Protein AF-0000000079803890 (afdb_homodimer)

Organism: Elysia chlorotica (NCBI:txid188477)

Structure (mmCIF, N/CA/C/O backbone):
data_AF-0000000079803890-model_v1
#
loop_
_entity.id
_entity.type
_entity.pdbx_description
1 polymer 'Dipeptidyl peptidase 1'
#
loop_
_atom_site.group_PDB
_atom_site.id
_atom_site.type_symbol
_atom_site.label_atom_id
_atom_site.label_alt_id
_atom_site.label_comp_id
_atom_site.label_asym_id
_atom_site.label_entity_id
_atom_site.label_seq_id
_atom_site.pdbx_PDB_ins_code
_atom_site.Cartn_x
_atom_site.Cartn_y
_atom_site.Cartn_z
_atom_site.occupancy
_atom_site.B_iso_or_equiv
_atom_site.auth_seq_id
_atom_site.auth_comp_id
_atom_site.auth_asym_id
_atom_site.auth_atom_id
_atom_site.pdbx_PDB_model_num
ATOM 1 N N . MET A 1 1 ? 39.75 40.219 62.094 1 31.59 1 MET A N 1
ATOM 2 C CA . MET A 1 1 ? 38.875 40.75 61.062 1 31.59 1 MET A CA 1
ATOM 3 C C . MET A 1 1 ? 38.906 39.844 59.812 1 31.59 1 MET A C 1
ATOM 5 O O . MET A 1 1 ? 39.812 39.906 59 1 31.59 1 MET A O 1
ATOM 9 N N . PHE A 1 2 ? 38.5 38.531 59.969 1 40.12 2 PHE A N 1
ATOM 10 C CA . PHE A 1 2 ? 38.406 37.438 59 1 40.12 2 PHE A CA 1
ATOM 11 C C . PHE A 1 2 ? 37.438 37.75 57.906 1 40.12 2 PHE A C 1
ATOM 13 O O . PHE A 1 2 ? 36.25 37.969 58.156 1 40.12 2 PHE A O 1
ATOM 20 N N . TRP A 1 3 ? 37.906 38.375 56.812 1 36.28 3 TRP A N 1
ATOM 21 C CA . TRP A 1 3 ? 37.219 38.719 55.562 1 36.28 3 TRP A CA 1
ATOM 22 C C . TRP A 1 3 ? 36.656 37.438 54.906 1 36.28 3 TRP A C 1
ATOM 24 O O . TRP A 1 3 ? 37.406 36.531 54.562 1 36.28 3 TRP A O 1
ATOM 34 N N . ALA A 1 4 ? 35.438 37 55.281 1 36.12 4 ALA A N 1
ATOM 35 C CA . ALA A 1 4 ? 34.656 36 54.625 1 36.12 4 ALA A CA 1
ATOM 36 C C . ALA A 1 4 ? 34.406 36.344 53.156 1 36.12 4 ALA A C 1
ATOM 38 O O . ALA A 1 4 ? 33.75 37.344 52.844 1 36.12 4 ALA A O 1
ATOM 39 N N . ALA A 1 5 ? 35.375 36.031 52.219 1 35.28 5 ALA A N 1
ATOM 40 C CA . ALA A 1 5 ? 35.219 36.156 50.781 1 35.28 5 ALA A CA 1
ATOM 41 C C . ALA A 1 5 ? 34 35.344 50.312 1 35.28 5 ALA A C 1
ATOM 43 O O . ALA A 1 5 ? 33.938 34.125 50.531 1 35.28 5 ALA A O 1
ATOM 44 N N . VAL A 1 6 ? 32.844 35.969 50.25 1 35.22 6 VAL A N 1
ATOM 45 C CA . VAL A 1 6 ? 31.641 35.406 49.625 1 35.22 6 VAL A CA 1
ATOM 46 C C . VAL A 1 6 ? 31.922 35.062 48.156 1 35.22 6 VAL A C 1
ATOM 48 O O . VAL A 1 6 ? 32.281 35.906 47.344 1 35.22 6 VAL A O 1
ATOM 51 N N . VAL A 1 7 ? 32.344 33.844 47.844 1 35.16 7 VAL A N 1
ATOM 52 C CA . VAL A 1 7 ? 32.438 33.312 46.5 1 35.16 7 VAL A CA 1
ATOM 53 C C . VAL A 1 7 ? 31.078 33.344 45.812 1 35.16 7 VAL A C 1
ATOM 55 O O . VAL A 1 7 ? 30.125 32.688 46.25 1 35.16 7 VAL A O 1
ATOM 58 N N . THR A 1 8 ? 30.766 34.531 45.344 1 30.31 8 THR A N 1
ATOM 59 C CA . THR A 1 8 ? 29.594 34.594 44.469 1 30.31 8 THR A CA 1
ATOM 60 C C . THR A 1 8 ? 29.734 33.594 43.312 1 30.31 8 THR A C 1
ATOM 62 O O . THR A 1 8 ? 30.656 33.719 42.5 1 30.31 8 THR A O 1
ATOM 65 N N . LEU A 1 9 ? 29.375 32.406 43.469 1 31.05 9 LEU A N 1
ATOM 66 C CA . LEU A 1 9 ? 29.234 31.469 42.375 1 31.05 9 LEU A CA 1
ATOM 67 C C . LEU A 1 9 ? 28.328 32.062 41.281 1 31.05 9 LEU A C 1
ATOM 69 O O . LEU A 1 9 ? 27.141 32.281 41.531 1 31.05 9 LEU A O 1
ATOM 73 N N . ALA A 1 10 ? 28.875 32.844 40.375 1 32.31 10 ALA A N 1
ATOM 74 C CA . ALA A 1 10 ? 28.172 33.188 39.156 1 32.31 10 ALA A CA 1
ATOM 75 C C . ALA A 1 10 ? 27.609 31.953 38.438 1 32.31 10 ALA A C 1
ATOM 77 O O . ALA A 1 10 ? 28.375 31.094 38 1 32.31 10 ALA A O 1
ATOM 78 N N . ILE A 1 11 ? 26.5 31.5 38.844 1 30.55 11 ILE A N 1
ATOM 79 C CA . ILE A 1 11 ? 25.781 30.531 38.031 1 30.55 11 ILE A CA 1
ATOM 80 C C . ILE A 1 11 ? 25.688 31.031 36.594 1 30.55 11 ILE A C 1
ATOM 82 O O . ILE A 1 11 ? 25.047 32.062 36.344 1 30.55 11 ILE A O 1
ATOM 86 N N . THR A 1 12 ? 26.75 30.938 35.875 1 30.36 12 THR A N 1
ATOM 87 C CA . THR A 1 12 ? 26.609 31.125 34.438 1 30.36 12 THR A CA 1
ATOM 88 C C . THR A 1 12 ? 25.359 30.438 33.906 1 30.36 12 THR A C 1
ATOM 90 O O . THR A 1 12 ? 25.219 29.219 34.062 1 30.36 12 THR A O 1
ATOM 93 N N . VAL A 1 13 ? 24.266 31.109 34.031 1 29.97 13 VAL A N 1
ATOM 94 C CA . VAL A 1 13 ? 23.125 30.656 33.219 1 29.97 13 VAL A CA 1
ATOM 95 C C . VAL A 1 13 ? 23.594 30.344 31.797 1 29.97 13 VAL A C 1
ATOM 97 O O . VAL A 1 13 ? 24.031 31.25 31.078 1 29.97 13 VAL A O 1
ATOM 100 N N . CYS A 1 14 ? 24.312 29.281 31.594 1 30.91 14 CYS A N 1
ATOM 101 C CA . CYS A 1 14 ? 24.438 28.797 30.219 1 30.91 14 CYS A CA 1
ATOM 102 C C . CYS A 1 14 ? 23.156 29 29.438 1 30.91 14 CYS A C 1
ATOM 104 O O . CYS A 1 14 ? 22.125 28.406 29.75 1 30.91 14 CYS A O 1
ATOM 106 N N . SER A 1 15 ? 22.938 30.172 28.953 1 32.41 15 SER A N 1
ATOM 107 C CA . SER A 1 15 ? 21.938 30.328 27.906 1 32.41 15 SER A CA 1
ATOM 108 C C . SER A 1 15 ? 21.969 29.156 26.938 1 32.41 15 SER A C 1
ATOM 110 O O . SER A 1 15 ? 22.953 28.938 26.234 1 32.41 15 SER A O 1
ATOM 112 N N . VAL A 1 16 ? 21.562 28.062 27.297 1 36.19 16 VAL A N 1
ATOM 113 C CA . VAL A 1 16 ? 21.312 27 26.312 1 36.19 16 VAL A CA 1
ATOM 114 C C . VAL A 1 16 ? 20.719 27.625 25.047 1 36.19 16 VAL A C 1
ATOM 116 O O . VAL A 1 16 ? 19.578 28.094 25.062 1 36.19 16 VAL A O 1
ATOM 119 N N . SER A 1 17 ? 21.359 28.391 24.25 1 41.41 17 SER A N 1
ATOM 120 C CA . SER A 1 17 ? 20.922 28.734 22.891 1 41.41 17 SER A CA 1
ATOM 121 C C . SER A 1 17 ? 20.188 27.578 22.234 1 41.41 17 SER A C 1
ATOM 123 O O . SER A 1 17 ? 20.734 26.469 22.125 1 41.41 17 SER A O 1
ATOM 125 N N . ALA A 1 18 ? 18.969 27.484 22.359 1 52.03 18 ALA A N 1
ATOM 126 C CA . ALA A 1 18 ? 18.062 26.469 21.828 1 52.03 18 ALA A CA 1
ATOM 127 C C . ALA A 1 18 ? 18.406 26.156 20.359 1 52.03 18 ALA A C 1
ATOM 129 O O . ALA A 1 18 ? 18.531 27.062 19.547 1 52.03 18 ALA A O 1
ATOM 130 N N . ASP A 1 19 ? 18.922 25.047 19.953 1 63.97 19 ASP A N 1
ATOM 131 C CA . ASP A 1 19 ? 19.219 24.531 18.625 1 63.97 19 ASP A CA 1
ATOM 132 C C . ASP A 1 19 ? 18.047 24.766 17.672 1 63.97 19 ASP A C 1
ATOM 134 O O . ASP A 1 19 ? 16.891 24.641 18.062 1 63.97 19 ASP A O 1
ATOM 138 N N . THR A 1 20 ? 18.391 25.562 16.562 1 66.69 20 THR A N 1
ATOM 139 C CA . THR A 1 20 ? 17.438 25.75 15.477 1 66.69 20 THR A CA 1
ATOM 140 C C . THR A 1 20 ? 17.406 24.531 14.57 1 66.69 20 THR A C 1
ATOM 142 O O . THR A 1 20 ? 18.438 24.078 14.086 1 66.69 20 THR A O 1
ATOM 145 N N . PRO A 1 21 ? 16.219 24.047 14.305 1 81.88 21 PRO A N 1
ATOM 146 C CA . PRO A 1 21 ? 16.141 22.891 13.414 1 81.88 21 PRO A CA 1
ATOM 147 C C . PRO A 1 21 ? 16.75 23.156 12.039 1 81.88 21 PRO A C 1
ATOM 149 O O . PRO A 1 21 ? 16.875 24.328 11.641 1 81.88 21 PRO A O 1
ATOM 152 N N . ALA A 1 22 ? 17.188 22.156 11.359 1 88.31 22 ALA A N 1
ATOM 153 C CA . ALA A 1 22 ? 17.844 22.234 10.062 1 88.31 22 ALA A CA 1
ATOM 154 C C . ALA A 1 22 ? 16.984 22.938 9.039 1 88.31 22 ALA A C 1
ATOM 156 O O . ALA A 1 22 ? 15.75 22.938 9.148 1 88.31 22 ALA A O 1
ATOM 157 N N . ASN A 1 23 ? 17.609 23.609 8.141 1 90.12 23 ASN A N 1
ATOM 158 C CA . ASN A 1 23 ? 16.969 24.219 6.977 1 90.12 23 ASN A CA 1
ATOM 159 C C . ASN A 1 23 ? 17.672 23.797 5.68 1 90.12 23 ASN A C 1
ATOM 161 O O . ASN A 1 23 ? 18.594 24.469 5.223 1 90.12 23 ASN A O 1
ATOM 165 N N . CYS A 1 24 ? 17.188 22.766 5.102 1 93.81 24 CYS A N 1
ATOM 166 C CA . CYS A 1 24 ? 17.797 22.188 3.904 1 93.81 24 CYS A CA 1
ATOM 167 C C . CYS A 1 24 ? 16.797 22.188 2.746 1 93.81 24 CYS A C 1
ATOM 169 O O . CYS A 1 24 ? 15.734 21.578 2.838 1 93.81 24 CYS A O 1
ATOM 171 N N . THR A 1 25 ? 17.141 22.859 1.651 1 92.25 25 THR A N 1
ATOM 172 C CA . THR A 1 25 ? 16.281 22.953 0.476 1 92.25 25 THR A CA 1
ATOM 173 C C . THR A 1 25 ? 16.484 21.75 -0.44 1 92.25 25 THR A C 1
ATOM 175 O O . THR A 1 25 ? 17.312 20.875 -0.158 1 92.25 25 THR A O 1
ATOM 178 N N . TYR A 1 26 ? 15.719 21.75 -1.523 1 93.31 26 TYR A N 1
ATOM 179 C CA . TYR A 1 26 ? 15.828 20.672 -2.512 1 93.31 26 TYR A CA 1
ATOM 180 C C . TYR A 1 26 ? 17.25 20.578 -3.055 1 93.31 26 TYR A C 1
ATOM 182 O O . TYR A 1 26 ? 17.797 19.469 -3.168 1 93.31 26 TYR A O 1
ATOM 190 N N . GLU A 1 27 ? 17.797 21.688 -3.365 1 93.69 27 GLU A N 1
ATOM 191 C CA . GLU A 1 27 ? 19.125 21.719 -3.961 1 93.69 27 GLU A CA 1
ATOM 192 C C . GLU A 1 27 ? 20.172 21.188 -2.982 1 93.69 27 GLU A C 1
ATOM 194 O O . GLU A 1 27 ? 21.172 20.609 -3.395 1 93.69 27 GLU A O 1
ATOM 199 N N . ASP A 1 28 ? 19.875 21.328 -1.724 1 95.69 28 ASP A N 1
ATOM 200 C CA . ASP A 1 28 ? 20.812 20.875 -0.704 1 95.69 28 ASP A CA 1
ATOM 201 C C . ASP A 1 28 ? 20.781 19.359 -0.548 1 95.69 28 ASP A C 1
ATOM 203 O O . ASP A 1 28 ? 21.812 18.75 -0.247 1 95.69 28 ASP A O 1
ATOM 207 N N . ILE A 1 29 ? 19.609 18.797 -0.778 1 97.19 29 ILE A N 1
ATOM 208 C CA . ILE A 1 29 ? 19.406 17.406 -0.424 1 97.19 29 ILE A CA 1
ATOM 209 C C . ILE A 1 29 ? 19.578 16.531 -1.666 1 97.19 29 ILE A C 1
ATOM 211 O O . ILE A 1 29 ? 20.062 15.398 -1.579 1 97.19 29 ILE A O 1
ATOM 215 N N . ARG A 1 30 ? 19.094 17.016 -2.861 1 97.44 30 ARG A N 1
ATOM 216 C CA . ARG A 1 30 ? 19.203 16.188 -4.062 1 97.44 30 ARG A CA 1
ATOM 217 C C . ARG A 1 30 ? 20.656 15.797 -4.32 1 97.44 30 ARG A C 1
ATOM 219 O O . ARG A 1 30 ? 21.578 16.547 -4.004 1 97.44 30 ARG A O 1
ATOM 226 N N . GLY A 1 31 ? 20.859 14.586 -4.863 1 98.31 31 GLY A N 1
ATOM 227 C CA . GLY A 1 31 ? 22.203 14.078 -5.117 1 98.31 31 GLY A CA 1
ATOM 228 C C . GLY A 1 31 ? 22.375 12.625 -4.719 1 98.31 31 GLY A C 1
ATOM 229 O O . GLY A 1 31 ? 21.391 11.898 -4.559 1 98.31 31 GLY A O 1
ATOM 230 N N . THR A 1 32 ? 23.625 12.234 -4.629 1 98.69 32 THR A N 1
ATOM 231 C CA . THR A 1 32 ? 23.953 10.852 -4.297 1 98.69 32 THR A CA 1
ATOM 232 C C . THR A 1 32 ? 24.125 10.688 -2.791 1 98.69 32 THR A C 1
ATOM 234 O O . THR A 1 32 ? 24.875 11.43 -2.16 1 98.69 32 THR A O 1
ATOM 237 N N . TRP A 1 33 ? 23.469 9.789 -2.262 1 98.75 33 TRP A N 1
ATOM 238 C CA . TRP A 1 33 ? 23.5 9.508 -0.831 1 98.75 33 TRP A CA 1
ATOM 239 C C . TRP A 1 33 ? 23.984 8.086 -0.565 1 98.75 33 TRP A C 1
ATOM 241 O O . TRP A 1 33 ? 23.734 7.18 -1.359 1 98.75 33 TRP A O 1
ATOM 251 N N . VAL A 1 34 ? 24.672 7.922 0.523 1 98.75 34 VAL A N 1
ATOM 252 C CA . VAL A 1 34 ? 25 6.617 1.085 1 98.75 34 VAL A CA 1
ATOM 253 C C . VAL A 1 34 ? 24.25 6.418 2.4 1 98.75 34 VAL A C 1
ATOM 255 O O . VAL A 1 34 ? 24.375 7.227 3.322 1 98.75 34 VAL A O 1
ATOM 258 N N . PHE A 1 35 ? 23.438 5.391 2.486 1 98.38 35 PHE A N 1
ATOM 259 C CA . PHE A 1 35 ? 22.734 5.016 3.707 1 98.38 35 PHE A CA 1
ATOM 260 C C . PHE A 1 35 ? 23.422 3.84 4.391 1 98.38 35 PHE A C 1
ATOM 262 O O . PHE A 1 35 ? 23.609 2.783 3.783 1 98.38 35 PHE A O 1
ATOM 269 N N . GLU A 1 36 ? 23.844 4.086 5.637 1 98.25 36 GLU A N 1
ATOM 270 C CA . GLU A 1 36 ? 24.375 3.027 6.496 1 98.25 36 GLU A CA 1
ATOM 271 C C . GLU A 1 36 ? 23.281 2.471 7.41 1 98.25 36 GLU A C 1
ATOM 273 O O . GLU A 1 36 ? 22.844 3.145 8.344 1 98.25 36 GLU A O 1
ATOM 278 N N . LEU A 1 37 ? 22.922 1.234 7.23 1 97.56 37 LEU A N 1
ATOM 279 C CA . LEU A 1 37 ? 21.781 0.642 7.922 1 97.56 37 LEU A CA 1
ATOM 280 C C . LEU A 1 37 ? 22.25 -0.229 9.086 1 97.56 37 LEU A C 1
ATOM 282 O O . LEU A 1 37 ? 23.234 -0.96 8.969 1 97.56 37 LEU A O 1
ATOM 286 N N . GLY A 1 38 ? 21.484 -0.12 10.148 1 96.94 38 GLY A N 1
ATOM 287 C CA . GLY A 1 38 ? 21.719 -1.002 11.281 1 96.94 38 GLY A CA 1
ATOM 288 C C . GLY A 1 38 ? 21.062 -2.359 11.125 1 96.94 38 GLY A C 1
ATOM 289 O O . GLY A 1 38 ? 20.609 -2.717 10.031 1 96.94 38 GLY A O 1
ATOM 290 N N . THR A 1 39 ? 21.031 -3.08 12.25 1 94 39 THR A N 1
ATOM 291 C CA . THR A 1 39 ? 20.438 -4.414 12.266 1 94 39 THR A CA 1
ATOM 292 C C . THR A 1 39 ? 18.922 -4.328 12.148 1 94 39 THR A C 1
ATOM 294 O O . THR A 1 39 ? 18.297 -3.463 12.758 1 94 39 THR A O 1
ATOM 297 N N . GLY A 1 40 ? 18.422 -5.305 11.422 1 92.75 40 GLY A N 1
ATOM 298 C CA . GLY A 1 40 ? 16.984 -5.328 11.172 1 92.75 40 GLY A CA 1
ATOM 299 C C . GLY A 1 40 ? 16.234 -6.215 12.148 1 92.75 40 GLY A C 1
ATOM 300 O O . GLY A 1 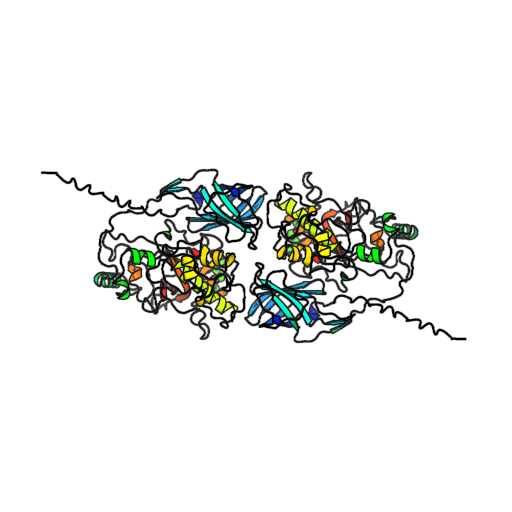40 ? 16.688 -6.445 13.273 1 92.75 40 GLY A O 1
ATOM 301 N N . ASN A 1 41 ? 14.953 -6.527 11.742 1 90.5 41 ASN A N 1
ATOM 302 C CA . ASN A 1 41 ? 14.031 -7.391 12.477 1 90.5 41 ASN A CA 1
ATOM 303 C C . ASN A 1 41 ? 13.625 -6.773 13.812 1 90.5 41 ASN A C 1
ATOM 305 O O . ASN A 1 41 ? 13.258 -7.488 14.742 1 90.5 41 ASN A O 1
ATOM 309 N N . ASN A 1 42 ? 13.781 -5.461 13.922 1 94.44 42 ASN A N 1
ATOM 310 C CA . ASN A 1 42 ? 13.234 -4.742 15.062 1 94.44 42 ASN A CA 1
ATOM 311 C C . ASN A 1 42 ? 11.773 -4.359 14.836 1 94.44 42 ASN A C 1
ATOM 313 O O . ASN A 1 42 ? 11.219 -4.617 13.766 1 94.44 42 ASN A O 1
ATOM 317 N N . ASN A 1 43 ? 11.195 -3.861 15.891 1 94.25 43 ASN A N 1
ATOM 318 C CA . ASN A 1 43 ? 9.852 -3.301 15.773 1 94.25 43 ASN A CA 1
ATOM 319 C C . ASN A 1 43 ? 9.867 -1.778 15.859 1 94.25 43 ASN A C 1
ATOM 321 O O . ASN A 1 43 ? 10.938 -1.167 15.898 1 94.25 43 ASN A O 1
ATOM 325 N N . ARG A 1 44 ? 8.766 -1.184 15.844 1 94.69 44 ARG A N 1
ATOM 326 C CA . ARG A 1 44 ? 8.617 0.262 15.703 1 94.69 44 ARG A CA 1
ATOM 327 C C . ARG A 1 44 ? 9.156 0.988 16.938 1 94.69 44 ARG A C 1
ATOM 329 O O . ARG A 1 44 ? 9.305 2.211 16.922 1 94.69 44 ARG A O 1
ATOM 336 N N . THR A 1 45 ? 9.516 0.304 17.984 1 92.88 45 THR A N 1
ATOM 337 C CA . THR A 1 45 ? 9.984 0.949 19.203 1 92.88 45 THR A CA 1
ATOM 338 C C . THR A 1 45 ? 11.508 1.077 19.203 1 92.88 45 THR A C 1
ATOM 340 O O . THR A 1 45 ? 12.102 1.492 20.203 1 92.88 45 THR A O 1
ATOM 343 N N . VAL A 1 46 ? 12.156 0.695 18.125 1 95.44 46 VAL A N 1
ATOM 344 C CA . VAL A 1 46 ? 13.609 0.785 18.016 1 95.44 46 VAL A CA 1
ATOM 345 C C . VAL A 1 46 ? 14.062 2.217 18.297 1 95.44 46 VAL A C 1
ATOM 347 O O . VAL A 1 46 ? 13.43 3.174 17.844 1 95.44 46 VAL A O 1
ATOM 350 N N . ASP A 1 47 ? 15.133 2.352 19.094 1 94.5 47 ASP A N 1
ATOM 351 C CA . ASP A 1 47 ? 15.656 3.664 19.453 1 94.5 47 ASP A CA 1
ATOM 352 C C . ASP A 1 47 ? 16.828 4.047 18.562 1 94.5 47 ASP A C 1
ATOM 354 O O . ASP A 1 47 ? 17.953 3.566 18.75 1 94.5 47 ASP A O 1
ATOM 358 N N . CYS A 1 48 ? 16.609 4.934 17.688 1 96.31 48 CYS A N 1
ATOM 359 C CA . CYS A 1 48 ? 17.625 5.285 16.703 1 96.31 48 CYS A CA 1
ATOM 360 C C . CYS A 1 48 ? 18.406 6.527 17.141 1 96.31 48 CYS A C 1
ATOM 362 O O . CYS A 1 48 ? 19.188 7.074 16.375 1 96.31 48 CYS A O 1
ATOM 364 N N . SER A 1 49 ? 18.156 6.977 18.344 1 91.94 49 SER A N 1
ATOM 365 C CA . SER A 1 49 ? 18.922 8.102 18.875 1 91.94 49 SER A CA 1
ATOM 366 C C . SER A 1 49 ? 20.297 7.656 19.344 1 91.94 49 SER A C 1
ATOM 368 O O . SER A 1 49 ? 21.172 8.484 19.578 1 91.94 49 SER A O 1
ATOM 370 N N . LYS A 1 50 ? 20.5 6.391 19.453 1 94.06 50 LYS A N 1
ATOM 371 C CA . LYS A 1 50 ? 21.75 5.82 19.922 1 94.06 50 LYS A CA 1
ATOM 372 C C . LYS A 1 50 ? 22.578 5.301 18.75 1 94.06 50 LYS A C 1
ATOM 374 O O . LYS A 1 50 ? 22.047 4.934 17.703 1 94.06 50 LYS A O 1
ATOM 379 N N . PRO A 1 51 ? 23.906 5.332 19.016 1 94.62 51 PRO A N 1
ATOM 380 C CA . PRO A 1 51 ? 24.734 4.734 17.969 1 94.62 51 PRO A CA 1
ATOM 381 C C . PRO A 1 51 ? 24.438 3.25 17.766 1 94.62 51 PRO A C 1
ATOM 383 O O . PRO A 1 51 ? 24.031 2.561 18.688 1 94.62 51 PRO A O 1
ATOM 386 N N . PHE A 1 52 ? 24.609 2.824 16.578 1 96.75 52 PHE A N 1
ATOM 387 C CA . PHE A 1 52 ? 24.375 1.424 16.25 1 96.75 52 PHE A CA 1
ATOM 388 C C . PHE A 1 52 ? 25.453 0.909 15.297 1 96.75 52 PHE A C 1
ATOM 390 O O . PHE A 1 52 ? 26.172 1.697 14.68 1 96.75 52 PHE A O 1
ATOM 397 N N . ASN A 1 53 ? 25.562 -0.394 15.219 1 95.75 53 ASN A N 1
ATOM 398 C CA . ASN A 1 53 ? 26.484 -1.023 14.281 1 95.75 53 ASN A CA 1
ATOM 399 C C . ASN A 1 53 ? 25.875 -1.12 12.883 1 95.75 53 ASN A C 1
ATOM 401 O O . ASN A 1 53 ? 24.703 -1.466 12.734 1 95.75 53 ASN A O 1
ATOM 405 N N . VAL A 1 54 ? 26.734 -0.821 11.93 1 96.12 54 VAL A N 1
ATOM 406 C CA . VAL A 1 54 ? 26.281 -0.849 10.539 1 96.12 54 VAL A CA 1
ATOM 407 C C . VAL A 1 54 ? 26.297 -2.285 10.023 1 96.12 54 VAL A C 1
ATOM 409 O O . VAL A 1 54 ? 27.312 -2.982 10.141 1 96.12 54 VAL A O 1
ATOM 412 N N . SER A 1 55 ? 25.25 -2.646 9.438 1 94.38 55 SER A N 1
ATOM 413 C CA . SER A 1 55 ? 25.125 -3.996 8.898 1 94.38 55 SER A CA 1
ATOM 414 C C . SER A 1 55 ? 25.125 -3.98 7.371 1 94.38 55 SER A C 1
ATOM 416 O O . SER A 1 55 ? 25.516 -4.957 6.734 1 94.38 55 SER A O 1
ATOM 418 N N . LYS A 1 56 ? 24.672 -2.9 6.789 1 93.94 56 LYS A N 1
ATOM 419 C CA . LYS A 1 56 ? 24.547 -2.791 5.34 1 93.94 56 LYS A CA 1
ATOM 420 C C . LYS A 1 56 ? 24.688 -1.341 4.887 1 93.94 56 LYS A C 1
ATOM 422 O O . LYS A 1 56 ? 24.328 -0.418 5.625 1 93.94 56 LYS A O 1
ATOM 427 N N . VAL A 1 57 ? 25.172 -1.22 3.678 1 96.25 57 VAL A N 1
ATOM 428 C CA . VAL A 1 57 ? 25.312 0.103 3.078 1 96.25 57 VAL A CA 1
ATOM 429 C C . VAL A 1 57 ? 24.562 0.149 1.748 1 96.25 57 VAL A C 1
ATOM 431 O O . VAL A 1 57 ? 24.656 -0.781 0.943 1 96.25 57 VAL A O 1
ATOM 434 N N . LEU A 1 58 ? 23.797 1.171 1.511 1 96.12 58 LEU A N 1
ATOM 435 C CA . LEU A 1 58 ? 23.031 1.368 0.29 1 96.12 58 LEU A CA 1
ATOM 436 C C . LEU A 1 58 ? 23.312 2.738 -0.316 1 96.12 58 LEU A C 1
ATOM 438 O O . LEU A 1 58 ? 23.391 3.736 0.404 1 96.12 58 LEU A O 1
ATOM 442 N N . THR A 1 59 ? 23.453 2.764 -1.592 1 97.75 59 THR A N 1
ATOM 443 C CA . THR A 1 59 ? 23.625 4.031 -2.295 1 97.75 59 THR A CA 1
ATOM 444 C C . THR A 1 59 ? 22.359 4.406 -3.045 1 97.75 59 THR A C 1
ATOM 446 O O . THR A 1 59 ? 21.734 3.559 -3.682 1 97.75 59 THR A O 1
ATOM 449 N N . LEU A 1 60 ? 22.031 5.684 -3.029 1 97.75 60 LEU A N 1
ATOM 450 C CA . LEU A 1 60 ? 20.812 6.207 -3.66 1 97.75 60 LEU A CA 1
ATOM 451 C C . LEU A 1 60 ? 21.109 7.504 -4.406 1 97.75 60 LEU A C 1
ATOM 453 O O . LEU A 1 60 ? 21.984 8.273 -4 1 97.75 60 LEU A O 1
ATOM 457 N N . GLN A 1 61 ? 20.359 7.688 -5.426 1 98.69 61 GLN A N 1
ATOM 458 C CA . GLN A 1 61 ? 20.344 8.961 -6.141 1 98.69 61 GLN A CA 1
ATOM 459 C C . GLN A 1 61 ? 18.984 9.633 -6.02 1 98.69 61 GLN A C 1
ATOM 461 O O . GLN A 1 61 ? 17.953 9.039 -6.355 1 98.69 61 GLN A O 1
ATOM 466 N N . LEU A 1 62 ? 18.969 10.852 -5.535 1 98.62 62 LEU A N 1
ATOM 467 C CA . LEU A 1 62 ? 17.75 11.641 -5.418 1 98.62 62 LEU A CA 1
ATOM 468 C C . LEU A 1 62 ? 17.703 12.742 -6.477 1 98.62 62 LEU A C 1
ATOM 470 O O . LEU A 1 62 ? 18.609 13.578 -6.543 1 98.62 62 LEU A O 1
ATOM 474 N N . LYS A 1 63 ? 16.672 12.68 -7.242 1 97.75 63 LYS A N 1
ATOM 475 C CA . LYS A 1 63 ? 16.531 13.656 -8.32 1 97.75 63 LYS A CA 1
ATOM 476 C C . LYS A 1 63 ? 15.242 14.461 -8.164 1 97.75 63 LYS A C 1
ATOM 478 O O . LYS A 1 63 ? 14.227 13.938 -7.699 1 97.75 63 LYS A O 1
ATOM 483 N N . TYR A 1 64 ? 15.32 15.664 -8.539 1 92.81 64 TYR A N 1
ATOM 484 C CA . TYR A 1 64 ? 14.148 16.531 -8.523 1 92.81 64 TYR A CA 1
ATOM 485 C C . TYR A 1 64 ? 13.094 16.047 -9.516 1 92.81 64 TYR A C 1
ATOM 487 O O . TYR A 1 64 ? 13.43 15.586 -10.609 1 92.81 64 TYR A O 1
ATOM 495 N N . PRO A 1 65 ? 11.898 16.141 -9.227 1 93.25 65 PRO A N 1
ATOM 496 C CA . PRO A 1 65 ? 11.328 16.688 -7.992 1 93.25 65 PRO A CA 1
ATOM 497 C C . PRO A 1 65 ? 11.094 15.617 -6.93 1 93.25 65 PRO A C 1
ATOM 499 O O . PRO A 1 65 ? 10.992 15.93 -5.738 1 93.25 65 PRO A O 1
ATOM 502 N N . ASP A 1 66 ? 11.07 14.281 -7.383 1 97.56 66 ASP A N 1
ATOM 503 C CA . ASP A 1 66 ? 10.625 13.312 -6.387 1 97.56 66 ASP A CA 1
ATOM 504 C C . ASP A 1 66 ? 11.047 11.898 -6.773 1 97.56 66 ASP A C 1
ATOM 506 O O . ASP A 1 66 ? 10.359 10.93 -6.453 1 97.56 66 ASP A O 1
ATOM 510 N N . ILE A 1 67 ? 12.18 11.719 -7.523 1 98.44 67 ILE A N 1
ATOM 511 C CA . ILE A 1 67 ? 12.602 10.414 -8.008 1 98.44 67 ILE A CA 1
ATOM 512 C C . ILE A 1 67 ? 13.812 9.93 -7.207 1 98.44 67 ILE A C 1
ATOM 514 O O . ILE A 1 67 ? 14.812 10.648 -7.09 1 98.44 67 ILE A O 1
ATOM 518 N N . ALA A 1 68 ? 13.734 8.82 -6.672 1 98.69 68 ALA A N 1
ATOM 519 C CA . ALA A 1 68 ? 14.836 8.133 -6.008 1 98.69 68 ALA A CA 1
ATOM 520 C C . ALA A 1 68 ? 15.234 6.871 -6.77 1 98.69 68 ALA A C 1
ATOM 522 O O . ALA A 1 68 ? 14.367 6.117 -7.227 1 98.69 68 ALA A O 1
ATOM 523 N N . THR A 1 69 ? 16.484 6.641 -6.988 1 98.5 69 THR A N 1
ATOM 524 C CA . THR A 1 69 ? 16.984 5.43 -7.617 1 98.5 69 THR A CA 1
ATOM 525 C C . THR A 1 69 ? 18.062 4.781 -6.754 1 98.5 69 THR A C 1
ATOM 527 O O . THR A 1 69 ? 19 5.457 -6.297 1 98.5 69 THR A O 1
ATOM 530 N N . ASP A 1 70 ? 17.938 3.555 -6.504 1 97.62 70 ASP A N 1
ATOM 531 C CA . ASP A 1 70 ? 18.969 2.896 -5.703 1 97.62 70 ASP A CA 1
ATOM 532 C C . ASP A 1 70 ? 20.047 2.287 -6.59 1 97.62 70 ASP A C 1
ATOM 534 O O . ASP A 1 70 ? 20 2.406 -7.816 1 97.62 70 ASP A O 1
ATOM 538 N N . SER A 1 71 ? 21.078 1.705 -5.969 1 95.38 71 SER A N 1
ATOM 539 C CA . SER A 1 71 ? 22.25 1.212 -6.684 1 95.38 71 SER A CA 1
ATOM 540 C C . SER A 1 71 ? 21.906 0.007 -7.555 1 95.38 71 SER A C 1
ATOM 542 O O . SER A 1 71 ? 22.703 -0.399 -8.406 1 95.38 71 SER A O 1
ATOM 544 N N . PHE A 1 72 ? 20.703 -0.565 -7.352 1 96 72 PHE A N 1
ATOM 545 C CA . PHE A 1 72 ? 20.266 -1.693 -8.156 1 96 72 PHE A CA 1
ATOM 546 C C . PHE A 1 72 ? 19.359 -1.224 -9.289 1 96 72 PHE A C 1
ATOM 548 O O . PHE A 1 72 ? 18.781 -2.041 -10.008 1 96 72 PHE A O 1
ATOM 555 N N . ASN A 1 73 ? 19.109 0.085 -9.383 1 95.38 73 ASN A N 1
ATOM 556 C CA . ASN A 1 73 ? 18.328 0.749 -10.422 1 95.38 73 ASN A CA 1
ATOM 557 C C . ASN A 1 73 ? 16.828 0.621 -10.164 1 95.38 73 ASN A C 1
ATOM 559 O O . ASN A 1 73 ? 16.031 0.696 -11.094 1 95.38 73 ASN A O 1
ATOM 563 N N . ASN A 1 74 ? 16.516 0.297 -8.969 1 97.88 74 ASN A N 1
ATOM 564 C CA . ASN A 1 74 ? 15.117 0.44 -8.609 1 97.88 74 ASN A CA 1
ATOM 565 C C . ASN A 1 74 ? 14.703 1.907 -8.531 1 97.88 74 ASN A C 1
ATOM 567 O O . ASN A 1 74 ? 15.43 2.732 -7.98 1 97.88 74 ASN A O 1
ATOM 571 N N . ILE A 1 75 ? 13.594 2.205 -9.078 1 98.06 75 ILE A N 1
ATOM 572 C CA . ILE A 1 75 ? 13.086 3.572 -9.078 1 98.06 75 ILE A CA 1
ATOM 573 C C . ILE A 1 75 ? 12 3.717 -8.008 1 98.06 75 ILE A C 1
ATOM 575 O O . ILE A 1 75 ? 11.133 2.854 -7.879 1 98.06 75 ILE A O 1
ATOM 579 N N . GLY A 1 76 ? 12.117 4.758 -7.223 1 98.31 76 GLY A N 1
ATOM 580 C CA . GLY A 1 76 ? 11.141 5.059 -6.188 1 98.31 76 GLY A CA 1
ATOM 581 C C . GLY A 1 76 ? 10.867 6.543 -6.035 1 98.31 76 GLY A C 1
ATOM 582 O O . GLY A 1 76 ? 10.922 7.293 -7.012 1 98.31 76 GLY A O 1
ATOM 583 N N . TYR A 1 77 ? 10.508 6.844 -4.801 1 98.38 77 TYR A N 1
ATOM 584 C CA . TYR A 1 77 ? 10 8.172 -4.469 1 98.38 77 TYR A CA 1
ATOM 585 C C . TYR A 1 77 ? 10.828 8.805 -3.355 1 98.38 77 TYR A C 1
ATOM 587 O O . TYR A 1 77 ? 11.344 8.102 -2.482 1 98.38 77 TYR A O 1
ATOM 595 N N . TRP A 1 78 ? 10.977 10.133 -3.445 1 98.44 78 TRP A N 1
ATOM 596 C CA . TRP A 1 78 ? 11.453 10.844 -2.266 1 98.44 78 TRP A CA 1
ATOM 597 C C . TRP A 1 78 ? 10.836 12.242 -2.191 1 98.44 78 TRP A C 1
ATOM 599 O O . TRP A 1 78 ? 10.328 12.758 -3.188 1 98.44 78 TRP A O 1
ATOM 609 N N . SER A 1 79 ? 10.828 12.852 -1.03 1 97.88 79 SER A N 1
ATOM 610 C CA . SER A 1 79 ? 10.375 14.227 -0.847 1 97.88 79 SER A CA 1
ATOM 611 C C . SER A 1 79 ? 11 14.852 0.392 1 97.88 79 SER A C 1
ATOM 613 O O . SER A 1 79 ? 11.281 14.164 1.37 1 97.88 79 SER A O 1
ATOM 615 N N . LEU A 1 80 ? 11.148 16.156 0.295 1 96.38 80 LEU A N 1
ATOM 616 C CA . LEU A 1 80 ? 11.516 16.922 1.48 1 96.38 80 LEU A CA 1
ATOM 617 C C . LEU A 1 80 ? 10.391 16.906 2.51 1 96.38 80 LEU A C 1
ATOM 619 O O . LEU A 1 80 ? 9.219 16.766 2.15 1 96.38 80 LEU A O 1
ATOM 623 N N . ILE A 1 81 ? 10.828 16.984 3.703 1 94.44 81 ILE A N 1
ATOM 624 C CA . ILE A 1 81 ? 9.883 17.219 4.789 1 94.44 81 ILE A CA 1
ATOM 625 C C . ILE A 1 81 ? 10.148 18.562 5.441 1 94.44 81 ILE A C 1
ATOM 627 O O . ILE A 1 81 ? 10.953 18.656 6.379 1 94.44 81 ILE A O 1
ATOM 631 N N . TYR A 1 82 ? 9.555 19.625 4.973 1 88.94 82 TYR A N 1
ATOM 632 C CA . TYR A 1 82 ? 9.578 21 5.445 1 88.94 82 TYR A CA 1
ATOM 633 C C . TYR A 1 82 ? 11.008 21.516 5.582 1 88.94 82 TYR A C 1
ATOM 635 O O . TYR A 1 82 ? 11.344 22.172 6.562 1 88.94 82 TYR A O 1
ATOM 643 N N . ASN A 1 83 ? 11.961 21.125 4.98 1 90.06 83 ASN A N 1
ATOM 644 C CA . ASN A 1 83 ? 13.367 21.484 4.949 1 90.06 83 ASN A CA 1
ATOM 645 C C . ASN A 1 83 ? 14.125 20.906 6.145 1 90.06 83 ASN A C 1
ATOM 647 O O . ASN A 1 83 ? 15.258 21.312 6.418 1 90.06 83 ASN A O 1
ATOM 651 N N . GLN A 1 84 ? 13.453 20.125 6.895 1 92.44 84 GLN A N 1
ATOM 652 C CA . GLN A 1 84 ? 14.062 19.641 8.133 1 92.44 84 GLN A CA 1
ATOM 653 C C . GLN A 1 84 ? 14.469 18.172 8 1 92.44 84 GLN A C 1
ATOM 655 O O . GLN A 1 84 ? 15.195 17.656 8.844 1 92.44 84 GLN A O 1
ATOM 660 N N . GLY A 1 85 ? 14.016 17.578 6.984 1 95.75 85 GLY A N 1
ATOM 661 C CA . GLY A 1 85 ? 14.336 16.188 6.691 1 95.75 85 GLY A CA 1
ATOM 662 C C . GLY A 1 85 ? 13.781 15.719 5.359 1 95.75 85 GLY A C 1
ATOM 663 O O . GLY A 1 85 ? 13.328 16.531 4.547 1 95.75 85 GLY A O 1
ATOM 664 N N . PHE A 1 86 ? 13.883 14.438 5.145 1 97.75 86 PHE A N 1
ATOM 665 C CA . PHE A 1 86 ? 13.336 13.891 3.908 1 97.75 86 PHE A CA 1
ATOM 666 C C . PHE A 1 86 ? 13.016 12.414 4.066 1 97.75 86 PHE A C 1
ATOM 668 O O . PHE A 1 86 ? 13.477 11.766 5.012 1 9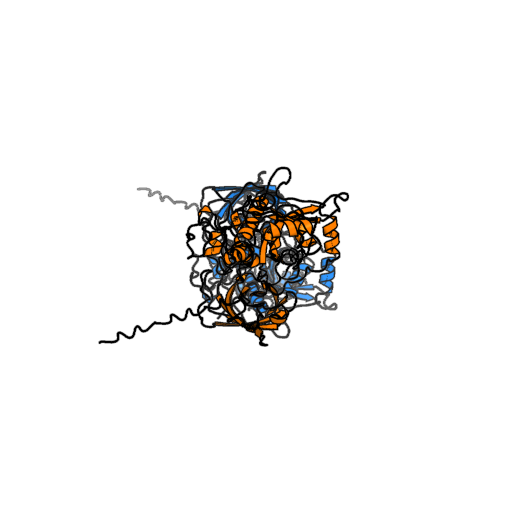7.75 86 PHE A O 1
ATOM 675 N N . GLU A 1 87 ? 12.172 11.984 3.229 1 98.56 87 GLU A N 1
ATOM 676 C CA . GLU A 1 87 ? 11.758 10.586 3.17 1 98.56 87 GLU A CA 1
ATOM 677 C C . GLU A 1 87 ? 12.031 9.984 1.792 1 98.56 87 GLU A C 1
ATOM 679 O O . GLU A 1 87 ? 11.836 10.648 0.771 1 98.56 87 GLU A O 1
ATOM 684 N N . VAL A 1 88 ? 12.523 8.766 1.805 1 98.75 88 VAL A N 1
ATOM 685 C CA . VAL A 1 88 ? 12.766 7.996 0.587 1 98.75 88 VAL A CA 1
ATOM 686 C C . VAL A 1 88 ? 12 6.676 0.65 1 98.75 88 VAL A C 1
ATOM 688 O O . VAL A 1 88 ? 12.008 6 1.68 1 98.75 88 VAL A O 1
ATOM 691 N N . ILE A 1 89 ? 11.336 6.359 -0.4 1 98.69 89 ILE A N 1
ATOM 692 C CA . ILE A 1 89 ? 10.688 5.059 -0.559 1 98.69 89 ILE A CA 1
ATOM 693 C C . ILE A 1 89 ? 11.18 4.395 -1.843 1 98.69 89 ILE A C 1
ATOM 695 O O . ILE A 1 89 ? 10.914 4.891 -2.943 1 98.69 89 ILE A O 1
ATOM 699 N N . VAL A 1 90 ? 11.844 3.33 -1.677 1 98.38 90 VAL A N 1
ATOM 700 C CA . VAL A 1 90 ? 12.367 2.623 -2.842 1 98.38 90 VAL A CA 1
ATOM 701 C C . VAL A 1 90 ? 12.398 1.122 -2.564 1 98.38 90 VAL A C 1
ATOM 703 O O . VAL A 1 90 ? 12.734 0.698 -1.456 1 98.38 90 VAL A O 1
ATOM 706 N N . ALA A 1 91 ? 11.945 0.353 -3.51 1 97.88 91 ALA A N 1
ATOM 707 C CA . ALA A 1 91 ? 11.953 -1.106 -3.455 1 97.88 91 ALA A CA 1
ATOM 708 C C . ALA A 1 91 ? 11.203 -1.612 -2.227 1 97.88 91 ALA A C 1
ATOM 710 O O . ALA A 1 91 ? 11.656 -2.537 -1.55 1 97.88 91 ALA A O 1
ATOM 711 N N . GLY A 1 92 ? 10.148 -0.904 -1.894 1 97.62 92 GLY A N 1
ATOM 712 C CA . GLY A 1 92 ? 9.25 -1.35 -0.842 1 97.62 92 GLY A CA 1
ATOM 713 C C . GLY A 1 92 ? 9.742 -1.006 0.551 1 97.62 92 GLY A C 1
ATOM 714 O O . GLY A 1 92 ? 9.234 -1.539 1.542 1 97.62 92 GLY A O 1
ATOM 715 N N . ARG A 1 93 ? 10.719 -0.187 0.63 1 97.56 93 ARG A N 1
ATOM 716 C CA . ARG A 1 93 ? 11.25 0.22 1.927 1 97.56 93 ARG A CA 1
ATOM 717 C C . ARG A 1 93 ? 11.211 1.737 2.08 1 97.56 93 ARG A C 1
ATOM 719 O O . ARG A 1 93 ? 11.469 2.469 1.121 1 97.56 93 ARG A O 1
ATOM 726 N N . LYS A 1 94 ? 10.945 2.174 3.287 1 98.31 94 LYS A N 1
ATOM 727 C CA . LYS A 1 94 ? 10.898 3.594 3.623 1 98.31 94 LYS A CA 1
ATOM 728 C C . LYS A 1 94 ? 12.109 3.998 4.461 1 98.31 94 LYS A C 1
ATOM 730 O O . LYS A 1 94 ? 12.539 3.25 5.344 1 98.31 94 LYS A O 1
ATOM 735 N N . TYR A 1 95 ? 12.664 5.102 4.113 1 98.62 95 TYR A N 1
ATOM 736 C CA . TYR A 1 95 ? 13.719 5.754 4.887 1 98.62 95 TYR A CA 1
ATOM 737 C C . TYR A 1 95 ? 13.328 7.18 5.25 1 98.62 95 TYR A C 1
ATOM 739 O O . TYR A 1 95 ? 13.008 7.984 4.375 1 98.62 95 TYR A O 1
ATOM 747 N N . PHE A 1 96 ? 13.32 7.402 6.539 1 98.69 96 PHE A N 1
ATOM 748 C CA . PHE A 1 96 ? 13.062 8.773 6.969 1 98.69 96 PHE A CA 1
ATOM 749 C C . PHE A 1 96 ? 14.102 9.227 7.984 1 98.69 96 PHE A C 1
ATOM 751 O O . PHE A 1 96 ? 14.461 8.469 8.891 1 98.69 96 PHE A O 1
ATOM 758 N N . GLY A 1 97 ? 14.5 10.477 7.805 1 97.81 97 GLY A N 1
ATOM 759 C CA . GLY A 1 97 ? 15.383 11.086 8.789 1 97.81 97 GLY A CA 1
ATOM 760 C C . GLY A 1 97 ? 15.391 12.602 8.734 1 97.81 97 GLY A C 1
ATOM 761 O O . GLY A 1 97 ? 15.148 13.188 7.672 1 97.81 97 GLY A O 1
ATOM 762 N N . PHE A 1 98 ? 15.68 13.156 9.867 1 96.44 98 PHE A N 1
ATOM 763 C CA . PHE A 1 98 ? 15.891 14.602 9.945 1 96.44 98 PHE A CA 1
ATOM 764 C C . PHE A 1 98 ? 17.312 14.961 9.523 1 96.44 98 PHE A C 1
ATOM 766 O O . PHE A 1 98 ? 18.25 14.227 9.82 1 96.44 98 PHE A O 1
ATOM 773 N N . SER A 1 99 ? 17.438 16.094 8.852 1 96.62 99 SER A N 1
ATOM 774 C CA . SER A 1 99 ? 18.766 16.609 8.562 1 96.62 99 SER A CA 1
ATOM 775 C C . SER A 1 99 ? 19.5 17.031 9.844 1 96.62 99 SER A C 1
ATOM 777 O O . SER A 1 99 ? 18.891 17.609 10.742 1 96.62 99 SER A O 1
ATOM 779 N N . TYR A 1 100 ? 20.75 16.688 9.852 1 96.44 100 TYR A N 1
ATOM 780 C CA . TYR A 1 100 ? 21.547 16.984 11.039 1 96.44 100 TYR A CA 1
ATOM 781 C C . TYR A 1 100 ? 21.781 18.484 11.188 1 96.44 100 TYR A C 1
ATOM 783 O O . TYR A 1 100 ? 21.969 19.188 10.203 1 96.44 100 TYR A O 1
ATOM 791 N N . TYR A 1 101 ? 21.766 18.953 12.438 1 92.94 101 TYR A N 1
ATOM 792 C CA . TYR A 1 101 ? 22.078 20.344 12.711 1 92.94 101 TYR A CA 1
ATOM 793 C C . TYR A 1 101 ? 22.734 20.5 14.078 1 92.94 101 TYR A C 1
ATOM 795 O O . TYR A 1 101 ? 22.609 19.625 14.938 1 92.94 101 TYR A O 1
ATOM 803 N N . GLU A 1 102 ? 23.531 21.484 14.234 1 91.19 102 GLU A N 1
ATOM 804 C CA . GLU A 1 102 ? 24.188 21.875 15.477 1 91.19 102 GLU A CA 1
ATOM 805 C C . GLU A 1 102 ? 24.172 23.406 15.641 1 91.19 102 GLU A C 1
ATOM 807 O O . GLU A 1 102 ? 24.75 24.125 14.82 1 91.19 102 GLU A O 1
ATOM 812 N N . GLY A 1 103 ? 23.5 23.781 16.688 1 86.94 103 GLY A N 1
ATOM 813 C CA . GLY A 1 103 ? 23.344 25.219 16.812 1 86.94 103 GLY A CA 1
ATOM 814 C C . GLY A 1 103 ? 22.547 25.828 15.672 1 86.94 103 GLY A C 1
ATOM 815 O O . GLY A 1 103 ? 21.406 25.406 15.414 1 86.94 103 GLY A O 1
ATOM 816 N N . LYS A 1 104 ? 23.203 26.734 14.984 1 85.25 104 LYS A N 1
ATOM 817 C CA . LYS A 1 104 ? 22.562 27.391 13.859 1 85.25 104 LYS A CA 1
ATOM 818 C C . LYS A 1 104 ? 23.047 26.844 12.531 1 85.25 104 LYS A C 1
ATOM 820 O O . LYS A 1 104 ? 22.766 27.406 11.469 1 85.25 104 LYS A O 1
ATOM 825 N N . THR A 1 105 ? 23.75 25.75 12.672 1 92.19 105 THR A N 1
ATOM 826 C CA . THR A 1 105 ? 24.344 25.188 11.469 1 92.19 105 THR A CA 1
ATOM 827 C C . THR A 1 105 ? 23.562 23.953 11.016 1 92.19 105 THR A C 1
ATOM 829 O O . THR A 1 105 ? 23.312 23.047 11.812 1 92.19 105 THR A O 1
ATOM 832 N N . SER A 1 106 ? 23.188 24 9.727 1 93.94 106 SER A N 1
ATOM 833 C CA . SER A 1 106 ? 22.562 22.844 9.109 1 93.94 106 SER A CA 1
ATOM 834 C C . SER A 1 106 ? 23.562 22.016 8.305 1 93.94 106 SER A C 1
ATOM 836 O O . SER A 1 106 ? 24.234 22.547 7.426 1 93.94 106 SER A O 1
ATOM 838 N N . PHE A 1 107 ? 23.703 20.797 8.703 1 97.12 107 PHE A N 1
ATOM 839 C CA . PHE A 1 107 ? 24.5 19.859 7.922 1 97.12 107 PHE A CA 1
ATOM 840 C C . PHE A 1 107 ? 23.609 19.031 6.992 1 97.12 107 PHE A C 1
ATOM 842 O O . PHE A 1 107 ? 23.312 17.875 7.277 1 97.12 107 PHE A O 1
ATOM 849 N N . CYS A 1 108 ? 23.297 19.609 5.832 1 97.38 108 CYS A N 1
ATOM 850 C CA . CYS A 1 108 ? 22.266 19.094 4.934 1 97.38 108 CYS A CA 1
ATOM 851 C C . CYS A 1 108 ? 22.75 17.844 4.219 1 97.38 108 CYS A C 1
ATOM 853 O O . CYS A 1 108 ? 21.969 17.172 3.557 1 97.38 108 CYS A O 1
ATOM 855 N N . HIS A 1 109 ? 24.031 17.484 4.395 1 98.38 109 HIS A N 1
ATOM 856 C CA . HIS A 1 109 ? 24.578 16.297 3.77 1 98.38 109 HIS A CA 1
ATOM 857 C C . HIS A 1 109 ? 24.594 15.117 4.746 1 98.38 109 HIS A C 1
ATOM 859 O O . HIS A 1 109 ? 25.188 14.07 4.461 1 98.38 109 HIS A O 1
ATOM 865 N N . GLN A 1 110 ? 23.875 15.289 5.898 1 98.12 110 GLN A N 1
ATOM 866 C CA . GLN A 1 110 ? 23.984 14.25 6.918 1 98.12 110 GLN A CA 1
ATOM 867 C C . GLN A 1 110 ? 22.641 13.969 7.574 1 98.12 110 GLN A C 1
ATOM 869 O O . GLN A 1 110 ? 21.875 14.898 7.859 1 98.12 110 GLN A O 1
ATOM 874 N N . VAL A 1 111 ? 22.328 12.742 7.723 1 97.94 111 VAL A N 1
ATOM 875 C CA . VAL A 1 111 ? 21.266 12.227 8.578 1 97.94 111 VAL A CA 1
ATOM 876 C C . VAL A 1 111 ? 21.859 11.32 9.656 1 97.94 111 VAL A C 1
ATOM 878 O O . VAL A 1 111 ? 22.609 10.398 9.352 1 97.94 111 VAL A O 1
ATOM 881 N N . LEU A 1 112 ? 21.578 11.578 10.914 1 95.69 112 LEU A N 1
ATOM 882 C CA . LEU A 1 112 ? 22 10.734 12.023 1 95.69 112 LEU A CA 1
ATOM 883 C C . LEU A 1 112 ? 20.797 10.156 12.758 1 95.69 112 LEU A C 1
ATOM 885 O O . LEU A 1 112 ? 19.969 10.898 13.289 1 95.69 112 LEU A O 1
ATOM 889 N N . GLY A 1 113 ? 20.703 8.875 12.75 1 96.38 113 GLY A N 1
ATOM 890 C CA . GLY A 1 113 ? 19.672 8.18 13.492 1 96.38 113 GLY A CA 1
ATOM 891 C C . GLY A 1 113 ? 18.312 8.266 12.82 1 96.38 113 GLY A C 1
ATOM 892 O O . GLY A 1 113 ? 17.312 8.648 13.453 1 96.38 113 GLY A O 1
ATOM 893 N N . GLY A 1 114 ? 18.188 8 11.57 1 97.94 114 GLY A N 1
ATOM 894 C CA . GLY A 1 114 ? 16.906 7.887 10.883 1 97.94 114 GLY A CA 1
ATOM 895 C C . GLY A 1 114 ? 16.25 6.527 11.047 1 97.94 114 GLY A C 1
ATOM 896 O O . GLY A 1 114 ? 16.844 5.617 11.633 1 97.94 114 GLY A O 1
ATOM 897 N N . TRP A 1 115 ? 15.039 6.414 10.586 1 98.38 115 TRP A N 1
ATOM 898 C CA . TRP A 1 115 ? 14.273 5.18 10.68 1 98.38 115 TRP A CA 1
ATOM 899 C C . TRP A 1 115 ? 14.039 4.57 9.297 1 98.38 115 TRP A C 1
ATOM 901 O O . TRP A 1 115 ? 13.781 5.289 8.336 1 98.38 115 TRP A O 1
ATOM 911 N N . SER A 1 116 ? 14.141 3.281 9.242 1 98.25 116 SER A N 1
ATOM 912 C CA . SER A 1 116 ? 13.773 2.541 8.039 1 98.25 116 SER A CA 1
ATOM 913 C C . SER A 1 116 ? 12.891 1.34 8.383 1 98.25 116 SER A C 1
ATOM 915 O O . SER A 1 116 ? 13.125 0.656 9.375 1 98.25 116 SER A O 1
ATOM 917 N N . HIS A 1 117 ? 11.914 1.111 7.637 1 98 117 HIS A N 1
ATOM 918 C CA . HIS A 1 117 ? 11.07 -0.074 7.695 1 98 117 HIS A CA 1
ATOM 919 C C . HIS A 1 117 ? 10.398 -0.342 6.352 1 98 117 HIS A C 1
ATOM 921 O O . HIS A 1 117 ? 10.398 0.523 5.473 1 98 117 HIS A O 1
ATOM 927 N N . ASP A 1 118 ? 9.891 -1.551 6.176 1 97.56 118 ASP A N 1
ATOM 928 C CA . ASP A 1 118 ? 9.227 -1.818 4.906 1 97.56 118 ASP A CA 1
ATOM 929 C C . ASP A 1 118 ? 7.844 -1.173 4.863 1 97.56 118 ASP A C 1
ATOM 931 O O . ASP A 1 118 ? 7.383 -0.614 5.863 1 97.56 118 ASP A O 1
ATOM 935 N N . VAL A 1 119 ? 7.191 -1.142 3.773 1 97.62 119 VAL A N 1
ATOM 936 C CA . VAL A 1 119 ? 5.957 -0.396 3.547 1 97.62 119 VAL A CA 1
ATOM 937 C C . VAL A 1 119 ? 4.812 -1.04 4.328 1 97.62 119 VAL A C 1
ATOM 939 O O . VAL A 1 119 ? 3.748 -0.441 4.484 1 97.62 119 VAL A O 1
ATOM 942 N N . LEU A 1 120 ? 5.051 -2.26 4.863 1 96.81 120 LEU A N 1
ATOM 943 C CA . LEU A 1 120 ? 4.027 -2.943 5.648 1 96.81 120 LEU A CA 1
ATOM 944 C C . LEU A 1 120 ? 4.281 -2.768 7.145 1 96.81 120 LEU A C 1
ATOM 946 O O . LEU A 1 120 ? 3.488 -3.225 7.969 1 96.81 120 LEU A O 1
ATOM 950 N N . GLY A 1 121 ? 5.363 -2.184 7.477 1 96.38 121 GLY A N 1
ATOM 951 C CA . GLY A 1 121 ? 5.664 -1.893 8.867 1 96.38 121 GLY A CA 1
ATOM 952 C C . GLY A 1 121 ? 6.492 -2.973 9.539 1 96.38 121 GLY A C 1
ATOM 953 O O . GLY A 1 121 ? 6.414 -3.156 10.758 1 96.38 121 GLY A O 1
ATOM 954 N N . HIS A 1 122 ? 7.262 -3.742 8.695 1 96.12 122 HIS A N 1
ATOM 955 C CA . HIS A 1 122 ? 8.156 -4.762 9.227 1 96.12 122 HIS A CA 1
ATOM 956 C C . HIS A 1 122 ? 9.609 -4.316 9.148 1 96.12 122 HIS A C 1
ATOM 958 O O . HIS A 1 122 ? 9.93 -3.344 8.461 1 96.12 122 HIS A O 1
ATOM 964 N N . ASP A 1 123 ? 10.484 -5.016 9.867 1 96.44 123 ASP A N 1
ATOM 965 C CA . ASP A 1 123 ? 11.938 -4.938 9.711 1 96.44 123 ASP A CA 1
ATOM 966 C C . ASP A 1 123 ? 12.438 -3.514 9.945 1 96.44 123 ASP A C 1
ATOM 968 O O . ASP A 1 123 ? 13.102 -2.938 9.078 1 96.44 123 ASP A O 1
ATOM 972 N N . TRP A 1 124 ? 12.125 -2.957 11.086 1 97.19 124 TRP A N 1
ATOM 973 C CA . TRP A 1 124 ? 12.594 -1.626 11.469 1 97.19 124 TRP A CA 1
ATOM 974 C C . TRP A 1 124 ? 14.102 -1.625 11.695 1 97.19 124 TRP A C 1
ATOM 976 O O . TRP A 1 124 ? 14.648 -2.559 12.289 1 97.19 124 TRP A O 1
ATOM 986 N N . LYS A 1 125 ? 14.688 -0.577 11.164 1 97.44 125 LYS A N 1
ATOM 987 C CA . LYS A 1 125 ? 16.125 -0.351 11.297 1 97.44 125 LYS A CA 1
ATOM 988 C C . LYS A 1 125 ? 16.438 1.133 11.477 1 97.44 125 LYS A C 1
ATOM 990 O O . LYS A 1 125 ? 15.688 1.99 11 1 97.44 125 LYS A O 1
ATOM 995 N N . CYS A 1 126 ? 17.531 1.33 12.219 1 98.25 126 CYS A N 1
ATOM 996 C CA . CYS A 1 126 ? 18.109 2.674 12.211 1 98.25 126 CYS A CA 1
ATOM 997 C C . CYS A 1 126 ? 19.047 2.861 11.031 1 98.25 126 CYS A C 1
ATOM 999 O O . CYS A 1 126 ? 19.609 1.893 10.516 1 98.25 126 CYS A O 1
ATOM 1001 N N . PHE A 1 127 ? 19.203 4.133 10.586 1 98.38 127 PHE A N 1
ATOM 1002 C CA . PHE A 1 127 ? 20.203 4.348 9.531 1 98.38 127 PHE A CA 1
ATOM 1003 C C . PHE A 1 127 ? 20.828 5.723 9.664 1 98.38 127 PHE A C 1
ATOM 1005 O O . PHE A 1 127 ? 20.25 6.633 10.258 1 98.38 127 PHE A O 1
ATOM 1012 N N . ASN A 1 128 ? 22.047 5.848 9.188 1 98.56 128 ASN A N 1
ATOM 1013 C CA . ASN A 1 128 ? 22.719 7.117 8.938 1 98.56 128 ASN A CA 1
ATOM 1014 C C . ASN A 1 128 ? 22.859 7.402 7.449 1 98.56 128 ASN A C 1
ATOM 1016 O O . ASN A 1 128 ? 23.094 6.488 6.656 1 98.56 128 ASN A O 1
ATOM 1020 N N . GLY A 1 129 ? 22.609 8.617 7.09 1 98.62 129 GLY A N 1
ATOM 1021 C CA . GLY A 1 129 ? 22.781 9.023 5.703 1 98.62 129 GLY A CA 1
ATOM 1022 C C . GLY A 1 129 ? 23.891 10.047 5.516 1 98.62 129 GLY A C 1
ATOM 1023 O O . GLY A 1 129 ? 24.062 10.945 6.344 1 98.62 129 GLY A O 1
ATOM 1024 N N . LYS A 1 130 ? 24.625 9.891 4.418 1 98.5 130 LYS A N 1
ATOM 1025 C CA . LYS A 1 130 ? 25.672 10.836 4.051 1 98.5 130 LYS A CA 1
ATOM 1026 C C . LYS A 1 130 ? 25.641 11.133 2.553 1 98.5 130 LYS A C 1
ATOM 1028 O O . LYS A 1 130 ? 25.734 10.219 1.732 1 98.5 130 LYS A O 1
ATOM 1033 N N . LYS A 1 131 ? 25.531 12.336 2.266 1 98.44 131 LYS A N 1
ATOM 1034 C CA . LYS A 1 131 ? 25.594 12.773 0.875 1 98.44 131 LYS A CA 1
ATOM 1035 C C . LYS A 1 131 ? 27.047 12.859 0.397 1 98.44 131 LYS A C 1
ATOM 1037 O O . LYS A 1 131 ? 27.938 13.219 1.167 1 98.44 131 LYS A O 1
ATOM 1042 N N . SER A 1 132 ? 27.234 12.594 -0.888 1 97.19 132 SER A N 1
ATOM 1043 C CA . SER A 1 132 ? 28.578 12.602 -1.447 1 97.19 132 SER A CA 1
ATOM 1044 C C . SER A 1 132 ? 29.188 14 -1.382 1 97.19 132 SER A C 1
ATOM 1046 O O . SER A 1 132 ? 30.375 14.148 -1.085 1 97.19 132 SER A O 1
ATOM 1048 N N . GLU A 1 133 ? 28.406 15 -1.655 1 96.25 133 GLU A N 1
ATOM 1049 C CA . GLU A 1 133 ? 28.859 16.391 -1.592 1 96.25 133 GLU A CA 1
ATOM 1050 C C . GLU A 1 133 ? 28.406 17.062 -0.298 1 96.25 133 GLU A C 1
ATOM 1052 O O . GLU A 1 133 ? 27.203 17.203 -0.052 1 96.25 133 GLU A O 1
ATOM 1057 N N . PRO A 1 134 ? 29.328 17.5 0.446 1 96.19 134 PRO A N 1
ATOM 1058 C CA . PRO A 1 134 ? 28.953 18.156 1.688 1 96.19 134 PRO A CA 1
ATOM 1059 C C . PRO A 1 134 ? 28.203 19.469 1.443 1 96.19 134 PRO A C 1
ATOM 1061 O O . PRO A 1 134 ? 28.531 20.219 0.511 1 96.19 134 PRO A O 1
ATOM 1064 N N . VAL A 1 135 ? 27.203 19.672 2.191 1 96.19 135 VAL A N 1
ATOM 1065 C CA . VAL A 1 135 ? 26.438 20.906 2.146 1 96.19 135 VAL A CA 1
ATOM 1066 C C . VAL A 1 135 ? 26.203 21.422 3.564 1 96.19 135 VAL A C 1
ATOM 1068 O O . VAL A 1 135 ? 25.453 20.812 4.336 1 96.19 135 VAL A O 1
ATOM 1071 N N . ILE A 1 136 ? 26.844 22.531 3.893 1 94.62 136 ILE A N 1
ATOM 1072 C CA . ILE A 1 136 ? 26.703 23.156 5.203 1 94.62 136 ILE A CA 1
ATOM 1073 C C . ILE A 1 136 ? 26.094 24.547 5.043 1 94.62 136 ILE A C 1
ATOM 1075 O O . ILE A 1 136 ? 26.562 25.344 4.23 1 94.62 136 ILE A O 1
ATOM 1079 N N . LYS A 1 137 ? 25.031 24.734 5.777 1 91 137 LYS A N 1
ATOM 1080 C CA . LYS A 1 137 ? 24.328 26.016 5.707 1 91 137 LYS A CA 1
ATOM 1081 C C . LYS A 1 137 ? 24.203 26.656 7.09 1 91 137 LYS A C 1
ATOM 1083 O O . LYS A 1 137 ? 23.984 25.953 8.086 1 91 137 LYS A O 1
ATOM 1088 N N . GLN A 1 138 ? 24.438 27.922 7.082 1 85.06 138 GLN A N 1
ATOM 1089 C CA . GLN A 1 138 ? 24.172 28.688 8.297 1 85.06 138 GLN A CA 1
ATOM 1090 C C . GLN A 1 138 ? 22.781 29.312 8.273 1 85.06 138 GLN A C 1
ATOM 1092 O O . GLN A 1 138 ? 22.406 29.969 7.301 1 85.06 138 GLN A O 1
ATOM 1097 N N . ASN A 1 139 ? 22.062 28.797 9.219 1 74.38 139 ASN A N 1
ATOM 1098 C CA . ASN A 1 139 ? 20.734 29.375 9.312 1 74.38 139 ASN A CA 1
ATOM 1099 C C . ASN A 1 139 ? 20.766 30.781 9.883 1 74.38 139 ASN A C 1
ATOM 1101 O O . ASN A 1 139 ? 21.406 31.016 10.906 1 74.38 139 ASN A O 1
ATOM 1105 N N . THR A 1 140 ? 20.828 31.734 9.094 1 59.81 140 THR A N 1
ATOM 1106 C CA . THR A 1 140 ? 20.781 33.094 9.609 1 59.81 140 THR A CA 1
ATOM 1107 C C . THR A 1 140 ? 19.438 33.375 10.281 1 59.81 140 THR A C 1
ATOM 1109 O O . THR A 1 140 ? 18.391 33.281 9.648 1 59.81 140 THR A O 1
ATOM 1112 N N . LEU A 1 141 ? 19.484 32.875 11.484 1 52.78 141 LEU A N 1
ATOM 1113 C CA . LEU A 1 141 ? 18.281 33.219 12.211 1 52.78 141 LEU A CA 1
ATOM 1114 C C . LEU A 1 141 ? 17.906 34.688 11.969 1 52.78 141 LEU A C 1
ATOM 1116 O O . LEU A 1 141 ? 18.797 35.531 11.805 1 52.78 141 LEU A O 1
ATOM 1120 N N . LEU A 1 142 ? 16.969 34.969 11.352 1 46.19 142 LEU A N 1
ATOM 1121 C CA . LEU A 1 142 ? 16.641 36.375 11.547 1 46.19 142 LEU A CA 1
ATOM 1122 C C . LEU A 1 142 ? 17.172 36.875 12.891 1 46.19 142 LEU A C 1
ATOM 1124 O O . LEU A 1 142 ? 17.344 36.062 13.82 1 46.19 142 LEU A O 1
ATOM 1128 N N . SER A 1 143 ? 17.562 38.094 13.164 1 38.44 143 SER A N 1
ATOM 1129 C CA . SER A 1 143 ? 18.156 38.812 14.297 1 38.44 143 SER A CA 1
ATOM 1130 C C . SER A 1 143 ? 17.703 38.219 15.617 1 38.44 143 SER A C 1
ATOM 1132 O O . SER A 1 143 ? 16.5 38 15.844 1 38.44 143 SER A O 1
ATOM 1134 N N . ASP A 1 144 ? 18.406 37.219 16.188 1 40.91 144 ASP A N 1
ATOM 1135 C CA . ASP A 1 144 ? 18.312 36.969 17.625 1 40.91 144 ASP A CA 1
ATOM 1136 C C . ASP A 1 144 ? 17.859 38.188 18.391 1 40.91 144 ASP A C 1
ATOM 1138 O O . ASP A 1 144 ? 18.062 38.281 19.609 1 40.91 144 ASP A O 1
ATOM 1142 N N . LYS A 1 145 ? 17.922 39.375 17.719 1 41.62 145 LYS A N 1
ATOM 1143 C CA . LYS A 1 145 ? 17.859 40.594 18.516 1 41.62 145 LYS A CA 1
ATOM 1144 C C . LYS A 1 145 ? 16.828 40.469 19.625 1 41.62 145 LYS A C 1
ATOM 1146 O O . LYS A 1 145 ? 16.016 39.562 19.625 1 41.62 145 LYS A O 1
ATOM 1151 N N . THR A 1 146 ? 16.391 41.562 20.062 1 34.47 146 THR A N 1
ATOM 1152 C CA . THR A 1 146 ? 15.883 42.344 21.203 1 34.47 146 THR A CA 1
ATOM 1153 C C . THR A 1 146 ? 14.469 41.906 21.562 1 34.47 146 THR A C 1
ATOM 1155 O O . THR A 1 146 ? 13.539 42.062 20.766 1 34.47 146 THR A O 1
ATOM 1158 N N . TYR A 1 147 ? 14.43 40.688 22.219 1 37.44 147 TYR A N 1
ATOM 1159 C CA . TYR A 1 147 ? 13.227 40.594 23.031 1 37.44 147 TYR A CA 1
ATOM 1160 C C . TYR A 1 147 ? 12.742 41.969 23.469 1 37.44 147 TYR A C 1
ATOM 1162 O O . TYR A 1 147 ? 13.266 42.531 24.422 1 37.44 147 TYR A O 1
ATOM 1170 N N . VAL A 1 148 ? 12.75 42.938 22.594 1 35.59 148 VAL A N 1
ATOM 1171 C CA . VAL A 1 148 ? 12.203 44.188 23.109 1 35.59 148 VAL A CA 1
ATOM 1172 C C . VAL A 1 148 ? 10.766 43.969 23.578 1 35.59 148 VAL A C 1
ATOM 1174 O O . VAL A 1 148 ? 9.992 43.281 22.922 1 35.59 148 VAL A O 1
ATOM 1177 N N . THR A 1 149 ? 10.523 44.094 24.859 1 40.5 149 THR A N 1
ATOM 1178 C CA . THR A 1 149 ? 9.281 44.25 25.594 1 40.5 149 THR A CA 1
ATOM 1179 C C . THR A 1 149 ? 8.297 45.125 24.828 1 40.5 149 THR A C 1
ATOM 1181 O O . THR A 1 149 ? 8.297 46.344 24.969 1 40.5 149 THR A O 1
ATOM 1184 N N . GLY A 1 150 ? 8.242 44.969 23.438 1 45.59 150 GLY A N 1
ATOM 1185 C CA . GLY A 1 150 ? 7.297 45.875 22.797 1 45.59 150 GLY A CA 1
ATOM 1186 C C . GLY A 1 150 ? 5.871 45.688 23.266 1 45.59 150 GLY A C 1
ATOM 1187 O O . GLY A 1 150 ? 5.594 44.781 24.078 1 45.59 150 GLY A O 1
ATOM 1188 N N . PRO A 1 151 ? 5.012 46.656 22.734 1 49.97 151 PRO A N 1
ATOM 1189 C CA . PRO A 1 151 ? 3.619 46.656 23.203 1 49.97 151 PRO A CA 1
ATOM 1190 C C . PRO A 1 151 ? 2.934 45.312 23.016 1 49.97 151 PRO A C 1
ATOM 1192 O O . PRO A 1 151 ? 3.291 44.531 22.125 1 49.97 151 PRO A O 1
ATOM 1195 N N . LYS A 1 152 ? 2.205 44.875 24.016 1 60.44 152 LYS A N 1
ATOM 1196 C CA . LYS A 1 152 ? 1.377 43.688 24.188 1 60.44 152 LYS A CA 1
ATOM 1197 C C . LYS A 1 152 ? 0.574 43.375 22.938 1 60.44 152 LYS A C 1
ATOM 1199 O O . LYS A 1 152 ? -0.064 44.25 22.359 1 60.44 152 LYS A O 1
ATOM 1204 N N . VAL A 1 153 ? 0.845 42.344 22.031 1 62.66 153 VAL A N 1
ATOM 1205 C CA . VAL A 1 153 ? 0.129 41.844 20.875 1 62.66 153 VAL A CA 1
ATOM 1206 C C . VAL A 1 153 ? -1.364 42.094 21.016 1 62.66 153 VAL A C 1
ATOM 1208 O O . VAL A 1 153 ? -2.055 42.375 20.031 1 62.66 153 VAL A O 1
ATOM 1211 N N . ASN A 1 154 ? -1.781 42.375 22.188 1 75.69 154 ASN A N 1
ATOM 1212 C CA . ASN A 1 154 ? -3.213 42.5 22.438 1 75.69 154 ASN A CA 1
ATOM 1213 C C . ASN A 1 154 ? -3.568 43.906 22.938 1 75.69 154 ASN A C 1
ATOM 1215 O O . ASN A 1 154 ? -4.043 44.062 24.062 1 75.69 154 ASN A O 1
ATOM 1219 N N . SER A 1 155 ? -3.195 44.938 21.969 1 80.44 155 SER A N 1
ATOM 1220 C CA . SER A 1 155 ? -3.486 46.312 22.375 1 80.44 155 SER A CA 1
ATOM 1221 C C . SER A 1 155 ? -4.586 46.938 21.516 1 80.44 155 SER A C 1
ATOM 1223 O O . SER A 1 155 ? -4.719 46.594 20.328 1 80.44 155 SER A O 1
ATOM 1225 N N . GLU A 1 156 ? -5.34 47.812 22.078 1 86.12 156 GLU A N 1
ATOM 1226 C CA . GLU A 1 156 ? -6.418 48.5 21.391 1 86.12 156 GLU A CA 1
ATOM 1227 C C . GLU A 1 156 ? -5.883 49.344 20.234 1 86.12 156 GLU A C 1
ATOM 1229 O O . GLU A 1 156 ? -6.527 49.469 19.188 1 86.12 156 GLU A O 1
ATOM 1234 N N . ASP A 1 157 ? -4.762 49.875 20.406 1 84.88 157 ASP A N 1
ATOM 1235 C CA . ASP A 1 157 ? -4.16 50.688 19.375 1 84.88 157 ASP A CA 1
ATOM 1236 C C . ASP A 1 157 ? -3.863 49.875 18.109 1 84.88 157 ASP A C 1
ATOM 1238 O O . ASP A 1 157 ? -4.082 50.375 17 1 84.88 157 ASP A O 1
ATOM 1242 N N . ILE A 1 158 ? -3.436 48.781 18.312 1 84.44 158 ILE A N 1
ATOM 1243 C CA . ILE A 1 158 ? -3.111 47.906 17.188 1 84.44 158 ILE A CA 1
ATOM 1244 C C . ILE A 1 158 ? -4.391 47.5 16.453 1 84.44 158 ILE A C 1
ATOM 1246 O O . ILE A 1 158 ? -4.438 47.5 15.227 1 84.44 158 ILE A O 1
ATOM 1250 N N . VAL A 1 159 ? -5.375 47.219 17.172 1 91.62 159 VAL A N 1
ATOM 1251 C CA . VAL A 1 159 ? -6.664 46.844 16.609 1 91.62 159 VAL A CA 1
ATOM 1252 C C . VAL A 1 159 ? -7.215 47.969 15.734 1 91.62 159 VAL A C 1
ATOM 1254 O O . VAL A 1 159 ? -7.637 47.719 14.602 1 91.62 159 VAL A O 1
ATOM 1257 N N . VAL A 1 160 ? -7.148 49.125 16.266 1 91.88 160 VAL A N 1
ATOM 1258 C CA . VAL A 1 160 ? -7.656 50.281 15.539 1 91.88 160 VAL A CA 1
ATOM 1259 C C . VAL A 1 160 ? -6.836 50.5 14.273 1 91.88 160 VAL A C 1
ATOM 1261 O O . VAL A 1 160 ? -7.395 50.781 13.203 1 91.88 160 VAL A O 1
ATOM 1264 N N . SER A 1 161 ? -5.566 50.406 14.406 1 89.94 161 SER A N 1
ATOM 1265 C CA . SER A 1 161 ? -4.676 50.594 13.266 1 89.94 161 SER A CA 1
ATOM 1266 C C . SER A 1 161 ? -4.953 49.562 12.172 1 89.94 161 SER A C 1
ATOM 1268 O O . SER A 1 161 ? -4.992 49.906 10.984 1 89.94 161 SER A O 1
ATOM 1270 N N . ILE A 1 162 ? -5.121 48.344 12.555 1 91.75 162 ILE A N 1
ATOM 1271 C CA . ILE A 1 162 ? -5.387 47.281 11.609 1 91.75 162 ILE A CA 1
ATOM 1272 C C . ILE A 1 162 ? -6.711 47.531 10.898 1 91.75 162 ILE A C 1
ATOM 1274 O O . ILE A 1 162 ? -6.793 47.406 9.672 1 91.75 162 ILE A O 1
ATOM 1278 N N . ASN A 1 163 ? -7.75 47.875 11.625 1 94.62 163 ASN A N 1
ATOM 1279 C CA . ASN A 1 163 ? -9.086 48.062 11.078 1 94.62 163 ASN A CA 1
ATOM 1280 C C . ASN A 1 163 ? -9.141 49.281 10.148 1 94.62 163 ASN A C 1
ATOM 1282 O O . ASN A 1 163 ? -9.953 49.312 9.219 1 94.62 163 ASN A O 1
ATOM 1286 N N . LYS A 1 164 ? -8.266 50.188 10.383 1 93.44 164 LYS A N 1
ATOM 1287 C CA . LYS A 1 164 ? -8.203 51.375 9.523 1 93.44 164 LYS A CA 1
ATOM 1288 C C . LYS A 1 164 ? -7.434 51.062 8.242 1 93.44 164 LYS A C 1
ATOM 1290 O O . LYS A 1 164 ? -7.723 51.656 7.188 1 93.44 164 LYS A O 1
ATOM 1295 N N . ALA A 1 165 ? -6.551 50.219 8.328 1 92.44 165 ALA A N 1
ATOM 1296 C CA . ALA A 1 165 ? -5.582 50 7.262 1 92.44 165 ALA A CA 1
ATOM 1297 C C . ALA A 1 165 ? -6.195 49.188 6.117 1 92.44 165 ALA A C 1
ATOM 1299 O O . ALA A 1 165 ? -5.707 49.219 4.988 1 92.44 165 ALA A O 1
ATOM 1300 N N . GLN A 1 166 ? -7.281 48.469 6.344 1 92.56 166 GLN A N 1
ATOM 1301 C CA . GLN A 1 166 ? -7.855 47.594 5.312 1 92.56 166 GLN A CA 1
ATOM 1302 C C . GLN A 1 166 ? -9.328 47.312 5.59 1 92.56 166 GLN A C 1
ATOM 1304 O O . GLN A 1 166 ? -9.82 47.594 6.688 1 92.56 166 GLN A O 1
ATOM 1309 N N . LYS A 1 167 ? -10.07 46.719 4.59 1 92.44 167 LYS A N 1
ATOM 1310 C CA . LYS A 1 167 ? -11.508 46.5 4.734 1 92.44 167 LYS A CA 1
ATOM 1311 C C . LYS A 1 167 ? -11.875 45.031 4.504 1 92.44 167 LYS A C 1
ATOM 1313 O O . LYS A 1 167 ? -13.055 44.688 4.41 1 92.44 167 LYS A O 1
ATOM 1318 N N . PHE A 1 168 ? -10.953 44.094 4.371 1 95.19 168 PHE A N 1
ATOM 1319 C CA . PHE A 1 168 ? -11.203 42.688 4.07 1 95.19 168 PHE A CA 1
ATOM 1320 C C . PHE A 1 168 ? -11.656 41.969 5.32 1 95.19 168 PHE A C 1
ATOM 1322 O O . PHE A 1 168 ? -12.398 40.969 5.234 1 95.19 168 PHE A O 1
ATOM 1329 N N . TRP A 1 169 ? -11.094 42.438 6.453 1 97.12 169 TRP A N 1
ATOM 1330 C CA . TRP A 1 169 ? -11.391 41.75 7.707 1 97.12 169 TRP A CA 1
ATOM 1331 C C . TRP A 1 169 ? -11.312 42.688 8.891 1 97.12 169 TRP A C 1
ATOM 1333 O O . TRP A 1 169 ? -10.922 43.875 8.727 1 97.12 169 TRP A O 1
ATOM 1343 N N . THR A 1 170 ? -11.812 42.25 10.055 1 97.31 170 THR A N 1
ATOM 1344 C CA . THR A 1 170 ? -11.812 43.094 11.258 1 97.31 170 THR A CA 1
ATOM 1345 C C . THR A 1 170 ? -11.016 42.406 12.375 1 97.31 170 THR A C 1
ATOM 1347 O O . THR A 1 170 ? -11.008 41.188 12.492 1 97.31 170 THR A O 1
ATOM 1350 N N . ALA A 1 171 ? -10.328 43.281 13.125 1 96.12 171 ALA A N 1
ATOM 1351 C CA . ALA A 1 171 ? -9.547 42.844 14.273 1 96.12 171 ALA A CA 1
ATOM 1352 C C . ALA A 1 171 ? -10.25 43.188 15.586 1 96.12 171 ALA A C 1
ATOM 1354 O O . ALA A 1 171 ? -11.086 44.094 15.633 1 96.12 171 ALA A O 1
ATOM 1355 N N . LYS A 1 172 ? -9.953 42.438 16.578 1 95.81 172 LYS A N 1
ATOM 1356 C CA . LYS A 1 172 ? -10.398 42.75 17.938 1 95.81 172 LYS A CA 1
ATOM 1357 C C . LYS A 1 172 ? -9.367 42.281 18.969 1 95.81 172 LYS A C 1
ATOM 1359 O O . LYS A 1 172 ? -8.406 41.594 18.625 1 95.81 172 LYS A O 1
ATOM 1364 N N . ARG A 1 173 ? -9.57 42.75 20.172 1 93 173 ARG A N 1
ATOM 1365 C CA . ARG A 1 173 ? -8.773 42.281 21.297 1 93 173 ARG A CA 1
ATOM 1366 C C . ARG A 1 173 ? -9.344 40.969 21.844 1 93 173 ARG A C 1
ATOM 1368 O O . ARG A 1 173 ? -10.562 40.781 21.875 1 93 173 ARG A O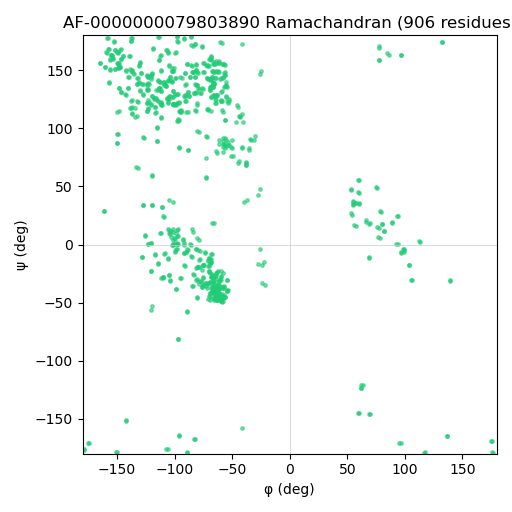 1
ATOM 1375 N N . TYR A 1 174 ? -8.43 40.156 22.344 1 93.75 174 TYR A N 1
ATOM 1376 C CA . TYR A 1 174 ? -8.852 38.906 22.969 1 93.75 174 TYR A CA 1
ATOM 1377 C C . TYR A 1 174 ? -8.344 38.844 24.406 1 93.75 174 TYR A C 1
ATOM 1379 O O . TYR A 1 174 ? -7.137 38.844 24.641 1 93.75 174 TYR A O 1
ATOM 1387 N N . SER A 1 175 ? -9.227 38.656 25.359 1 90.88 175 SER A N 1
ATOM 1388 C CA . SER A 1 175 ? -8.875 38.594 26.781 1 90.88 175 SER A CA 1
ATOM 1389 C C . SER A 1 175 ? -8.039 37.344 27.062 1 90.88 175 SER A C 1
ATOM 1391 O O . SER A 1 175 ? -7.172 37.344 27.953 1 90.88 175 SER A O 1
ATOM 1393 N N . GLN A 1 176 ? -8.227 36.312 26.312 1 89.69 176 GLN A N 1
ATOM 1394 C CA . GLN A 1 176 ? -7.539 35.062 26.547 1 89.69 176 GLN A CA 1
ATOM 1395 C C . GLN A 1 176 ? -6.043 35.188 26.266 1 89.69 176 GLN A C 1
ATOM 1397 O O . GLN A 1 176 ? -5.254 34.344 26.672 1 89.69 176 GLN A O 1
ATOM 1402 N N . PHE A 1 177 ? -5.672 36.25 25.578 1 89 177 PHE A N 1
ATOM 1403 C CA . PHE A 1 177 ? -4.262 36.406 25.234 1 89 177 PHE A CA 1
ATOM 1404 C C . PHE A 1 177 ? -3.57 37.344 26.203 1 89 177 PHE A C 1
ATOM 1406 O O . PHE A 1 177 ? -2.35 37.5 26.156 1 89 177 PHE A O 1
ATOM 1413 N N . GLU A 1 178 ? -4.27 37.938 27.141 1 86.44 178 GLU A N 1
ATOM 1414 C CA . GLU A 1 178 ? -3.736 39 28 1 86.44 178 GLU A CA 1
ATOM 1415 C C . GLU A 1 178 ? -2.678 38.438 28.953 1 86.44 178 GLU A C 1
ATOM 1417 O O . GLU A 1 178 ? -1.748 39.156 29.344 1 86.44 178 GLU A O 1
ATOM 1422 N N . HIS A 1 179 ? -2.75 37.219 29.297 1 85.25 179 HIS A N 1
ATOM 1423 C CA . HIS A 1 179 ? -1.828 36.656 30.281 1 85.25 179 HIS A CA 1
ATOM 1424 C C . HIS A 1 179 ? -0.682 35.938 29.594 1 85.25 179 HIS A C 1
ATOM 1426 O O . HIS A 1 179 ? 0.207 35.406 30.266 1 85.25 179 HIS A O 1
ATOM 1432 N N . LEU A 1 180 ? -0.699 35.969 28.312 1 87.5 180 LEU A N 1
ATOM 1433 C CA . LEU A 1 180 ? 0.315 35.219 27.578 1 87.5 180 LEU A CA 1
ATOM 1434 C C . LEU A 1 180 ? 1.538 36.062 27.297 1 87.5 180 LEU A C 1
ATOM 1436 O O . LEU A 1 180 ? 1.406 37.25 27.016 1 87.5 180 LEU A O 1
ATOM 1440 N N . ASN A 1 181 ? 2.73 35.438 27.484 1 85.56 181 ASN A N 1
ATOM 1441 C CA . ASN A 1 181 ? 3.961 36.125 27.125 1 85.56 181 ASN A CA 1
ATOM 1442 C C . ASN A 1 181 ? 4.34 35.844 25.672 1 85.56 181 ASN A C 1
ATOM 1444 O O . ASN A 1 181 ? 3.623 35.156 24.953 1 85.56 181 ASN A O 1
ATOM 1448 N N . GLU A 1 182 ? 5.379 36.375 25.281 1 82.69 182 GLU A N 1
ATOM 1449 C CA . GLU A 1 182 ? 5.809 36.25 23.891 1 82.69 182 GLU A CA 1
ATOM 1450 C C . GLU A 1 182 ? 6.09 34.812 23.516 1 82.69 182 GLU A C 1
ATOM 1452 O O . GLU A 1 182 ? 5.777 34.406 22.391 1 82.69 182 GLU A O 1
ATOM 1457 N N . GLU A 1 183 ? 6.723 34.156 24.391 1 85.56 183 GLU A N 1
ATOM 1458 C CA . GLU A 1 183 ? 7.031 32.75 24.125 1 85.56 183 GLU A CA 1
ATOM 1459 C C . GLU A 1 183 ? 5.758 31.922 23.969 1 85.56 183 GLU A C 1
ATOM 1461 O O . GLU A 1 183 ? 5.691 31.031 23.125 1 85.56 183 GLU A O 1
ATOM 1466 N N . ASP A 1 184 ? 4.801 32.219 24.75 1 88.69 184 ASP A N 1
ATOM 1467 C CA . ASP A 1 184 ? 3.51 31.547 24.656 1 88.69 184 ASP A CA 1
ATOM 1468 C C . ASP A 1 184 ? 2.865 31.797 23.297 1 88.69 184 ASP A C 1
ATOM 1470 O O . ASP A 1 184 ? 2.359 30.859 22.656 1 88.69 184 ASP A O 1
ATOM 1474 N N . LEU A 1 185 ? 2.953 33 22.891 1 87.19 185 LEU A N 1
ATOM 1475 C CA . LEU A 1 185 ? 2.346 33.344 21.625 1 87.19 185 LEU A CA 1
ATOM 1476 C C . LEU A 1 185 ? 3.076 32.688 20.453 1 87.19 185 LEU A C 1
ATOM 1478 O O . LEU A 1 185 ? 2.447 32.25 19.484 1 87.19 185 LEU A O 1
ATOM 1482 N N . LEU A 1 186 ? 4.328 32.625 20.578 1 87.5 186 LEU A N 1
ATOM 1483 C CA . LEU A 1 186 ? 5.141 31.969 19.562 1 87.5 186 LEU A CA 1
ATOM 1484 C C . LEU A 1 186 ? 4.781 30.484 19.469 1 87.5 186 LEU A C 1
ATOM 1486 O O . LEU A 1 186 ? 4.66 29.953 18.359 1 87.5 186 LEU A O 1
ATOM 1490 N N . ARG A 1 187 ? 4.609 29.859 20.562 1 90.69 187 ARG A N 1
ATOM 1491 C CA . ARG A 1 187 ? 4.23 28.453 20.594 1 90.69 187 ARG A CA 1
ATOM 1492 C C . ARG A 1 187 ? 2.826 28.25 20.031 1 90.69 187 ARG A C 1
ATOM 1494 O O . ARG A 1 187 ? 2.596 27.344 19.234 1 90.69 187 ARG A O 1
ATOM 1501 N N . MET A 1 188 ? 1.972 29.109 20.391 1 91.75 188 MET A N 1
ATOM 1502 C CA . MET A 1 188 ? 0.601 29.031 19.906 1 91.75 188 MET A CA 1
ATOM 1503 C C . MET A 1 188 ? 0.565 29.125 18.375 1 91.75 188 MET A C 1
ATOM 1505 O O . MET A 1 188 ? -0.284 28.516 17.734 1 91.75 188 MET A O 1
ATOM 1509 N N . ALA A 1 189 ? 1.519 29.844 17.859 1 90.06 189 ALA A N 1
ATOM 1510 C CA . ALA A 1 189 ? 1.577 30.078 16.422 1 90.06 189 ALA A CA 1
ATOM 1511 C C . ALA A 1 189 ? 2.32 28.938 15.711 1 90.06 189 ALA A C 1
ATOM 1513 O O . ALA A 1 189 ? 2.443 28.938 14.484 1 90.06 189 ALA A O 1
ATOM 1514 N N . GLY A 1 190 ? 2.785 27.969 16.453 1 90.25 190 GLY A N 1
ATOM 1515 C CA . GLY A 1 190 ? 3.422 26.812 15.836 1 90.25 190 GLY A CA 1
ATOM 1516 C C . GLY A 1 190 ? 4.652 26.328 16.578 1 90.25 190 GLY A C 1
ATOM 1517 O O . GLY A 1 190 ? 5.035 25.172 16.484 1 90.25 190 GLY A O 1
ATOM 1518 N N . GLY A 1 191 ? 5.316 27.281 17.203 1 85.56 191 GLY A N 1
ATOM 1519 C CA . GLY A 1 191 ? 6.52 26.938 17.953 1 85.56 191 GLY A CA 1
ATOM 1520 C C . GLY A 1 191 ? 7.793 27.156 17.156 1 85.56 191 GLY A C 1
ATOM 1521 O O . GLY A 1 191 ? 7.762 27.219 15.922 1 85.56 191 GLY A O 1
ATOM 1522 N N . ARG A 1 192 ? 8.859 27.203 17.812 1 81.12 192 ARG A N 1
ATOM 1523 C CA . ARG A 1 192 ? 10.148 27.547 17.234 1 81.12 192 ARG A CA 1
ATOM 1524 C C . ARG A 1 192 ? 10.617 26.484 16.25 1 81.12 192 ARG A C 1
ATOM 1526 O O . ARG A 1 192 ? 11.25 26.797 15.234 1 81.12 192 ARG A O 1
ATOM 1533 N N . SER A 1 193 ? 10.266 25.328 16.516 1 80.88 193 SER A N 1
ATOM 1534 C CA . SER A 1 193 ? 10.766 24.234 15.703 1 80.88 193 SER A CA 1
ATOM 1535 C C . SER A 1 193 ? 9.961 24.078 14.414 1 80.88 193 SER A C 1
ATOM 1537 O O . SER A 1 193 ? 10.328 23.312 13.531 1 80.88 193 SER A O 1
ATOM 1539 N N . SER A 1 194 ? 8.953 24.859 14.273 1 80.19 194 SER A N 1
ATOM 1540 C CA . SER A 1 194 ? 8.117 24.75 13.078 1 80.19 194 SER A CA 1
ATOM 1541 C C . SER A 1 194 ? 8.469 25.828 12.055 1 80.19 194 SER A C 1
ATOM 1543 O O . SER A 1 194 ? 7.797 25.953 11.031 1 80.19 194 SER A O 1
ATOM 1545 N N . GLN A 1 195 ? 9.477 26.531 12.359 1 77.94 195 GLN A N 1
ATOM 1546 C CA . GLN A 1 195 ? 9.875 27.594 11.445 1 77.94 195 GLN A CA 1
ATOM 1547 C C . GLN A 1 195 ? 10.312 27.031 10.094 1 77.94 195 GLN A C 1
ATOM 1549 O O . GLN A 1 195 ? 11.102 26.078 10.039 1 77.94 195 GLN A O 1
ATOM 1554 N N . ILE A 1 196 ? 9.688 27.609 9.062 1 75.56 196 ILE A N 1
ATOM 1555 C CA . ILE A 1 196 ? 10.094 27.281 7.699 1 75.56 196 ILE A CA 1
ATOM 1556 C C . ILE A 1 196 ? 10.758 28.5 7.059 1 75.56 196 ILE A C 1
ATOM 1558 O O . ILE A 1 196 ? 10.094 29.5 6.762 1 75.56 196 ILE A O 1
ATOM 1562 N N . PHE A 1 197 ? 12 28.422 6.863 1 73.94 197 PHE A N 1
ATOM 1563 C CA . PHE A 1 197 ? 12.781 29.578 6.418 1 73.94 197 PHE A CA 1
ATOM 1564 C C . PHE A 1 197 ? 12.5 29.891 4.953 1 73.94 197 PHE A C 1
ATOM 1566 O O . PHE A 1 197 ? 12.539 31.047 4.539 1 73.94 197 PHE A O 1
ATOM 1573 N N . SER A 1 198 ? 12.305 28.859 4.246 1 80 198 SER A N 1
ATOM 1574 C CA . SER A 1 198 ? 11.961 29.031 2.84 1 80 198 SER A CA 1
ATOM 1575 C C . SER A 1 198 ? 10.828 28.078 2.439 1 80 198 SER A C 1
ATOM 1577 O O . SER A 1 198 ? 10.969 26.859 2.523 1 80 198 SER A O 1
ATOM 1579 N N . ARG A 1 199 ? 9.766 28.703 2.039 1 86.94 199 ARG A N 1
ATOM 1580 C CA . ARG A 1 199 ? 8.602 27.922 1.635 1 86.94 199 ARG A CA 1
ATOM 1581 C C . ARG A 1 199 ? 8.531 27.797 0.117 1 86.94 199 ARG A C 1
ATOM 1583 O O . ARG A 1 199 ? 8.906 28.719 -0.612 1 86.94 199 ARG A O 1
ATOM 1590 N N . PRO A 1 200 ? 8.109 26.672 -0.322 1 89.56 200 PRO A N 1
ATOM 1591 C CA . PRO A 1 200 ? 7.883 26.562 -1.767 1 89.56 200 PRO A CA 1
ATOM 1592 C C . PRO A 1 200 ? 6.676 27.375 -2.234 1 89.56 200 PRO A C 1
ATOM 1594 O O . PRO A 1 200 ? 5.762 27.641 -1.45 1 89.56 200 PRO A O 1
ATOM 1597 N N . LYS A 1 201 ? 6.715 27.766 -3.465 1 91.5 201 LYS A N 1
ATOM 1598 C CA . LYS A 1 201 ? 5.543 28.359 -4.098 1 91.5 201 LYS A CA 1
ATOM 1599 C C . LYS A 1 201 ? 4.566 27.297 -4.57 1 91.5 201 LYS A C 1
ATOM 1601 O O . LYS A 1 201 ? 4.961 26.141 -4.812 1 91.5 201 LYS A O 1
ATOM 1606 N N . PRO A 1 202 ? 3.299 27.688 -4.668 1 95.5 202 PRO A N 1
ATOM 1607 C CA . PRO A 1 202 ? 2.373 26.719 -5.258 1 95.5 202 PRO A CA 1
ATOM 1608 C C . PRO A 1 202 ? 2.781 26.297 -6.664 1 95.5 202 PRO A C 1
ATOM 1610 O O . PRO A 1 202 ? 3.266 27.109 -7.445 1 95.5 202 PRO A O 1
ATOM 1613 N N . ALA A 1 203 ? 2.545 25.062 -6.93 1 96.06 203 ALA A N 1
ATOM 1614 C CA . ALA A 1 203 ? 2.84 24.562 -8.273 1 96.06 203 ALA A CA 1
ATOM 1615 C C . ALA A 1 203 ? 1.933 25.219 -9.312 1 96.06 203 ALA A C 1
ATOM 1617 O O . ALA A 1 203 ? 0.771 25.516 -9.031 1 96.06 203 ALA A O 1
ATOM 1618 N N . PRO A 1 204 ? 2.459 25.391 -10.516 1 95.38 204 PRO A N 1
ATOM 1619 C CA . PRO A 1 204 ? 1.617 25.938 -11.586 1 95.38 204 PRO A CA 1
ATOM 1620 C C . PRO A 1 204 ? 0.467 25.016 -11.961 1 95.38 204 PRO A C 1
ATOM 1622 O O . PRO A 1 204 ? 0.593 23.781 -11.852 1 95.38 204 PRO A O 1
ATOM 1625 N N . LEU A 1 205 ? -0.543 25.641 -12.492 1 95.69 205 LEU A N 1
ATOM 1626 C CA . LEU A 1 205 ? -1.702 24.859 -12.914 1 95.69 205 LEU A CA 1
ATOM 1627 C C . LEU A 1 205 ? -1.464 24.219 -14.273 1 95.69 205 LEU A C 1
ATOM 1629 O O . LEU A 1 205 ? -0.894 24.859 -15.172 1 95.69 205 LEU A O 1
ATOM 1633 N N . THR A 1 206 ? -1.872 22.969 -14.375 1 95.88 206 THR A N 1
ATOM 1634 C CA . THR A 1 206 ? -1.856 22.297 -15.664 1 95.88 206 THR A CA 1
ATOM 1635 C C . THR A 1 206 ? -3.238 22.328 -16.312 1 95.88 206 THR A C 1
ATOM 1637 O O . THR A 1 206 ? -4.207 22.781 -15.695 1 95.88 206 THR A O 1
ATOM 1640 N N . ALA A 1 207 ? -3.303 21.812 -17.594 1 95.81 207 ALA A N 1
ATOM 1641 C CA . ALA A 1 207 ? -4.582 21.734 -18.281 1 95.81 207 ALA A CA 1
ATOM 1642 C C . ALA A 1 207 ? -5.547 20.812 -17.562 1 95.81 207 ALA A C 1
ATOM 1644 O O . ALA A 1 207 ? -6.75 21.078 -17.5 1 95.81 207 ALA A O 1
ATOM 1645 N N . GLU A 1 208 ? -4.984 19.812 -17.047 1 95.5 208 GLU A N 1
ATOM 1646 C CA . GLU A 1 208 ? -5.809 18.859 -16.297 1 95.5 208 GLU A CA 1
ATOM 1647 C C . GLU A 1 208 ? -6.387 19.5 -15.039 1 95.5 208 GLU A C 1
ATOM 1649 O O . GLU A 1 208 ? -7.547 19.266 -14.695 1 95.5 208 GLU A O 1
ATOM 1654 N N . HIS A 1 209 ? -5.66 20.344 -14.391 1 95.94 209 HIS A N 1
ATOM 1655 C CA . HIS A 1 209 ? -6.141 21.047 -13.195 1 95.94 209 HIS A CA 1
ATOM 1656 C C . HIS A 1 209 ? -7.289 21.984 -13.531 1 95.94 209 HIS A C 1
ATOM 1658 O O . HIS A 1 209 ? -8.242 22.109 -12.766 1 95.94 209 HIS A O 1
ATOM 1664 N N . GLU A 1 210 ? -7.188 22.578 -14.664 1 95.44 210 GLU A N 1
ATOM 1665 C CA . GLU A 1 210 ? -8.234 23.5 -15.086 1 95.44 210 GLU A CA 1
ATOM 1666 C C . GLU A 1 210 ? -9.555 22.766 -15.328 1 95.44 210 GLU A C 1
ATOM 1668 O O . GLU A 1 210 ? -10.625 23.281 -14.992 1 95.44 210 GLU A O 1
ATOM 1673 N N . ARG A 1 211 ? -9.398 21.594 -15.914 1 96.06 211 ARG A N 1
ATOM 1674 C CA . ARG A 1 211 ? -10.602 20.781 -16.109 1 96.06 211 ARG A CA 1
ATOM 1675 C C . ARG A 1 211 ? -11.227 20.391 -14.781 1 96.06 211 ARG A C 1
ATOM 1677 O O . ARG A 1 211 ? -12.453 20.422 -14.641 1 96.06 211 ARG A O 1
ATOM 1684 N N . VAL A 1 212 ? -10.398 20.078 -13.844 1 96.31 212 VAL A N 1
ATOM 1685 C CA . VAL A 1 212 ? -10.875 19.734 -12.516 1 96.31 212 VAL A CA 1
ATOM 1686 C C . VAL A 1 212 ? -11.578 20.938 -11.883 1 96.31 212 VAL A C 1
ATOM 1688 O O . VAL A 1 212 ? -12.648 20.797 -11.289 1 96.31 212 VAL A O 1
ATOM 1691 N N . ARG A 1 213 ? -11.062 22.047 -12.016 1 95.69 213 ARG A N 1
ATOM 1692 C CA . ARG A 1 213 ? -11.617 23.266 -11.453 1 95.69 213 ARG A CA 1
ATOM 1693 C C . ARG A 1 213 ? -13.031 23.516 -11.961 1 95.69 213 ARG A C 1
ATOM 1695 O O . ARG A 1 213 ? -13.906 23.938 -11.203 1 95.69 213 ARG A O 1
ATOM 1702 N N . GLU A 1 214 ? -13.25 23.188 -13.219 1 96.5 214 GLU A N 1
ATOM 1703 C CA . GLU A 1 214 ? -14.547 23.438 -13.844 1 96.5 214 GLU A CA 1
ATOM 1704 C C . GLU A 1 214 ? -15.617 22.516 -13.281 1 96.5 214 GLU A C 1
ATOM 1706 O O . GLU A 1 214 ? -16.812 22.828 -13.305 1 96.5 214 GLU A O 1
ATOM 1711 N N . SER A 1 215 ? -15.117 21.438 -12.758 1 97 215 SER A N 1
ATOM 1712 C CA . SER A 1 215 ? -16.078 20.453 -12.258 1 97 215 SER A CA 1
ATOM 1713 C C . SER A 1 215 ? -16.391 20.688 -10.781 1 97 215 SER A C 1
ATOM 1715 O O . SER A 1 215 ? -17.312 20.078 -10.234 1 97 215 SER A O 1
ATOM 1717 N N . LEU A 1 216 ? -15.734 21.562 -10.102 1 98 216 LEU A N 1
ATOM 1718 C CA . LEU A 1 216 ? -15.906 21.812 -8.672 1 98 216 LEU A CA 1
ATOM 1719 C C . LEU A 1 216 ? -16.953 22.891 -8.43 1 98 216 LEU A C 1
ATOM 1721 O O . LEU A 1 216 ? -17.094 23.812 -9.234 1 98 216 LEU A O 1
ATOM 1725 N N . PRO A 1 217 ? -17.703 22.828 -7.328 1 97.75 217 PRO A N 1
ATOM 1726 C CA . PRO A 1 217 ? -18.672 23.875 -7.012 1 97.75 217 PRO A CA 1
ATOM 1727 C C . PRO A 1 217 ? -18 25.203 -6.648 1 97.75 217 PRO A C 1
ATOM 1729 O O . PRO A 1 217 ? -16.844 25.219 -6.25 1 97.75 217 PRO A O 1
ATOM 1732 N N . GLU A 1 218 ? -18.75 26.281 -6.711 1 95.69 218 GLU A N 1
ATOM 1733 C CA . GLU A 1 218 ? -18.25 27.609 -6.387 1 95.69 218 GLU A CA 1
ATOM 1734 C C . GLU A 1 218 ? -17.922 27.734 -4.898 1 95.69 218 GLU A C 1
ATOM 1736 O O . GLU A 1 218 ? -17.016 28.453 -4.516 1 95.69 218 GLU A O 1
ATOM 1741 N N . SER A 1 219 ? -18.75 27.062 -4.109 1 97.62 219 SER A N 1
ATOM 1742 C CA . SER A 1 219 ? -18.547 27 -2.668 1 97.62 219 SER A CA 1
ATOM 1743 C C . SER A 1 219 ? -18.781 25.609 -2.123 1 97.62 219 SER A C 1
ATOM 1745 O O . SER A 1 219 ? -19.547 24.828 -2.711 1 97.62 219 SER A O 1
ATOM 1747 N N . PHE A 1 220 ? -18.109 25.281 -1.088 1 98.62 220 PHE A N 1
ATOM 1748 C CA . PHE A 1 220 ? -18.234 23.984 -0.444 1 98.62 220 PHE A CA 1
ATOM 1749 C C . PHE A 1 220 ? -17.781 24.047 1.012 1 98.62 220 PHE A C 1
ATOM 1751 O O . PHE A 1 220 ? -16.828 24.75 1.337 1 98.62 220 PHE A O 1
ATOM 1758 N N . ASP A 1 221 ? -18.531 23.359 1.917 1 98.75 221 ASP A N 1
ATOM 1759 C CA . ASP A 1 221 ? -18.25 23.422 3.35 1 98.75 221 ASP A CA 1
ATOM 1760 C C . ASP A 1 221 ? -18.609 22.109 4.043 1 98.75 221 ASP A C 1
ATOM 1762 O O . ASP A 1 221 ? -19.781 21.75 4.137 1 98.75 221 ASP A O 1
ATOM 1766 N N . TRP A 1 222 ? -17.641 21.422 4.566 1 98.81 222 TRP A N 1
ATOM 1767 C CA . TRP A 1 222 ? -17.859 20.125 5.199 1 98.81 222 TRP A CA 1
ATOM 1768 C C . TRP A 1 222 ? -18.594 20.281 6.527 1 98.81 222 TRP A C 1
ATOM 1770 O O . TRP A 1 222 ? -19.094 19.312 7.094 1 98.81 222 TRP A O 1
ATOM 1780 N N . ARG A 1 223 ? -18.688 21.469 7.047 1 98.44 223 ARG A N 1
ATOM 1781 C CA . ARG A 1 223 ? -19.406 21.703 8.289 1 98.44 223 ARG A CA 1
ATOM 1782 C C . ARG A 1 223 ? -20.906 21.547 8.094 1 98.44 223 ARG A C 1
ATOM 1784 O O . ARG A 1 223 ? -21.656 21.391 9.062 1 98.44 223 ARG A O 1
ATOM 1791 N N . ASN A 1 224 ? -21.234 21.625 6.883 1 97.94 224 ASN A N 1
ATOM 1792 C CA . ASN A 1 224 ? -22.656 21.453 6.574 1 97.94 224 ASN A CA 1
ATOM 1793 C C . ASN A 1 224 ? -22.859 20.844 5.191 1 97.94 224 ASN A C 1
ATOM 1795 O O . ASN A 1 224 ? -22.938 21.562 4.195 1 97.94 224 ASN A O 1
ATOM 1799 N N . VAL A 1 225 ? -23.016 19.594 5.105 1 97.25 225 VAL A N 1
ATOM 1800 C CA . VAL A 1 225 ? -23.359 18.844 3.896 1 97.25 225 VAL A CA 1
ATOM 1801 C C . VAL A 1 225 ? -24.734 18.203 4.062 1 97.25 225 VAL A C 1
ATOM 1803 O O . VAL A 1 225 ? -24.859 17.172 4.734 1 97.25 225 VAL A O 1
ATOM 1806 N N . ASP A 1 226 ? -25.703 18.875 3.445 1 95.44 226 ASP A N 1
ATOM 1807 C CA . ASP A 1 226 ? -27.094 18.422 3.557 1 95.44 226 ASP A CA 1
ATOM 1808 C C . ASP A 1 226 ? -27.516 18.297 5.02 1 95.44 226 ASP A C 1
ATOM 1810 O O . ASP A 1 226 ? -28.109 17.297 5.418 1 95.44 226 ASP A O 1
ATOM 1814 N N . GLY A 1 227 ? -27.047 19.203 5.844 1 96.38 227 GLY A N 1
ATOM 1815 C CA . GLY A 1 227 ? -27.453 19.297 7.234 1 96.38 227 GLY A CA 1
ATOM 1816 C C . GLY A 1 227 ? -26.547 18.516 8.172 1 96.38 227 GLY A C 1
ATOM 1817 O O . GLY A 1 227 ? -26.75 18.531 9.391 1 96.38 227 GLY A O 1
ATOM 1818 N N . VAL A 1 228 ? -25.562 17.891 7.684 1 96.75 228 VAL A N 1
ATOM 1819 C CA . VAL A 1 228 ? -24.672 17.078 8.5 1 96.75 228 VAL A CA 1
ATOM 1820 C C . VAL A 1 228 ? -23.281 17.703 8.539 1 96.75 228 VAL A C 1
ATOM 1822 O O . VAL A 1 228 ? -22.75 18.125 7.516 1 96.75 228 VAL A O 1
ATOM 1825 N N . SER A 1 229 ? -22.688 17.766 9.766 1 98.06 229 SER A N 1
ATOM 1826 C CA . SER A 1 229 ? -21.312 18.219 9.906 1 98.06 229 SER A CA 1
ATOM 1827 C C . SER A 1 229 ? -20.344 17.047 9.992 1 98.06 229 SER A C 1
ATOM 1829 O O . SER A 1 229 ? -20.516 16.141 10.812 1 98.06 229 SER A O 1
ATOM 1831 N N . PHE A 1 230 ? -19.359 17.109 9.211 1 98.44 230 PHE A N 1
ATOM 1832 C CA . PHE A 1 230 ? -18.344 16.062 9.219 1 98.44 230 PHE A CA 1
ATOM 1833 C C . PHE A 1 230 ? -17.078 16.547 9.914 1 98.44 230 PHE A C 1
ATOM 1835 O O . PHE A 1 230 ? -16.047 15.867 9.859 1 98.44 230 PHE A O 1
ATOM 1842 N N . VAL A 1 231 ? -17.156 17.672 10.531 1 98.56 231 VAL A N 1
ATOM 1843 C CA . VAL A 1 231 ? -16 18.25 11.203 1 98.56 231 VAL A CA 1
ATOM 1844 C C . VAL A 1 231 ? -16.219 18.234 12.711 1 98.56 231 VAL A C 1
ATOM 1846 O O . VAL A 1 231 ? -17.281 18.609 13.195 1 98.56 231 VAL A O 1
ATOM 1849 N N . SER A 1 232 ? -15.211 17.766 13.461 1 97.81 232 SER A N 1
ATOM 1850 C CA . SER A 1 232 ? -15.289 17.75 14.914 1 97.81 232 SER A CA 1
ATOM 1851 C C . SER A 1 232 ? -15.234 19.156 15.5 1 97.81 232 SER A C 1
ATOM 1853 O O . SER A 1 232 ? -14.789 20.094 14.828 1 97.81 232 SER A O 1
ATOM 1855 N N . PRO A 1 233 ? -15.664 19.344 16.672 1 97.12 233 PRO A N 1
ATOM 1856 C CA . PRO A 1 233 ? -15.695 20.672 17.281 1 97.12 233 PRO A CA 1
ATOM 1857 C C . PRO A 1 233 ? -14.312 21.297 17.422 1 97.12 233 PRO A C 1
ATOM 1859 O O . PRO A 1 233 ? -13.312 20.562 17.484 1 97.12 233 PRO A O 1
ATOM 1862 N N . VAL A 1 234 ? -14.312 22.609 17.484 1 98.56 234 VAL A N 1
ATOM 1863 C CA . VAL A 1 234 ? -13.078 23.359 17.719 1 98.56 234 VAL A CA 1
ATOM 1864 C C . VAL A 1 234 ? -12.594 23.125 19.141 1 98.56 234 VAL A C 1
ATOM 1866 O O . VAL A 1 234 ? -13.375 23.188 20.094 1 98.56 234 VAL A O 1
ATOM 1869 N N . ARG A 1 235 ? -11.344 22.844 19.219 1 98.19 235 ARG A N 1
ATOM 1870 C CA . ARG A 1 235 ? -10.711 22.641 20.516 1 98.19 235 ARG A CA 1
ATOM 1871 C C . ARG A 1 235 ? -9.688 23.734 20.797 1 98.19 235 ARG A C 1
ATOM 1873 O O . ARG A 1 235 ? -9.602 24.719 20.062 1 98.19 235 ARG A O 1
ATOM 1880 N N . ASP A 1 236 ? -9.07 23.641 22.016 1 98.06 236 ASP A N 1
ATOM 1881 C CA . ASP A 1 236 ? -8.133 24.672 22.453 1 98.06 236 ASP A CA 1
ATOM 1882 C C . ASP A 1 236 ? -6.77 24.078 22.781 1 98.06 236 ASP A C 1
ATOM 1884 O O . ASP A 1 236 ? -6.625 23.359 23.766 1 98.06 236 ASP A O 1
ATOM 1888 N N . GLN A 1 237 ? -5.777 24.469 22.047 1 97.94 237 GLN A N 1
ATOM 1889 C CA . GLN A 1 237 ? -4.438 23.938 22.25 1 97.94 237 GLN A CA 1
ATOM 1890 C C . GLN A 1 237 ? -3.744 24.609 23.422 1 97.94 237 GLN A C 1
ATOM 1892 O O . GLN A 1 237 ? -2.746 24.094 23.938 1 97.94 237 GLN A O 1
ATOM 1897 N N . GLY A 1 238 ? -4.242 25.75 23.781 1 96.06 238 GLY A N 1
ATOM 1898 C CA . GLY A 1 238 ? -3.566 26.516 24.812 1 96.06 238 GLY A CA 1
ATOM 1899 C C . GLY A 1 238 ? -2.23 27.062 24.359 1 96.06 238 GLY A C 1
ATOM 1900 O O . GLY A 1 238 ? -2.09 27.516 23.219 1 96.06 238 GLY A O 1
ATOM 1901 N N . SER A 1 239 ? -1.278 27.141 25.281 1 93.88 239 SER A N 1
ATOM 1902 C CA . SER A 1 239 ? -0.002 27.781 24.984 1 93.88 239 SER A CA 1
ATOM 1903 C C . SER A 1 239 ? 0.997 26.797 24.391 1 93.88 239 SER A C 1
ATOM 1905 O O . SER A 1 239 ? 2.107 27.172 24.016 1 93.88 239 SER A O 1
ATOM 1907 N N . CYS A 1 240 ? 0.587 25.531 24.328 1 95.88 240 CYS A N 1
ATOM 1908 C CA . CYS A 1 240 ? 1.458 24.516 23.734 1 95.88 240 CYS A CA 1
ATOM 1909 C C . CYS A 1 240 ? 1.458 24.641 22.219 1 95.88 240 CYS A C 1
ATOM 1911 O O . CYS A 1 240 ? 0.4 24.781 21.594 1 95.88 240 CYS A O 1
ATOM 1913 N N . GLY A 1 241 ? 2.693 24.594 21.609 1 96 241 GLY A N 1
ATOM 1914 C CA . GLY A 1 241 ? 2.801 24.594 20.156 1 96 241 GLY A CA 1
ATOM 1915 C C . GLY A 1 241 ? 2.373 23.281 19.531 1 96 241 GLY A C 1
ATOM 1916 O O . GLY A 1 241 ? 3.145 22.641 18.797 1 96 241 GLY A O 1
ATOM 1917 N N . SER A 1 242 ? 1.116 22.891 19.812 1 97.88 242 SER A N 1
ATOM 1918 C CA . SER A 1 242 ? 0.619 21.578 19.406 1 97.88 242 SER A CA 1
ATOM 1919 C C . SER A 1 242 ? -0.417 21.703 18.297 1 97.88 242 SER A C 1
ATOM 1921 O O . SER A 1 242 ? -1.247 20.812 18.109 1 97.88 242 SER A O 1
ATOM 1923 N N . CYS A 1 243 ? -0.353 22.828 17.531 1 98 243 CYS A N 1
ATOM 1924 C CA . CYS A 1 243 ? -1.294 23.047 16.438 1 98 243 CYS A CA 1
ATOM 1925 C C . CYS A 1 243 ? -1.216 21.906 15.43 1 98 243 CYS A C 1
ATOM 1927 O O . CYS A 1 243 ? -2.236 21.5 14.875 1 98 243 CYS A O 1
ATOM 1929 N N . TYR A 1 244 ? -0.014 21.391 15.188 1 97.56 244 TYR A N 1
ATOM 1930 C CA . TYR A 1 244 ? 0.182 20.297 14.242 1 97.56 244 TYR A CA 1
ATOM 1931 C C . TYR A 1 244 ? -0.588 19.047 14.672 1 97.56 244 TYR A C 1
ATOM 1933 O O . TYR A 1 244 ? -1.153 18.344 13.836 1 97.56 244 TYR A O 1
ATOM 1941 N N . ALA A 1 245 ? -0.625 18.797 15.906 1 98.62 245 ALA A N 1
ATOM 1942 C CA . ALA A 1 245 ? -1.369 17.656 16.438 1 98.62 245 ALA A CA 1
ATOM 1943 C C . ALA A 1 245 ? -2.873 17.875 16.312 1 98.62 245 ALA A C 1
ATOM 1945 O O . ALA A 1 245 ? -3.605 16.984 15.891 1 98.62 245 ALA A O 1
ATOM 1946 N N . PHE A 1 246 ? -3.303 19.062 16.656 1 98.81 246 PHE A N 1
ATOM 1947 C CA . PHE A 1 246 ? -4.727 19.375 16.625 1 98.81 246 PHE A CA 1
ATOM 1948 C C . PHE A 1 246 ? -5.262 19.312 15.188 1 98.81 246 PHE A C 1
ATOM 1950 O O . PHE A 1 246 ? -6.309 18.719 14.945 1 98.81 246 PHE A O 1
ATOM 1957 N N . ALA A 1 247 ? -4.566 19.922 14.328 1 98.75 247 ALA A N 1
ATOM 1958 C CA . ALA A 1 247 ? -5.016 19.922 12.938 1 98.75 247 ALA A CA 1
ATOM 1959 C C . ALA A 1 247 ? -4.996 18.5 12.359 1 98.75 247 ALA A C 1
ATOM 1961 O O . ALA A 1 247 ? -5.918 18.109 11.648 1 98.75 247 ALA A O 1
ATOM 1962 N N . SER A 1 248 ? -3.967 17.75 12.656 1 98.75 248 SER A N 1
ATOM 1963 C CA . SER A 1 248 ? -3.838 16.391 12.164 1 98.75 248 SER A CA 1
ATOM 1964 C C . SER A 1 248 ? -4.965 15.5 12.688 1 98.75 248 SER A C 1
ATOM 1966 O O . SER A 1 248 ? -5.562 14.734 11.93 1 98.75 248 SER A O 1
ATOM 1968 N N . MET A 1 249 ? -5.23 15.609 13.969 1 98.88 249 MET A N 1
ATOM 1969 C CA . MET A 1 249 ? -6.305 14.805 14.547 1 98.88 249 MET A CA 1
ATOM 1970 C C . MET A 1 249 ? -7.66 15.234 13.992 1 98.88 249 MET A C 1
ATOM 1972 O O . MET A 1 249 ? -8.523 14.391 13.734 1 98.88 249 MET A O 1
ATOM 1976 N N . ALA A 1 250 ? -7.801 16.516 13.828 1 98.88 250 ALA A N 1
ATOM 1977 C CA . ALA A 1 250 ? -9.055 17 13.258 1 98.88 250 ALA A CA 1
ATOM 1978 C C . ALA A 1 250 ? -9.266 16.453 11.852 1 98.88 250 ALA A C 1
ATOM 1980 O O . ALA A 1 250 ? -10.383 16.078 11.477 1 98.88 250 ALA A O 1
ATOM 1981 N N . MET A 1 251 ? -8.234 16.438 11.062 1 98.88 251 MET A N 1
ATOM 1982 C CA . MET A 1 251 ? -8.32 15.836 9.727 1 98.88 251 MET A CA 1
ATOM 1983 C C . MET A 1 251 ? -8.703 14.367 9.812 1 98.88 251 MET A C 1
ATOM 1985 O O . MET A 1 251 ? -9.602 13.906 9.102 1 98.88 251 MET A O 1
ATOM 1989 N N . ALA A 1 252 ? -8 13.672 10.68 1 98.75 252 ALA A N 1
ATOM 1990 C CA . ALA A 1 252 ? -8.266 12.25 10.859 1 98.75 252 ALA A CA 1
ATOM 1991 C C . ALA A 1 252 ? -9.711 12 11.273 1 98.75 252 ALA A C 1
ATOM 1993 O O . ALA A 1 252 ? -10.375 11.117 10.727 1 98.75 252 ALA A O 1
ATOM 1994 N N . GLU A 1 253 ? -10.164 12.797 12.203 1 98.75 253 GLU A N 1
ATOM 1995 C CA . GLU A 1 253 ? -11.531 12.664 12.695 1 98.75 253 GLU A CA 1
ATOM 1996 C C . GLU A 1 253 ? -12.547 12.898 11.586 1 98.75 253 GLU A C 1
ATOM 1998 O O . GLU A 1 253 ? -13.484 12.109 11.422 1 98.75 253 GLU A O 1
ATOM 2003 N N . ALA A 1 254 ? -12.344 13.906 10.859 1 98.81 254 ALA A N 1
ATOM 2004 C CA . ALA A 1 254 ? -13.258 14.219 9.758 1 98.81 254 ALA A CA 1
ATOM 2005 C C . ALA A 1 254 ? -13.281 13.094 8.734 1 98.81 254 ALA A C 1
ATOM 2007 O O . ALA A 1 254 ? -14.344 12.711 8.242 1 98.81 254 ALA A O 1
ATOM 2008 N N . ARG A 1 255 ? -12.203 12.617 8.453 1 98.38 255 ARG A N 1
ATOM 2009 C CA . ARG A 1 255 ? -12.102 11.609 7.402 1 98.38 255 ARG A CA 1
ATOM 2010 C C . ARG A 1 255 ? -12.672 10.273 7.863 1 98.38 255 ARG A C 1
ATOM 2012 O O . ARG A 1 255 ? -13.234 9.523 7.062 1 98.38 255 ARG A O 1
ATOM 2019 N N . VAL A 1 256 ? -12.555 9.93 9.133 1 98.31 256 VAL A N 1
ATOM 2020 C CA . VAL A 1 256 ? -13.242 8.758 9.664 1 98.31 256 VAL A CA 1
ATOM 2021 C C . VAL A 1 256 ? -14.75 8.953 9.57 1 98.31 256 VAL A C 1
ATOM 2023 O O . VAL A 1 256 ? -15.477 8.031 9.188 1 98.31 256 VAL A O 1
ATOM 2026 N N . LYS A 1 257 ? -15.234 10.164 9.938 1 98 257 LYS A N 1
ATOM 2027 C CA . LYS A 1 257 ? -16.656 10.461 9.812 1 98 257 LYS A CA 1
ATOM 2028 C C . LYS A 1 257 ? -17.141 10.258 8.375 1 98 257 LYS A C 1
ATOM 2030 O O . LYS A 1 257 ? -18.188 9.664 8.141 1 98 257 LYS A O 1
ATOM 2035 N N . LEU A 1 258 ? -16.359 10.766 7.492 1 97.81 258 LEU A N 1
ATOM 2036 C CA . LEU A 1 258 ? -16.719 10.648 6.078 1 97.81 258 LEU A CA 1
ATOM 2037 C C . LEU A 1 258 ? -16.719 9.188 5.641 1 97.81 258 LEU A C 1
ATOM 2039 O O . LEU A 1 258 ? -17.656 8.727 4.988 1 97.81 258 LEU A O 1
ATOM 2043 N N . GLN A 1 259 ? -15.68 8.414 5.98 1 97.56 259 GLN A N 1
ATOM 2044 C CA . GLN A 1 259 ? -15.531 7.02 5.586 1 97.56 259 GLN A CA 1
ATOM 2045 C C . GLN A 1 259 ? -16.688 6.176 6.098 1 97.56 259 GLN A C 1
ATOM 2047 O O . GLN A 1 259 ? -17.078 5.184 5.469 1 97.56 259 GLN A O 1
ATOM 2052 N N . THR A 1 260 ? -17.312 6.586 7.203 1 96.81 260 THR A N 1
ATOM 2053 C CA . THR A 1 260 ? -18.344 5.785 7.844 1 96.81 260 THR A CA 1
ATOM 2054 C C . THR A 1 260 ? -19.703 6.469 7.723 1 96.81 260 THR A C 1
ATOM 2056 O O . THR A 1 260 ? -20.641 6.141 8.461 1 96.81 260 THR A O 1
ATOM 2059 N N . ASN A 1 261 ? -19.75 7.504 6.926 1 94.81 261 ASN A N 1
ATOM 2060 C CA . ASN A 1 261 ? -20.969 8.273 6.75 1 94.81 261 ASN A CA 1
ATOM 2061 C C . ASN A 1 261 ? -21.547 8.727 8.086 1 94.81 261 ASN A C 1
ATOM 2063 O O . ASN A 1 261 ? -22.719 8.492 8.375 1 94.81 261 ASN A O 1
ATOM 2067 N N . ASN A 1 262 ? -20.641 9.273 8.906 1 95.06 262 ASN A N 1
ATOM 2068 C CA . ASN A 1 262 ? -20.922 9.953 10.172 1 95.06 262 ASN A CA 1
ATOM 2069 C C . ASN A 1 262 ? -21.422 8.977 11.234 1 95.06 262 ASN A C 1
ATOM 2071 O O . ASN A 1 262 ? -22 9.383 12.242 1 95.06 262 ASN A O 1
ATOM 2075 N N . THR A 1 263 ? -21.219 7.645 11.086 1 94.75 263 THR A N 1
ATOM 2076 C CA . THR A 1 263 ? -21.609 6.676 12.102 1 94.75 263 THR A CA 1
ATOM 2077 C C . THR A 1 263 ? -20.562 6.566 13.188 1 94.75 263 THR A C 1
ATOM 2079 O O . THR A 1 263 ? -20.844 6.129 14.305 1 94.75 263 THR A O 1
ATOM 2082 N N . GLN A 1 264 ? -19.375 6.875 12.812 1 95.94 264 GLN A N 1
ATOM 2083 C CA . GLN A 1 264 ? -18.312 6.949 13.805 1 95.94 264 GLN A CA 1
ATOM 2084 C C . GLN A 1 264 ? -17.797 8.375 13.945 1 95.94 264 GLN A C 1
ATOM 2086 O O . GLN A 1 264 ? -17.516 9.039 12.945 1 95.94 264 GLN A O 1
ATOM 2091 N N . ASN A 1 265 ? -17.656 8.82 15.188 1 96.38 265 ASN A N 1
ATOM 2092 C CA . ASN A 1 265 ? -17.234 10.188 15.484 1 96.38 265 ASN A CA 1
ATOM 2093 C C . ASN A 1 265 ? -16.141 10.211 16.547 1 96.38 265 ASN A C 1
ATOM 2095 O O . ASN A 1 265 ? -16.312 10.781 17.625 1 96.38 265 ASN A O 1
ATOM 2099 N N . PRO A 1 266 ? -15.023 9.711 16.203 1 97.25 266 PRO A N 1
ATOM 2100 C CA . PRO A 1 266 ? -13.953 9.641 17.188 1 97.25 266 PRO A CA 1
ATOM 2101 C C . PRO A 1 266 ? -13.344 11.008 17.5 1 97.25 266 PRO A C 1
ATOM 2103 O O . PRO A 1 266 ? -13.461 11.938 16.688 1 97.25 266 PRO A O 1
ATOM 2106 N N . VAL A 1 267 ? -12.789 11.133 18.672 1 98.19 267 VAL A N 1
ATOM 2107 C CA . VAL A 1 267 ? -11.883 12.211 19.062 1 98.19 267 VAL A CA 1
ATOM 2108 C C . VAL A 1 267 ? -10.508 11.633 19.391 1 98.19 267 VAL A C 1
ATOM 2110 O O . VAL A 1 267 ? -10.352 10.906 20.375 1 98.19 267 VAL A O 1
ATOM 2113 N N . PHE A 1 268 ? -9.531 11.945 18.609 1 98.69 268 PHE A N 1
ATOM 2114 C CA . PHE A 1 268 ? -8.211 11.359 18.781 1 98.69 268 PHE A CA 1
ATOM 2115 C C . PHE A 1 268 ? -7.363 12.188 19.734 1 98.69 268 PHE A C 1
ATOM 2117 O O . PHE A 1 268 ? -7.566 13.398 19.859 1 98.69 268 PHE A O 1
ATOM 2124 N N . SER A 1 269 ? -6.441 11.578 20.328 1 98.81 269 SER A N 1
ATOM 2125 C CA . SER A 1 269 ? -5.633 12.172 21.375 1 98.81 269 SER A CA 1
ATOM 2126 C C . SER A 1 269 ? -4.504 13.023 20.797 1 98.81 269 SER A C 1
ATOM 2128 O O . SER A 1 269 ? -3.584 12.5 20.172 1 98.81 269 SER A O 1
ATOM 2130 N N . THR A 1 270 ? -4.547 14.281 21.047 1 98.81 270 THR A N 1
ATOM 2131 C CA . THR A 1 270 ? -3.447 15.172 20.688 1 98.81 270 THR A CA 1
ATOM 2132 C C . THR A 1 270 ? -2.281 15 21.656 1 98.81 270 THR A C 1
ATOM 2134 O O . THR A 1 270 ? -1.119 15.156 21.281 1 98.81 270 THR A O 1
ATOM 2137 N N . GLN A 1 271 ? -2.598 14.609 22.859 1 98.81 271 GLN A N 1
ATOM 2138 C CA . GLN A 1 271 ? -1.546 14.461 23.859 1 98.81 271 GLN A CA 1
ATOM 2139 C C . GLN A 1 271 ? -0.66 13.258 23.547 1 98.81 271 GLN A C 1
ATOM 2141 O O . GLN A 1 271 ? 0.535 13.266 23.859 1 98.81 271 GLN A O 1
ATOM 2146 N N . ASP A 1 272 ? -1.245 12.25 23 1 98.75 272 ASP A N 1
ATOM 2147 C CA . ASP A 1 272 ? -0.435 11.125 22.547 1 98.75 272 ASP A CA 1
ATOM 2148 C C . ASP A 1 272 ? 0.664 11.586 21.594 1 98.75 272 ASP A C 1
ATOM 2150 O O . ASP A 1 272 ? 1.801 11.117 21.672 1 98.75 272 ASP A O 1
ATOM 2154 N N . ILE A 1 273 ? 0.387 12.484 20.734 1 98.62 273 ILE A N 1
ATOM 2155 C CA . ILE A 1 273 ? 1.354 13.016 19.781 1 98.62 273 ILE A CA 1
ATOM 2156 C C . ILE A 1 273 ? 2.396 13.859 20.516 1 98.62 273 ILE A C 1
ATOM 2158 O O . ILE A 1 273 ? 3.6 13.695 20.297 1 98.62 273 ILE A O 1
ATOM 2162 N N . VAL A 1 274 ? 1.95 14.727 21.375 1 98.06 274 VAL A N 1
ATOM 2163 C CA . VAL A 1 274 ? 2.816 15.672 22.078 1 98.06 274 VAL A CA 1
ATOM 2164 C C . VAL A 1 274 ? 3.848 14.914 22.906 1 98.06 274 VAL A C 1
ATOM 2166 O O . VAL A 1 274 ? 5.016 15.305 22.969 1 98.06 274 VAL A O 1
ATOM 2169 N N . GLU A 1 275 ? 3.395 13.781 23.453 1 97.12 275 GLU A N 1
ATOM 2170 C CA . GLU A 1 275 ? 4.25 13.141 24.453 1 97.12 275 GLU A CA 1
ATOM 2171 C C . GLU A 1 275 ? 4.941 11.906 23.859 1 97.12 275 GLU A C 1
ATOM 2173 O O . GLU A 1 275 ? 6.023 11.523 24.328 1 97.12 275 GLU A O 1
ATOM 2178 N N . CYS A 1 276 ? 4.359 11.305 22.875 1 97 276 CYS A N 1
ATOM 2179 C CA . CYS A 1 276 ? 4.836 9.969 22.531 1 97 276 CYS A CA 1
ATOM 2180 C C . CYS A 1 276 ? 5.484 9.961 21.141 1 97 276 CYS A C 1
ATOM 2182 O O . CYS A 1 276 ? 6.207 9.023 20.797 1 97 276 CYS A O 1
ATOM 2184 N N . SER A 1 277 ? 5.305 10.914 20.312 1 96 277 SER A N 1
ATOM 2185 C CA . SER A 1 277 ? 5.777 10.875 18.922 1 96 277 SER A CA 1
ATOM 2186 C C . SER A 1 277 ? 7.266 11.203 18.844 1 96 277 SER A C 1
ATOM 2188 O O . SER A 1 277 ? 7.719 12.211 19.391 1 96 277 SER A O 1
ATOM 2190 N N . HIS A 1 278 ? 7.969 10.406 18.062 1 92.44 278 HIS A N 1
ATOM 2191 C CA . HIS A 1 278 ? 9.367 10.688 17.781 1 92.44 278 HIS A CA 1
ATOM 2192 C C . HIS A 1 278 ? 9.516 11.531 16.516 1 92.44 278 HIS A C 1
ATOM 2194 O O . HIS A 1 278 ? 10.625 11.898 16.141 1 92.44 278 HIS A O 1
ATOM 2200 N N . TYR A 1 279 ? 8.375 11.867 15.875 1 95 279 TYR A N 1
ATOM 2201 C CA . TYR A 1 279 ? 8.406 12.578 14.602 1 95 279 TYR A CA 1
ATOM 2202 C C . TYR A 1 279 ? 8.125 14.062 14.797 1 95 279 TYR A C 1
ATOM 2204 O O . TYR A 1 279 ? 8.016 14.812 13.82 1 95 279 TYR A O 1
ATOM 2212 N N . SER A 1 280 ? 7.91 14.484 16.031 1 94.06 280 SER A N 1
ATOM 2213 C CA . SER A 1 280 ? 7.582 15.867 16.328 1 94.06 280 SER A CA 1
ATOM 2214 C C . SER A 1 280 ? 8.328 16.359 17.562 1 94.06 280 SER A C 1
ATOM 2216 O O . SER A 1 280 ? 9.078 15.594 18.188 1 94.06 280 SER A O 1
ATOM 2218 N N . GLN A 1 281 ? 8.133 17.656 17.891 1 91.94 281 GLN A N 1
ATOM 2219 C CA . GLN A 1 281 ? 8.914 18.266 18.969 1 91.94 281 GLN A CA 1
ATOM 2220 C C . GLN A 1 281 ? 8.016 18.766 20.094 1 91.94 281 GLN A C 1
ATOM 2222 O O . GLN A 1 281 ? 8.266 19.828 20.672 1 91.94 281 GLN A O 1
ATOM 2227 N N . GLY A 1 282 ? 6.953 18.031 20.297 1 95.19 282 GLY A N 1
ATOM 2228 C CA . GLY A 1 282 ? 6.082 18.375 21.406 1 95.19 282 GLY A CA 1
ATOM 2229 C C . GLY A 1 282 ? 5.473 19.766 21.281 1 95.19 282 GLY A C 1
ATOM 2230 O O . GLY A 1 282 ? 4.867 20.094 20.25 1 95.19 282 GLY A O 1
ATOM 2231 N N . CYS A 1 283 ? 5.738 20.562 22.328 1 95.38 283 CYS A N 1
ATOM 2232 C CA . CYS A 1 283 ? 5.133 21.891 22.359 1 95.38 283 CYS A CA 1
ATOM 2233 C C . CYS A 1 283 ? 5.969 22.891 21.562 1 95.38 283 CYS A C 1
ATOM 2235 O O . CYS A 1 283 ? 5.715 24.094 21.625 1 95.38 283 CYS A O 1
ATOM 2237 N N . GLU A 1 284 ? 6.906 22.391 20.828 1 92.31 284 GLU A N 1
ATOM 2238 C CA . GLU A 1 284 ? 7.727 23.297 20.031 1 92.31 284 GLU A CA 1
ATOM 2239 C C . GLU A 1 284 ? 7.398 23.172 18.547 1 92.31 284 GLU A C 1
ATOM 2241 O O . GLU A 1 284 ? 7.961 23.875 17.703 1 92.31 284 GLU A O 1
ATOM 2246 N N . GLY A 1 285 ? 6.562 22.188 18.25 1 92.94 285 GLY A N 1
ATOM 2247 C CA . GLY A 1 285 ? 6.07 22.172 16.891 1 92.94 285 GLY A CA 1
ATOM 2248 C C . GLY A 1 285 ? 6.16 20.812 16.234 1 92.94 285 GLY A C 1
ATOM 2249 O O . GLY A 1 285 ? 6.672 19.859 16.844 1 92.94 285 GLY A O 1
ATOM 2250 N N . GLY A 1 286 ? 5.609 20.75 15.055 1 93.88 286 GLY A N 1
ATOM 2251 C CA . GLY A 1 286 ? 5.578 19.578 14.211 1 93.88 286 GLY A CA 1
ATOM 2252 C C . GLY A 1 286 ? 4.898 19.812 12.875 1 93.88 286 GLY A C 1
ATOM 2253 O O . GLY A 1 286 ? 4.477 20.922 12.578 1 93.88 286 GLY A O 1
ATOM 2254 N N . PHE A 1 287 ? 4.816 18.688 12.141 1 94.69 287 PHE A N 1
ATOM 2255 C CA . PHE A 1 287 ? 4.312 18.812 10.781 1 94.69 287 PHE A CA 1
ATOM 2256 C C . PHE A 1 287 ? 3.246 17.766 10.492 1 94.69 287 PHE A C 1
ATOM 2258 O O . PHE A 1 287 ? 3.367 16.609 10.93 1 94.69 287 PHE A O 1
ATOM 2265 N N . PRO A 1 288 ? 2.309 18.172 9.75 1 95.94 288 PRO A N 1
ATOM 2266 C CA . PRO A 1 288 ? 1.193 17.25 9.539 1 95.94 288 PRO A CA 1
ATOM 2267 C C . PRO A 1 288 ? 1.581 16.047 8.688 1 95.94 288 PRO A C 1
ATOM 2269 O O . PRO A 1 288 ? 1.046 14.953 8.883 1 95.94 288 PRO A O 1
ATOM 2272 N N . TYR A 1 289 ? 2.5 16.172 7.738 1 97.44 289 TYR A N 1
ATOM 2273 C CA . TYR A 1 289 ? 2.957 15.023 6.961 1 97.44 289 TYR A CA 1
ATOM 2274 C C . TYR A 1 289 ? 3.439 13.898 7.875 1 97.44 289 TYR A C 1
ATOM 2276 O O . TYR A 1 289 ? 3.154 12.727 7.629 1 97.44 289 TYR A O 1
ATOM 2284 N N . LEU A 1 290 ? 4.094 14.281 8.891 1 97.75 290 LEU A N 1
ATOM 2285 C CA . LEU A 1 290 ? 4.688 13.297 9.789 1 97.75 290 LEU A CA 1
ATOM 2286 C C . LEU A 1 290 ? 3.668 12.812 10.82 1 97.75 290 LEU A C 1
ATOM 2288 O O . LEU A 1 290 ? 3.664 11.633 11.188 1 97.75 290 LEU A O 1
ATOM 2292 N N . VAL A 1 291 ? 2.816 13.688 11.25 1 97.75 291 VAL A N 1
ATOM 2293 C CA . VAL A 1 291 ? 1.934 13.328 12.352 1 97.75 291 VAL A CA 1
ATOM 2294 C C . VAL A 1 291 ? 0.656 12.695 11.805 1 97.75 291 VAL A C 1
ATOM 2296 O O . VAL A 1 291 ? 0.365 11.531 12.086 1 97.75 291 VAL A O 1
ATOM 2299 N N . ALA A 1 292 ? -0.046 13.461 10.945 1 95.94 292 ALA A N 1
ATOM 2300 C CA . ALA A 1 292 ? -1.271 12.938 10.352 1 95.94 292 ALA A CA 1
ATOM 2301 C C . ALA A 1 292 ? -0.963 11.773 9.406 1 95.94 292 ALA A C 1
ATOM 2303 O O . ALA A 1 292 ? -1.819 10.922 9.164 1 95.94 292 ALA A O 1
ATOM 2304 N N . GLY A 1 293 ? 0.163 11.789 8.875 1 98.06 293 GLY A N 1
ATOM 2305 C CA . GLY A 1 293 ? 0.565 10.797 7.887 1 98.06 293 GLY A CA 1
ATOM 2306 C C . GLY A 1 293 ? 1.367 9.656 8.484 1 98.06 293 GLY A C 1
ATOM 2307 O O . GLY A 1 293 ? 0.808 8.617 8.836 1 98.06 293 GLY A O 1
ATOM 2308 N N . LYS A 1 294 ? 2.65 9.922 8.664 1 98.38 294 LYS A N 1
ATOM 2309 C CA . LYS A 1 294 ? 3.596 8.852 8.977 1 98.38 294 LYS A CA 1
ATOM 2310 C C . LYS A 1 294 ? 3.307 8.25 10.352 1 98.38 294 LYS A C 1
ATOM 2312 O O . LYS A 1 294 ? 3.291 7.031 10.508 1 98.38 294 LYS A O 1
ATOM 2317 N N . TYR A 1 295 ? 3.076 9.094 11.367 1 98.5 295 TYR A N 1
ATOM 2318 C CA . TYR A 1 295 ? 2.795 8.57 12.695 1 98.5 295 TYR A CA 1
ATOM 2319 C C . TYR A 1 295 ? 1.515 7.742 12.703 1 98.5 295 TYR A C 1
ATOM 2321 O O . TYR A 1 295 ? 1.472 6.652 13.281 1 98.5 295 TYR A O 1
ATOM 2329 N N . ALA A 1 296 ? 0.514 8.266 12.086 1 98.62 296 ALA A N 1
ATOM 2330 C CA . ALA A 1 296 ? -0.77 7.574 12.031 1 98.62 296 ALA A CA 1
ATOM 2331 C C . ALA A 1 296 ? -0.635 6.227 11.32 1 98.62 296 ALA A C 1
ATOM 2333 O O . ALA A 1 296 ? -1.329 5.266 11.664 1 98.62 296 ALA A O 1
ATOM 2334 N N . GLU A 1 297 ? 0.248 6.125 10.383 1 98.56 297 GLU A N 1
ATOM 2335 C CA . GLU A 1 297 ? 0.457 4.875 9.656 1 98.56 297 GLU A CA 1
ATOM 2336 C C . GLU A 1 297 ? 1.33 3.914 10.461 1 98.56 297 GLU A C 1
ATOM 2338 O O . GLU A 1 297 ? 1.014 2.729 10.57 1 98.56 297 GLU A O 1
ATOM 2343 N N . ASP A 1 298 ? 2.414 4.422 11.016 1 98.06 298 ASP A N 1
ATOM 2344 C CA . ASP A 1 298 ? 3.426 3.6 11.664 1 98.06 298 ASP A CA 1
ATOM 2345 C C . ASP A 1 298 ? 2.953 3.135 13.039 1 98.06 298 ASP A C 1
ATOM 2347 O O . ASP A 1 298 ? 3.248 2.014 13.461 1 98.06 298 ASP A O 1
ATOM 2351 N N . TYR A 1 299 ? 2.205 4.035 13.758 1 97.5 299 TYR A N 1
ATOM 2352 C CA . TYR A 1 299 ? 1.922 3.773 15.164 1 97.5 299 TYR A CA 1
ATOM 2353 C C . TYR A 1 299 ? 0.42 3.697 15.414 1 97.5 299 TYR A C 1
ATOM 2355 O O . TYR A 1 299 ? -0.024 3.102 16.391 1 97.5 299 TYR A O 1
ATOM 2363 N N . GLY A 1 300 ? -0.354 4.305 14.539 1 97.81 300 GLY A N 1
ATOM 2364 C CA . GLY A 1 300 ? -1.783 4.402 14.781 1 97.81 300 GLY A CA 1
ATOM 2365 C C . GLY A 1 300 ? -2.143 5.48 15.789 1 97.81 300 GLY A C 1
ATOM 2366 O O . GLY A 1 300 ? -1.316 5.863 16.625 1 97.81 300 GLY A O 1
ATOM 2367 N N . LEU A 1 301 ? -3.342 5.906 15.734 1 98.38 301 LEU A N 1
ATOM 2368 C CA . LEU A 1 301 ? -3.848 6.938 16.641 1 98.38 301 LEU A CA 1
ATOM 2369 C C . LEU A 1 301 ? -4.684 6.32 17.75 1 98.38 301 LEU A C 1
ATOM 2371 O O . LEU A 1 301 ? -5.332 5.289 17.547 1 98.38 301 LEU A O 1
ATOM 2375 N N . VAL A 1 302 ? -4.676 6.961 18.906 1 98.19 302 VAL A N 1
ATOM 2376 C CA . VAL A 1 302 ? -5.5 6.516 20.031 1 98.19 302 VAL A CA 1
ATOM 2377 C C . VAL A 1 302 ? -6.57 7.562 20.328 1 98.19 302 VAL A C 1
ATOM 2379 O O . VAL A 1 302 ? -6.438 8.727 19.938 1 98.19 302 VAL A O 1
ATOM 2382 N N . LEU A 1 303 ? -7.598 7.121 20.984 1 98.06 303 LEU A N 1
ATOM 2383 C CA . LEU A 1 303 ? -8.68 8.031 21.344 1 98.06 303 LEU A CA 1
ATOM 2384 C C . LEU A 1 303 ? -8.258 8.953 22.5 1 98.06 303 LEU A C 1
ATOM 2386 O O . LEU A 1 303 ? -7.371 8.602 23.281 1 98.06 303 LEU A O 1
ATOM 2390 N N . GLU A 1 304 ? -8.938 10.078 22.547 1 98.25 304 GLU A N 1
ATOM 2391 C CA . GLU A 1 304 ? -8.672 11.102 23.547 1 98.25 304 GLU A CA 1
ATOM 2392 C C . GLU A 1 304 ? -8.742 10.523 24.969 1 98.25 304 GLU A C 1
ATOM 2394 O O . GLU A 1 304 ? -7.996 10.945 25.844 1 98.25 304 GLU A O 1
ATOM 2399 N N . GLU A 1 305 ? -9.555 9.508 25.219 1 97.19 305 GLU A N 1
ATOM 2400 C CA . GLU A 1 305 ? -9.773 8.922 26.531 1 97.19 305 GLU A CA 1
ATOM 2401 C C . GLU A 1 305 ? -8.531 8.18 27.016 1 97.19 305 GLU A C 1
ATOM 2403 O O . GLU A 1 305 ? -8.312 8.039 28.219 1 97.19 305 GLU A O 1
ATOM 2408 N N . CYS A 1 306 ? -7.73 7.754 26.078 1 97.56 306 CYS A N 1
ATOM 2409 C CA . CYS A 1 306 ? -6.531 7.004 26.438 1 97.56 306 CYS A CA 1
ATOM 2410 C C . CYS A 1 306 ? -5.457 7.93 27 1 97.56 306 CYS A C 1
ATOM 2412 O O . CYS A 1 306 ? -4.652 7.516 27.844 1 97.56 306 CYS A O 1
ATOM 2414 N N . ASN A 1 307 ? -5.398 9.164 26.469 1 98.44 307 ASN A N 1
ATOM 2415 C CA . ASN A 1 307 ? -4.465 10.188 26.922 1 98.44 307 ASN A CA 1
ATOM 2416 C C . ASN A 1 307 ? -5.035 11.586 26.734 1 98.44 307 ASN A C 1
ATOM 2418 O O . ASN A 1 307 ? -4.734 12.258 25.75 1 98.44 307 ASN A O 1
ATOM 2422 N N . PRO A 1 308 ? -5.75 12.062 27.688 1 98.44 308 PRO A N 1
ATOM 2423 C CA . PRO A 1 308 ? -6.387 13.375 27.562 1 98.44 308 PRO A CA 1
ATOM 2424 C C . PRO A 1 308 ? -5.375 14.516 27.438 1 98.44 308 PRO A C 1
ATOM 2426 O O . PRO A 1 308 ? -4.305 14.469 28.047 1 98.44 308 PRO A O 1
ATOM 2429 N N . TYR A 1 309 ? -5.809 15.492 26.734 1 98.56 309 TYR A N 1
ATOM 2430 C CA . TYR A 1 309 ? -4.918 16.609 26.422 1 98.56 309 TYR A CA 1
ATOM 2431 C C . TYR A 1 309 ? -4.52 17.359 27.688 1 98.56 309 TYR A C 1
ATOM 2433 O O . TYR A 1 309 ? -5.379 17.766 28.469 1 98.56 309 TYR A O 1
ATOM 2441 N N . LYS A 1 310 ? -3.197 17.531 27.875 1 98.06 310 LYS A N 1
ATOM 2442 C CA . LYS A 1 310 ? -2.635 18.266 29 1 98.06 310 LYS A CA 1
ATOM 2443 C C . LYS A 1 310 ? -2.008 19.578 28.562 1 98.06 310 LYS A C 1
ATOM 2445 O O . LYS A 1 310 ? -1.833 20.5 29.359 1 98.06 310 LYS A O 1
ATOM 2450 N N . GLY A 1 311 ? -1.522 19.625 27.328 1 97.12 311 GLY A N 1
ATOM 2451 C CA . GLY A 1 311 ? -0.964 20.844 26.766 1 97.12 311 GLY A CA 1
ATOM 2452 C C . GLY A 1 311 ? 0.455 21.125 27.234 1 97.12 311 GLY A C 1
ATOM 2453 O O . GLY A 1 311 ? 0.853 22.281 27.375 1 97.12 311 GLY A O 1
ATOM 2454 N N . LYS A 1 312 ? 1.168 20.109 27.562 1 96.69 312 LYS A N 1
ATOM 2455 C CA . LYS A 1 312 ? 2.557 20.234 28 1 96.69 312 LYS A CA 1
ATOM 2456 C C . LYS A 1 312 ? 3.365 19 27.625 1 96.69 312 LYS A C 1
ATOM 2458 O O . LYS A 1 312 ? 2.805 17.906 27.438 1 96.69 312 LYS A O 1
ATOM 2463 N N . ASP A 1 313 ? 4.648 19.234 27.531 1 96.19 313 ASP A N 1
ATOM 2464 C CA . ASP A 1 313 ? 5.547 18.125 27.25 1 96.19 313 ASP A CA 1
ATOM 2465 C C . ASP A 1 313 ? 5.605 17.156 28.438 1 96.19 313 ASP A C 1
ATOM 2467 O O . ASP A 1 313 ? 5.258 17.516 29.562 1 96.19 313 ASP A O 1
ATOM 2471 N N . GLY A 1 314 ? 6.031 15.938 28.125 1 95.69 314 GLY A N 1
ATOM 2472 C CA . GLY A 1 314 ? 6.188 14.914 29.141 1 95.69 314 GLY A CA 1
ATOM 2473 C C . GLY A 1 314 ? 6.59 13.562 28.578 1 95.69 314 GLY A C 1
ATOM 2474 O O . GLY A 1 314 ? 6.801 13.422 27.375 1 95.69 314 GLY A O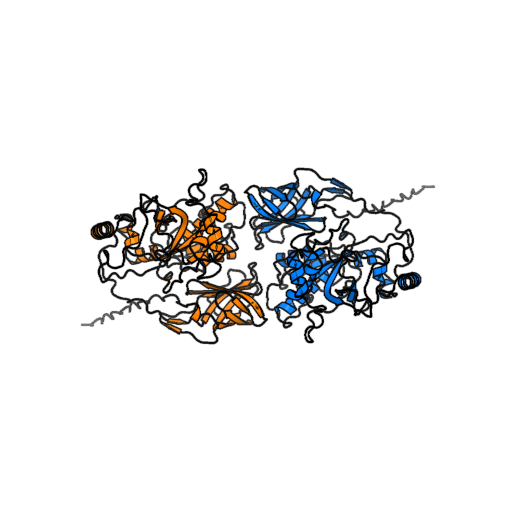 1
ATOM 2475 N N . GLN A 1 315 ? 6.691 12.641 29.531 1 95.56 315 GLN A N 1
ATOM 2476 C CA . GLN A 1 315 ? 6.941 11.266 29.109 1 95.56 315 GLN A CA 1
ATOM 2477 C C . GLN A 1 315 ? 5.684 10.633 28.531 1 95.56 315 GLN A C 1
ATOM 2479 O O . GLN A 1 315 ? 4.566 10.984 28.922 1 95.56 315 GLN A O 1
ATOM 2484 N N . CYS A 1 316 ? 5.945 9.75 27.594 1 96.06 316 CYS A N 1
ATOM 2485 C CA . CYS A 1 316 ? 4.809 9.062 27 1 96.06 316 CYS A CA 1
ATOM 2486 C C . CYS A 1 316 ? 4.008 8.305 28.047 1 96.06 316 CYS A C 1
ATOM 2488 O O . CYS A 1 316 ? 4.531 7.387 28.688 1 96.06 316 CYS A O 1
ATOM 2490 N N . GLN A 1 317 ? 2.746 8.586 28.141 1 96.56 317 GLN A N 1
ATOM 2491 C CA . GLN A 1 317 ? 1.905 7.988 29.172 1 96.56 317 GLN A CA 1
ATOM 2492 C C . GLN A 1 317 ? 0.753 7.203 28.562 1 96.56 317 GLN A C 1
ATOM 2494 O O . GLN A 1 317 ? -0.114 6.695 29.266 1 96.56 317 GLN A O 1
ATOM 2499 N N . THR A 1 318 ? 0.699 7.164 27.266 1 97.75 318 THR A N 1
ATOM 2500 C CA . THR A 1 318 ? -0.381 6.426 26.625 1 97.75 318 THR A CA 1
ATOM 2501 C C . THR A 1 318 ? -0.282 4.938 26.938 1 97.75 318 THR A C 1
ATOM 2503 O O . THR A 1 318 ? 0.741 4.305 26.672 1 97.75 318 THR A O 1
ATOM 2506 N N . PRO A 1 319 ? -1.317 4.406 27.516 1 97.12 319 PRO A N 1
ATOM 2507 C CA . PRO A 1 319 ? -1.275 2.975 27.828 1 97.12 319 PRO A CA 1
ATOM 2508 C C . PRO A 1 319 ? -1.103 2.115 26.578 1 97.12 319 PRO A C 1
ATOM 2510 O O . PRO A 1 319 ? -1.705 2.398 25.531 1 97.12 319 PRO A O 1
ATOM 2513 N N . LYS A 1 320 ? -0.344 1.071 26.719 1 93.06 320 LYS A N 1
ATOM 2514 C CA . LYS A 1 320 ? -0.089 0.16 25.594 1 93.06 320 LYS A CA 1
ATOM 2515 C C . LYS A 1 320 ? -1.347 -0.622 25.234 1 93.06 320 LYS A C 1
ATOM 2517 O O . LYS A 1 320 ? -1.443 -1.168 24.125 1 93.06 320 LYS A O 1
ATOM 2522 N N . THR A 1 321 ? -2.303 -0.649 26.078 1 94 321 THR A N 1
ATOM 2523 C CA . THR A 1 321 ? -3.52 -1.428 25.875 1 94 321 THR A CA 1
ATOM 2524 C C . THR A 1 321 ? -4.535 -0.645 25.062 1 94 321 THR A C 1
ATOM 2526 O O . THR A 1 321 ? -5.535 -1.204 24.594 1 94 321 THR A O 1
ATOM 2529 N N . CYS A 1 322 ? -4.25 0.627 24.859 1 95.44 322 CYS A N 1
ATOM 2530 C CA . CYS A 1 322 ? -5.191 1.421 24.062 1 95.44 322 CYS A CA 1
ATOM 2531 C C . CYS A 1 322 ? -5.23 0.949 22.625 1 95.44 322 CYS A C 1
ATOM 2533 O O . CYS A 1 322 ? -4.188 0.697 22.016 1 95.44 322 CYS A O 1
ATOM 2535 N N . GLU A 1 323 ? -6.426 0.857 22.141 1 93.81 323 GLU A N 1
ATOM 2536 C CA . GLU A 1 323 ? -6.605 0.471 20.734 1 93.81 323 GLU A CA 1
ATOM 2537 C C . GLU A 1 323 ? -6.066 1.545 19.797 1 93.81 323 GLU A C 1
ATOM 2539 O O . GLU A 1 323 ? -6.285 2.738 20.016 1 93.81 323 GLU A O 1
ATOM 2544 N N . ARG A 1 324 ? -5.406 1.098 18.797 1 95.38 324 ARG A N 1
ATOM 2545 C CA . ARG A 1 324 ? -4.824 2.027 17.828 1 95.38 324 ARG A CA 1
ATOM 2546 C C . ARG A 1 324 ? -5.562 1.968 16.5 1 95.38 324 ARG A C 1
ATOM 2548 O O . ARG A 1 324 ? -5.949 0.889 16.047 1 95.38 324 ARG A O 1
ATOM 2555 N N . HIS A 1 325 ? -5.766 3.076 15.914 1 97.19 325 HIS A N 1
ATOM 2556 C CA . HIS A 1 325 ? -6.43 3.256 14.625 1 97.19 325 HIS A CA 1
ATOM 2557 C C . HIS A 1 325 ? -5.445 3.727 13.562 1 97.19 325 HIS A C 1
ATOM 2559 O O . HIS A 1 325 ? -4.891 4.824 13.664 1 97.19 325 HIS A O 1
ATOM 2565 N N . TYR A 1 326 ? -5.348 2.947 12.484 1 98.19 326 TYR A N 1
ATOM 2566 C CA . TYR A 1 326 ? -4.27 3.182 11.531 1 98.19 326 TYR A CA 1
ATOM 2567 C C . TYR A 1 326 ? -4.785 3.914 10.297 1 98.19 326 TYR A C 1
ATOM 2569 O O . TYR A 1 326 ? -5.969 3.838 9.969 1 98.19 326 TYR A O 1
ATOM 2577 N N . PHE A 1 327 ? -3.947 4.664 9.734 1 98.5 327 PHE A N 1
ATOM 2578 C CA . PHE A 1 327 ? -4.145 5.371 8.469 1 98.5 327 PHE A CA 1
ATOM 2579 C C . PHE A 1 327 ? -3.119 4.918 7.434 1 98.5 327 PHE A C 1
ATOM 2581 O O . PHE A 1 327 ? -2.199 4.164 7.75 1 98.5 327 PHE A O 1
ATOM 2588 N N . THR A 1 328 ? -3.357 5.332 6.145 1 97.94 328 THR A N 1
ATOM 2589 C CA . THR A 1 328 ? -2.447 4.945 5.07 1 97.94 328 THR A CA 1
ATOM 2590 C C . THR A 1 328 ? -2.469 5.973 3.945 1 97.94 328 THR A C 1
ATOM 2592 O O . THR A 1 328 ? -3.152 6.996 4.043 1 97.94 328 THR A O 1
ATOM 2595 N N . ASP A 1 329 ? -1.646 5.816 2.977 1 97.19 329 ASP A N 1
ATOM 2596 C CA . ASP A 1 329 ? -1.597 6.621 1.761 1 97.19 329 ASP A CA 1
ATOM 2597 C C . ASP A 1 329 ? -1.333 8.086 2.086 1 97.19 329 ASP A C 1
ATOM 2599 O O . ASP A 1 329 ? -1.979 8.977 1.527 1 97.19 329 ASP A O 1
ATOM 2603 N N . TYR A 1 330 ? -0.531 8.305 3.111 1 98.31 330 TYR A N 1
ATOM 2604 C CA . TYR A 1 330 ? -0.219 9.703 3.389 1 98.31 330 TYR A CA 1
ATOM 2605 C C . TYR A 1 330 ? 0.622 10.305 2.271 1 98.31 330 TYR A C 1
ATOM 2607 O O . TYR A 1 330 ? 1.456 9.617 1.674 1 98.31 330 TYR A O 1
ATOM 2615 N N . SER A 1 331 ? 0.381 11.625 1.945 1 97.88 331 SER A N 1
ATOM 2616 C CA . SER A 1 331 ? 1.074 12.328 0.871 1 97.88 331 SER A CA 1
ATOM 2617 C C . SER A 1 331 ? 0.881 13.836 0.983 1 97.88 331 SER A C 1
ATOM 2619 O O . SER A 1 331 ? -0.032 14.305 1.669 1 97.88 331 SER A O 1
ATOM 2621 N N . TYR A 1 332 ? 1.805 14.508 0.405 1 97.94 332 TYR A N 1
ATOM 2622 C CA . TYR A 1 332 ? 1.528 15.914 0.125 1 97.94 332 TYR A CA 1
ATOM 2623 C C . TYR A 1 332 ? 0.455 16.062 -0.948 1 97.94 332 TYR A C 1
ATOM 2625 O O . TYR A 1 332 ? 0.401 15.258 -1.889 1 97.94 332 TYR A O 1
ATOM 2633 N N . ILE A 1 333 ? -0.386 17.047 -0.769 1 98.31 333 ILE A N 1
ATOM 2634 C CA . ILE A 1 333 ? -1.22 17.406 -1.908 1 98.31 333 ILE A CA 1
ATOM 2635 C C . ILE A 1 333 ? -0.337 17.828 -3.08 1 98.31 333 ILE A C 1
ATOM 2637 O O . ILE A 1 333 ? 0.549 18.672 -2.926 1 98.31 333 ILE A O 1
ATOM 2641 N N . GLY A 1 334 ? -0.492 17.219 -4.168 1 97.31 334 GLY A N 1
ATOM 2642 C CA . GLY A 1 334 ? 0.353 17.453 -5.328 1 97.31 334 GLY A CA 1
ATOM 2643 C C . GLY A 1 334 ? 1.491 16.453 -5.453 1 97.31 334 GLY A C 1
ATOM 2644 O O . GLY A 1 334 ? 2.268 16.516 -6.41 1 97.31 334 GLY A O 1
ATOM 2645 N N . GLY A 1 335 ? 1.688 15.625 -4.508 1 96.81 335 GLY A N 1
ATOM 2646 C CA . GLY A 1 335 ? 2.551 14.469 -4.672 1 96.81 335 GLY A CA 1
ATOM 2647 C C . GLY A 1 335 ? 3.885 14.609 -3.965 1 96.81 335 GLY A C 1
ATOM 2648 O O . GLY A 1 335 ? 4.508 13.617 -3.596 1 96.81 335 GLY A O 1
ATOM 2649 N N . PHE A 1 336 ? 4.387 15.766 -3.834 1 96.69 336 PHE A N 1
ATOM 2650 C CA . PHE A 1 336 ? 5.668 16.016 -3.178 1 96.69 336 PHE A CA 1
ATOM 2651 C C . PHE A 1 336 ? 5.719 17.422 -2.617 1 96.69 336 PHE A C 1
ATOM 2653 O O . PHE A 1 336 ? 4.844 18.25 -2.896 1 96.69 336 PHE A O 1
ATOM 2660 N N . TYR A 1 337 ? 6.688 17.672 -1.67 1 95.75 337 TYR A N 1
ATOM 2661 C CA . TYR A 1 337 ? 6.906 19.016 -1.126 1 95.75 337 TYR A CA 1
ATOM 2662 C C . TYR A 1 337 ? 7.188 20.016 -2.238 1 95.75 337 TYR A C 1
ATOM 2664 O O . TYR A 1 337 ? 8.234 19.953 -2.895 1 95.75 337 TYR A O 1
ATOM 2672 N N . GLY A 1 338 ? 6.227 20.906 -2.559 1 94.06 338 GLY A N 1
ATOM 2673 C CA . GLY A 1 338 ? 6.34 21.859 -3.656 1 94.06 338 GLY A CA 1
ATOM 2674 C C . GLY A 1 338 ? 5.363 21.594 -4.785 1 94.06 338 GLY A C 1
ATOM 2675 O O . GLY A 1 338 ? 5.305 22.344 -5.758 1 94.06 338 GLY A O 1
ATOM 2676 N N . GLY A 1 339 ? 4.547 20.594 -4.605 1 96.56 339 GLY A N 1
ATOM 2677 C CA . GLY A 1 339 ? 3.633 20.234 -5.676 1 96.56 339 GLY A CA 1
ATOM 2678 C C . GLY A 1 339 ? 2.223 20.734 -5.461 1 96.56 339 GLY A C 1
ATOM 2679 O O . GLY A 1 339 ? 1.354 20.562 -6.32 1 96.56 339 GLY A O 1
ATOM 2680 N N . CYS A 1 340 ? 1.946 21.391 -4.457 1 97.69 340 CYS A N 1
ATOM 2681 C CA . CYS A 1 340 ? 0.605 21.781 -4.027 1 97.69 340 CYS A CA 1
ATOM 2682 C C . CYS A 1 340 ? 0.126 23.016 -4.773 1 97.69 340 CYS A C 1
ATOM 2684 O O . CYS A 1 340 ? 0.934 23.859 -5.18 1 97.69 340 CYS A O 1
ATOM 2686 N N . ASN A 1 341 ? -1.191 23.125 -4.953 1 97.62 341 ASN A N 1
ATOM 2687 C CA . ASN A 1 341 ? -1.815 24.344 -5.457 1 97.62 341 ASN A CA 1
ATOM 2688 C C . ASN A 1 341 ? -3.293 24.406 -5.078 1 97.62 341 ASN A C 1
ATOM 2690 O O . ASN A 1 341 ? -3.822 23.484 -4.457 1 97.62 341 ASN A O 1
ATOM 2694 N N . GLU A 1 342 ? -3.869 25.469 -5.449 1 98.25 342 GLU A N 1
ATOM 2695 C CA . GLU A 1 342 ? -5.242 25.781 -5.051 1 98.25 342 GLU A CA 1
ATOM 2696 C C . GLU A 1 342 ? -6.203 24.688 -5.516 1 98.25 342 GLU A C 1
ATOM 2698 O O . GLU A 1 342 ? -7.004 24.172 -4.73 1 98.25 342 GLU A O 1
ATOM 2703 N N . VAL A 1 343 ? -6.133 24.297 -6.773 1 98.56 343 VAL A N 1
ATOM 2704 C CA . VAL A 1 343 ? -7.109 23.391 -7.379 1 98.56 343 VAL A CA 1
ATOM 2705 C C . VAL A 1 343 ? -6.953 22 -6.789 1 98.56 343 VAL A C 1
ATOM 2707 O O . VAL A 1 343 ? -7.945 21.312 -6.512 1 98.56 343 VAL A O 1
ATOM 2710 N N . LEU A 1 344 ? -5.734 21.578 -6.617 1 98.62 344 LEU A N 1
ATOM 2711 C CA . LEU A 1 344 ? -5.48 20.281 -6.023 1 98.62 344 LEU A CA 1
ATOM 2712 C C . LEU A 1 344 ? -6.004 20.219 -4.59 1 98.62 344 LEU A C 1
ATOM 2714 O O . LEU A 1 344 ? -6.5 19.188 -4.148 1 98.62 344 LEU A O 1
ATOM 2718 N N . MET A 1 345 ? -5.852 21.328 -3.881 1 98.81 345 MET A N 1
ATOM 2719 C CA . MET A 1 345 ? -6.422 21.391 -2.539 1 98.81 345 MET A CA 1
ATOM 2720 C C . MET A 1 345 ? -7.938 21.266 -2.584 1 98.81 345 MET A C 1
ATOM 2722 O O . MET A 1 345 ? -8.523 20.5 -1.812 1 98.81 345 MET A O 1
ATOM 2726 N N . GLN A 1 346 ? -8.547 22 -3.486 1 98.81 346 GLN A N 1
ATOM 2727 C CA . GLN A 1 346 ? -10 21.906 -3.605 1 98.81 346 GLN A CA 1
ATOM 2728 C C . GLN A 1 346 ? -10.445 20.484 -3.936 1 98.81 346 GLN A C 1
ATOM 2730 O 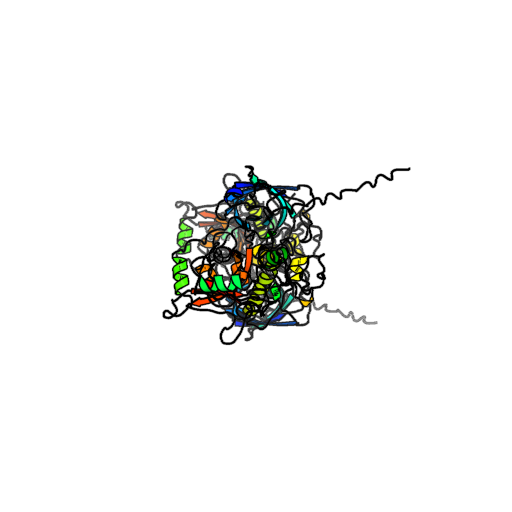O . GLN A 1 346 ? -11.406 19.984 -3.355 1 98.81 346 GLN A O 1
ATOM 2735 N N . GLN A 1 347 ? -9.766 19.922 -4.836 1 98.62 347 GLN A N 1
ATOM 2736 C CA . GLN A 1 347 ? -10.102 18.547 -5.234 1 98.62 347 GLN A CA 1
ATOM 2737 C C . GLN A 1 347 ? -9.992 17.594 -4.051 1 98.62 347 GLN A C 1
ATOM 2739 O O . GLN A 1 347 ? -10.867 16.75 -3.846 1 98.62 347 GLN A O 1
ATOM 2744 N N . ALA A 1 348 ? -8.906 17.688 -3.359 1 98.56 348 ALA A N 1
ATOM 2745 C CA . ALA A 1 348 ? -8.695 16.828 -2.197 1 98.56 348 ALA A CA 1
ATOM 2746 C C . ALA A 1 348 ? -9.812 17.016 -1.169 1 98.56 348 ALA A C 1
ATOM 2748 O O . ALA A 1 348 ? -10.383 16.047 -0.678 1 98.56 348 ALA A O 1
ATOM 2749 N N . ILE A 1 349 ? -10.125 18.234 -0.902 1 98.81 349 ILE A N 1
ATOM 2750 C CA . ILE A 1 349 ? -11.141 18.562 0.092 1 98.81 349 ILE A CA 1
ATOM 2751 C C . ILE A 1 349 ? -12.492 18.016 -0.355 1 98.81 349 ILE A C 1
ATOM 2753 O O . ILE A 1 349 ? -13.18 17.328 0.412 1 98.81 349 ILE A O 1
ATOM 2757 N N . TYR A 1 350 ? -12.836 18.266 -1.573 1 98.5 350 TYR A N 1
ATOM 2758 C CA . TYR A 1 350 ? -14.148 17.906 -2.09 1 98.5 350 TYR A CA 1
ATOM 2759 C C . TYR A 1 350 ? -14.32 16.406 -2.141 1 98.5 350 TYR A C 1
ATOM 2761 O O . TYR A 1 350 ? -15.375 15.875 -1.78 1 98.5 350 TYR A O 1
ATOM 2769 N N . SER A 1 351 ? -13.305 15.719 -2.512 1 97.12 351 SER A N 1
ATOM 2770 C CA . SER A 1 351 ? -13.445 14.305 -2.818 1 97.12 351 SER A CA 1
ATOM 2771 C C . SER A 1 351 ? -13.086 13.438 -1.613 1 97.12 351 SER A C 1
ATOM 2773 O O . SER A 1 351 ? -13.594 12.32 -1.471 1 97.12 351 SER A O 1
ATOM 2775 N N . ARG A 1 352 ? -12.18 13.984 -0.754 1 97.38 352 ARG A N 1
ATOM 2776 C CA . ARG A 1 352 ? -11.617 13.07 0.235 1 97.38 352 ARG A CA 1
ATOM 2777 C C . ARG A 1 352 ? -11.734 13.641 1.643 1 97.38 352 ARG A C 1
ATOM 2779 O O . ARG A 1 352 ? -11.477 12.953 2.627 1 97.38 352 ARG A O 1
ATOM 2786 N N . GLY A 1 353 ? -12.094 14.914 1.762 1 98.5 353 GLY A N 1
ATOM 2787 C CA . GLY A 1 353 ? -12.328 15.508 3.07 1 98.5 353 GLY A CA 1
ATOM 2788 C C . GLY A 1 353 ? -11.367 16.641 3.395 1 98.5 353 GLY A C 1
ATOM 2789 O O . GLY A 1 353 ? -10.5 16.969 2.584 1 98.5 353 GLY A O 1
ATOM 2790 N N . PRO A 1 354 ? -11.531 17.188 4.578 1 98.81 354 PRO A N 1
ATOM 2791 C CA . PRO A 1 354 ? -10.664 18.297 5 1 98.81 354 PRO A CA 1
ATOM 2792 C C . PRO A 1 354 ? -9.18 17.922 4.969 1 98.81 354 PRO A C 1
ATOM 2794 O O . PRO A 1 354 ? -8.836 16.75 5.07 1 98.81 354 PRO A O 1
ATOM 2797 N N . ILE A 1 355 ? -8.352 18.984 4.824 1 98.88 355 ILE A N 1
ATOM 2798 C CA . ILE A 1 355 ? -6.914 18.719 4.73 1 98.88 355 ILE A CA 1
ATOM 2799 C C . ILE A 1 355 ? -6.164 19.609 5.723 1 98.88 355 ILE A C 1
ATOM 2801 O O . ILE A 1 355 ? -6.602 20.719 6.027 1 98.88 355 ILE A O 1
ATOM 2805 N N . ALA A 1 356 ? -5.055 19.094 6.246 1 98.62 356 ALA A N 1
ATOM 2806 C CA . ALA A 1 356 ? -4.168 19.859 7.105 1 98.62 356 ALA A CA 1
ATOM 2807 C C . ALA A 1 356 ? -3.205 20.719 6.277 1 98.62 356 ALA A C 1
ATOM 2809 O O . ALA A 1 356 ? -2.562 20.219 5.355 1 98.62 356 ALA A O 1
ATOM 2810 N N . VAL A 1 357 ? -3.127 22 6.637 1 97.81 357 VAL A N 1
ATOM 2811 C CA . VAL A 1 357 ? -2.279 22.906 5.871 1 97.81 357 VAL A CA 1
ATOM 2812 C C . VAL A 1 357 ? -1.375 23.688 6.816 1 97.81 357 VAL A C 1
ATOM 2814 O O . VAL A 1 357 ? -1.664 23.797 8.008 1 97.81 357 VAL A O 1
ATOM 2817 N N . SER A 1 358 ? -0.326 24.109 6.219 1 93.69 358 SER A N 1
ATOM 2818 C CA . SER A 1 358 ? 0.614 24.984 6.914 1 93.69 358 SER A CA 1
ATOM 2819 C C . SER A 1 358 ? 0.548 26.406 6.379 1 93.69 358 SER A C 1
ATOM 2821 O O . SER A 1 358 ? 0.425 26.609 5.172 1 93.69 358 SER A O 1
ATOM 2823 N N . PHE A 1 359 ? 0.587 27.375 7.25 1 93.56 359 PHE A N 1
ATOM 2824 C CA . PHE A 1 359 ? 0.708 28.766 6.812 1 93.56 359 PHE A CA 1
ATOM 2825 C C . PHE A 1 359 ? 1.464 29.594 7.844 1 93.56 359 PHE A C 1
ATOM 2827 O O . PHE A 1 359 ? 1.662 29.156 8.977 1 93.56 359 PHE A O 1
ATOM 2834 N N . MET A 1 360 ? 1.899 30.75 7.453 1 91.38 360 MET A N 1
ATOM 2835 C CA . MET A 1 360 ? 2.688 31.641 8.297 1 91.38 360 MET A CA 1
ATOM 2836 C C . MET A 1 360 ? 1.781 32.562 9.117 1 91.38 360 MET A C 1
ATOM 2838 O O . MET A 1 360 ? 0.859 33.188 8.57 1 91.38 360 MET A O 1
ATOM 2842 N N . VAL A 1 361 ? 2.105 32.594 10.383 1 91.69 361 VAL A N 1
ATOM 2843 C CA . VAL A 1 361 ? 1.312 33.469 11.25 1 91.69 361 VAL A CA 1
ATOM 2844 C C . VAL A 1 361 ? 2.064 34.75 11.516 1 91.69 361 VAL A C 1
ATOM 2846 O O . VAL A 1 361 ? 3.197 34.75 12.008 1 91.69 361 VAL A O 1
ATOM 2849 N N . TYR A 1 362 ? 1.43 35.812 11.141 1 86.75 362 TYR A N 1
ATOM 2850 C CA . TYR A 1 362 ? 1.913 37.156 11.461 1 86.75 362 TYR A CA 1
ATOM 2851 C C . TYR A 1 362 ? 1.182 37.719 12.664 1 86.75 362 TYR A C 1
ATOM 2853 O O . TYR A 1 362 ? 0.144 37.219 13.078 1 86.75 362 TYR A O 1
ATOM 2861 N N . LYS A 1 363 ? 1.693 38.781 13.242 1 83.25 363 LYS A N 1
ATOM 2862 C CA . LYS A 1 363 ? 1.17 39.344 14.477 1 83.25 363 LYS A CA 1
ATOM 2863 C C . LYS A 1 363 ? -0.291 39.75 14.32 1 83.25 363 LYS A C 1
ATOM 2865 O O . LYS A 1 363 ? -1.09 39.594 15.25 1 83.25 363 LYS A O 1
ATOM 2870 N N . ASP A 1 364 ? -0.583 40.344 13.219 1 88.94 364 ASP A N 1
ATOM 2871 C CA . ASP A 1 364 ? -1.937 40.844 13.023 1 88.94 364 ASP A CA 1
ATOM 2872 C C . ASP A 1 364 ? -2.955 39.719 13.039 1 88.94 364 ASP A C 1
ATOM 2874 O O . ASP A 1 364 ? -4.133 39.938 13.328 1 88.94 364 ASP A O 1
ATOM 2878 N N . PHE A 1 365 ? -2.537 38.531 12.758 1 92.88 365 PHE A N 1
ATOM 2879 C CA . PHE A 1 365 ? -3.439 37.375 12.711 1 92.88 365 PHE A CA 1
ATOM 2880 C C . PHE A 1 365 ? -3.996 37.094 14.094 1 92.88 365 PHE A C 1
ATOM 2882 O O . PHE A 1 365 ? -5.113 36.562 14.227 1 92.88 365 PHE A O 1
ATOM 2889 N N . MET A 1 366 ? -3.23 37.344 15.094 1 90.88 366 MET A N 1
ATOM 2890 C CA . MET A 1 366 ? -3.646 37.062 16.469 1 90.88 366 MET A CA 1
ATOM 2891 C C . MET A 1 366 ? -4.938 37.812 16.797 1 90.88 366 MET A C 1
ATOM 2893 O O . MET A 1 366 ? -5.715 37.344 17.641 1 90.88 366 MET A O 1
ATOM 2897 N N . GLN A 1 367 ? -5.168 38.875 16.094 1 93.19 367 GLN A N 1
ATOM 2898 C CA . GLN A 1 367 ? -6.301 39.75 16.422 1 93.19 367 GLN A CA 1
ATOM 2899 C C . GLN A 1 367 ? -7.465 39.5 15.469 1 93.19 367 GLN A C 1
ATOM 2901 O O . GLN A 1 367 ? -8.469 40.219 15.523 1 93.19 367 GLN A O 1
ATOM 2906 N N . TYR A 1 368 ? -7.336 38.562 14.625 1 96.56 368 TYR A N 1
ATOM 2907 C CA . TYR A 1 368 ? -8.383 38.312 13.641 1 96.56 368 TYR A CA 1
ATOM 2908 C C . TYR A 1 368 ? -9.727 38.062 14.32 1 96.56 368 TYR A C 1
ATOM 2910 O O . TYR A 1 368 ? -9.812 37.281 15.266 1 96.56 368 TYR A O 1
ATOM 2918 N N . LYS A 1 369 ? -10.797 38.656 13.805 1 97.62 369 LYS A N 1
ATOM 2919 C CA . LYS A 1 369 ? -12.141 38.5 14.344 1 97.62 369 LYS A CA 1
ATOM 2920 C C . LYS A 1 369 ? -13.086 37.906 13.281 1 97.62 369 LYS A C 1
ATOM 2922 O O . LYS A 1 369 ? -13.812 36.969 13.547 1 97.62 369 LYS A O 1
ATOM 2927 N N . SER A 1 370 ? -13.18 38.562 12.125 1 98.12 370 SER A N 1
ATOM 2928 C CA . SER A 1 370 ? -14.078 38.156 11.055 1 98.12 370 SER A CA 1
ATOM 2929 C C . SER A 1 370 ? -13.641 38.719 9.711 1 98.12 370 SER A C 1
ATOM 2931 O O . SER A 1 370 ? -12.75 39.562 9.656 1 98.12 370 SER A O 1
ATOM 2933 N N . GLY A 1 371 ? -14.258 38.094 8.664 1 97.81 371 GLY A N 1
ATOM 2934 C CA . GLY A 1 371 ? -13.898 38.531 7.32 1 97.81 371 GLY A CA 1
ATOM 2935 C C . GLY A 1 371 ? -12.836 37.656 6.688 1 97.81 371 GLY A C 1
ATOM 2936 O O . GLY A 1 371 ? -12.57 36.562 7.16 1 97.81 371 GLY A O 1
ATOM 2937 N N . ILE A 1 372 ? -12.32 38.156 5.488 1 98.56 372 ILE A N 1
ATOM 2938 C CA . ILE A 1 372 ? -11.32 37.406 4.742 1 98.56 372 ILE A CA 1
ATOM 2939 C C . ILE A 1 372 ? -9.922 37.906 5.078 1 98.56 372 ILE A C 1
ATOM 2941 O O . ILE A 1 372 ? -9.539 39 4.645 1 98.56 372 ILE A O 1
ATOM 2945 N N . TYR A 1 373 ? -9.188 37.156 5.809 1 98.19 373 TYR A N 1
ATOM 2946 C CA . TYR A 1 373 ? -7.867 37.562 6.277 1 98.19 373 TYR A CA 1
ATOM 2947 C C . TYR A 1 373 ? -6.91 37.781 5.105 1 98.19 373 TYR A C 1
ATOM 2949 O O . TYR A 1 373 ? -6.801 36.938 4.223 1 98.19 373 TYR A O 1
ATOM 2957 N N . VAL A 1 374 ? -6.277 38.875 5.051 1 96.06 374 VAL A N 1
ATOM 2958 C CA . VAL A 1 374 ? -5.129 39.281 4.238 1 96.06 374 VAL A CA 1
ATOM 2959 C C . VAL A 1 374 ? -4.082 39.938 5.121 1 96.06 374 VAL A C 1
ATOM 2961 O O . VAL A 1 374 ? -4.402 40.906 5.852 1 96.06 374 VAL A O 1
ATOM 2964 N N . HIS A 1 375 ? -2.977 39.438 5.105 1 93 375 HIS A N 1
ATOM 2965 C CA . HIS A 1 375 ? -1.937 40.031 5.941 1 93 375 HIS A CA 1
ATOM 2966 C C . HIS A 1 375 ? -1.758 41.531 5.633 1 93 375 HIS A C 1
ATOM 2968 O O . HIS A 1 375 ? -1.654 41.906 4.469 1 93 375 HIS A O 1
ATOM 2974 N N . THR A 1 376 ? -1.811 42.406 6.574 1 86.75 376 THR A N 1
ATOM 2975 C CA . THR A 1 376 ? -1.833 43.844 6.422 1 86.75 376 THR A CA 1
ATOM 2976 C C . THR A 1 376 ? -0.432 44.406 6.148 1 86.75 376 THR A C 1
ATOM 2978 O O . THR A 1 376 ? -0.271 45.562 5.758 1 86.75 376 THR A O 1
ATOM 2981 N N . GLY A 1 377 ? 0.609 43.625 6.004 1 74.12 377 GLY A N 1
ATOM 2982 C CA . GLY A 1 377 ? 1.96 44.125 5.758 1 74.12 377 GLY A CA 1
ATOM 2983 C C . GLY A 1 377 ? 2.707 44.469 7.031 1 74.12 377 GLY A C 1
ATOM 2984 O O . GLY A 1 377 ? 2.1 44.625 8.094 1 74.12 377 GLY A O 1
ATOM 2985 N N . ASP A 1 378 ? 3.912 44.594 7.016 1 63 378 ASP A N 1
ATOM 2986 C CA . ASP A 1 378 ? 4.777 44.781 8.18 1 63 378 ASP A CA 1
ATOM 2987 C C . ASP A 1 378 ? 4.66 46.188 8.75 1 63 378 ASP A C 1
ATOM 2989 O O . ASP A 1 378 ? 4.973 46.406 9.914 1 63 378 ASP A O 1
ATOM 2993 N N . ASN A 1 379 ? 4.191 47 8.039 1 56.69 379 ASN A N 1
ATOM 2994 C CA . ASN A 1 379 ? 4.207 48.406 8.477 1 56.69 379 ASN A CA 1
ATOM 2995 C C . ASN A 1 379 ? 2.953 48.75 9.273 1 56.69 379 ASN A C 1
ATOM 2997 O O . ASN A 1 379 ? 2.871 49.812 9.867 1 56.69 379 ASN A O 1
ATOM 3001 N N . VAL A 1 380 ? 2.184 47.875 9.281 1 49.12 380 VAL A N 1
ATOM 3002 C CA . VAL A 1 380 ? 0.938 48.25 9.953 1 49.12 380 VAL A CA 1
ATOM 3003 C C . VAL A 1 380 ? 0.965 47.75 11.398 1 49.12 380 VAL A C 1
ATOM 3005 O O . VAL A 1 380 ? 1.087 46.562 11.641 1 49.12 380 VAL A O 1
ATOM 3008 N N . GLY A 1 381 ? 0.828 48.656 12.312 1 44.38 381 GLY A N 1
ATOM 3009 C CA . GLY A 1 381 ? 0.66 48.406 13.727 1 44.38 381 GLY A CA 1
ATOM 3010 C C . GLY A 1 381 ? 1.916 47.844 14.383 1 44.38 381 GLY A C 1
ATOM 3011 O O . GLY A 1 381 ? 1.9 47.5 15.562 1 44.38 381 GLY A O 1
ATOM 3012 N N . VAL A 1 382 ? 2.881 47.438 13.461 1 50.31 382 VAL A N 1
ATOM 3013 C CA . VAL A 1 382 ? 4.039 46.781 14.07 1 50.31 382 VAL A CA 1
ATOM 3014 C C . VAL A 1 382 ? 5.145 47.812 14.297 1 50.31 382 VAL A C 1
ATOM 3016 O O . VAL A 1 382 ? 5.371 48.688 13.461 1 50.31 382 VAL A O 1
ATOM 3019 N N . ASN A 1 383 ? 5.367 47.969 15.492 1 43.72 383 ASN A N 1
ATOM 3020 C CA . ASN A 1 383 ? 6.551 48.75 15.859 1 43.72 383 ASN A CA 1
ATOM 3021 C C . ASN A 1 383 ? 7.801 48.219 15.172 1 43.72 383 ASN A C 1
ATOM 3023 O O . ASN A 1 383 ? 7.891 47.031 14.875 1 43.72 383 ASN A O 1
ATOM 3027 N N . ARG A 1 384 ? 8.523 49.125 14.391 1 43.66 384 ARG A N 1
ATOM 3028 C CA . ARG A 1 384 ? 9.773 48.906 13.68 1 43.66 384 ARG A CA 1
ATOM 3029 C C . ARG A 1 384 ? 10.555 47.719 14.273 1 43.66 384 ARG A C 1
ATOM 3031 O O . ARG A 1 384 ? 11.453 47.188 13.633 1 43.66 384 ARG A O 1
ATOM 3038 N N . PHE A 1 385 ? 10.492 47.531 15.562 1 39.41 385 PHE A N 1
ATOM 3039 C CA . PHE A 1 385 ? 11.32 46.531 16.219 1 39.41 385 PHE A CA 1
ATOM 3040 C C . PHE A 1 385 ? 10.516 45.281 16.516 1 39.41 385 PHE A C 1
ATOM 3042 O O . PHE A 1 385 ? 10.273 44.938 17.672 1 39.41 385 PHE A O 1
ATOM 3049 N N . ASP A 1 386 ? 9.578 44.875 15.641 1 45.69 386 ASP A N 1
ATOM 3050 C CA . ASP A 1 386 ? 8.664 43.812 15.977 1 45.69 386 ASP A CA 1
ATOM 3051 C C . ASP A 1 386 ? 9.328 42.438 15.773 1 45.69 386 ASP A C 1
ATOM 3053 O O . ASP A 1 386 ? 9.648 42.062 14.641 1 45.69 386 ASP A O 1
ATOM 3057 N N . PRO A 1 387 ? 9.859 41.812 16.891 1 44.62 387 PRO A N 1
ATOM 3058 C CA . PRO A 1 387 ? 10.562 40.531 16.969 1 44.62 387 PRO A CA 1
ATOM 3059 C C . PRO A 1 387 ? 9.664 39.344 16.625 1 44.62 387 PRO A C 1
ATOM 3061 O O . PRO A 1 387 ? 10.016 38.188 16.891 1 44.62 387 PRO A O 1
ATOM 3064 N N . PHE A 1 388 ? 8.602 39.656 15.977 1 45.16 388 PHE A N 1
ATOM 3065 C CA . PHE A 1 388 ? 7.734 38.5 15.789 1 45.16 388 PHE A CA 1
ATOM 3066 C C . PHE A 1 388 ? 8.344 37.531 14.789 1 45.16 388 PHE A C 1
ATOM 3068 O O . PHE A 1 388 ? 8.656 37.875 13.656 1 45.16 388 PHE A O 1
ATOM 3075 N N . VAL A 1 389 ? 8.688 36.25 15.352 1 50.56 389 VAL A N 1
ATOM 3076 C CA . VAL A 1 389 ? 9.234 35.156 14.539 1 50.56 389 VAL A CA 1
ATOM 3077 C C . VAL A 1 389 ? 8.109 34.438 13.797 1 50.56 389 VAL A C 1
ATOM 3079 O O . VAL A 1 389 ? 7.129 34.031 14.406 1 50.56 389 VAL A O 1
ATOM 3082 N N . ILE A 1 390 ? 8.234 34.469 12.484 1 65.19 390 ILE A N 1
ATOM 3083 C CA . ILE A 1 390 ? 7.242 33.812 11.648 1 65.19 390 ILE A CA 1
ATOM 3084 C C . ILE A 1 390 ? 7.395 32.281 11.781 1 65.19 390 ILE A C 1
ATOM 3086 O O . ILE A 1 390 ? 8.484 31.75 11.578 1 65.19 390 ILE A O 1
ATOM 3090 N N . THR A 1 391 ? 6.316 31.703 12.305 1 73 391 THR A N 1
ATOM 3091 C CA . THR A 1 391 ? 6.277 30.25 12.477 1 73 391 THR A CA 1
ATOM 3092 C C . THR A 1 391 ? 5.242 29.625 11.547 1 73 391 THR A C 1
ATOM 3094 O O . THR A 1 391 ? 4.48 30.344 10.891 1 73 391 THR A O 1
ATOM 3097 N N . ASN A 1 392 ? 5.469 28.438 11.453 1 84.94 392 ASN A N 1
ATOM 3098 C CA . ASN A 1 392 ? 4.523 27.641 10.672 1 84.94 392 ASN A CA 1
ATOM 3099 C C . ASN A 1 392 ? 3.379 27.125 11.531 1 84.94 392 ASN A C 1
ATOM 3101 O O . ASN A 1 392 ? 3.607 26.406 12.508 1 84.94 392 ASN A O 1
ATOM 3105 N N . HIS A 1 393 ? 2.23 27.609 11.234 1 94.56 393 HIS A N 1
ATOM 3106 C CA . HIS A 1 393 ? 1.014 27.219 11.93 1 94.56 393 HIS A CA 1
ATOM 3107 C C . HIS A 1 393 ? 0.196 26.234 11.102 1 94.56 393 HIS A C 1
ATOM 3109 O O . HIS A 1 393 ? -0.041 26.469 9.914 1 94.56 393 HIS A O 1
ATOM 3115 N N . VAL A 1 394 ? -0.13 25.078 11.781 1 97.81 394 VAL A N 1
ATOM 3116 C CA . VAL A 1 394 ? -0.889 24.047 11.078 1 97.81 394 VAL A CA 1
ATOM 3117 C C . VAL A 1 394 ? -2.365 24.156 11.461 1 97.81 394 VAL A C 1
ATOM 3119 O O . VAL A 1 394 ? -2.703 24.219 12.641 1 97.81 394 VAL A O 1
ATOM 3122 N N . VAL A 1 395 ? -3.201 24.203 10.453 1 98.69 395 VAL A N 1
ATOM 3123 C CA . VAL A 1 395 ? -4.645 24.328 10.633 1 98.69 395 VAL A CA 1
ATOM 3124 C C . VAL A 1 395 ? -5.367 23.391 9.664 1 98.69 395 VAL A C 1
ATOM 3126 O O . VAL A 1 395 ? -4.73 22.656 8.898 1 98.69 395 VAL A O 1
ATOM 3129 N N . LEU A 1 396 ? -6.695 23.344 9.82 1 98.94 396 LEU A N 1
ATOM 3130 C CA . LEU A 1 396 ? -7.5 22.453 9 1 98.94 396 LEU A CA 1
ATOM 3131 C C . LEU A 1 396 ? -8.367 23.234 8.023 1 98.94 396 LEU A C 1
ATOM 3133 O O . LEU A 1 396 ? -9.203 24.047 8.445 1 98.94 396 LEU A O 1
ATOM 3137 N N . VAL A 1 397 ? -8.211 23.031 6.707 1 98.94 397 VAL A N 1
ATOM 3138 C CA . VAL A 1 397 ? -9.109 23.625 5.719 1 98.94 397 VAL A CA 1
ATOM 3139 C C . VAL A 1 397 ? -10.312 22.703 5.5 1 98.94 397 VAL A C 1
ATOM 3141 O O . VAL A 1 397 ? -10.156 21.531 5.168 1 98.94 397 VAL A O 1
ATOM 3144 N N . VAL A 1 398 ? -11.516 23.297 5.617 1 98.94 398 VAL A N 1
ATOM 3145 C CA . VAL A 1 398 ? -12.711 22.469 5.613 1 98.94 398 VAL A CA 1
ATOM 3146 C C . VAL A 1 398 ? -13.586 22.812 4.41 1 98.94 398 VAL A C 1
ATOM 3148 O O . VAL A 1 398 ? -14.578 22.141 4.137 1 98.94 398 VAL A O 1
ATOM 3151 N N . GLY A 1 399 ? -13.258 23.875 3.699 1 98.88 399 GLY A N 1
ATOM 3152 C CA . GLY A 1 399 ? -14.047 24.312 2.561 1 98.88 399 GLY A CA 1
ATOM 3153 C C . GLY A 1 399 ? -13.547 25.609 1.961 1 98.88 399 GLY A C 1
ATOM 3154 O O . GLY A 1 399 ? -12.422 26.031 2.221 1 98.88 399 GLY A O 1
ATOM 3155 N N . TRP A 1 400 ? -14.422 26.109 1.075 1 98.81 400 TRP A N 1
ATOM 3156 C CA . TRP A 1 400 ? -14.109 27.375 0.427 1 98.81 400 TRP A CA 1
ATOM 3157 C C . TRP A 1 400 ? -15.375 28.109 -0.002 1 98.81 400 TRP A C 1
ATOM 3159 O O . TRP A 1 400 ? -16.453 27.516 -0.028 1 98.81 400 TRP A O 1
ATOM 3169 N N . GLY A 1 401 ? -15.148 29.391 -0.193 1 98.25 401 GLY A N 1
ATOM 3170 C CA . GLY A 1 401 ? -16.25 30.203 -0.691 1 98.25 401 GLY A CA 1
ATOM 3171 C C . GLY A 1 401 ? -15.781 31.391 -1.515 1 98.25 401 GLY A C 1
ATOM 3172 O O . GLY A 1 401 ? -14.594 31.516 -1.825 1 98.25 401 GLY A O 1
ATOM 3173 N N . GLN A 1 402 ? -16.812 32.125 -1.922 1 97.12 402 GLN A N 1
ATOM 3174 C CA . GLN A 1 402 ? -16.594 33.344 -2.674 1 97.12 402 GLN A CA 1
ATOM 3175 C C . GLN A 1 402 ? -17.656 34.375 -2.354 1 97.12 402 GLN A C 1
ATOM 3177 O O . GLN A 1 402 ? -18.844 34.062 -2.246 1 97.12 402 GLN A O 1
ATOM 3182 N N . LEU A 1 403 ? -17.156 35.562 -2.082 1 96.19 403 LEU A N 1
ATOM 3183 C CA . LEU A 1 403 ? -18.125 36.656 -1.887 1 96.19 403 LEU A CA 1
ATOM 3184 C C . LEU A 1 403 ? -18.859 36.969 -3.184 1 96.19 403 LEU A C 1
ATOM 3186 O O . LEU A 1 403 ? -18.344 36.688 -4.273 1 96.19 403 LEU A O 1
ATOM 3190 N N . SER A 1 404 ? -20.031 37.531 -2.99 1 93.62 404 SER A N 1
ATOM 3191 C CA . SER A 1 404 ? -20.781 37.969 -4.172 1 93.62 404 SER A CA 1
ATOM 3192 C C . SER A 1 404 ? -20.031 39.031 -4.961 1 93.62 404 SER A C 1
ATOM 3194 O O . SER A 1 404 ? -19.188 39.719 -4.414 1 93.62 404 SER A O 1
ATOM 3196 N N . PRO A 1 405 ? -20.422 39.094 -6.203 1 91.69 405 PRO A N 1
ATOM 3197 C CA . PRO A 1 405 ? -19.797 40.156 -6.996 1 91.69 405 PRO A CA 1
ATOM 3198 C C . PRO A 1 405 ? -20.016 41.531 -6.398 1 91.69 405 PRO A C 1
ATOM 3200 O O . PRO A 1 405 ? -19.125 42.406 -6.477 1 91.69 405 PRO A O 1
ATOM 3203 N N . GLU A 1 406 ? -21.141 41.812 -5.805 1 92.75 406 GLU A N 1
ATOM 3204 C CA . GLU A 1 406 ? -21.453 43.062 -5.172 1 92.75 406 GLU A CA 1
ATOM 3205 C C . GLU A 1 406 ? -20.547 43.344 -3.977 1 92.75 406 GLU A C 1
ATOM 3207 O O . GLU A 1 406 ? -20.25 44.5 -3.662 1 92.75 406 GLU A O 1
ATOM 3212 N N . GLU A 1 407 ? -20.062 42.25 -3.439 1 90.81 407 GLU A N 1
ATOM 3213 C CA . GLU A 1 407 ? -19.203 42.344 -2.27 1 90.81 407 GLU A CA 1
ATOM 3214 C C . GLU A 1 407 ? -17.719 42.25 -2.656 1 90.81 407 GLU A C 1
ATOM 3216 O O . GLU A 1 407 ? -16.859 42.062 -1.792 1 90.81 407 GLU A O 1
ATOM 3221 N N . GLY A 1 408 ? -17.469 42.312 -3.945 1 90.62 408 GLY A N 1
ATOM 3222 C CA . GLY A 1 408 ? -16.094 42.312 -4.418 1 90.62 408 GLY A CA 1
ATOM 3223 C C . GLY A 1 408 ? -15.672 40.969 -4.988 1 90.62 408 GLY A C 1
ATOM 3224 O O . GLY A 1 408 ? -14.609 40.844 -5.598 1 90.62 408 GLY A O 1
ATOM 3225 N N . GLY A 1 409 ? -16.375 39.875 -4.711 1 94.19 409 GLY A N 1
ATOM 3226 C CA . GLY A 1 409 ? -16.141 38.562 -5.348 1 94.19 409 GLY A CA 1
ATOM 3227 C C . GLY A 1 409 ? -14.914 37.844 -4.812 1 94.19 409 GLY A C 1
ATOM 3228 O O . GLY A 1 409 ? -14.438 36.906 -5.418 1 94.19 409 GLY A O 1
ATOM 3229 N N . THR A 1 410 ? -14.383 38.281 -3.672 1 96.88 410 THR A N 1
ATOM 3230 C CA . THR A 1 410 ? -13.148 37.719 -3.129 1 96.88 410 THR A CA 1
ATOM 3231 C C . THR A 1 410 ? -13.359 36.281 -2.715 1 96.88 410 THR A C 1
ATOM 3233 O O . THR A 1 410 ? -14.359 35.938 -2.068 1 96.88 410 THR A O 1
ATOM 3236 N N . LYS A 1 411 ? -12.445 35.406 -3.213 1 98.19 411 LYS A N 1
ATOM 3237 C CA . LYS A 1 411 ? -12.477 34 -2.857 1 98.19 411 LYS A CA 1
ATOM 3238 C C . LYS A 1 411 ? -11.758 33.75 -1.536 1 98.19 411 LYS A C 1
ATOM 3240 O O . LYS A 1 411 ? -10.828 34.469 -1.182 1 98.19 411 LYS A O 1
ATOM 3245 N N . TYR A 1 412 ? -12.234 32.719 -0.774 1 98.75 412 TYR A N 1
ATOM 3246 C CA . TYR A 1 412 ? -11.602 32.438 0.512 1 98.75 412 TYR A CA 1
ATOM 3247 C C . TYR A 1 412 ? -11.641 30.953 0.843 1 98.75 412 TYR A C 1
ATOM 3249 O O . TYR A 1 412 ? -12.508 30.219 0.354 1 98.75 412 TYR A O 1
ATOM 3257 N N . TRP A 1 413 ? -10.672 30.531 1.623 1 98.88 413 TRP A N 1
ATOM 3258 C CA . TRP A 1 413 ? -10.711 29.234 2.301 1 98.88 413 TRP A CA 1
ATOM 3259 C C . TRP A 1 413 ? -11.445 29.344 3.633 1 98.88 413 TRP A C 1
ATOM 3261 O O . TRP A 1 413 ? -11.352 30.359 4.324 1 98.88 413 TRP A O 1
ATOM 3271 N N . ILE A 1 414 ? -12.156 28.375 4.012 1 98.94 414 ILE A N 1
ATOM 3272 C CA . ILE A 1 414 ? -12.711 28.234 5.352 1 98.94 414 ILE A CA 1
ATOM 3273 C C . ILE A 1 414 ? -11.797 27.344 6.191 1 98.94 414 ILE A C 1
ATOM 3275 O O . ILE A 1 414 ? -11.578 26.172 5.855 1 98.94 414 ILE A O 1
ATOM 3279 N N . VAL A 1 415 ? -11.32 27.906 7.328 1 98.94 415 VAL A N 1
ATOM 3280 C CA . VAL A 1 415 ? -10.234 27.219 8.016 1 98.94 415 VAL A CA 1
ATOM 3281 C C . VAL A 1 415 ? -10.57 27.062 9.5 1 98.94 415 VAL A C 1
ATOM 3283 O O . VAL A 1 415 ? -11 28.016 10.148 1 98.94 415 VAL A O 1
ATOM 3286 N N . LYS A 1 416 ? -10.375 25.859 10.016 1 98.94 416 LYS A N 1
ATOM 3287 C CA . LYS A 1 416 ? -10.562 25.562 11.43 1 98.94 416 LYS A CA 1
ATOM 3288 C C . LYS A 1 416 ? -9.273 25.766 12.219 1 98.94 416 LYS A C 1
ATOM 3290 O O . LYS A 1 416 ? -8.242 25.188 11.891 1 98.94 416 LYS A O 1
ATOM 3295 N N . ASN A 1 417 ? -9.367 26.594 13.195 1 98.56 417 ASN A N 1
ATOM 3296 C CA . ASN A 1 417 ? -8.242 26.844 14.094 1 98.56 417 ASN A CA 1
ATOM 3297 C C . ASN A 1 417 ? -8.359 26.031 15.375 1 98.56 417 ASN A C 1
ATOM 3299 O O . ASN A 1 417 ? -9.281 25.234 15.523 1 98.56 417 ASN A O 1
ATOM 3303 N N . SER A 1 418 ? -7.336 26.188 16.281 1 98.56 418 SER A N 1
ATOM 3304 C CA . SER A 1 418 ? -7.34 25.438 17.531 1 98.56 418 SER A CA 1
ATOM 3305 C C . SER A 1 418 ? -7.164 26.359 18.719 1 98.56 418 SER A C 1
ATOM 3307 O O . SER A 1 418 ? -6.512 26 19.703 1 98.56 418 SER A O 1
ATOM 3309 N N . TRP A 1 419 ? -7.711 27.562 18.625 1 97.75 419 TRP A N 1
ATOM 3310 C CA . TRP A 1 419 ? -7.582 28.547 19.688 1 97.75 419 TRP A CA 1
ATOM 3311 C C . TRP A 1 419 ? -8.93 28.781 20.375 1 97.75 419 TRP A C 1
ATOM 3313 O O . TRP A 1 419 ? -9.266 29.922 20.719 1 97.75 419 TRP A O 1
ATOM 3323 N N . SER A 1 420 ? -9.789 27.797 20.484 1 97.25 420 SER A N 1
ATOM 3324 C CA . SER A 1 420 ? -11.102 27.812 21.125 1 97.25 420 SER A CA 1
ATOM 3325 C C . SER A 1 420 ? -12.141 28.484 20.234 1 97.25 420 SER A C 1
ATOM 3327 O O . SER A 1 420 ? -11.797 29.141 19.25 1 97.25 420 SER A O 1
ATOM 3329 N N . THR A 1 421 ? -13.406 28.344 20.641 1 97.94 421 THR A N 1
ATOM 3330 C CA . THR A 1 421 ? -14.508 28.938 19.875 1 97.94 421 THR A CA 1
ATOM 3331 C C . THR A 1 421 ? -14.609 30.438 20.156 1 97.94 421 THR A C 1
ATOM 3333 O O . THR A 1 421 ? -15.336 31.156 19.469 1 97.94 421 THR A O 1
ATOM 3336 N N . LYS A 1 422 ? -13.859 30.953 21.047 1 96.81 422 LYS A N 1
ATOM 3337 C CA . LYS A 1 422 ? -13.898 32.375 21.406 1 96.81 422 LYS A CA 1
ATOM 3338 C C . LYS A 1 422 ? -13.109 33.219 20.406 1 96.81 422 LYS A C 1
ATOM 3340 O O . LYS A 1 422 ? -13.242 34.438 20.375 1 96.81 422 LYS A O 1
ATOM 3345 N N . TRP A 1 423 ? -12.281 32.594 19.719 1 97.5 423 TRP A N 1
ATOM 3346 C CA . TRP A 1 423 ? -11.422 33.281 18.766 1 97.5 423 TRP A CA 1
ATOM 3347 C C . TRP A 1 423 ? -12.023 33.25 17.359 1 97.5 423 TRP A C 1
ATOM 3349 O O . TRP A 1 423 ? -12.594 32.25 16.953 1 97.5 423 TRP A O 1
ATOM 3359 N N . GLY A 1 424 ? -11.836 34.312 16.609 1 98.19 424 GLY A N 1
ATOM 3360 C CA . GLY A 1 424 ? -12.273 34.344 15.219 1 98.19 424 GLY A CA 1
ATOM 3361 C C . GLY A 1 424 ? -13.766 34.125 15.055 1 98.19 424 GLY A C 1
ATOM 3362 O O . GLY A 1 424 ? -14.562 34.688 15.805 1 98.19 424 GLY A O 1
ATOM 3363 N N . ILE A 1 425 ? -14.125 33.469 13.992 1 98.44 425 ILE A N 1
ATOM 3364 C CA . ILE A 1 425 ? -15.516 33.125 13.727 1 98.44 425 ILE A CA 1
ATOM 3365 C C . ILE A 1 425 ? -15.844 31.766 14.375 1 98.44 425 ILE A C 1
ATOM 3367 O O . ILE A 1 425 ? -15.812 30.719 13.711 1 98.44 425 ILE A O 1
ATOM 3371 N N . ASP A 1 426 ? -16.125 31.766 15.688 1 98.12 426 ASP A N 1
ATOM 3372 C CA . ASP A 1 426 ? -16.406 30.562 16.453 1 98.12 426 ASP A CA 1
ATOM 3373 C C . ASP A 1 426 ? -15.273 29.547 16.312 1 98.12 426 ASP A C 1
ATOM 3375 O O . ASP A 1 426 ? -15.523 28.359 16.109 1 98.12 426 ASP A O 1
ATOM 3379 N N . GLY A 1 427 ? -14.062 30.031 16.203 1 98.62 427 GLY A N 1
ATOM 3380 C CA . GLY A 1 427 ? -12.891 29.172 16.125 1 98.62 427 GLY A CA 1
ATOM 3381 C C . GLY A 1 427 ? -12.383 28.969 14.711 1 98.62 427 GLY A C 1
ATOM 3382 O O . GLY A 1 427 ? -11.367 28.312 14.492 1 98.62 427 GLY A O 1
ATOM 3383 N N . TYR A 1 428 ? -13.133 29.547 13.75 1 98.88 428 TYR A N 1
ATOM 3384 C CA . TYR A 1 428 ? -12.75 29.469 12.344 1 98.88 428 TYR A CA 1
ATOM 3385 C C . TYR A 1 428 ? -12.242 30.812 11.844 1 98.88 428 TYR A C 1
ATOM 3387 O O . TYR A 1 428 ? -12.367 31.828 12.531 1 98.88 428 TYR A O 1
ATOM 3395 N N . PHE A 1 429 ? -11.633 30.812 10.672 1 98.81 429 PHE A N 1
ATOM 3396 C CA . PHE A 1 429 ? -11.289 32.031 9.961 1 98.81 429 PHE A CA 1
ATOM 3397 C C . PHE A 1 429 ? -11.336 31.812 8.453 1 98.81 429 PHE A C 1
ATOM 3399 O O . PHE A 1 429 ? -11.305 30.672 7.984 1 98.81 429 PHE A O 1
ATOM 3406 N N . TRP A 1 430 ? -11.516 32.875 7.766 1 98.81 430 TRP A N 1
ATOM 3407 C CA . TRP A 1 430 ? -11.391 32.875 6.309 1 98.81 430 TRP A CA 1
ATOM 3408 C C . TRP A 1 430 ? -10.07 33.531 5.887 1 98.81 430 TRP A C 1
ATOM 3410 O O . TRP A 1 430 ? -9.602 34.469 6.523 1 98.81 430 TRP A O 1
ATOM 3420 N N . ILE A 1 431 ? -9.547 32.969 4.938 1 98.75 431 ILE A N 1
ATOM 3421 C CA . ILE A 1 431 ? -8.312 33.562 4.402 1 98.75 431 ILE A CA 1
ATOM 3422 C C . ILE A 1 431 ? -8.375 33.562 2.875 1 98.75 431 ILE A C 1
ATOM 3424 O O . ILE A 1 431 ? -8.922 32.656 2.258 1 98.75 431 ILE A O 1
ATOM 3428 N N . ARG A 1 432 ? -7.773 34.562 2.314 1 98.38 432 ARG A N 1
ATOM 3429 C CA . ARG A 1 432 ? -7.879 34.781 0.875 1 98.38 432 ARG A CA 1
ATOM 3430 C C . ARG A 1 432 ? -7.363 33.562 0.1 1 98.38 432 ARG A C 1
ATOM 3432 O O . ARG A 1 432 ? -6.289 33.062 0.396 1 98.38 432 ARG A O 1
ATOM 3439 N N . ARG A 1 433 ? -8.133 33.156 -0.84 1 98.5 433 ARG A N 1
ATOM 3440 C CA . ARG A 1 433 ? -7.809 32.031 -1.701 1 98.5 433 ARG A CA 1
ATOM 3441 C C . ARG A 1 433 ? -7.367 32.5 -3.082 1 98.5 433 ARG A C 1
ATOM 3443 O O . ARG A 1 433 ? -7.91 33.469 -3.615 1 98.5 433 ARG A O 1
ATOM 3450 N N . GLY A 1 434 ? -6.398 31.766 -3.67 1 96.75 434 GLY A N 1
ATOM 3451 C CA . GLY A 1 434 ? -5.992 32 -5.043 1 96.75 434 GLY A CA 1
ATOM 3452 C C . GLY A 1 434 ? -4.719 32.844 -5.145 1 96.75 434 GLY A C 1
ATOM 3453 O O . GLY A 1 434 ? -4.16 33 -6.234 1 96.75 434 GLY A O 1
ATOM 3454 N N . THR A 1 435 ? -4.234 33.312 -3.979 1 95.94 435 THR A N 1
ATOM 3455 C CA . THR A 1 435 ? -3.047 34.156 -4.004 1 95.94 435 THR A CA 1
ATOM 3456 C C . THR A 1 435 ? -1.944 33.562 -3.131 1 95.94 435 THR A C 1
ATOM 3458 O O . THR A 1 435 ? -0.909 34.188 -2.918 1 95.94 435 THR A O 1
ATOM 3461 N N . ASP A 1 436 ? -2.221 32.438 -2.543 1 96.69 436 ASP A N 1
ATOM 3462 C CA . ASP A 1 436 ? -1.309 31.797 -1.598 1 96.69 436 ASP A CA 1
ATOM 3463 C C . ASP A 1 436 ? -1.029 32.719 -0.405 1 96.69 436 ASP A C 1
ATOM 3465 O O . ASP A 1 436 ? 0.129 32.969 -0.064 1 96.69 436 ASP A O 1
ATOM 3469 N N . GLU A 1 437 ? -2.105 33.281 0.08 1 96.19 437 GLU A N 1
ATOM 3470 C CA . GLU A 1 437 ? -1.998 34.188 1.226 1 96.19 437 GLU A CA 1
ATOM 3471 C C . GLU A 1 437 ? -1.274 33.5 2.389 1 96.19 437 GLU A C 1
ATOM 3473 O O . GLU A 1 437 ? -1.687 32.438 2.85 1 96.19 437 GLU A O 1
ATOM 3478 N N . CYS A 1 438 ? -0.155 34.125 2.869 1 94 438 CYS A N 1
ATOM 3479 C CA . CYS A 1 438 ? 0.661 33.656 3.984 1 94 438 CYS A CA 1
ATOM 3480 C C . CYS A 1 438 ? 1.162 32.219 3.74 1 94 438 CYS A C 1
ATOM 3482 O O . CYS A 1 438 ? 1.438 31.484 4.688 1 94 438 CYS A O 1
ATOM 3484 N N . GLY A 1 439 ? 1.12 31.734 2.553 1 94.69 439 GLY A N 1
ATOM 3485 C CA . GLY A 1 439 ? 1.675 30.438 2.189 1 94.69 439 GLY A CA 1
ATOM 3486 C C . GLY A 1 439 ? 0.69 29.297 2.361 1 94.69 439 GLY A C 1
ATOM 3487 O O . GLY A 1 439 ? 1.083 28.125 2.385 1 94.69 439 GLY A O 1
ATOM 3488 N N . ILE A 1 440 ? -0.568 29.547 2.436 1 97.25 440 ILE A N 1
ATOM 3489 C CA . ILE A 1 440 ? -1.547 28.547 2.855 1 97.25 440 ILE A CA 1
ATOM 3490 C C . ILE A 1 440 ? -1.782 27.547 1.725 1 97.25 440 ILE A C 1
ATOM 3492 O O . ILE A 1 440 ? -2.301 26.453 1.953 1 97.25 440 ILE A O 1
ATOM 3496 N N . GLU A 1 441 ? -1.404 27.891 0.472 1 97.94 441 GLU A N 1
ATOM 3497 C CA . GLU A 1 441 ? -1.712 27.031 -0.666 1 97.94 441 GLU A CA 1
ATOM 3498 C C . GLU A 1 441 ? -0.468 26.281 -1.147 1 97.94 441 GLU A C 1
ATOM 3500 O O . GLU A 1 441 ? -0.495 25.625 -2.191 1 97.94 441 GLU A O 1
ATOM 3505 N N . SER A 1 442 ? 0.597 26.312 -0.337 1 95.56 442 SER A N 1
ATOM 3506 C CA . SER A 1 442 ? 1.868 25.781 -0.809 1 95.56 442 SER A CA 1
ATOM 3507 C C . SER A 1 442 ? 2.15 24.406 -0.196 1 95.56 442 SER A C 1
ATOM 3509 O O . SER A 1 442 ? 2.844 23.594 -0.797 1 95.56 442 SER A O 1
ATOM 3511 N N . ILE A 1 443 ? 1.675 24.188 0.989 1 95.88 443 ILE A N 1
ATOM 3512 C CA . ILE A 1 443 ? 2.004 22.938 1.683 1 95.88 443 ILE A CA 1
ATOM 3513 C C . ILE A 1 443 ? 0.752 22.375 2.348 1 95.88 443 ILE A C 1
ATOM 3515 O O . ILE A 1 443 ? 0.241 22.938 3.312 1 95.88 443 ILE A O 1
ATOM 3519 N N . ALA A 1 444 ? 0.339 21.281 1.851 1 97.69 444 ALA A N 1
ATOM 3520 C CA . ALA A 1 444 ? -0.797 20.562 2.408 1 97.69 444 ALA A CA 1
ATOM 3521 C C . ALA A 1 444 ? -0.549 19.047 2.387 1 97.69 444 ALA A C 1
ATOM 3523 O O . ALA A 1 444 ? 0.138 18.547 1.497 1 97.69 444 ALA A O 1
ATOM 3524 N N . ALA A 1 445 ? -1.028 18.406 3.385 1 97.75 445 ALA A N 1
ATOM 3525 C CA . ALA A 1 445 ? -0.861 16.969 3.506 1 97.75 445 ALA A CA 1
ATOM 3526 C C . ALA A 1 445 ? -2.189 16.281 3.816 1 97.75 445 ALA A C 1
ATOM 3528 O O . ALA A 1 445 ? -3.111 16.906 4.34 1 97.75 445 ALA A O 1
ATOM 3529 N N . GLU A 1 446 ? -2.264 15.047 3.422 1 98 446 GLU A N 1
ATOM 3530 C CA . GLU A 1 446 ? -3.457 14.242 3.682 1 98 446 GLU A CA 1
ATOM 3531 C C . GLU A 1 446 ? -3.094 12.789 3.947 1 98 446 GLU A C 1
ATOM 3533 O O . GLU A 1 446 ? -1.956 12.375 3.717 1 98 446 GLU A O 1
ATOM 3538 N N . SER A 1 447 ? -3.969 12.055 4.523 1 98.38 447 SER A N 1
ATOM 3539 C CA . SER A 1 447 ? -3.891 10.609 4.746 1 98.38 447 SER A CA 1
ATOM 3540 C C . SER A 1 447 ? -5.277 9.977 4.754 1 98.38 447 SER A C 1
ATOM 3542 O O . SER A 1 447 ? -6.289 10.688 4.77 1 98.38 447 SER A O 1
ATOM 3544 N N . THR A 1 448 ? -5.363 8.695 4.664 1 98.5 448 THR A N 1
ATOM 3545 C CA . THR A 1 448 ? -6.625 7.977 4.535 1 98.5 448 THR A CA 1
ATOM 3546 C C . THR A 1 448 ? -6.824 7.012 5.703 1 98.5 448 THR A C 1
ATOM 3548 O O . THR A 1 448 ? -5.945 6.195 5.996 1 98.5 448 THR A O 1
ATOM 3551 N N . PRO A 1 449 ? -7.973 7.105 6.359 1 98.38 449 PRO A N 1
ATOM 3552 C CA . PRO A 1 449 ? -8.211 6.164 7.457 1 98.38 449 PRO A CA 1
ATOM 3553 C C . PRO A 1 449 ? -8.414 4.73 6.973 1 98.38 449 PRO A C 1
ATOM 3555 O O . PRO A 1 449 ? -9.016 4.508 5.918 1 98.38 449 PRO A O 1
ATOM 3558 N N . ILE A 1 450 ? -7.91 3.807 7.688 1 98.12 450 ILE A N 1
ATOM 3559 C CA . ILE A 1 450 ? -8.25 2.398 7.512 1 98.12 450 ILE A CA 1
ATOM 3560 C C . ILE A 1 450 ? -9.445 2.041 8.391 1 98.12 450 ILE A C 1
ATOM 3562 O O . ILE A 1 450 ? -9.438 2.311 9.594 1 98.12 450 ILE A O 1
ATOM 3566 N N . TYR A 1 451 ? -10.453 1.439 7.832 1 96.62 451 TYR A N 1
ATOM 3567 C CA . TYR A 1 451 ? -11.695 1.188 8.555 1 96.62 451 TYR A CA 1
ATOM 3568 C C . TYR A 1 451 ? -11.469 0.222 9.711 1 96.62 451 TYR A C 1
ATOM 3570 O O . TYR A 1 451 ? -10.891 -0.853 9.523 1 96.62 451 TYR A O 1
ATOM 3578 N N . LYS A 1 452 ? -11.828 0.643 10.742 1 92.56 452 LYS A N 1
ATOM 3579 C CA . LYS A 1 452 ? -11.883 -0.143 11.969 1 92.56 452 LYS A CA 1
ATOM 3580 C C . LYS A 1 452 ? -13.102 0.233 12.805 1 92.56 452 LYS A C 1
ATOM 3582 O O . LYS A 1 452 ? -13.336 1.413 13.078 1 92.56 452 LYS A O 1
ATOM 3587 N N . TYR A 1 453 ? -13.789 -0.724 13.164 1 87.62 453 TYR A N 1
ATOM 3588 C CA . TYR A 1 453 ? -14.961 -0.448 13.984 1 87.62 453 TYR A CA 1
ATOM 3589 C C . TYR A 1 453 ? -14.562 0.039 15.367 1 87.62 453 TYR A C 1
ATOM 3591 O O . TYR A 1 453 ? -13.719 -0.574 16.031 1 87.62 453 TYR A O 1
ATOM 3599 N N . MET A 1 454 ? -15.117 1.184 15.727 1 83.56 454 MET A N 1
ATOM 3600 C CA . MET A 1 454 ? -14.875 1.769 17.031 1 83.56 454 MET A CA 1
ATOM 3601 C C . MET A 1 454 ? -16.078 1.584 17.953 1 83.56 454 MET A C 1
ATOM 3603 O O . MET A 1 454 ? -17.219 1.762 17.531 1 83.56 454 MET A O 1
ATOM 3607 N N . LYS A 1 455 ? -15.984 1 19.188 1 69.44 455 LYS A N 1
ATOM 3608 C CA . LYS A 1 455 ? -17.062 0.779 20.141 1 69.44 455 LYS A CA 1
ATOM 3609 C C . LYS A 1 455 ? -17.531 2.094 20.75 1 69.44 455 LYS A C 1
ATOM 3611 O O . LYS A 1 455 ? -16.719 2.982 21.016 1 69.44 455 LYS A O 1
ATOM 3616 N N . MET B 1 1 ? -19.5 -78.062 21.969 1 31.12 1 MET B N 1
ATOM 3617 C CA . MET B 1 1 ? -19.297 -77.562 20.625 1 31.12 1 MET B CA 1
ATOM 3618 C C . MET B 1 1 ? -19.656 -76.062 20.547 1 31.12 1 MET B C 1
ATOM 3620 O O . MET B 1 1 ? -20.828 -75.75 20.422 1 31.12 1 MET B O 1
ATOM 3624 N N . PHE B 1 2 ? -19.031 -75.188 21.375 1 39.28 2 PHE B N 1
ATOM 3625 C CA . PHE B 1 2 ? -19.156 -73.75 21.562 1 39.28 2 PHE B CA 1
ATOM 3626 C C . PHE B 1 2 ? -18.797 -73 20.281 1 39.28 2 PHE B C 1
ATOM 3628 O O . PHE B 1 2 ? -17.672 -73.125 19.797 1 39.28 2 PHE B O 1
ATOM 3635 N N . TRP B 1 3 ? -19.797 -72.812 19.375 1 35.72 3 TRP B N 1
ATOM 3636 C CA . TRP B 1 3 ? -19.734 -72.062 18.141 1 35.72 3 TRP B CA 1
ATOM 3637 C C . TRP B 1 3 ? -19.312 -70.625 18.422 1 35.72 3 TRP B C 1
ATOM 3639 O O . TRP B 1 3 ? -20.016 -69.875 19.141 1 35.72 3 TRP B O 1
ATOM 3649 N N . ALA B 1 4 ? -17.984 -70.312 18.484 1 35.84 4 ALA B N 1
ATOM 3650 C CA . ALA B 1 4 ? -17.406 -69 18.5 1 35.84 4 ALA B CA 1
ATOM 3651 C C . ALA B 1 4 ? -17.859 -68.188 17.297 1 35.84 4 ALA B C 1
ATOM 3653 O O . ALA B 1 4 ? -17.547 -68.5 16.156 1 35.84 4 ALA B O 1
ATOM 3654 N N . ALA B 1 5 ? -19.047 -67.5 17.328 1 36 5 ALA B N 1
ATOM 3655 C CA . ALA B 1 5 ? -19.516 -66.562 16.344 1 36 5 ALA B CA 1
ATOM 3656 C C . ALA B 1 5 ? -18.484 -65.438 16.125 1 36 5 ALA B C 1
ATOM 3658 O O . ALA B 1 5 ? -18.141 -64.688 17.062 1 36 5 ALA B O 1
ATOM 3659 N N . VAL B 1 6 ? -17.547 -65.625 15.188 1 35.62 6 VAL B N 1
ATOM 3660 C CA . VAL B 1 6 ? -16.625 -64.625 14.75 1 35.62 6 VAL B CA 1
ATOM 3661 C C . VAL B 1 6 ? -17.406 -63.406 14.219 1 35.62 6 VAL B C 1
ATOM 3663 O O . VAL B 1 6 ? -18.156 -63.531 13.242 1 35.62 6 VAL B O 1
ATOM 3666 N N . VAL B 1 7 ? -17.75 -62.438 15.016 1 35.19 7 VAL B N 1
ATOM 3667 C CA . VAL B 1 7 ? -18.297 -61.156 14.586 1 35.19 7 VAL B CA 1
ATOM 3668 C C . VAL B 1 7 ? -17.312 -60.469 13.641 1 35.19 7 VAL B C 1
ATOM 3670 O O . VAL B 1 7 ? -16.188 -60.125 14.031 1 35.19 7 VAL B O 1
ATOM 3673 N N . THR B 1 8 ? -17.391 -60.844 12.398 1 30.94 8 THR B N 1
ATOM 3674 C CA . THR B 1 8 ? -16.672 -60.062 11.398 1 30.94 8 THR B CA 1
ATOM 3675 C C . THR B 1 8 ? -17.094 -58.625 11.453 1 30.94 8 THR B C 1
ATOM 3677 O O . THR B 1 8 ? -18.266 -58.281 11.227 1 30.94 8 THR B O 1
ATOM 3680 N N . LEU B 1 9 ? -16.516 -57.844 12.273 1 31.14 9 LEU B N 1
ATOM 3681 C CA . LEU B 1 9 ? -16.672 -56.375 12.211 1 31.14 9 LEU B CA 1
ATOM 3682 C C . LEU B 1 9 ? -16.328 -55.875 10.82 1 31.14 9 LEU B C 1
ATOM 3684 O O . LEU B 1 9 ? -15.188 -55.969 10.375 1 31.14 9 LEU B O 1
ATOM 3688 N N . ALA B 1 10 ? -17.312 -55.844 9.906 1 32.25 10 ALA B N 1
ATOM 3689 C CA . ALA B 1 10 ? -17.172 -55.125 8.648 1 32.25 10 ALA B CA 1
ATOM 3690 C C . ALA B 1 10 ? -16.703 -53.688 8.898 1 32.25 10 ALA B C 1
ATOM 3692 O O . ALA B 1 10 ? -17.422 -52.906 9.523 1 32.25 10 ALA B O 1
ATOM 3693 N N . ILE B 1 11 ? -15.461 -53.5 9.031 1 30.22 11 ILE B N 1
ATOM 3694 C CA . ILE B 1 11 ? -14.945 -52.125 8.969 1 30.22 11 ILE B CA 1
ATOM 3695 C C . ILE B 1 11 ? -15.469 -51.438 7.711 1 30.22 11 ILE B C 1
ATOM 3697 O O . ILE B 1 11 ? -15.156 -51.844 6.59 1 30.22 11 ILE B O 1
ATOM 3701 N N . THR B 1 12 ? -16.703 -51.062 7.762 1 30.28 12 THR B N 1
ATOM 3702 C CA . THR B 1 12 ? -17.141 -50.156 6.707 1 30.28 12 THR B CA 1
ATOM 3703 C C . THR B 1 12 ? -16.062 -49.094 6.422 1 30.28 12 THR B C 1
ATOM 3705 O O . THR B 1 12 ? -15.688 -48.344 7.312 1 30.28 12 THR B O 1
ATOM 3708 N N . VAL B 1 13 ? -15.141 -49.469 5.609 1 29.72 13 VAL B N 1
ATOM 3709 C CA . VAL B 1 13 ? -14.312 -48.438 5.031 1 29.72 13 VAL B CA 1
ATOM 3710 C C . VAL B 1 13 ? -15.195 -47.281 4.566 1 29.72 13 VAL B C 1
ATOM 3712 O O . VAL B 1 13 ? -16 -47.438 3.646 1 29.72 13 VAL B O 1
ATOM 3715 N N . CYS B 1 14 ? -15.773 -46.531 5.465 1 31.02 14 CYS B N 1
ATOM 3716 C CA . CYS B 1 14 ? -16.312 -45.25 5.039 1 31.02 14 CYS B CA 1
ATOM 3717 C C . CYS B 1 14 ? -15.438 -44.625 3.961 1 31.02 14 CYS B C 1
ATOM 3719 O O . CYS B 1 14 ? -14.281 -44.281 4.219 1 31.02 14 CYS B O 1
ATOM 3721 N N . SER B 1 15 ? -15.609 -45 2.754 1 32.5 15 SER B N 1
ATOM 3722 C CA . SER B 1 15 ? -15.078 -44.188 1.663 1 32.5 15 SER B CA 1
ATOM 3723 C C . SER B 1 15 ? -15.219 -42.719 1.961 1 32.5 15 SER B C 1
ATOM 3725 O O . SER B 1 15 ? -16.328 -42.188 2.053 1 32.5 15 SER B O 1
ATOM 3727 N N . VAL B 1 16 ? -14.539 -42.188 2.82 1 36.66 16 VAL B N 1
ATOM 3728 C CA . VAL B 1 16 ? -14.469 -40.75 2.912 1 36.66 16 VAL B CA 1
ATOM 3729 C C . VAL B 1 16 ? -14.453 -40.125 1.512 1 36.66 16 VAL B C 1
ATOM 3731 O O . VAL B 1 16 ? -13.477 -40.281 0.775 1 36.66 16 VAL B O 1
ATOM 3734 N N . SER B 1 17 ? -15.469 -40.156 0.706 1 41.41 17 SER B N 1
ATOM 3735 C CA . SER B 1 17 ? -15.594 -39.344 -0.5 1 41.41 17 SER B CA 1
ATOM 3736 C C . SER B 1 17 ? -14.953 -37.969 -0.313 1 41.41 17 SER B C 1
ATOM 3738 O O . SER B 1 17 ? -15.297 -37.25 0.619 1 41.41 17 SER B O 1
ATOM 3740 N N . ALA B 1 18 ? -13.766 -37.812 -0.616 1 52.22 18 ALA B N 1
ATOM 3741 C CA . ALA B 1 18 ? -12.953 -36.594 -0.511 1 52.22 18 ALA B CA 1
ATOM 3742 C C . ALA B 1 18 ? -13.727 -35.375 -0.998 1 52.22 18 ALA B C 1
ATOM 3744 O O . ALA B 1 18 ? -14.281 -35.375 -2.096 1 52.22 18 ALA B O 1
ATOM 3745 N N . ASP B 1 19 ? -14.164 -34.438 -0.246 1 64.25 19 ASP B N 1
ATOM 3746 C CA . ASP B 1 19 ? -14.82 -33.156 -0.525 1 64.25 19 ASP B CA 1
ATOM 3747 C C . ASP B 1 19 ? -14.125 -32.406 -1.658 1 64.25 19 ASP B C 1
ATOM 3749 O O . ASP B 1 19 ? -12.898 -32.438 -1.768 1 64.25 19 ASP B O 1
ATOM 3753 N N . THR B 1 20 ? -14.969 -32.188 -2.768 1 66.88 20 THR B N 1
ATOM 3754 C CA . THR B 1 20 ? -14.508 -31.344 -3.873 1 66.88 20 THR B CA 1
ATOM 3755 C C . THR B 1 20 ? -14.594 -29.859 -3.508 1 66.88 20 THR B C 1
ATOM 3757 O O . THR B 1 20 ? -15.648 -29.391 -3.086 1 66.88 20 THR B O 1
ATOM 3760 N N . PRO B 1 21 ? -13.523 -29.172 -3.73 1 81.75 21 PRO B N 1
ATOM 3761 C CA . PRO B 1 21 ? -13.578 -27.734 -3.422 1 81.75 21 PRO B CA 1
ATOM 3762 C C . PRO B 1 21 ? -14.68 -27.016 -4.188 1 81.75 21 PRO B C 1
ATOM 3764 O O . PRO B 1 21 ? -15.141 -27.5 -5.223 1 81.75 21 PRO B O 1
ATOM 3767 N N . ALA B 1 22 ? -15.141 -25.922 -3.678 1 88.44 22 ALA B N 1
ATOM 3768 C CA . ALA B 1 22 ? -16.234 -25.125 -4.234 1 88.44 22 ALA B CA 1
ATOM 3769 C C . ALA B 1 22 ? -15.93 -24.703 -5.664 1 88.44 22 ALA B C 1
ATOM 3771 O O . ALA B 1 22 ? -14.766 -24.562 -6.043 1 88.44 22 ALA B O 1
ATOM 3772 N N . ASN B 1 23 ? -16.938 -24.594 -6.438 1 90.19 23 ASN B N 1
ATOM 3773 C CA . ASN B 1 23 ? -16.891 -24.031 -7.785 1 90.19 23 ASN B CA 1
ATOM 3774 C C . ASN B 1 23 ? -17.922 -22.922 -7.973 1 90.19 23 ASN B C 1
ATOM 3776 O O . ASN B 1 23 ? -19.047 -23.172 -8.375 1 90.19 23 ASN B O 1
ATOM 3780 N N . CYS B 1 24 ? -17.531 -21.75 -7.73 1 93.81 24 CYS B N 1
ATOM 3781 C CA . CYS B 1 24 ? -18.406 -20.578 -7.777 1 93.81 24 CYS B CA 1
ATOM 3782 C C . CYS B 1 24 ? -17.922 -19.562 -8.797 1 93.81 24 CYS B C 1
ATOM 3784 O O . CYS B 1 24 ? -16.797 -19.062 -8.688 1 93.81 24 CYS B O 1
ATOM 3786 N N . THR B 1 25 ? -18.734 -19.25 -9.797 1 92.19 25 THR B N 1
ATOM 3787 C CA . THR B 1 25 ? -18.375 -18.297 -10.852 1 92.19 25 THR B CA 1
ATOM 3788 C C . THR B 1 25 ? -18.688 -16.875 -10.414 1 92.19 25 THR B C 1
ATOM 3790 O O . THR B 1 25 ? -19.203 -16.656 -9.32 1 92.19 25 THR B O 1
ATOM 3793 N N . TYR B 1 26 ? -18.391 -15.938 -11.305 1 93.31 26 TYR B N 1
ATOM 3794 C CA . TYR B 1 26 ? -18.656 -14.531 -11.047 1 93.31 26 TYR B CA 1
ATOM 3795 C C . TYR B 1 26 ? -20.141 -14.305 -10.773 1 93.31 26 TYR B C 1
ATOM 3797 O O . TYR B 1 26 ? -20.5 -13.594 -9.828 1 93.31 26 TYR B O 1
ATOM 3805 N N . GLU B 1 27 ? -20.938 -14.898 -11.578 1 93.62 27 GLU B N 1
ATOM 3806 C CA . GLU B 1 27 ? -22.375 -14.703 -11.461 1 93.62 27 GLU B CA 1
ATOM 3807 C C . GLU B 1 27 ? -22.891 -15.25 -10.133 1 93.62 27 GLU B C 1
ATOM 3809 O O . GLU B 1 27 ? -23.859 -14.727 -9.578 1 93.62 27 GLU B O 1
ATOM 3814 N N . ASP B 1 28 ? -22.203 -16.219 -9.617 1 95.69 28 ASP B N 1
ATOM 3815 C CA . ASP B 1 28 ? -22.625 -16.828 -8.367 1 95.69 28 ASP B CA 1
ATOM 3816 C C . ASP B 1 28 ? -22.281 -15.945 -7.172 1 95.69 28 ASP B C 1
ATOM 3818 O O . ASP B 1 28 ? -23 -15.922 -6.18 1 95.69 28 ASP B O 1
ATOM 3822 N N . ILE B 1 29 ? -21.188 -15.203 -7.32 1 97.12 29 ILE B N 1
ATOM 3823 C CA . ILE B 1 29 ? -20.641 -14.516 -6.16 1 97.12 29 ILE B CA 1
ATOM 3824 C C . ILE B 1 29 ? -21.094 -13.055 -6.172 1 97.12 29 ILE B C 1
ATOM 3826 O O . ILE B 1 29 ? -21.328 -12.461 -5.113 1 97.12 29 ILE B O 1
ATOM 3830 N N . ARG B 1 30 ? -21.156 -12.422 -7.383 1 97.44 30 ARG B N 1
ATOM 3831 C CA . ARG B 1 30 ? -21.547 -11.023 -7.43 1 97.44 30 ARG B CA 1
ATOM 3832 C C . ARG B 1 30 ? -22.906 -10.812 -6.77 1 97.44 30 ARG B C 1
ATOM 3834 O O . ARG B 1 30 ? -23.766 -11.695 -6.812 1 97.44 30 ARG B O 1
ATOM 3841 N N . GLY B 1 31 ? -23.094 -9.656 -6.113 1 98.31 31 GLY B N 1
ATOM 3842 C CA . GLY B 1 31 ? -24.328 -9.359 -5.402 1 98.31 31 GLY B CA 1
ATOM 3843 C C . GLY B 1 31 ? -24.094 -8.727 -4.047 1 98.31 31 GLY B C 1
ATOM 3844 O O . GLY B 1 31 ? -23 -8.211 -3.771 1 98.31 31 GLY B O 1
ATOM 3845 N N . THR B 1 32 ? -25.141 -8.742 -3.256 1 98.69 32 THR B N 1
ATOM 3846 C CA . THR B 1 32 ? -25.094 -8.133 -1.931 1 98.69 32 THR B CA 1
ATOM 3847 C C . THR B 1 32 ? -24.672 -9.156 -0.879 1 98.69 32 THR B C 1
ATOM 3849 O O . THR B 1 32 ? -25.266 -10.234 -0.79 1 98.69 32 THR B O 1
ATOM 3852 N N . TRP B 1 33 ? -23.734 -8.844 -0.162 1 98.75 33 TRP B N 1
ATOM 3853 C CA . TRP B 1 33 ? -23.203 -9.719 0.88 1 98.75 33 TRP B CA 1
ATOM 3854 C C . TRP B 1 33 ? -23.312 -9.062 2.252 1 98.75 33 TRP B C 1
ATOM 3856 O O . TRP B 1 33 ? -23.219 -7.84 2.369 1 98.75 33 TRP B O 1
ATOM 3866 N N . VAL B 1 34 ? -23.516 -9.867 3.24 1 98.75 34 VAL B N 1
ATOM 3867 C CA . VAL B 1 34 ? -23.391 -9.477 4.641 1 98.75 34 VAL B CA 1
ATOM 3868 C C . VAL B 1 34 ? -22.203 -10.188 5.27 1 98.75 34 VAL B C 1
ATOM 3870 O O . VAL B 1 34 ? -22.125 -11.414 5.254 1 98.75 34 VAL B O 1
ATOM 3873 N N . PHE B 1 35 ? -21.266 -9.445 5.781 1 98.31 35 PHE B N 1
ATOM 3874 C CA . PHE B 1 35 ? -20.109 -9.977 6.5 1 98.31 35 PHE B CA 1
ATOM 3875 C C . PHE B 1 35 ? -20.297 -9.828 8 1 98.31 35 PHE B C 1
ATOM 3877 O O . PHE B 1 35 ? -20.5 -8.719 8.5 1 98.31 35 PHE B O 1
ATOM 3884 N N . GLU B 1 36 ? -20.266 -10.961 8.695 1 98.25 36 GLU B N 1
ATOM 3885 C CA . GLU B 1 36 ? -20.266 -10.992 10.156 1 98.25 36 GLU B CA 1
ATOM 3886 C C . GLU B 1 36 ? -18.844 -11.117 10.695 1 98.25 36 GLU B C 1
ATOM 3888 O O . GLU B 1 36 ? -18.203 -12.164 10.57 1 98.25 36 GLU B O 1
ATOM 3893 N N . LEU B 1 37 ? -18.375 -10.125 11.375 1 97.5 37 LEU B N 1
ATOM 3894 C CA . LEU B 1 37 ? -16.984 -10.047 11.797 1 97.5 37 LEU B CA 1
ATOM 3895 C C . LEU B 1 37 ? -16.844 -10.406 13.273 1 97.5 37 LEU B C 1
ATOM 3897 O O . LEU B 1 37 ? -17.672 -10.008 14.094 1 97.5 37 LEU B O 1
ATOM 3901 N N . GLY B 1 38 ? -15.781 -11.133 13.531 1 96.88 38 GLY B N 1
ATOM 3902 C CA . GLY B 1 38 ? -15.43 -11.422 14.914 1 96.88 38 GLY B CA 1
ATOM 3903 C C . GLY B 1 38 ? -14.656 -10.305 15.586 1 96.88 38 GLY B C 1
ATOM 3904 O O . GLY B 1 38 ? -14.578 -9.195 15.062 1 96.88 38 GLY B O 1
ATOM 3905 N N . THR B 1 39 ? -14.094 -10.664 16.75 1 94 39 THR B N 1
ATOM 3906 C CA . THR B 1 39 ? -13.32 -9.703 17.516 1 94 39 THR B CA 1
ATOM 3907 C C . THR B 1 39 ? -11.984 -9.414 16.844 1 94 39 THR B C 1
ATOM 3909 O O . THR B 1 39 ? -11.336 -10.328 16.328 1 94 39 THR B O 1
ATOM 3912 N N . GLY B 1 40 ? -11.617 -8.148 16.969 1 92.75 40 GLY B N 1
ATOM 3913 C CA . GLY B 1 40 ? -10.383 -7.719 16.328 1 92.75 40 GLY B CA 1
ATOM 3914 C C . GLY B 1 40 ? -9.195 -7.723 17.266 1 92.75 40 GLY B C 1
ATOM 3915 O O . GLY B 1 40 ? -9.172 -8.469 18.25 1 92.75 40 GLY B O 1
ATOM 3916 N N . ASN B 1 41 ? -8.109 -6.996 16.797 1 90.56 41 ASN B N 1
ATOM 3917 C CA . ASN B 1 41 ? -6.855 -6.809 17.531 1 90.56 41 ASN B CA 1
ATOM 3918 C C . ASN B 1 41 ? -6.105 -8.125 17.688 1 90.56 41 ASN B C 1
ATOM 3920 O O . ASN B 1 41 ? -5.312 -8.273 18.625 1 90.56 41 ASN B O 1
ATOM 3924 N N . ASN B 1 42 ? -6.441 -9.102 16.859 1 94.38 42 ASN B N 1
ATOM 3925 C CA . ASN B 1 42 ? -5.645 -10.328 16.781 1 94.38 42 ASN B CA 1
ATOM 3926 C C . ASN B 1 42 ? -4.453 -10.164 15.844 1 94.38 42 ASN B C 1
ATOM 3928 O O . ASN B 1 42 ? -4.297 -9.125 15.211 1 94.38 42 ASN B O 1
ATOM 3932 N N . ASN B 1 43 ? -3.619 -11.156 15.891 1 94.19 43 ASN B N 1
ATOM 3933 C CA . ASN B 1 43 ? -2.529 -11.219 14.93 1 94.19 43 ASN B CA 1
ATOM 3934 C C . ASN B 1 43 ? -2.775 -12.281 13.867 1 94.19 43 ASN B C 1
ATOM 3936 O O . ASN B 1 43 ? -3.854 -12.883 13.82 1 94.19 43 ASN B O 1
ATOM 3940 N N . ARG B 1 44 ? -1.87 -12.492 13.016 1 94.69 44 ARG B N 1
ATOM 3941 C CA . ARG B 1 44 ? -2.029 -13.312 11.82 1 94.69 44 ARG B CA 1
ATOM 3942 C C . ARG B 1 44 ? -2.201 -14.781 12.188 1 94.69 44 ARG B C 1
ATOM 3944 O O . ARG B 1 44 ? -2.553 -15.602 11.336 1 94.69 44 ARG B O 1
ATOM 3951 N N . THR B 1 45 ? -2.041 -15.164 13.422 1 92.81 45 THR B N 1
ATOM 3952 C CA . THR B 1 45 ? -2.137 -16.562 13.82 1 92.81 45 THR B CA 1
ATOM 3953 C C . THR B 1 45 ? -3.557 -16.906 14.266 1 92.81 45 THR B C 1
ATOM 3955 O O . THR B 1 45 ? -3.814 -18.016 14.742 1 92.81 45 THR B O 1
ATOM 3958 N N . VAL B 1 46 ? -4.484 -15.961 14.156 1 95.38 46 VAL B N 1
ATOM 3959 C CA . VAL B 1 46 ? -5.867 -16.203 14.555 1 95.38 46 VAL B CA 1
ATOM 3960 C C . VAL B 1 46 ? -6.414 -17.422 13.82 1 95.38 46 VAL B C 1
ATOM 3962 O O . VAL B 1 46 ? -6.16 -17.609 12.625 1 95.38 46 VAL B O 1
ATOM 3965 N N . ASP B 1 47 ? -7.141 -18.281 14.562 1 94.44 47 ASP B N 1
ATOM 3966 C CA . ASP B 1 47 ? -7.719 -19.484 13.992 1 94.44 47 ASP B CA 1
ATOM 3967 C C . ASP B 1 47 ? -9.18 -19.281 13.617 1 94.44 47 ASP B C 1
ATOM 3969 O O . ASP B 1 47 ? -10.062 -19.297 14.484 1 94.44 47 ASP B O 1
ATOM 3973 N N . CYS B 1 48 ? -9.438 -19.188 12.398 1 96.31 48 CYS B N 1
ATOM 3974 C CA . CYS B 1 48 ? -10.789 -18.859 11.938 1 96.31 48 CYS B CA 1
ATOM 3975 C C . CYS B 1 48 ? -11.547 -20.125 11.555 1 96.31 48 CYS B C 1
ATOM 3977 O O . CYS B 1 48 ? -12.648 -20.047 11.008 1 96.31 48 CYS B O 1
ATOM 3979 N N . SER B 1 49 ? -10.969 -21.266 11.828 1 91.94 49 SER B N 1
ATOM 3980 C CA . SER B 1 49 ? -11.672 -22.516 11.578 1 91.94 49 SER B CA 1
ATOM 3981 C C . SER B 1 49 ? -12.688 -22.797 12.68 1 91.94 49 SER B C 1
ATOM 3983 O O . SER B 1 49 ? -13.555 -23.672 12.523 1 91.94 49 SER B O 1
ATOM 3985 N N . LYS B 1 50 ? -12.602 -22.094 13.742 1 94.19 50 LYS B N 1
ATOM 3986 C CA . LYS B 1 50 ? -13.492 -22.266 14.883 1 94.19 50 LYS B CA 1
ATOM 3987 C C . LYS B 1 50 ? -14.594 -21.203 14.898 1 94.19 50 LYS B C 1
ATOM 3989 O O . LYS B 1 50 ? -14.406 -20.109 14.367 1 94.19 50 LYS B O 1
ATOM 3994 N N . PRO B 1 51 ? -15.703 -21.641 15.5 1 94.56 51 PRO B N 1
ATOM 3995 C CA . PRO B 1 51 ? -16.75 -20.625 15.641 1 94.56 51 PRO B CA 1
ATOM 3996 C C . PRO B 1 51 ? -16.297 -19.438 16.5 1 94.56 51 PRO B C 1
ATOM 3998 O O . PRO B 1 51 ? -15.469 -19.609 17.391 1 94.56 51 PRO B O 1
ATOM 4001 N N . PHE B 1 52 ? -16.812 -18.312 16.188 1 96.75 52 PHE B N 1
ATOM 4002 C CA . PHE B 1 52 ? -16.484 -17.109 16.938 1 96.75 52 PHE B CA 1
ATOM 4003 C C . PHE B 1 52 ? -17.734 -16.25 17.156 1 96.75 52 PHE B C 1
ATOM 4005 O O . PHE B 1 52 ? -18.75 -16.438 16.484 1 96.75 52 PHE B O 1
ATOM 4012 N N . ASN B 1 53 ? -17.625 -15.367 18.109 1 95.69 53 ASN B N 1
ATOM 4013 C CA . ASN B 1 53 ? -18.703 -14.414 18.359 1 95.69 53 ASN B CA 1
ATOM 4014 C C . ASN B 1 53 ? -18.641 -13.227 17.406 1 95.69 53 ASN B C 1
ATOM 4016 O O . ASN B 1 53 ? -17.562 -12.688 17.156 1 95.69 53 ASN B O 1
ATOM 4020 N N . VAL B 1 54 ? -19.812 -12.867 16.938 1 96.06 54 VAL B N 1
ATOM 4021 C CA . VAL B 1 54 ? -19.906 -11.758 16 1 96.06 54 VAL B CA 1
ATOM 4022 C C . VAL B 1 54 ? -19.875 -10.43 16.766 1 96.06 54 VAL B C 1
ATOM 4024 O O . VAL B 1 54 ? -20.656 -10.234 17.703 1 96.06 54 VAL B O 1
ATOM 4027 N N . SER B 1 55 ? -19.062 -9.586 16.328 1 94.25 55 SER B N 1
ATOM 4028 C CA . SER B 1 55 ? -18.922 -8.281 16.969 1 94.25 55 SER B CA 1
ATOM 4029 C C . SER B 1 55 ? -19.469 -7.168 16.078 1 94.25 55 SER B C 1
ATOM 4031 O O . SER B 1 55 ? -19.906 -6.125 16.562 1 94.25 55 SER B O 1
ATOM 4033 N N . LYS B 1 56 ? -19.438 -7.379 14.789 1 93.88 56 LYS B N 1
ATOM 4034 C CA . LYS B 1 56 ? -19.875 -6.363 13.828 1 93.88 56 LYS B CA 1
ATOM 4035 C C . LYS B 1 56 ? -20.406 -7.004 12.547 1 93.88 56 LYS B C 1
ATOM 4037 O O . LYS B 1 56 ? -19.969 -8.086 12.164 1 93.88 56 LYS B O 1
ATOM 4042 N N . VAL B 1 57 ? -21.312 -6.277 11.953 1 96.25 57 VAL B N 1
ATOM 4043 C CA . VAL B 1 57 ? -21.875 -6.727 10.688 1 96.25 57 VAL B CA 1
ATOM 4044 C C . VAL B 1 57 ? -21.672 -5.652 9.617 1 96.25 57 VAL B C 1
ATOM 4046 O O . VAL B 1 57 ? -21.891 -4.465 9.875 1 96.25 57 VAL B O 1
ATOM 4049 N N . LEU B 1 58 ? -21.234 -6.012 8.453 1 96.06 58 LEU B N 1
ATOM 4050 C CA . LEU B 1 58 ? -21 -5.109 7.332 1 96.06 58 LEU B CA 1
ATOM 4051 C C . LEU B 1 58 ? -21.703 -5.613 6.078 1 96.06 58 LEU B C 1
ATOM 4053 O O . LEU B 1 58 ? -21.672 -6.809 5.781 1 96.06 58 LEU B O 1
ATOM 4057 N N . THR B 1 59 ? -22.297 -4.723 5.375 1 97.75 59 THR B N 1
ATOM 4058 C CA . THR B 1 59 ? -22.922 -5.066 4.102 1 97.75 59 THR B CA 1
ATOM 4059 C C . THR B 1 59 ? -22.078 -4.555 2.936 1 97.75 59 THR B C 1
ATOM 4061 O O . THR B 1 59 ? -21.578 -3.424 2.969 1 97.75 59 THR B O 1
ATOM 4064 N N . LEU B 1 60 ? -22 -5.348 1.886 1 97.75 60 LEU B N 1
ATOM 4065 C CA . LEU B 1 60 ? -21.203 -5.023 0.704 1 97.75 60 LEU B CA 1
ATOM 4066 C C . LEU B 1 60 ? -21.953 -5.375 -0.572 1 97.75 60 LEU B C 1
ATOM 4068 O O . LEU B 1 60 ? -22.75 -6.32 -0.589 1 97.75 60 LEU B O 1
ATOM 4072 N N . GLN B 1 61 ? -21.672 -4.621 -1.556 1 98.69 61 GLN B N 1
ATOM 4073 C CA . GLN B 1 61 ? -22.125 -4.926 -2.908 1 98.69 61 GLN B CA 1
ATOM 4074 C C . GLN B 1 61 ? -20.938 -5.23 -3.828 1 98.69 61 GLN B C 1
ATOM 4076 O O . GLN B 1 61 ? -20.031 -4.422 -3.955 1 98.69 61 GLN B O 1
ATOM 4081 N N . LEU B 1 62 ? -20.969 -6.391 -4.441 1 98.62 62 LEU B N 1
ATOM 4082 C CA . LEU B 1 62 ? -19.938 -6.793 -5.395 1 98.62 62 LEU B CA 1
ATOM 4083 C C . LEU B 1 62 ? -20.469 -6.73 -6.824 1 98.62 62 LEU B C 1
ATOM 4085 O O . LEU B 1 62 ? -21.453 -7.387 -7.156 1 98.62 62 LEU B O 1
ATOM 4089 N N . LYS B 1 63 ? -19.781 -5.953 -7.59 1 97.69 63 LYS B N 1
ATOM 4090 C CA . LYS B 1 63 ? -20.203 -5.781 -8.977 1 97.69 63 LYS B CA 1
ATOM 4091 C C . LYS B 1 63 ? -19.109 -6.211 -9.945 1 97.69 63 LYS B C 1
ATOM 4093 O O . LYS B 1 63 ? -17.922 -6.043 -9.648 1 97.69 63 LYS B O 1
ATOM 4098 N N . TYR B 1 64 ? -19.516 -6.742 -11.031 1 92.62 64 TYR B N 1
ATOM 4099 C CA . TYR B 1 64 ? -18.578 -7.125 -12.086 1 92.62 64 TYR B CA 1
ATOM 4100 C C . TYR B 1 64 ? -17.875 -5.902 -12.664 1 92.62 64 TYR B C 1
ATOM 4102 O O . TYR B 1 64 ? -18.5 -4.848 -12.836 1 92.62 64 TYR B O 1
ATOM 4110 N N . PRO B 1 65 ? -16.703 -5.988 -13 1 93.06 65 PRO B N 1
ATOM 4111 C CA . PRO B 1 65 ? -15.828 -7.16 -12.891 1 93.06 65 PRO B CA 1
ATOM 4112 C C . PRO B 1 65 ? -15.055 -7.199 -11.578 1 93.06 65 PRO B C 1
ATOM 4114 O O . PRO B 1 65 ? -14.586 -8.266 -11.164 1 93.06 65 PRO B O 1
ATOM 4117 N N . ASP B 1 66 ? -14.961 -5.98 -10.867 1 97.5 66 ASP B N 1
ATOM 4118 C CA . ASP B 1 66 ? -14.031 -6 -9.742 1 97.5 66 ASP B CA 1
ATOM 4119 C C . ASP B 1 66 ? -14.32 -4.852 -8.773 1 97.5 66 ASP B C 1
ATOM 4121 O O . ASP B 1 66 ? -13.398 -4.332 -8.141 1 97.5 66 ASP B O 1
ATOM 4125 N N . ILE B 1 67 ? -15.602 -4.379 -8.672 1 98.44 67 ILE B N 1
ATOM 4126 C CA . ILE B 1 67 ? -15.938 -3.229 -7.836 1 98.44 67 ILE B CA 1
ATOM 4127 C C . ILE B 1 67 ? -16.688 -3.699 -6.586 1 98.44 67 ILE B C 1
ATOM 4129 O O . ILE B 1 67 ? -17.672 -4.422 -6.684 1 98.44 67 ILE B O 1
ATOM 4133 N N . ALA B 1 68 ? -16.219 -3.348 -5.492 1 98.69 68 ALA B N 1
ATOM 4134 C CA . ALA B 1 68 ? -16.891 -3.566 -4.207 1 98.69 68 ALA B CA 1
ATOM 4135 C C . ALA B 1 68 ? -17.312 -2.242 -3.574 1 98.69 68 ALA B C 1
ATOM 4137 O O . ALA B 1 68 ? -16.547 -1.267 -3.602 1 98.69 68 ALA B O 1
ATOM 4138 N N . THR B 1 69 ? -18.484 -2.141 -3.078 1 98.5 69 THR B N 1
ATOM 4139 C CA . THR B 1 69 ? -18.984 -0.964 -2.369 1 98.5 69 THR B CA 1
ATOM 4140 C C . THR B 1 69 ? -19.547 -1.354 -1.007 1 98.5 69 THR B C 1
ATOM 4142 O O . THR B 1 69 ? -20.344 -2.287 -0.906 1 98.5 69 THR B O 1
ATOM 4145 N N . ASP B 1 70 ? -19.125 -0.711 -0.013 1 97.56 70 ASP B N 1
ATOM 4146 C CA . ASP B 1 70 ? -19.672 -1.04 1.301 1 97.56 70 ASP B CA 1
ATOM 4147 C C . ASP B 1 70 ? -20.891 -0.17 1.627 1 97.56 70 ASP B C 1
ATOM 4149 O O . ASP B 1 70 ? -21.297 0.659 0.813 1 97.56 70 ASP B O 1
ATOM 4153 N N . SER B 1 71 ? -21.5 -0.414 2.791 1 95.38 71 SER B N 1
ATOM 4154 C CA . SER B 1 71 ? -22.75 0.239 3.162 1 95.38 71 SER B CA 1
ATOM 4155 C C . SER B 1 71 ? -22.547 1.727 3.424 1 95.38 71 SER B C 1
ATOM 4157 O O . SER B 1 71 ? -23.516 2.488 3.518 1 95.38 71 SER B O 1
ATOM 4159 N N . PHE B 1 72 ? -21.281 2.15 3.529 1 96 72 PHE B N 1
ATOM 4160 C CA . PHE B 1 72 ? -20.969 3.561 3.734 1 96 72 PHE B CA 1
ATOM 4161 C C . PHE B 1 72 ? -20.625 4.234 2.412 1 96 72 PHE B C 1
ATOM 4163 O O . PHE B 1 72 ? -20.219 5.398 2.391 1 96 72 PHE B O 1
ATOM 4170 N N . ASN B 1 73 ? -20.656 3.484 1.306 1 95.38 73 ASN B N 1
ATOM 4171 C CA . ASN B 1 73 ? -20.422 3.945 -0.06 1 95.38 73 ASN B CA 1
ATOM 4172 C C . ASN B 1 73 ? -18.938 4.09 -0.361 1 95.38 73 ASN B C 1
ATOM 4174 O O . ASN B 1 73 ? -18.547 4.867 -1.235 1 95.38 73 ASN B O 1
ATOM 4178 N N . ASN B 1 74 ? -18.172 3.477 0.454 1 97.88 74 ASN B N 1
ATOM 4179 C CA . ASN B 1 74 ? -16.766 3.352 0.05 1 97.88 74 ASN B CA 1
ATOM 4180 C C . ASN B 1 74 ? -16.609 2.398 -1.13 1 97.88 74 ASN B C 1
ATOM 4182 O O . ASN B 1 74 ? -17.219 1.326 -1.153 1 97.88 74 ASN B O 1
ATOM 4186 N N . ILE B 1 75 ? -15.844 2.799 -2.064 1 98.06 75 ILE B N 1
ATOM 4187 C CA . ILE B 1 75 ? -15.609 1.98 -3.25 1 98.06 75 ILE B CA 1
ATOM 4188 C C . ILE B 1 75 ? -14.258 1.282 -3.133 1 98.06 75 ILE B C 1
ATOM 4190 O O . ILE B 1 75 ? -13.266 1.899 -2.734 1 98.06 75 ILE B O 1
ATOM 4194 N N . GLY B 1 76 ? -14.25 0.004 -3.404 1 98.31 76 GLY B N 1
ATOM 4195 C CA . GLY B 1 76 ? -13.031 -0.792 -3.381 1 98.31 76 GLY B CA 1
ATOM 4196 C C . GLY B 1 76 ? -12.984 -1.835 -4.48 1 98.31 76 GLY B C 1
ATOM 4197 O O . GLY B 1 76 ? -13.508 -1.619 -5.574 1 98.31 76 GLY B O 1
ATOM 4198 N N . TYR B 1 77 ? -12.258 -2.885 -4.133 1 98.38 77 TYR B N 1
ATOM 4199 C CA . TYR B 1 77 ? -11.898 -3.916 -5.098 1 98.38 77 TYR B CA 1
ATOM 4200 C C . TYR B 1 77 ? -12.359 -5.289 -4.629 1 98.38 77 TYR B C 1
ATOM 4202 O O . TYR B 1 77 ? -12.406 -5.559 -3.426 1 98.38 77 TYR B O 1
ATOM 4210 N N . TRP B 1 78 ? -12.758 -6.117 -5.598 1 98.38 78 TRP B N 1
ATOM 4211 C CA . TRP B 1 78 ? -12.891 -7.535 -5.277 1 98.38 78 TRP B CA 1
ATOM 4212 C C . TRP B 1 78 ? -12.531 -8.398 -6.477 1 98.38 78 TRP B C 1
ATOM 4214 O O . TRP B 1 78 ? -12.516 -7.922 -7.613 1 98.38 78 TRP B O 1
ATOM 4224 N N . SER B 1 79 ? -12.211 -9.656 -6.262 1 97.81 79 SER B N 1
ATOM 4225 C CA . SER B 1 79 ? -11.953 -10.617 -7.328 1 97.81 79 SER B CA 1
ATOM 4226 C C . SER B 1 79 ? -12.188 -12.047 -6.852 1 97.81 79 SER B C 1
ATOM 4228 O O . SER B 1 79 ? -11.992 -12.352 -5.676 1 97.81 79 SER B O 1
ATOM 4230 N N . LEU B 1 80 ? -12.578 -12.859 -7.816 1 96.31 80 LEU B N 1
ATOM 4231 C CA . LEU B 1 80 ? -12.625 -14.297 -7.562 1 96.31 80 LEU B CA 1
ATOM 4232 C C . LEU B 1 80 ? -11.219 -14.859 -7.367 1 96.31 80 LEU B C 1
ATOM 4234 O O . LEU B 1 80 ? -10.25 -14.312 -7.898 1 96.31 80 LEU B O 1
ATOM 4238 N N . ILE B 1 81 ? -11.211 -15.852 -6.574 1 94.38 81 ILE B N 1
ATOM 4239 C CA . ILE B 1 81 ? -9.984 -16.641 -6.453 1 94.38 81 ILE B CA 1
ATOM 4240 C C . ILE B 1 81 ? -10.234 -18.062 -6.969 1 94.38 81 ILE B C 1
ATOM 4242 O O . ILE B 1 81 ? -10.641 -18.938 -6.207 1 94.38 81 ILE B O 1
ATOM 4246 N N . TYR B 1 82 ? -10.031 -18.297 -8.234 1 88.81 82 TYR B N 1
ATOM 4247 C CA . TYR B 1 82 ? -10.117 -19.562 -8.969 1 88.81 82 TYR B CA 1
ATOM 4248 C C . TYR B 1 82 ? -11.461 -20.234 -8.742 1 88.81 82 TYR B C 1
ATOM 4250 O O . TYR B 1 82 ? -11.531 -21.453 -8.531 1 88.81 82 TYR B O 1
ATOM 4258 N N . ASN B 1 83 ? -12.492 -19.688 -8.469 1 90.19 83 ASN B N 1
ATOM 4259 C CA . ASN B 1 83 ? -13.859 -20.141 -8.242 1 90.19 83 ASN B CA 1
ATOM 4260 C C . ASN B 1 83 ? -14.023 -20.781 -6.859 1 90.19 83 ASN B C 1
ATOM 4262 O O . ASN B 1 83 ? -15.031 -21.422 -6.582 1 90.19 83 ASN B O 1
ATOM 4266 N N . GLN B 1 84 ? -12.992 -20.703 -6.102 1 92.5 84 GLN B N 1
ATOM 4267 C CA . GLN B 1 84 ? -13.023 -21.391 -4.812 1 92.5 84 GLN B CA 1
ATOM 4268 C C . GLN B 1 84 ? -13.203 -20.391 -3.666 1 92.5 84 GLN B C 1
ATOM 4270 O O . GLN B 1 84 ? -13.484 -20.797 -2.533 1 92.5 84 GLN B O 1
ATOM 4275 N N . GLY B 1 85 ? -13.047 -19.188 -3.967 1 95.75 85 GLY B N 1
ATOM 4276 C CA . GLY B 1 85 ? -13.219 -18.109 -3.002 1 95.75 85 GLY B CA 1
ATOM 4277 C C . GLY B 1 85 ? -13.109 -16.719 -3.623 1 95.75 85 GLY B C 1
ATOM 4278 O O . GLY B 1 85 ? -13.117 -16.594 -4.848 1 95.75 85 GLY B O 1
ATOM 4279 N N . PHE B 1 86 ? -13.062 -15.75 -2.773 1 97.69 86 PHE B N 1
ATOM 4280 C CA . PHE B 1 86 ? -12.906 -14.391 -3.279 1 97.69 86 PHE B CA 1
ATOM 4281 C C . PHE B 1 86 ? -12.305 -13.484 -2.215 1 97.69 86 PHE B C 1
ATOM 4283 O O . PHE B 1 86 ? -12.281 -13.836 -1.034 1 97.69 86 PHE B O 1
ATOM 4290 N N . GLU B 1 87 ? -11.773 -12.438 -2.691 1 98.56 87 GLU B N 1
ATOM 4291 C CA . GLU B 1 87 ? -11.18 -11.414 -1.843 1 98.56 87 GLU B CA 1
ATOM 4292 C C . GLU B 1 87 ? -11.82 -10.047 -2.098 1 98.56 87 GLU B C 1
ATOM 4294 O O . GLU B 1 87 ? -12.117 -9.703 -3.244 1 98.56 87 GLU B O 1
ATOM 4299 N N . VAL B 1 88 ? -12.047 -9.336 -1.014 1 98.75 88 VAL B N 1
ATOM 4300 C CA . VAL B 1 88 ? -12.578 -7.977 -1.062 1 98.75 88 VAL B CA 1
ATOM 4301 C C . VAL B 1 88 ? -11.633 -7.027 -0.328 1 98.75 88 VAL B C 1
ATOM 4303 O O . VAL B 1 88 ? -11.148 -7.34 0.761 1 98.75 88 VAL B O 1
ATOM 4306 N N . ILE B 1 89 ? -11.344 -5.938 -0.942 1 98.69 89 ILE B N 1
ATOM 4307 C CA . ILE B 1 89 ? -10.594 -4.859 -0.31 1 98.69 89 ILE B CA 1
ATOM 4308 C C . ILE B 1 89 ? -11.391 -3.559 -0.384 1 98.69 89 ILE B C 1
ATOM 4310 O O . ILE B 1 89 ? -11.633 -3.033 -1.474 1 98.69 89 ILE B O 1
ATOM 4314 N N . VAL B 1 90 ? -11.766 -3.09 0.727 1 98.38 90 VAL B N 1
ATOM 4315 C CA . VAL B 1 90 ? -12.547 -1.857 0.765 1 98.38 90 VAL B CA 1
ATOM 4316 C C . VAL B 1 90 ? -12.227 -1.082 2.041 1 98.38 90 VAL B C 1
ATOM 4318 O O . VAL B 1 90 ? -12.062 -1.675 3.111 1 98.38 90 VAL B O 1
ATOM 4321 N N . ALA B 1 91 ? -12.016 0.198 1.897 1 97.88 91 ALA B N 1
ATOM 4322 C CA . ALA B 1 91 ? -11.758 1.114 3.004 1 97.88 91 ALA B CA 1
ATOM 4323 C C . ALA B 1 91 ? -10.539 0.668 3.811 1 97.88 91 ALA B C 1
ATOM 4325 O O . ALA B 1 91 ? -10.562 0.699 5.043 1 97.88 91 ALA B O 1
ATOM 4326 N N . GLY B 1 92 ? -9.57 0.136 3.096 1 97.62 92 GLY B N 1
ATOM 4327 C CA . GLY B 1 92 ? -8.289 -0.192 3.705 1 97.62 92 GLY B CA 1
ATOM 4328 C C . GLY B 1 92 ? -8.297 -1.527 4.426 1 97.62 92 GLY B C 1
ATOM 4329 O O . GLY B 1 92 ? -7.383 -1.827 5.195 1 97.62 92 GLY B O 1
ATOM 4330 N N . ARG B 1 93 ? -9.312 -2.285 4.23 1 97.56 93 ARG B N 1
ATOM 4331 C CA . ARG B 1 93 ? -9.398 -3.596 4.867 1 97.56 93 ARG B CA 1
ATOM 4332 C C . ARG B 1 93 ? -9.562 -4.699 3.828 1 97.56 93 ARG B C 1
ATOM 4334 O O . ARG B 1 93 ? -10.273 -4.52 2.832 1 97.56 93 ARG B O 1
ATOM 4341 N N . LYS B 1 94 ? -8.961 -5.828 4.109 1 98.31 94 LYS B N 1
ATOM 4342 C CA . LYS B 1 94 ? -9.039 -7.004 3.242 1 98.31 94 LYS B CA 1
ATOM 4343 C C . LYS B 1 94 ? -9.914 -8.086 3.863 1 98.31 94 LYS B C 1
ATOM 4345 O O . LYS B 1 94 ? -9.867 -8.32 5.074 1 98.31 94 LYS B O 1
ATOM 4350 N N . TYR B 1 95 ? -10.734 -8.656 3.051 1 98.62 95 TYR B N 1
ATOM 4351 C CA . TYR B 1 95 ? -11.531 -9.82 3.396 1 98.62 95 TYR B CA 1
ATOM 4352 C C . TYR B 1 95 ? -11.281 -10.961 2.416 1 98.62 95 TYR B C 1
ATOM 4354 O O . TYR B 1 95 ? -11.438 -10.797 1.205 1 98.62 95 TYR B O 1
ATOM 4362 N N . PHE B 1 96 ? -10.852 -12.055 2.986 1 98.62 96 PHE B N 1
ATOM 4363 C CA . PHE B 1 96 ? -10.688 -13.227 2.135 1 98.62 96 PHE B CA 1
ATOM 4364 C C . PHE B 1 96 ? -11.352 -14.445 2.76 1 98.62 96 PHE B C 1
ATOM 4366 O O . PHE B 1 96 ? -11.227 -14.68 3.963 1 98.62 96 PHE B O 1
ATOM 4373 N N . GLY B 1 97 ? -11.992 -15.195 1.889 1 97.81 97 GLY B N 1
ATOM 4374 C CA . GLY B 1 97 ? -12.555 -16.469 2.324 1 97.81 97 GLY B CA 1
ATOM 4375 C C . GLY B 1 97 ? -12.828 -17.422 1.178 1 97.81 97 GLY B C 1
ATOM 4376 O O . GLY B 1 97 ? -13.086 -16.984 0.052 1 97.81 97 GLY B O 1
ATOM 4377 N N . PHE B 1 98 ? -12.789 -18.672 1.523 1 96.5 98 PHE B N 1
ATOM 4378 C CA . PHE B 1 98 ? -13.195 -19.719 0.585 1 96.5 98 PHE B CA 1
ATOM 4379 C C . PHE B 1 98 ? -14.711 -19.875 0.591 1 96.5 98 PHE B C 1
ATOM 4381 O O . PHE B 1 98 ? -15.352 -19.781 1.642 1 96.5 98 PHE B O 1
ATOM 4388 N N . SER B 1 99 ? -15.266 -20.156 -0.589 1 96.69 99 SER B N 1
ATOM 4389 C CA . SER B 1 99 ? -16.672 -20.5 -0.651 1 96.69 99 SER B CA 1
ATOM 4390 C C . SER B 1 99 ? -16.953 -21.828 0.046 1 96.69 99 SER B C 1
ATOM 4392 O O . SER B 1 99 ? -16.172 -22.781 -0.09 1 96.69 99 SER B O 1
ATOM 4394 N N . TYR B 1 100 ? -18.047 -21.828 0.746 1 96.44 100 TYR B N 1
ATOM 4395 C CA . TYR B 1 100 ? -18.391 -23.016 1.508 1 96.44 100 TYR B CA 1
ATOM 4396 C C . TYR B 1 100 ? -18.812 -24.156 0.581 1 96.44 100 TYR B C 1
ATOM 4398 O O . TYR B 1 100 ? -19.453 -23.922 -0.443 1 96.44 100 TYR B O 1
ATOM 4406 N N . TYR B 1 101 ? -18.422 -25.375 0.939 1 93 101 TYR B N 1
ATOM 4407 C CA . TYR B 1 101 ? -18.844 -26.547 0.187 1 93 101 TYR B CA 1
ATOM 4408 C C . TYR B 1 101 ? -18.984 -27.766 1.101 1 93 101 TYR B C 1
ATOM 4410 O O . TYR B 1 101 ? -18.391 -27.812 2.184 1 93 101 TYR B O 1
ATOM 4418 N N . GLU B 1 102 ? -19.828 -28.656 0.754 1 91.25 102 GLU B N 1
ATOM 4419 C CA . GLU B 1 102 ? -20.047 -29.953 1.407 1 91.25 102 GLU B CA 1
ATOM 4420 C C . GLU B 1 102 ? -20.234 -31.062 0.382 1 91.25 102 GLU B C 1
ATOM 4422 O O . GLU B 1 102 ? -21.188 -31.031 -0.405 1 91.25 102 GLU B O 1
ATOM 4427 N N . GLY B 1 103 ? -19.312 -31.969 0.463 1 86.94 103 GLY B N 1
ATOM 4428 C CA . GLY B 1 103 ? -19.359 -32.969 -0.589 1 86.94 103 GLY B CA 1
ATOM 4429 C C . GLY B 1 103 ? -19.156 -32.406 -1.976 1 86.94 103 GLY B C 1
ATOM 4430 O O . GLY B 1 103 ? -18.141 -31.719 -2.227 1 86.94 103 GLY B O 1
ATOM 4431 N N . LYS B 1 104 ? -20.156 -32.625 -2.795 1 85.06 104 LYS B N 1
ATOM 4432 C CA . LYS B 1 104 ? -20.078 -32.125 -4.164 1 85.06 104 LYS B CA 1
ATOM 4433 C C . LYS B 1 104 ? -20.906 -30.844 -4.336 1 85.06 104 LYS B C 1
ATOM 4435 O O . LYS B 1 104 ? -21.125 -30.375 -5.461 1 85.06 104 LYS B O 1
ATOM 4440 N N . THR B 1 105 ? -21.312 -30.359 -3.209 1 92.25 105 THR B N 1
ATOM 4441 C CA . THR B 1 105 ? -22.203 -29.203 -3.268 1 92.25 105 THR B CA 1
ATOM 4442 C C . THR B 1 105 ? -21.438 -27.922 -2.9 1 92.25 105 THR B C 1
ATOM 4444 O O . THR B 1 105 ? -20.766 -27.875 -1.872 1 92.25 105 THR B O 1
ATOM 4447 N N . SER B 1 106 ? -21.578 -26.953 -3.801 1 94 106 SER B N 1
ATOM 4448 C CA . SER B 1 106 ? -21.016 -25.625 -3.533 1 94 106 SER B CA 1
ATOM 4449 C C . SER B 1 106 ? -22.094 -24.672 -3.029 1 94 106 SER B C 1
ATOM 4451 O O . SER B 1 106 ? -23.125 -24.484 -3.682 1 94 106 SER B O 1
ATOM 4453 N N . PHE B 1 107 ? -21.875 -24.172 -1.86 1 97.12 107 PHE B N 1
ATOM 4454 C CA . PHE B 1 107 ? -22.719 -23.125 -1.33 1 97.12 107 PHE B CA 1
ATOM 4455 C C . PHE B 1 107 ? -22.109 -21.75 -1.577 1 97.12 107 PHE B C 1
ATOM 4457 O O . PHE B 1 107 ? -21.531 -21.141 -0.667 1 97.12 107 PHE B O 1
ATOM 4464 N N . CYS B 1 108 ? -22.328 -21.219 -2.777 1 97.44 108 CYS B N 1
ATOM 4465 C CA . CYS B 1 108 ? -21.625 -20.062 -3.287 1 97.44 108 CYS B CA 1
ATOM 4466 C C . CYS B 1 108 ? -22.109 -18.781 -2.602 1 97.44 108 CYS B C 1
ATOM 4468 O O . CYS B 1 108 ? -21.5 -17.719 -2.764 1 97.44 108 CYS B O 1
ATOM 4470 N N . HIS B 1 109 ? -23.172 -18.891 -1.784 1 98.38 109 HIS B N 1
ATOM 4471 C CA . HIS B 1 109 ? -23.688 -17.734 -1.062 1 98.38 109 HIS B CA 1
ATOM 4472 C C . HIS B 1 109 ? -23.156 -17.688 0.362 1 98.38 109 HIS B C 1
ATOM 4474 O O . HIS B 1 109 ? -23.609 -16.891 1.18 1 98.38 109 HIS B O 1
ATOM 4480 N N . GLN B 1 110 ? -22.094 -18.531 0.64 1 98.12 110 GLN B N 1
ATOM 4481 C CA . GLN B 1 110 ? -21.656 -18.609 2.029 1 98.12 110 GLN B CA 1
ATOM 4482 C C . GLN B 1 110 ? -20.141 -18.688 2.125 1 98.12 110 GLN B C 1
ATOM 4484 O O . GLN B 1 110 ? -19.5 -19.375 1.332 1 98.12 110 GLN B O 1
ATOM 4489 N N . VAL B 1 111 ? -19.594 -17.938 3.004 1 97.94 111 VAL B N 1
ATOM 4490 C CA . VAL B 1 111 ? -18.219 -18.047 3.488 1 97.94 111 VAL B CA 1
ATOM 4491 C C . VAL B 1 111 ? -18.219 -18.344 4.988 1 97.94 111 VAL B C 1
ATOM 4493 O O . VAL B 1 111 ? -18.875 -17.641 5.766 1 97.94 111 VAL B O 1
ATOM 4496 N N . LEU B 1 112 ? -17.562 -19.391 5.402 1 95.56 112 LEU B N 1
ATOM 4497 C CA . LEU B 1 112 ? -17.406 -19.734 6.816 1 95.56 112 LEU B CA 1
ATOM 4498 C C . LEU B 1 112 ? -15.945 -19.688 7.23 1 95.56 112 LEU B C 1
ATOM 4500 O O . LEU B 1 112 ? -15.125 -20.422 6.688 1 95.56 112 LEU B O 1
ATOM 4504 N N . GLY B 1 113 ? -15.648 -18.828 8.141 1 96.31 113 GLY B N 1
ATOM 4505 C CA . GLY B 1 113 ? -14.305 -18.734 8.695 1 96.31 113 GLY B CA 1
ATOM 4506 C C . GLY B 1 113 ? -13.312 -18.078 7.762 1 96.31 113 GLY B C 1
ATOM 4507 O O . GLY B 1 113 ? -12.25 -18.625 7.488 1 96.31 113 GLY B O 1
ATOM 4508 N N . GLY B 1 114 ? -13.602 -16.953 7.195 1 97.88 114 GLY B N 1
ATOM 4509 C CA . GLY B 1 114 ? -12.656 -16.156 6.422 1 97.88 114 GLY B CA 1
ATOM 4510 C C . GLY B 1 114 ? -11.773 -15.281 7.281 1 97.88 114 GLY B C 1
ATOM 4511 O O . GLY B 1 114 ? -11.953 -15.211 8.5 1 97.88 114 GLY B O 1
ATOM 4512 N N . TRP B 1 115 ? -10.805 -14.664 6.66 1 98.38 115 TRP B N 1
ATOM 4513 C CA . TRP B 1 115 ? -9.852 -13.797 7.344 1 98.38 115 TRP B CA 1
ATOM 4514 C C . TRP B 1 115 ? -10.039 -12.344 6.918 1 98.38 115 TRP B C 1
ATOM 4516 O O . TRP B 1 115 ? -10.266 -12.062 5.738 1 98.38 115 TRP B O 1
ATOM 4526 N N . SER B 1 116 ? -9.93 -11.469 7.867 1 98.19 116 SER B N 1
ATOM 4527 C CA . SER B 1 116 ? -9.906 -10.039 7.59 1 98.19 116 SER B CA 1
ATOM 4528 C C . SER B 1 116 ? -8.773 -9.352 8.352 1 98.19 116 SER B C 1
ATOM 4530 O O . SER B 1 116 ? -8.516 -9.672 9.508 1 98.19 116 SER B O 1
ATOM 4532 N N . HIS B 1 117 ? -8.109 -8.492 7.738 1 98 117 HIS B N 1
ATOM 4533 C CA . HIS B 1 117 ? -7.109 -7.617 8.336 1 98 117 HIS B CA 1
ATOM 4534 C C . HIS B 1 117 ? -6.938 -6.34 7.523 1 98 117 HIS B C 1
ATOM 4536 O O . HIS B 1 117 ? -7.395 -6.262 6.379 1 98 117 HIS B O 1
ATOM 4542 N N . ASP B 1 118 ? -6.328 -5.332 8.117 1 97.62 118 ASP B N 1
ATOM 4543 C CA . ASP B 1 118 ? -6.133 -4.109 7.344 1 97.62 118 ASP B CA 1
ATOM 4544 C C . ASP B 1 118 ? -4.988 -4.27 6.348 1 97.62 118 ASP B C 1
ATOM 4546 O O . ASP B 1 118 ? -4.301 -5.293 6.344 1 97.62 118 ASP B O 1
ATOM 4550 N N . VAL B 1 119 ? -4.793 -3.383 5.465 1 97.62 119 VAL B N 1
ATOM 4551 C CA . VAL B 1 119 ? -3.869 -3.498 4.344 1 97.62 119 VAL B CA 1
ATOM 4552 C C . VAL B 1 119 ? -2.43 -3.455 4.848 1 97.62 119 VAL B C 1
ATOM 4554 O O . VAL B 1 119 ? -1.495 -3.783 4.113 1 97.62 119 VAL B O 1
ATOM 4557 N N . LEU B 1 120 ? -2.244 -3.09 6.141 1 96.81 120 LEU B N 1
ATOM 4558 C CA . LEU B 1 120 ? -0.907 -3.049 6.723 1 96.81 120 LEU B CA 1
ATOM 4559 C C . LEU B 1 120 ? -0.632 -4.305 7.547 1 96.81 120 LEU B C 1
ATOM 4561 O O . LEU B 1 120 ? 0.471 -4.48 8.07 1 96.81 120 LEU B O 1
ATOM 4565 N N . GLY B 1 121 ? -1.596 -5.113 7.707 1 96.38 121 GLY B N 1
ATOM 4566 C CA . GLY B 1 121 ? -1.418 -6.379 8.398 1 96.38 121 GLY B CA 1
ATOM 4567 C C . GLY B 1 121 ? -1.759 -6.305 9.875 1 96.38 121 GLY B C 1
ATOM 4568 O O . GLY B 1 121 ? -1.225 -7.07 10.688 1 96.38 121 GLY B O 1
ATOM 4569 N N . HIS B 1 122 ? -2.65 -5.301 10.227 1 96.06 122 HIS B N 1
ATOM 4570 C CA . HIS B 1 122 ? -3.104 -5.176 11.609 1 96.06 122 HIS B CA 1
ATOM 4571 C C . HIS B 1 122 ? -4.543 -5.652 11.758 1 96.06 122 HIS B C 1
ATOM 4573 O O . HIS B 1 122 ? -5.25 -5.832 10.766 1 96.06 122 HIS B O 1
ATOM 4579 N N . ASP B 1 123 ? -4.969 -5.883 13.008 1 96.38 123 ASP B N 1
ATOM 4580 C CA . ASP B 1 123 ? -6.367 -6.062 13.383 1 96.38 123 ASP B CA 1
ATOM 4581 C C . ASP B 1 123 ? -6.984 -7.254 12.648 1 96.38 123 ASP B C 1
ATOM 4583 O O . ASP B 1 123 ? -8 -7.109 11.969 1 96.38 123 ASP B O 1
ATOM 4587 N N . TRP B 1 124 ? -6.375 -8.406 12.789 1 97.12 124 TRP B N 1
ATOM 4588 C CA . TRP B 1 124 ? -6.895 -9.633 12.195 1 97.12 124 TRP B CA 1
ATOM 4589 C C . TRP B 1 124 ? -8.195 -10.055 12.867 1 97.12 124 TRP B C 1
ATOM 4591 O O . TRP B 1 124 ? -8.328 -9.977 14.094 1 97.12 124 TRP B O 1
ATOM 4601 N N . LYS B 1 125 ? -9.102 -10.445 12 1 97.38 125 LYS B N 1
ATOM 4602 C CA . LYS B 1 125 ? -10.406 -10.93 12.43 1 97.38 125 LYS B CA 1
ATOM 4603 C C . LYS B 1 125 ? -10.875 -12.094 11.555 1 97.38 125 LYS B C 1
ATOM 4605 O O . LYS B 1 125 ? -10.508 -12.172 10.383 1 97.38 125 LYS B O 1
ATOM 4610 N N . CYS B 1 126 ? -11.656 -12.945 12.227 1 98.19 126 CYS B N 1
ATOM 4611 C CA . CYS B 1 126 ? -12.406 -13.914 11.438 1 98.19 126 CYS B CA 1
ATOM 4612 C C . CYS B 1 126 ? -13.727 -13.32 10.961 1 98.19 126 CYS B C 1
ATOM 4614 O O . CYS B 1 126 ? -14.266 -12.406 11.578 1 98.19 126 CYS B O 1
ATOM 4616 N N . PHE B 1 127 ? -14.25 -13.859 9.836 1 98.31 127 PHE B N 1
ATOM 4617 C CA . PHE B 1 127 ? -15.57 -13.391 9.43 1 98.31 127 PHE B CA 1
ATOM 4618 C C . PHE B 1 127 ? -16.344 -14.5 8.727 1 98.31 127 PHE B C 1
ATOM 4620 O O . PHE B 1 127 ? -15.742 -15.438 8.195 1 98.31 127 PHE B O 1
ATOM 4627 N N . ASN B 1 128 ? -17.641 -14.43 8.789 1 98.56 128 ASN B N 1
ATOM 4628 C CA . ASN B 1 128 ? -18.562 -15.195 7.965 1 98.56 128 ASN B CA 1
ATOM 4629 C C . ASN B 1 128 ? -19.281 -14.312 6.945 1 98.56 128 ASN B C 1
ATOM 4631 O O . ASN B 1 128 ? -19.625 -13.164 7.246 1 98.56 128 ASN B O 1
ATOM 4635 N N . GLY B 1 129 ? -19.391 -14.805 5.758 1 98.62 129 GLY B N 1
ATOM 4636 C CA . GLY B 1 129 ? -20.109 -14.094 4.719 1 98.62 129 GLY B CA 1
ATOM 4637 C C . GLY B 1 129 ? -21.359 -14.805 4.262 1 98.62 129 GLY B C 1
ATOM 4638 O O . GLY B 1 129 ? -21.375 -16.031 4.137 1 98.62 129 GLY B O 1
ATOM 4639 N N . LYS B 1 130 ? -22.406 -14.008 4.023 1 98.5 130 LYS B N 1
ATOM 4640 C CA . LYS B 1 130 ? -23.672 -14.539 3.488 1 98.5 130 LYS B CA 1
ATOM 4641 C C . LYS B 1 130 ? -24.219 -13.625 2.398 1 98.5 130 LYS B C 1
ATOM 4643 O O . LYS B 1 130 ? -24.438 -12.438 2.627 1 98.5 130 LYS B O 1
ATOM 4648 N N . LYS B 1 131 ? -24.422 -14.188 1.312 1 98.44 131 LYS B N 1
ATOM 4649 C CA . LYS B 1 131 ? -25.062 -13.469 0.214 1 98.44 131 LYS B CA 1
ATOM 4650 C C . LYS B 1 131 ? -26.578 -13.414 0.397 1 98.44 131 LYS B C 1
ATOM 4652 O O . LYS B 1 131 ? -27.172 -14.367 0.894 1 98.44 131 LYS B O 1
ATOM 4657 N N . SER B 1 132 ? -27.156 -12.32 -0.069 1 97.19 132 SER B N 1
ATOM 4658 C CA . SER B 1 132 ? -28.594 -12.141 0.087 1 97.19 132 SER B CA 1
ATOM 4659 C C . SER B 1 132 ? -29.375 -13.203 -0.681 1 97.19 132 SER B C 1
ATOM 4661 O O . SER B 1 132 ? -30.375 -13.727 -0.192 1 97.19 132 SER B O 1
ATOM 4663 N N . GLU B 1 133 ? -28.906 -13.531 -1.858 1 96.25 133 GLU B N 1
ATOM 4664 C CA . GLU B 1 133 ? -29.547 -14.562 -2.674 1 96.25 133 GLU B CA 1
ATOM 4665 C C . GLU B 1 133 ? -28.781 -15.883 -2.586 1 96.25 133 GLU B C 1
ATOM 4667 O O . GLU B 1 133 ? -27.625 -15.961 -2.99 1 96.25 133 GLU B O 1
ATOM 4672 N N . PRO B 1 134 ? -29.438 -16.859 -2.146 1 96.25 134 PRO B N 1
ATOM 4673 C CA . PRO B 1 134 ? -28.75 -18.156 -2.064 1 96.25 134 PRO B CA 1
ATOM 4674 C C . PRO B 1 134 ? -28.375 -18.703 -3.438 1 96.25 134 PRO B C 1
ATOM 4676 O O . PRO B 1 134 ? -29.141 -18.562 -4.395 1 96.25 134 PRO B O 1
ATOM 4679 N N . VAL B 1 135 ? -27.234 -19.234 -3.51 1 96.44 135 VAL B N 1
ATOM 4680 C CA . VAL B 1 135 ? -26.75 -19.875 -4.723 1 96.44 135 VAL B CA 1
ATOM 4681 C C . VAL B 1 135 ? -26.109 -21.219 -4.371 1 96.44 135 VAL B C 1
ATOM 4683 O O . VAL B 1 135 ? -25.047 -21.266 -3.744 1 96.44 135 VAL B O 1
ATOM 4686 N N . ILE B 1 136 ? -26.766 -22.297 -4.758 1 94.88 136 ILE B N 1
ATOM 4687 C CA . ILE B 1 136 ? -26.281 -23.641 -4.516 1 94.88 136 ILE B CA 1
ATOM 4688 C C . ILE B 1 136 ? -26 -24.344 -5.848 1 94.88 136 ILE B C 1
ATOM 4690 O O . ILE B 1 136 ? -26.859 -24.344 -6.738 1 94.88 136 ILE B O 1
ATOM 4694 N N . LYS B 1 137 ? -24.797 -24.828 -5.953 1 91.19 137 LYS B N 1
ATOM 4695 C CA . LYS B 1 137 ? -24.391 -25.5 -7.188 1 91.19 137 LYS B CA 1
ATOM 4696 C C . LYS B 1 137 ? -23.891 -26.906 -6.902 1 91.19 137 LYS B C 1
ATOM 4698 O O . LYS B 1 137 ? -23.219 -27.141 -5.898 1 91.19 137 LYS B O 1
ATOM 4703 N N . GLN B 1 138 ? -24.312 -27.781 -7.766 1 85.25 138 GLN B N 1
ATOM 4704 C CA . GLN B 1 138 ? -23.781 -29.141 -7.719 1 85.25 138 GLN B CA 1
ATOM 4705 C C . GLN B 1 138 ? -22.625 -29.297 -8.695 1 85.25 138 GLN B C 1
ATOM 4707 O O . GLN B 1 138 ? -22.734 -28.953 -9.875 1 85.25 138 GLN B O 1
ATOM 4712 N N . ASN B 1 139 ? -21.516 -29.516 -8.016 1 74.25 139 ASN B N 1
ATOM 4713 C CA . ASN B 1 139 ? -20.359 -29.75 -8.875 1 74.25 139 ASN B CA 1
ATOM 4714 C C . ASN B 1 139 ? -20.438 -31.109 -9.562 1 74.25 139 ASN B C 1
ATOM 4716 O O . ASN B 1 139 ? -20.719 -32.125 -8.914 1 74.25 139 ASN B O 1
ATOM 4720 N N . THR B 1 140 ? -20.953 -31.172 -10.695 1 59.75 140 THR B N 1
ATOM 4721 C CA . THR B 1 140 ? -20.969 -32.438 -11.414 1 59.75 140 THR B CA 1
ATOM 4722 C C . THR B 1 140 ? -19.562 -32.938 -11.727 1 59.75 140 THR B C 1
ATOM 4724 O O . THR B 1 140 ? -18.797 -32.219 -12.398 1 59.75 140 THR B O 1
ATOM 4727 N N . LEU B 1 141 ? -19.078 -33.469 -10.641 1 52.75 141 LEU B N 1
ATOM 4728 C CA . LEU B 1 141 ? -17.766 -34.062 -10.93 1 52.75 141 LEU B CA 1
ATOM 4729 C C . LEU B 1 141 ? -17.797 -34.781 -12.273 1 52.75 141 LEU B C 1
ATOM 4731 O O . LEU B 1 141 ? -18.812 -35.344 -12.656 1 52.75 141 LEU B O 1
ATOM 4735 N N . LEU B 1 142 ? -17.188 -34.375 -13.18 1 46.41 142 LEU B N 1
ATOM 4736 C CA . LEU B 1 142 ? -17.062 -35.406 -14.211 1 46.41 142 LEU B CA 1
ATOM 4737 C C . LEU B 1 142 ? -17.156 -36.812 -13.602 1 46.41 142 LEU B C 1
ATOM 4739 O O . LEU B 1 142 ? -16.844 -37 -12.422 1 46.41 142 LEU B O 1
ATOM 4743 N N . SER B 1 143 ? -17.688 -37.875 -14.195 1 38.28 143 SER B N 1
ATOM 4744 C CA . SER B 1 143 ? -17.938 -39.25 -13.844 1 38.28 143 SER B CA 1
ATOM 4745 C C . SER B 1 143 ? -16.906 -39.781 -12.844 1 38.28 143 SER B C 1
ATOM 4747 O O . SER B 1 143 ? -15.711 -39.594 -13.039 1 38.28 143 SER B O 1
ATOM 4749 N N . ASP B 1 144 ? -17.188 -39.719 -11.539 1 41.09 144 ASP B N 1
ATOM 4750 C CA . ASP B 1 144 ? -16.516 -40.594 -10.594 1 41.09 144 ASP B CA 1
ATOM 4751 C C . ASP B 1 144 ? -16.047 -41.875 -11.281 1 41.09 144 ASP B C 1
ATOM 4753 O O . ASP B 1 144 ? -15.914 -42.906 -10.641 1 41.09 144 ASP B O 1
ATOM 4757 N N . LYS B 1 145 ? -16.375 -42.031 -12.562 1 41.16 145 LYS B N 1
ATOM 4758 C CA . LYS B 1 145 ? -16.156 -43.375 -13.102 1 41.16 145 LYS B CA 1
ATOM 4759 C C . LYS B 1 145 ? -14.844 -43.969 -12.617 1 41.16 145 LYS B C 1
ATOM 4761 O O . LYS B 1 145 ? -13.953 -43.219 -12.18 1 41.16 145 LYS B O 1
ATOM 4766 N N . THR B 1 146 ? -14.68 -45.219 -12.945 1 35.53 146 THR B N 1
ATOM 4767 C CA . THR B 1 146 ? -13.922 -46.469 -12.797 1 35.53 146 THR B CA 1
ATOM 4768 C C . THR B 1 146 ? -12.422 -46.188 -12.977 1 35.53 146 THR B C 1
ATOM 4770 O O . THR B 1 146 ? -12 -45.688 -14.016 1 35.53 146 THR B O 1
ATOM 4773 N N . TYR B 1 147 ? -11.812 -45.875 -11.812 1 37.78 147 TYR B N 1
ATOM 4774 C CA . TYR B 1 147 ? -10.383 -46.188 -11.773 1 37.78 147 TYR B CA 1
ATOM 4775 C C . TYR B 1 147 ? -10.031 -47.312 -12.734 1 37.78 147 TYR B C 1
ATOM 4777 O O . TYR B 1 147 ? -10.336 -48.469 -12.461 1 37.78 147 TYR B O 1
ATOM 4785 N N . VAL B 1 148 ? -10.484 -47.281 -13.984 1 35.91 148 VAL B N 1
ATOM 4786 C CA . VAL B 1 148 ? -10 -48.375 -14.828 1 35.91 148 VAL B CA 1
ATOM 4787 C C . VAL B 1 148 ? -8.477 -48.344 -14.875 1 35.91 148 VAL B C 1
ATOM 4789 O O . VAL B 1 148 ? -7.859 -47.281 -14.93 1 35.91 148 VAL B O 1
ATOM 4792 N N . THR B 1 149 ? -7.844 -49.375 -14.359 1 40.06 149 THR B N 1
ATOM 4793 C CA . THR B 1 149 ? -6.465 -49.812 -14.492 1 40.06 149 THR B CA 1
ATOM 4794 C C . THR B 1 149 ? -5.965 -49.625 -15.922 1 40.06 149 THR B C 1
ATOM 4796 O O . THR B 1 149 ? -6.125 -50.5 -16.766 1 40.06 149 THR B O 1
ATOM 4799 N N . GLY B 1 150 ? -6.398 -48.5 -16.625 1 44.88 150 GLY B N 1
ATOM 4800 C CA . GLY B 1 150 ? -5.891 -48.438 -18 1 44.88 150 GLY B CA 1
ATOM 4801 C C . GLY B 1 150 ? -4.379 -48.438 -18.062 1 44.88 150 GLY B C 1
ATOM 4802 O O . GLY B 1 150 ? -3.699 -48.406 -17.047 1 44.88 150 GLY B O 1
ATOM 4803 N N . PRO B 1 151 ? -3.947 -48.531 -19.375 1 50.25 151 PRO B N 1
ATOM 4804 C CA . PRO B 1 151 ? -2.5 -48.594 -19.594 1 50.25 151 PRO B CA 1
ATOM 4805 C C . PRO B 1 151 ? -1.745 -47.438 -18.969 1 50.25 151 PRO B C 1
ATOM 4807 O O . PRO B 1 151 ? -2.305 -46.344 -18.812 1 50.25 151 PRO B O 1
ATOM 4810 N N . LYS B 1 152 ? -0.591 -47.688 -18.391 1 60.53 152 LYS B N 1
ATOM 4811 C CA . LYS B 1 152 ? 0.402 -46.875 -17.703 1 60.53 152 LYS B CA 1
ATOM 4812 C C . LYS B 1 152 ? 0.723 -45.594 -18.5 1 60.53 152 LYS B C 1
ATOM 4814 O O . LYS B 1 152 ? 0.954 -45.656 -19.719 1 60.53 152 LYS B O 1
ATOM 4819 N N . VAL B 1 153 ? 0.318 -44.312 -18.219 1 62.59 153 VAL B N 1
ATOM 4820 C CA . VAL B 1 153 ? 0.643 -43 -18.766 1 62.59 153 VAL B CA 1
ATOM 4821 C C . VAL B 1 153 ? 2.014 -43.031 -19.438 1 62.59 153 VAL B C 1
ATOM 4823 O O . VAL B 1 153 ? 2.238 -42.375 -20.453 1 62.59 153 VAL B O 1
ATOM 4826 N N . ASN B 1 154 ? 2.779 -44 -19.141 1 75.62 154 ASN B N 1
ATOM 4827 C CA . ASN B 1 154 ? 4.16 -44.031 -19.609 1 75.62 154 ASN B CA 1
ATOM 4828 C C . ASN B 1 154 ? 4.422 -45.25 -20.484 1 75.62 154 ASN B C 1
ATOM 4830 O O . ASN B 1 154 ? 5.234 -46.094 -20.125 1 75.62 154 ASN B O 1
ATOM 4834 N N . SER B 1 155 ? 3.537 -45.281 -21.672 1 80.56 155 SER B N 1
ATOM 4835 C CA . SER B 1 155 ? 3.709 -46.438 -22.562 1 80.56 155 SER B CA 1
ATOM 4836 C C . SER B 1 155 ? 4.305 -46 -23.891 1 80.56 155 SER B C 1
ATOM 4838 O O . SER B 1 155 ? 4.062 -44.906 -24.375 1 80.56 155 SER B O 1
ATOM 4840 N N . GLU B 1 156 ? 5.055 -46.906 -24.5 1 86.25 156 GLU B N 1
ATOM 4841 C CA . GLU B 1 156 ? 5.68 -46.656 -25.797 1 86.25 156 GLU B CA 1
ATOM 4842 C C . GLU B 1 156 ? 4.633 -46.438 -26.891 1 86.25 156 GLU B C 1
ATOM 4844 O O . GLU B 1 156 ? 4.824 -45.625 -27.797 1 86.25 156 GLU B O 1
ATOM 4849 N N . ASP B 1 157 ? 3.582 -47.094 -26.766 1 85.06 157 ASP B N 1
ATOM 4850 C CA . ASP B 1 157 ? 2.52 -47 -27.766 1 85.06 157 ASP B CA 1
ATOM 4851 C C . ASP B 1 157 ? 1.929 -45.594 -27.781 1 85.06 157 ASP B C 1
ATOM 4853 O O . ASP B 1 157 ? 1.648 -45.031 -28.844 1 85.06 157 ASP B O 1
ATOM 4857 N N . ILE B 1 158 ? 1.787 -45.094 -26.688 1 84.56 158 ILE B N 1
ATOM 4858 C CA . ILE B 1 158 ? 1.229 -43.75 -26.578 1 84.56 158 ILE B CA 1
ATOM 4859 C C . ILE B 1 158 ? 2.209 -42.719 -27.172 1 84.56 158 ILE B C 1
ATOM 4861 O O . ILE B 1 158 ? 1.809 -41.812 -27.891 1 84.56 158 ILE B O 1
ATOM 4865 N N . VAL B 1 159 ? 3.406 -42.906 -26.906 1 91.69 159 VAL B N 1
ATOM 4866 C CA . VAL B 1 159 ? 4.453 -42 -27.406 1 91.69 159 VAL B CA 1
ATOM 4867 C C . VAL B 1 159 ? 4.465 -42 -28.922 1 91.69 159 VAL B C 1
ATOM 4869 O O . VAL B 1 159 ? 4.484 -40.969 -29.562 1 91.69 159 VAL B O 1
ATOM 4872 N N . VAL B 1 160 ? 4.395 -43.188 -29.453 1 91.94 160 VAL B N 1
ATOM 4873 C CA . VAL B 1 160 ? 4.406 -43.344 -30.906 1 91.94 160 VAL B CA 1
ATOM 4874 C C . VAL B 1 160 ? 3.164 -42.688 -31.5 1 91.94 160 VAL B C 1
ATOM 4876 O O . VAL B 1 160 ? 3.246 -41.969 -32.5 1 91.94 160 VAL B O 1
ATOM 4879 N N . SER B 1 161 ? 2.062 -42.938 -30.891 1 90 161 SER B N 1
ATOM 4880 C CA . SER B 1 161 ? 0.804 -42.375 -31.375 1 90 161 SER B CA 1
ATOM 4881 C C . SER B 1 161 ? 0.836 -40.844 -31.344 1 90 161 SER B C 1
ATOM 4883 O O . SER B 1 161 ? 0.392 -40.188 -32.281 1 90 161 SER B O 1
ATOM 4885 N N . ILE B 1 162 ? 1.329 -40.281 -30.281 1 91.88 162 ILE B N 1
ATOM 4886 C CA . ILE B 1 162 ? 1.411 -38.844 -30.125 1 91.88 162 ILE B CA 1
ATOM 4887 C C . ILE B 1 162 ? 2.328 -38.25 -31.203 1 91.88 162 ILE B C 1
ATOM 4889 O O . ILE B 1 162 ? 1.98 -37.281 -31.859 1 91.88 162 ILE B O 1
ATOM 4893 N N . ASN B 1 163 ? 3.482 -38.844 -31.406 1 94.62 163 ASN B N 1
ATOM 4894 C CA . ASN B 1 163 ? 4.48 -38.344 -32.344 1 94.62 163 ASN B CA 1
ATOM 4895 C C . ASN B 1 163 ? 3.992 -38.438 -33.781 1 94.62 163 ASN B C 1
ATOM 4897 O O . ASN B 1 163 ? 4.398 -37.656 -34.656 1 94.62 163 ASN B O 1
ATOM 4901 N N . LYS B 1 164 ? 3.127 -39.375 -34 1 93.44 164 LYS B N 1
ATOM 4902 C CA . LYS B 1 164 ? 2.561 -39.531 -35.344 1 93.44 164 LYS B CA 1
ATOM 4903 C C . LYS B 1 164 ? 1.439 -38.531 -35.594 1 93.44 164 LYS B C 1
ATOM 4905 O O . LYS B 1 164 ? 1.233 -38.094 -36.719 1 93.44 164 LYS B O 1
ATOM 4910 N N . ALA B 1 165 ? 0.806 -38.188 -34.594 1 92.5 165 ALA B N 1
ATOM 4911 C CA . ALA B 1 165 ? -0.432 -37.406 -34.688 1 92.5 165 ALA B CA 1
ATOM 4912 C C . ALA B 1 165 ? -0.142 -35.938 -35 1 92.5 165 ALA B C 1
ATOM 4914 O O . ALA B 1 165 ? -1.006 -35.219 -35.5 1 92.5 165 ALA B O 1
ATOM 4915 N N . GLN B 1 166 ? 1.055 -35.438 -34.719 1 92.69 166 GLN B N 1
ATOM 4916 C CA . GLN B 1 166 ? 1.355 -34.031 -34.875 1 92.69 166 GLN B CA 1
ATOM 4917 C C . GLN B 1 166 ? 2.855 -33.812 -35.031 1 92.69 166 GLN B C 1
ATOM 4919 O O . GLN B 1 166 ? 3.656 -34.719 -34.812 1 92.69 166 GLN B O 1
ATOM 4924 N N . LYS B 1 167 ? 3.266 -32.531 -35.438 1 92.5 167 LYS B N 1
ATOM 4925 C CA . LYS B 1 167 ? 4.672 -32.25 -35.719 1 92.5 167 LYS B CA 1
ATOM 4926 C C . LYS B 1 167 ? 5.176 -31.062 -34.906 1 92.5 167 LYS B C 1
ATOM 4928 O O . LYS B 1 167 ? 6.281 -30.578 -35.125 1 92.5 167 LYS B O 1
ATOM 4933 N N . PHE B 1 168 ? 4.43 -30.516 -33.969 1 95.19 168 PHE B N 1
ATOM 4934 C CA . PHE B 1 168 ? 4.789 -29.328 -33.219 1 95.19 168 PHE B CA 1
ATOM 4935 C C . PHE B 1 168 ? 5.777 -29.688 -32.094 1 95.19 168 PHE B C 1
ATOM 4937 O O . PHE B 1 168 ? 6.594 -28.844 -31.703 1 95.19 168 PHE B O 1
ATOM 4944 N N . TRP B 1 169 ? 5.602 -30.922 -31.594 1 97.12 169 TRP B N 1
ATOM 4945 C CA . TRP B 1 169 ? 6.438 -31.344 -30.469 1 97.12 169 TRP B CA 1
ATOM 4946 C C . TRP B 1 169 ? 6.633 -32.844 -30.469 1 97.12 169 TRP B C 1
ATOM 4948 O O . TRP B 1 169 ? 6.016 -33.562 -31.266 1 97.12 169 TRP B O 1
ATOM 4958 N N . THR B 1 170 ? 7.594 -33.344 -29.641 1 97.31 170 THR B N 1
ATOM 4959 C CA . THR B 1 170 ? 7.891 -34.75 -29.562 1 97.31 170 THR B CA 1
ATOM 4960 C C . THR B 1 170 ? 7.676 -35.281 -28.141 1 97.31 170 THR B C 1
ATOM 4962 O O . THR B 1 170 ? 7.918 -34.562 -27.172 1 97.31 170 THR B O 1
ATOM 4965 N N . ALA B 1 171 ? 7.16 -36.5 -28.109 1 96.12 171 ALA B N 1
ATOM 4966 C CA . ALA B 1 171 ? 6.93 -37.188 -26.828 1 96.12 171 ALA B CA 1
ATOM 4967 C C . ALA B 1 171 ? 7.988 -38.281 -26.594 1 96.12 171 ALA B C 1
ATOM 4969 O O . ALA B 1 171 ? 8.609 -38.75 -27.531 1 96.12 171 ALA B O 1
ATOM 4970 N N . LYS B 1 172 ? 8.211 -38.562 -25.359 1 95.81 172 LYS B N 1
ATOM 4971 C CA . LYS B 1 172 ? 9.055 -39.688 -24.969 1 95.81 172 LYS B CA 1
ATOM 4972 C C . LYS B 1 172 ? 8.555 -40.312 -23.672 1 95.81 172 LYS B C 1
ATOM 4974 O O . LYS B 1 172 ? 7.672 -39.75 -23 1 95.81 172 LYS B O 1
ATOM 4979 N N . ARG B 1 173 ? 9.109 -41.469 -23.406 1 93.06 173 ARG B N 1
ATOM 4980 C CA . ARG B 1 173 ? 8.859 -42.094 -22.109 1 93.06 173 ARG B CA 1
ATOM 4981 C C . ARG B 1 173 ? 9.797 -41.562 -21.047 1 93.06 173 ARG B C 1
ATOM 4983 O O . ARG B 1 173 ? 10.953 -41.25 -21.328 1 93.06 173 ARG B O 1
ATOM 4990 N N . TYR B 1 174 ? 9.281 -41.531 -19.828 1 93.75 174 TYR B N 1
ATOM 4991 C CA . TYR B 1 174 ? 10.094 -41.125 -18.703 1 93.75 174 TYR B CA 1
ATOM 4992 C C . TYR B 1 174 ? 10.164 -42.188 -17.641 1 93.75 174 TYR B C 1
ATOM 4994 O O . TYR B 1 174 ? 9.141 -42.594 -17.078 1 93.75 174 TYR B O 1
ATOM 5002 N N . SER B 1 175 ? 11.344 -42.656 -17.281 1 90.75 175 SER B N 1
ATOM 5003 C CA . SER B 1 175 ? 11.547 -43.688 -16.281 1 90.75 175 SER B CA 1
ATOM 5004 C C . SER B 1 175 ? 11.086 -43.219 -14.898 1 90.75 175 SER B C 1
ATOM 5006 O O . SER B 1 175 ? 10.609 -44.031 -14.102 1 90.75 175 SER B O 1
ATOM 5008 N N . GLN B 1 176 ? 11.164 -41.969 -14.656 1 89.69 176 GLN B N 1
ATOM 5009 C CA . GLN B 1 176 ? 10.82 -41.438 -13.352 1 89.69 176 GLN B CA 1
ATOM 5010 C C . GLN B 1 176 ? 9.328 -41.562 -13.07 1 89.69 176 GLN B C 1
ATOM 5012 O O . GLN B 1 176 ? 8.891 -41.438 -11.922 1 89.69 176 GLN B O 1
ATOM 5017 N N . PHE B 1 177 ? 8.562 -41.812 -14.102 1 89.06 177 PHE B N 1
ATOM 5018 C CA . PHE B 1 177 ? 7.121 -41.906 -13.914 1 89.06 177 PHE B CA 1
ATOM 5019 C C . PHE B 1 177 ? 6.676 -43.344 -13.797 1 89.06 177 PHE B C 1
ATOM 5021 O O . PHE B 1 177 ? 5.512 -43.625 -13.5 1 89.06 177 PHE B O 1
ATOM 5028 N N . GLU B 1 178 ? 7.547 -44.312 -13.938 1 86.5 178 GLU B N 1
ATOM 5029 C CA . GLU B 1 178 ? 7.191 -45.719 -14.016 1 86.5 178 GLU B CA 1
ATOM 5030 C C . GLU B 1 178 ? 6.656 -46.25 -12.68 1 86.5 178 GLU B C 1
ATOM 5032 O O . GLU B 1 178 ? 5.82 -47.156 -12.648 1 86.5 178 GLU B O 1
ATOM 5037 N N . HIS B 1 179 ? 7.055 -45.688 -11.641 1 85.38 179 HIS B N 1
ATOM 5038 C CA . HIS B 1 179 ? 6.66 -46.188 -10.328 1 85.38 179 HIS B CA 1
ATOM 5039 C C . HIS B 1 179 ? 5.488 -45.406 -9.766 1 85.38 179 HIS B C 1
ATOM 5041 O O . HIS B 1 179 ? 5.012 -45.688 -8.664 1 85.38 179 HIS B O 1
ATOM 5047 N N . LEU B 1 180 ? 5.031 -44.469 -10.516 1 87.56 180 LEU B N 1
ATOM 5048 C CA . LEU B 1 180 ? 3.967 -43.594 -10.016 1 87.56 180 LEU B CA 1
ATOM 5049 C C . LEU B 1 180 ? 2.596 -44.188 -10.367 1 87.56 180 LEU B C 1
ATOM 5051 O O . LEU B 1 180 ? 2.41 -44.719 -11.461 1 87.56 180 LEU B O 1
ATOM 5055 N N . ASN B 1 181 ? 1.679 -44.094 -9.359 1 85.75 181 ASN B N 1
ATOM 5056 C CA . ASN B 1 181 ? 0.299 -44.469 -9.633 1 85.75 181 ASN B CA 1
ATOM 5057 C C . ASN B 1 181 ? -0.525 -43.281 -10.133 1 85.75 181 ASN B C 1
ATOM 5059 O O . ASN B 1 181 ? -0.006 -42.188 -10.273 1 85.75 181 ASN B O 1
ATOM 5063 N N . GLU B 1 182 ? -1.699 -43.531 -10.359 1 82.94 182 GLU B N 1
ATOM 5064 C CA . GLU B 1 182 ? -2.574 -42.5 -10.93 1 82.94 182 GLU B CA 1
ATOM 5065 C C . GLU B 1 182 ? -2.727 -41.312 -9.984 1 82.94 182 GLU B C 1
ATOM 5067 O O . GLU B 1 182 ? -2.764 -40.156 -10.43 1 82.94 182 GLU B O 1
ATOM 5072 N N . GLU B 1 183 ? -2.881 -41.625 -8.766 1 85.75 183 GLU B N 1
ATOM 5073 C CA . GLU B 1 183 ? -3.021 -40.562 -7.781 1 85.75 183 GLU B CA 1
ATOM 5074 C C . GLU B 1 183 ? -1.769 -39.688 -7.727 1 85.75 183 GLU B C 1
ATOM 5076 O O . GLU B 1 183 ? -1.859 -38.469 -7.574 1 85.75 183 GLU B O 1
ATOM 5081 N N . ASP B 1 184 ? -0.661 -40.312 -7.848 1 88.81 184 ASP B N 1
ATOM 5082 C CA . ASP B 1 184 ? 0.603 -39.594 -7.879 1 88.81 184 ASP B CA 1
ATOM 5083 C C . ASP B 1 184 ? 0.66 -38.625 -9.07 1 88.81 184 ASP B C 1
ATOM 5085 O O . ASP B 1 184 ? 1.055 -37.469 -8.938 1 88.81 184 ASP B O 1
ATOM 5089 N N . LEU B 1 185 ? 0.233 -39.156 -10.141 1 87.31 185 LEU B N 1
ATOM 5090 C CA . LEU B 1 185 ? 0.269 -38.344 -11.359 1 87.31 185 LEU B CA 1
ATOM 5091 C C . LEU B 1 185 ? -0.706 -37.188 -11.273 1 87.31 185 LEU B C 1
ATOM 5093 O O . LEU B 1 185 ? -0.404 -36.094 -11.742 1 87.31 185 LEU B O 1
ATOM 5097 N N . LEU B 1 186 ? -1.803 -37.438 -10.719 1 87.62 186 LEU B N 1
ATOM 5098 C CA . LEU B 1 186 ? -2.799 -36.375 -10.516 1 87.62 186 LEU B CA 1
ATOM 5099 C C . LEU B 1 186 ? -2.254 -35.281 -9.617 1 87.62 186 LEU B C 1
ATOM 5101 O O . LEU B 1 186 ? -2.445 -34.094 -9.898 1 87.62 186 LEU B O 1
ATOM 5105 N N . ARG B 1 187 ? -1.595 -35.656 -8.586 1 90.75 187 ARG B N 1
ATOM 5106 C CA . ARG B 1 187 ? -0.995 -34.688 -7.668 1 90.75 187 ARG B CA 1
ATOM 5107 C C . ARG B 1 187 ? 0.125 -33.906 -8.352 1 90.75 187 ARG B C 1
ATOM 5109 O O . ARG B 1 187 ? 0.203 -32.688 -8.219 1 90.75 187 ARG B O 1
ATOM 5116 N N . MET B 1 188 ? 0.895 -34.594 -9.078 1 91.81 188 MET B N 1
ATOM 5117 C CA . MET B 1 188 ? 1.986 -33.938 -9.805 1 91.81 188 MET B CA 1
ATOM 5118 C C . MET B 1 188 ? 1.453 -32.906 -10.766 1 91.81 188 MET B C 1
ATOM 5120 O O . MET B 1 188 ? 2.104 -31.875 -10.992 1 91.81 188 MET B O 1
ATOM 5124 N N . ALA B 1 189 ? 0.268 -33.156 -11.234 1 90.12 189 ALA B N 1
ATOM 5125 C CA . ALA B 1 189 ? -0.345 -32.25 -12.211 1 90.12 189 ALA B CA 1
ATOM 5126 C C . ALA B 1 189 ? -1.088 -31.109 -11.508 1 90.12 189 ALA B C 1
ATOM 5128 O O . ALA B 1 189 ? -1.655 -30.234 -12.172 1 90.12 189 ALA B O 1
ATOM 5129 N N . GLY B 1 190 ? -1.083 -31.078 -10.203 1 90.38 190 GLY B N 1
ATOM 5130 C CA . GLY B 1 190 ? -1.694 -29.984 -9.484 1 90.38 190 GLY B CA 1
ATOM 5131 C C . GLY B 1 190 ? -2.471 -30.422 -8.258 1 90.38 190 GLY B C 1
ATOM 5132 O O . GLY B 1 190 ? -2.656 -29.641 -7.316 1 90.38 190 GLY B O 1
ATOM 5133 N N . GLY B 1 191 ? -3.01 -31.609 -8.375 1 85.75 191 GLY B N 1
ATOM 5134 C CA . GLY B 1 191 ? -3.789 -32.125 -7.262 1 85.75 191 GLY B CA 1
ATOM 5135 C C . GLY B 1 191 ? -5.281 -31.906 -7.418 1 85.75 191 GLY B C 1
ATOM 5136 O O . GLY B 1 191 ? -5.703 -31.031 -8.18 1 85.75 191 GLY B O 1
ATOM 5137 N N . ARG B 1 192 ? -6.027 -32.594 -6.676 1 81.44 192 ARG B N 1
ATOM 5138 C CA . ARG B 1 192 ? -7.48 -32.625 -6.809 1 81.44 192 ARG B CA 1
ATOM 5139 C C . ARG B 1 192 ? -8.078 -31.266 -6.422 1 81.44 192 ARG B C 1
ATOM 5141 O O . ARG B 1 192 ? -9.078 -30.844 -7 1 81.44 192 ARG B O 1
ATOM 5148 N N . SER B 1 193 ? -7.465 -30.656 -5.551 1 81.06 193 SER B N 1
ATOM 5149 C CA . SER B 1 193 ? -8.031 -29.406 -5.023 1 81.06 193 SER B CA 1
ATOM 5150 C C . SER B 1 193 ? -7.73 -28.234 -5.941 1 81.06 193 SER B C 1
ATOM 5152 O O . SER B 1 193 ? -8.258 -27.141 -5.746 1 81.06 193 SER B O 1
ATOM 5154 N N . SER B 1 194 ? -6.988 -28.469 -6.961 1 80.19 194 SER B N 1
ATOM 5155 C CA . SER B 1 194 ? -6.633 -27.391 -7.863 1 80.19 194 SER B CA 1
ATOM 5156 C C . SER B 1 194 ? -7.512 -27.391 -9.109 1 80.19 194 SER B C 1
ATOM 5158 O O . SER B 1 194 ? -7.289 -26.609 -10.039 1 80.19 194 SER B O 1
ATOM 5160 N N . GLN B 1 195 ? -8.445 -28.25 -9.102 1 78.06 195 GLN B N 1
ATOM 5161 C CA . GLN B 1 195 ? -9.32 -28.344 -10.258 1 78.06 195 GLN B CA 1
ATOM 5162 C C . GLN B 1 195 ? -10.109 -27.047 -10.453 1 78.06 195 GLN B C 1
ATOM 5164 O O . GLN B 1 195 ? -10.688 -26.516 -9.5 1 78.06 195 GLN B O 1
ATOM 5169 N N . ILE B 1 196 ? -10.023 -26.562 -11.703 1 75.94 196 ILE B N 1
ATOM 5170 C CA . ILE B 1 196 ? -10.836 -25.422 -12.102 1 75.94 196 ILE B CA 1
ATOM 5171 C C . ILE B 1 196 ? -11.875 -25.859 -13.125 1 75.94 196 ILE B C 1
ATOM 5173 O O . ILE B 1 196 ? -11.547 -26.172 -14.266 1 75.94 196 ILE B O 1
ATOM 5177 N N . PHE B 1 197 ? -13.062 -25.891 -12.742 1 74.25 197 PHE B N 1
ATOM 5178 C CA . PHE B 1 197 ? -14.133 -26.453 -13.555 1 74.25 197 PHE B CA 1
ATOM 5179 C C . PHE B 1 197 ? -14.453 -25.531 -14.727 1 74.25 197 PHE B C 1
ATOM 5181 O O . PHE B 1 197 ? -14.828 -26 -15.805 1 74.25 197 PHE B O 1
ATOM 5188 N N . SER B 1 198 ? -14.383 -24.297 -14.453 1 80.06 198 SER B N 1
ATOM 5189 C CA . SER B 1 198 ? -14.602 -23.312 -15.5 1 80.06 198 SER B CA 1
ATOM 5190 C C . SER B 1 198 ? -13.547 -22.219 -15.453 1 80.06 198 SER B C 1
ATOM 5192 O O . SER B 1 198 ? -13.445 -21.484 -14.461 1 80.06 198 SER B O 1
ATOM 5194 N N . ARG B 1 199 ? -12.82 -22.156 -16.516 1 86.88 199 ARG B N 1
ATOM 5195 C CA . ARG B 1 199 ? -11.766 -21.156 -16.594 1 86.88 199 ARG B CA 1
ATOM 5196 C C . ARG B 1 199 ? -12.227 -19.938 -17.391 1 86.88 199 ARG B C 1
ATOM 5198 O O . ARG B 1 199 ? -12.984 -20.062 -18.359 1 86.88 199 ARG B O 1
ATOM 5205 N N . PRO B 1 200 ? -11.797 -18.797 -16.969 1 89.5 200 PRO B N 1
ATOM 5206 C CA . PRO B 1 200 ? -12.094 -17.641 -17.812 1 89.5 200 PRO B CA 1
ATOM 5207 C C . PRO B 1 200 ? -11.289 -17.625 -19.109 1 89.5 200 PRO B C 1
ATOM 5209 O O . PRO B 1 200 ? -10.211 -18.219 -19.172 1 89.5 200 PRO B O 1
ATOM 5212 N N . LYS B 1 201 ? -11.836 -16.969 -20.094 1 91.44 201 LYS B N 1
ATOM 5213 C CA . LYS B 1 201 ? -11.086 -16.703 -21.312 1 91.44 201 LYS B CA 1
ATOM 5214 C C . LYS B 1 201 ? -10.18 -15.492 -21.141 1 91.44 201 LYS B C 1
ATOM 5216 O O . LYS B 1 201 ? -10.43 -14.625 -20.297 1 91.44 201 LYS B O 1
ATOM 5221 N N . PRO B 1 202 ? -9.125 -15.477 -21.953 1 95.62 202 PRO B N 1
ATOM 5222 C CA . PRO B 1 202 ? -8.32 -14.25 -21.922 1 95.62 202 PRO B CA 1
ATOM 5223 C C . PRO B 1 202 ? -9.133 -13.008 -22.266 1 95.62 202 PRO B C 1
ATOM 5225 O O . PRO B 1 202 ? -10 -13.055 -23.141 1 95.62 202 PRO B O 1
ATOM 5228 N N . ALA B 1 203 ? -8.797 -11.961 -21.609 1 96.12 203 ALA B N 1
ATOM 5229 C CA . ALA B 1 203 ? -9.469 -10.695 -21.906 1 96.12 203 ALA B CA 1
ATOM 5230 C C . ALA B 1 203 ? -9.125 -10.203 -23.312 1 96.12 203 ALA B C 1
ATOM 5232 O O . ALA B 1 203 ? -8.008 -10.422 -23.797 1 96.12 203 ALA B O 1
ATOM 5233 N N . PRO B 1 204 ? -10.062 -9.516 -23.938 1 95.38 204 PRO B N 1
ATOM 5234 C CA . PRO B 1 204 ? -9.766 -8.953 -25.266 1 95.38 204 PRO B CA 1
ATOM 5235 C C . PRO B 1 204 ? -8.695 -7.867 -25.203 1 95.38 204 PRO B C 1
ATOM 5237 O O . PRO B 1 204 ? -8.555 -7.176 -24.188 1 95.38 204 PRO B O 1
ATOM 5240 N N . LEU B 1 205 ? -8.07 -7.727 -26.344 1 95.75 205 LEU B N 1
ATOM 5241 C CA . LEU B 1 205 ? -7.02 -6.711 -26.422 1 95.75 205 LEU B CA 1
ATOM 5242 C C . LEU B 1 205 ? -7.621 -5.328 -26.641 1 95.75 205 LEU B C 1
ATOM 5244 O O . LEU B 1 205 ? -8.57 -5.176 -27.422 1 95.75 205 LEU B O 1
ATOM 5248 N N . THR B 1 206 ? -7.07 -4.367 -25.922 1 95.94 206 THR B N 1
ATOM 5249 C CA . THR B 1 206 ? -7.434 -2.975 -26.156 1 95.94 206 THR B CA 1
ATOM 5250 C C . THR B 1 206 ? -6.406 -2.293 -27.062 1 95.94 206 THR B C 1
ATOM 5252 O O . THR B 1 206 ? -5.371 -2.877 -27.375 1 95.94 206 THR B O 1
ATOM 5255 N N . ALA B 1 207 ? -6.723 -1.015 -27.438 1 95.88 207 ALA B N 1
ATOM 5256 C CA . ALA B 1 207 ? -5.789 -0.233 -28.25 1 95.88 207 ALA B CA 1
ATOM 5257 C C . ALA B 1 207 ? -4.484 0.011 -27.5 1 95.88 207 ALA B C 1
ATOM 5259 O O . ALA B 1 207 ? -3.404 -0.009 -28.094 1 95.88 207 ALA B O 1
ATOM 5260 N N . GLU B 1 208 ? -4.645 0.195 -26.266 1 95.56 208 GLU B N 1
ATOM 5261 C CA . GLU B 1 208 ? -3.461 0.404 -25.438 1 95.56 208 GLU B CA 1
ATOM 5262 C C . GLU B 1 208 ? -2.584 -0.845 -25.406 1 95.56 208 GLU B C 1
ATOM 5264 O O . GLU B 1 208 ? -1.356 -0.75 -25.453 1 95.56 208 GLU B O 1
ATOM 5269 N N . HIS B 1 209 ? -3.16 -2 -25.375 1 96 209 HIS B N 1
ATOM 5270 C CA . HIS B 1 209 ? -2.408 -3.25 -25.375 1 96 209 HIS B CA 1
ATOM 5271 C C . HIS B 1 209 ? -1.637 -3.428 -26.688 1 96 209 HIS B C 1
ATOM 5273 O O . HIS B 1 209 ? -0.501 -3.906 -26.672 1 96 209 HIS B O 1
ATOM 5279 N N . GLU B 1 210 ? -2.24 -2.996 -27.719 1 95.44 210 GLU B N 1
ATOM 5280 C CA . GLU B 1 210 ? -1.59 -3.115 -29.031 1 95.44 210 GLU B CA 1
ATOM 5281 C C . GLU B 1 210 ? -0.343 -2.24 -29.109 1 95.44 210 GLU B C 1
ATOM 5283 O O . GLU B 1 210 ? 0.672 -2.643 -29.672 1 95.44 210 GLU B O 1
ATOM 5288 N N . ARG B 1 211 ? -0.493 -1.062 -28.516 1 96.12 211 ARG B N 1
ATOM 5289 C CA . ARG B 1 211 ? 0.669 -0.18 -28.469 1 96.12 211 ARG B CA 1
ATOM 5290 C C . ARG B 1 211 ? 1.793 -0.791 -27.641 1 96.12 211 ARG B C 1
ATOM 5292 O O . ARG B 1 211 ? 2.963 -0.715 -28.016 1 96.12 211 ARG B O 1
ATOM 5299 N N . VAL B 1 212 ? 1.421 -1.406 -26.578 1 96.31 212 VAL B N 1
ATOM 5300 C CA . VAL B 1 212 ? 2.4 -2.074 -25.734 1 96.31 212 VAL B CA 1
ATOM 5301 C C . VAL B 1 212 ? 3.07 -3.207 -26.5 1 96.31 212 VAL B C 1
ATOM 5303 O O . VAL B 1 212 ? 4.289 -3.371 -26.438 1 96.31 212 VAL B O 1
ATOM 5306 N N . ARG B 1 213 ? 2.367 -3.932 -27.203 1 95.75 213 ARG B N 1
ATOM 5307 C CA . ARG B 1 213 ? 2.869 -5.059 -27.984 1 95.75 213 ARG B CA 1
ATOM 5308 C C . ARG B 1 213 ? 3.945 -4.609 -28.969 1 95.75 213 ARG B C 1
ATOM 5310 O O . ARG B 1 213 ? 4.953 -5.301 -29.156 1 95.75 213 ARG B O 1
ATOM 5317 N N . GLU B 1 214 ? 3.75 -3.445 -29.531 1 96.44 214 GLU B N 1
ATOM 5318 C CA . GLU B 1 214 ? 4.672 -2.928 -30.547 1 96.44 214 GLU B CA 1
ATOM 5319 C C . GLU B 1 214 ? 6.016 -2.557 -29.922 1 96.44 214 GLU B C 1
ATOM 5321 O O . GLU B 1 214 ? 7.043 -2.553 -30.594 1 96.44 214 GLU B O 1
ATOM 5326 N N . SER B 1 215 ? 5.93 -2.318 -28.656 1 97 215 SER B N 1
ATOM 5327 C CA . SER B 1 215 ? 7.152 -1.881 -27.984 1 97 215 SER B CA 1
ATOM 5328 C C . SER B 1 215 ? 7.926 -3.064 -27.422 1 97 215 SER B C 1
ATOM 5330 O O . SER B 1 215 ? 9.07 -2.914 -26.984 1 97 215 SER B O 1
ATOM 5332 N N . LEU B 1 216 ? 7.426 -4.258 -27.438 1 98 216 LEU B N 1
ATOM 5333 C CA . LEU B 1 216 ? 8.055 -5.441 -26.859 1 98 216 LEU B CA 1
ATOM 5334 C C . LEU B 1 216 ? 8.922 -6.156 -27.891 1 98 216 LEU B C 1
ATOM 5336 O O . LEU B 1 216 ? 8.609 -6.141 -29.094 1 98 216 LEU B O 1
ATOM 5340 N N . PRO B 1 217 ? 10.023 -6.789 -27.484 1 97.69 217 PRO B N 1
ATOM 5341 C CA . PRO B 1 217 ? 10.852 -7.551 -28.438 1 97.69 217 PRO B CA 1
ATOM 5342 C C . PRO B 1 217 ? 10.141 -8.797 -28.953 1 97.69 217 PRO B C 1
ATOM 5344 O O . PRO B 1 217 ? 9.211 -9.297 -28.312 1 97.69 217 PRO B O 1
ATOM 5347 N N . GLU B 1 218 ? 10.617 -9.328 -30.047 1 95.62 218 GLU B N 1
ATOM 5348 C CA . GLU B 1 218 ? 10.055 -10.531 -30.672 1 95.62 218 GLU B CA 1
ATOM 5349 C C . GLU B 1 218 ? 10.273 -11.758 -29.781 1 95.62 218 GLU B C 1
ATOM 5351 O O . GLU B 1 218 ? 9.445 -12.672 -29.766 1 95.62 218 GLU B O 1
ATOM 5356 N N . SER B 1 219 ? 11.422 -11.75 -29.125 1 97.62 219 SER B N 1
ATOM 5357 C CA . SER B 1 219 ? 11.758 -12.812 -28.188 1 97.62 219 SER B CA 1
ATOM 5358 C C . SER B 1 219 ? 12.414 -12.25 -26.938 1 97.62 219 SER B C 1
ATOM 5360 O O . SER B 1 219 ? 13.023 -11.18 -26.969 1 97.62 219 SER B O 1
ATOM 5362 N N . PHE B 1 220 ? 12.227 -12.922 -25.875 1 98.62 220 PHE B N 1
ATOM 5363 C CA . PHE B 1 220 ? 12.781 -12.523 -24.578 1 98.62 220 PHE B CA 1
ATOM 5364 C C . PHE B 1 220 ? 12.891 -13.711 -23.641 1 98.62 220 PHE B C 1
ATOM 5366 O O . PHE B 1 220 ? 12.008 -14.57 -23.625 1 98.62 220 PHE B O 1
ATOM 5373 N N . ASP B 1 221 ? 14.008 -13.797 -22.859 1 98.75 221 ASP B N 1
ATOM 5374 C CA . ASP B 1 221 ? 14.266 -14.938 -22 1 98.75 221 ASP B CA 1
ATOM 5375 C C . ASP B 1 221 ? 15.062 -14.523 -20.766 1 98.75 221 ASP B C 1
ATOM 5377 O O . ASP B 1 221 ? 16.234 -14.156 -20.875 1 98.75 221 ASP B O 1
ATOM 5381 N N . TRP B 1 222 ? 14.477 -14.625 -19.609 1 98.81 222 TRP B N 1
ATOM 5382 C CA . TRP B 1 222 ? 15.125 -14.203 -18.375 1 98.81 222 TRP B CA 1
ATOM 5383 C C . TRP B 1 222 ? 16.25 -15.156 -18 1 98.81 222 TRP B C 1
ATOM 5385 O O . TRP B 1 222 ? 17.078 -14.852 -17.125 1 98.81 222 TRP B O 1
ATOM 5395 N N . ARG B 1 223 ? 16.312 -16.312 -18.594 1 98.44 223 ARG B N 1
ATOM 5396 C CA . ARG B 1 223 ? 17.391 -17.25 -18.312 1 98.44 223 ARG B CA 1
ATOM 5397 C C . ARG B 1 223 ? 18.719 -16.75 -18.859 1 98.44 223 ARG B C 1
ATOM 5399 O O . ARG B 1 223 ? 19.781 -17.234 -18.469 1 98.44 223 ARG B O 1
ATOM 5406 N N . ASN B 1 224 ? 18.578 -15.859 -19.734 1 97.88 224 ASN B N 1
ATOM 5407 C CA . ASN B 1 224 ? 19.797 -15.281 -20.297 1 97.88 224 ASN B CA 1
ATOM 5408 C C . ASN B 1 224 ? 19.594 -13.828 -20.719 1 97.88 224 ASN B C 1
ATOM 5410 O O . ASN B 1 224 ? 19.188 -13.547 -21.844 1 97.88 224 ASN B O 1
ATOM 5414 N N . VAL B 1 225 ? 19.922 -12.906 -19.906 1 97.19 225 VAL B N 1
ATOM 5415 C CA . VAL B 1 225 ? 19.922 -11.469 -20.172 1 97.19 225 VAL B CA 1
ATOM 5416 C C . VAL B 1 225 ? 21.359 -10.938 -20.094 1 97.19 225 VAL B C 1
ATOM 5418 O O . VAL B 1 225 ? 21.891 -10.742 -19 1 97.19 225 VAL B O 1
ATOM 5421 N N . ASP B 1 226 ? 21.922 -10.766 -21.297 1 95.5 226 ASP B N 1
ATOM 5422 C CA . ASP B 1 226 ? 23.312 -10.328 -21.406 1 95.5 226 ASP B CA 1
ATOM 5423 C C . ASP B 1 226 ? 24.234 -11.25 -20.625 1 95.5 226 ASP B C 1
ATOM 5425 O O . ASP B 1 226 ? 25.094 -10.781 -19.875 1 95.5 226 ASP B O 1
ATOM 5429 N N . GLY B 1 227 ? 23.938 -12.523 -20.625 1 96.38 227 GLY B N 1
ATOM 5430 C CA . GLY B 1 227 ? 24.797 -13.539 -20.047 1 96.38 227 GLY B CA 1
ATOM 5431 C C . GLY B 1 227 ? 24.438 -13.867 -18.609 1 96.38 227 GLY B C 1
ATOM 5432 O O . GLY B 1 227 ? 25.062 -14.742 -18 1 96.38 227 GLY B O 1
ATOM 5433 N N . VAL B 1 228 ? 23.469 -13.266 -18.078 1 96.75 228 VAL B N 1
ATOM 5434 C CA . VAL B 1 228 ? 23.078 -13.477 -16.688 1 96.75 228 VAL B CA 1
ATOM 5435 C C . VAL B 1 228 ? 21.719 -14.156 -16.625 1 96.75 228 VAL B C 1
ATOM 5437 O O . VAL B 1 228 ? 20.781 -13.766 -17.328 1 96.75 228 VAL B O 1
ATOM 5440 N N . SER B 1 229 ? 21.609 -15.195 -15.75 1 98.06 229 SER B N 1
ATOM 5441 C CA . SER B 1 229 ? 20.312 -15.836 -15.516 1 98.06 229 SER B CA 1
ATOM 5442 C C . SER B 1 229 ? 19.656 -15.289 -14.25 1 98.06 229 SER B C 1
ATOM 5444 O O . SER B 1 229 ? 20.266 -15.273 -13.18 1 98.06 229 SER B O 1
ATOM 5446 N N . PHE B 1 230 ? 18.469 -14.914 -14.383 1 98.44 230 PHE B N 1
ATOM 5447 C CA . PHE B 1 230 ? 17.719 -14.398 -13.25 1 98.44 230 PHE B CA 1
ATOM 5448 C C . PHE B 1 230 ? 16.719 -15.438 -12.742 1 98.44 230 PHE B C 1
ATOM 5450 O O . PHE B 1 230 ? 15.867 -15.133 -11.906 1 98.44 230 PHE B O 1
ATOM 5457 N N . VAL B 1 231 ? 16.812 -16.625 -13.242 1 98.62 231 VAL B N 1
ATOM 5458 C CA . VAL B 1 231 ? 15.898 -17.688 -12.867 1 98.62 231 VAL B CA 1
ATOM 5459 C C . VAL B 1 231 ? 16.641 -18.75 -12.07 1 98.62 231 VAL B C 1
ATOM 5461 O O . VAL B 1 231 ? 17.734 -19.172 -12.445 1 98.62 231 VAL B O 1
ATOM 5464 N N . SER B 1 232 ? 16.078 -19.156 -10.938 1 97.88 232 SER B N 1
ATOM 5465 C CA . SER B 1 232 ? 16.672 -20.203 -10.109 1 97.88 232 SER B CA 1
ATOM 5466 C C . SER B 1 232 ? 16.594 -21.562 -10.789 1 97.88 232 SER B C 1
ATOM 5468 O O . SER B 1 232 ? 15.789 -21.766 -11.703 1 97.88 232 SER B O 1
ATOM 5470 N N . PRO B 1 233 ? 17.391 -22.484 -10.414 1 97.19 233 PRO B N 1
ATOM 5471 C CA . PRO B 1 233 ? 17.406 -23.797 -11.062 1 97.19 233 PRO B CA 1
ATOM 5472 C C . PRO B 1 233 ? 16.094 -24.547 -10.93 1 97.19 233 PRO B C 1
ATOM 5474 O O . PRO B 1 233 ? 15.32 -24.281 -9.992 1 97.19 233 PRO B O 1
ATOM 5477 N N . VAL B 1 234 ? 15.883 -25.453 -11.852 1 98.62 234 VAL B N 1
ATOM 5478 C CA . VAL B 1 234 ? 14.711 -26.312 -11.828 1 98.62 234 VAL B CA 1
ATOM 5479 C C . VAL B 1 234 ? 14.812 -27.297 -10.664 1 98.62 234 VAL B C 1
ATOM 5481 O O . VAL B 1 234 ? 15.867 -27.891 -10.445 1 98.62 234 VAL B O 1
ATOM 5484 N N . ARG B 1 235 ? 13.742 -27.375 -9.969 1 98.25 235 ARG B N 1
ATOM 5485 C CA . ARG B 1 235 ? 13.664 -28.312 -8.844 1 98.25 235 ARG B CA 1
ATOM 5486 C C . ARG B 1 235 ? 12.641 -29.406 -9.117 1 98.25 235 ARG B C 1
ATOM 5488 O O . ARG B 1 235 ? 12.133 -29.516 -10.227 1 98.25 235 ARG B O 1
ATOM 5495 N N . ASP B 1 236 ? 12.531 -30.344 -8.117 1 98.06 236 ASP B N 1
ATOM 5496 C CA . ASP B 1 236 ? 11.656 -31.5 -8.289 1 98.06 236 ASP B CA 1
ATOM 5497 C C . ASP B 1 236 ? 10.625 -31.578 -7.172 1 98.06 236 ASP B C 1
ATOM 5499 O O . ASP B 1 236 ? 10.969 -31.844 -6.02 1 98.06 236 ASP B O 1
ATOM 5503 N N . GLN B 1 237 ? 9.383 -31.469 -7.535 1 97.94 237 GLN B N 1
ATOM 5504 C CA . GLN B 1 237 ? 8.32 -31.484 -6.539 1 97.94 237 GLN B CA 1
ATOM 5505 C C . GLN B 1 237 ? 7.996 -32.906 -6.098 1 97.94 237 GLN B C 1
ATOM 5507 O O . GLN B 1 237 ? 7.352 -33.094 -5.066 1 97.94 237 GLN B O 1
ATOM 5512 N N . GLY B 1 238 ? 8.391 -33.812 -6.902 1 96.12 238 GLY B N 1
ATOM 5513 C CA . GLY B 1 238 ? 8.008 -35.188 -6.617 1 96.12 238 GLY B CA 1
ATOM 5514 C C . GLY B 1 238 ? 6.527 -35.469 -6.812 1 96.12 238 GLY B C 1
ATOM 5515 O O . GLY B 1 238 ? 5.918 -34.938 -7.742 1 96.12 238 GLY B O 1
ATOM 5516 N N . SER B 1 239 ? 5.969 -36.344 -6.004 1 93.94 239 SER B N 1
ATOM 5517 C CA . SER B 1 239 ? 4.586 -36.75 -6.191 1 93.94 239 SER B CA 1
ATOM 5518 C C . SER B 1 239 ? 3.623 -35.844 -5.441 1 93.94 239 SER B C 1
ATOM 5520 O O . SER B 1 239 ? 2.404 -36 -5.543 1 93.94 239 SER B O 1
ATOM 5522 N N . CYS B 1 240 ? 4.191 -34.906 -4.691 1 95.94 240 CYS B N 1
ATOM 5523 C CA . CYS B 1 240 ? 3.346 -33.969 -3.982 1 95.94 240 CYS B CA 1
ATOM 5524 C C . CYS B 1 240 ? 2.779 -32.906 -4.938 1 95.94 240 CYS B C 1
ATOM 5526 O O . CYS B 1 240 ? 3.504 -32.375 -5.773 1 95.94 240 CYS B O 1
ATOM 5528 N N . GLY B 1 241 ? 1.428 -32.625 -4.809 1 96 241 GLY B N 1
ATOM 5529 C CA . GLY B 1 241 ? 0.808 -31.578 -5.598 1 96 241 GLY B CA 1
ATOM 5530 C C . GLY B 1 241 ? 1.197 -30.188 -5.148 1 96 241 GLY B C 1
ATOM 5531 O O . GLY B 1 241 ? 0.333 -29.375 -4.836 1 96 241 GLY B O 1
ATOM 5532 N N . SER B 1 242 ? 2.523 -29.938 -5.148 1 97.94 242 SER B N 1
ATOM 5533 C CA . SER B 1 242 ? 3.051 -28.688 -4.605 1 97.94 242 SER B CA 1
ATOM 5534 C C . SER B 1 242 ? 3.578 -27.781 -5.711 1 97.94 242 SER B C 1
ATOM 5536 O O . SER B 1 242 ? 4.422 -26.922 -5.465 1 97.94 242 SER B O 1
ATOM 5538 N N . CYS B 1 243 ? 3.057 -27.984 -6.941 1 98 243 CYS B N 1
ATOM 5539 C CA . CYS B 1 243 ? 3.492 -27.156 -8.07 1 98 243 CYS B CA 1
ATOM 5540 C C . CYS B 1 243 ? 3.246 -25.688 -7.793 1 98 243 CYS B C 1
ATOM 5542 O O . CYS B 1 243 ? 4.055 -24.828 -8.172 1 98 243 CYS B O 1
ATOM 5544 N N . TYR B 1 244 ? 2.143 -25.359 -7.113 1 97.62 244 TYR B N 1
ATOM 5545 C CA . TYR B 1 244 ? 1.807 -23.984 -6.785 1 97.62 244 TYR B CA 1
ATOM 5546 C C . TYR B 1 244 ? 2.879 -23.359 -5.902 1 97.62 244 TYR B C 1
ATOM 5548 O O . TYR B 1 244 ? 3.217 -22.172 -6.066 1 97.62 244 TYR B O 1
ATOM 5556 N N . ALA B 1 245 ? 3.402 -24.078 -5.023 1 98.62 245 ALA B N 1
ATOM 5557 C CA . ALA B 1 245 ? 4.469 -23.609 -4.148 1 98.62 245 ALA B CA 1
ATOM 5558 C C . ALA B 1 245 ? 5.77 -23.406 -4.926 1 98.62 245 ALA B C 1
ATOM 5560 O O . ALA B 1 245 ? 6.438 -22.391 -4.777 1 98.62 245 ALA B O 1
ATOM 5561 N N . PHE B 1 246 ? 6.078 -24.359 -5.766 1 98.81 246 PHE B N 1
ATOM 5562 C CA . PHE B 1 246 ? 7.32 -24.297 -6.523 1 98.81 246 PHE B CA 1
ATOM 5563 C C . PHE B 1 246 ? 7.309 -23.125 -7.488 1 98.81 246 PHE B C 1
ATOM 5565 O O . PHE B 1 246 ? 8.281 -22.375 -7.57 1 98.81 246 PHE B O 1
ATOM 5572 N N . ALA B 1 247 ? 6.258 -23 -8.188 1 98.75 247 ALA B N 1
ATOM 5573 C CA . ALA B 1 247 ? 6.176 -21.906 -9.141 1 98.75 247 ALA B CA 1
ATOM 5574 C C . ALA B 1 247 ? 6.184 -20.547 -8.43 1 98.75 247 ALA B C 1
ATOM 5576 O O . ALA B 1 247 ? 6.84 -19.609 -8.875 1 98.75 247 ALA B O 1
ATOM 5577 N N . SER B 1 248 ? 5.473 -20.453 -7.332 1 98.75 248 SER B N 1
ATOM 5578 C CA . SER B 1 248 ? 5.406 -19.219 -6.562 1 98.75 248 SER B CA 1
ATOM 5579 C C . SER B 1 248 ? 6.777 -18.828 -6.016 1 98.75 248 SER B C 1
ATOM 5581 O O . SER B 1 248 ? 7.18 -17.672 -6.102 1 98.75 248 SER B O 1
ATOM 5583 N N . MET B 1 249 ? 7.465 -19.797 -5.461 1 98.88 249 MET B N 1
ATOM 5584 C CA . MET B 1 249 ? 8.797 -19.516 -4.926 1 98.88 249 MET B CA 1
ATOM 5585 C C . MET B 1 249 ? 9.766 -19.156 -6.043 1 98.88 249 MET B C 1
ATOM 5587 O O . MET B 1 249 ? 10.609 -18.266 -5.883 1 98.88 249 MET B O 1
ATOM 5591 N N . ALA B 1 250 ? 9.625 -19.859 -7.137 1 98.88 250 ALA B N 1
ATOM 5592 C CA . ALA B 1 250 ? 10.484 -19.547 -8.273 1 98.88 250 ALA B CA 1
ATOM 5593 C C . ALA B 1 250 ? 10.266 -18.109 -8.75 1 98.88 250 ALA B C 1
ATOM 5595 O O . ALA B 1 250 ? 11.219 -17.406 -9.094 1 98.88 250 ALA B O 1
ATOM 5596 N N . MET B 1 251 ? 9.039 -17.688 -8.812 1 98.88 251 MET B N 1
ATOM 5597 C CA . MET B 1 251 ? 8.742 -16.312 -9.172 1 98.88 251 MET B CA 1
ATOM 5598 C C . MET B 1 251 ? 9.367 -15.336 -8.18 1 98.88 251 MET B C 1
ATOM 5600 O O . MET B 1 251 ? 10.016 -14.367 -8.578 1 98.88 251 MET B O 1
ATOM 5604 N N . ALA B 1 252 ? 9.156 -15.641 -6.922 1 98.75 252 ALA B N 1
ATOM 5605 C CA . ALA B 1 252 ? 9.703 -14.789 -5.867 1 98.75 252 ALA B CA 1
ATOM 5606 C C . ALA B 1 252 ? 11.219 -14.688 -5.977 1 98.75 252 ALA B C 1
ATOM 5608 O O . ALA B 1 252 ? 11.781 -13.594 -5.879 1 98.75 252 ALA B O 1
ATOM 5609 N N . GLU B 1 253 ? 11.836 -15.805 -6.188 1 98.81 253 GLU B N 1
ATOM 5610 C CA . GLU B 1 253 ? 13.289 -15.852 -6.297 1 98.81 253 GLU B CA 1
ATOM 5611 C C . GLU B 1 253 ? 13.781 -15.016 -7.477 1 98.81 253 GLU B C 1
ATOM 5613 O O . GLU B 1 253 ? 14.719 -14.227 -7.336 1 98.81 253 GLU B O 1
ATOM 5618 N N . ALA B 1 254 ? 13.156 -15.188 -8.562 1 98.81 254 ALA B N 1
ATOM 5619 C CA . ALA B 1 254 ? 13.547 -14.43 -9.75 1 98.81 254 ALA B CA 1
ATOM 5620 C C . ALA B 1 254 ? 13.383 -12.93 -9.523 1 98.81 254 ALA B C 1
ATOM 5622 O O . ALA B 1 254 ? 14.25 -12.141 -9.906 1 98.81 254 ALA B O 1
ATOM 5623 N N . ARG B 1 255 ? 12.383 -12.594 -8.938 1 98.44 255 ARG B N 1
ATOM 5624 C CA . ARG B 1 255 ? 12.078 -11.18 -8.773 1 98.44 255 ARG B CA 1
ATOM 5625 C C . ARG B 1 255 ? 12.992 -10.539 -7.73 1 98.44 255 ARG B C 1
ATOM 5627 O O . ARG B 1 255 ? 13.344 -9.367 -7.836 1 98.44 255 ARG B O 1
ATOM 5634 N N . VAL B 1 256 ? 13.398 -11.273 -6.711 1 98.31 256 VAL B N 1
ATOM 5635 C CA . VAL B 1 256 ? 14.414 -10.773 -5.789 1 98.31 256 VAL B CA 1
ATOM 5636 C C . VAL B 1 256 ? 15.734 -10.578 -6.535 1 98.31 256 VAL B C 1
ATOM 5638 O O . VAL B 1 256 ? 16.422 -9.57 -6.34 1 98.31 256 VAL B O 1
ATOM 5641 N N . LYS B 1 257 ? 16.109 -11.562 -7.391 1 98.06 257 LYS B N 1
ATOM 5642 C CA . LYS B 1 257 ? 17.312 -11.422 -8.195 1 98.06 257 LYS B CA 1
ATOM 5643 C C . LYS B 1 257 ? 17.266 -10.156 -9.047 1 98.06 257 LYS B C 1
ATOM 5645 O O . LYS B 1 257 ? 18.25 -9.414 -9.125 1 98.06 257 LYS B O 1
ATOM 5650 N N . LEU B 1 258 ? 16.156 -9.977 -9.633 1 97.81 258 LEU B N 1
ATOM 5651 C CA . LEU B 1 258 ? 15.992 -8.805 -10.484 1 97.81 258 LEU B CA 1
ATOM 5652 C C . LEU B 1 258 ? 16.078 -7.52 -9.664 1 97.81 258 LEU B C 1
ATOM 5654 O O . LEU B 1 258 ? 16.781 -6.582 -10.047 1 97.81 258 LEU B O 1
ATOM 5658 N N . GLN B 1 259 ? 15.383 -7.438 -8.539 1 97.62 259 GLN B N 1
ATOM 5659 C CA . GLN B 1 259 ? 15.336 -6.258 -7.684 1 97.62 259 GLN B CA 1
ATOM 5660 C C . GLN B 1 259 ? 16.734 -5.883 -7.191 1 97.62 259 GLN B C 1
ATOM 5662 O O . GLN B 1 259 ? 17.016 -4.707 -6.961 1 97.62 259 GLN B O 1
ATOM 5667 N N . THR B 1 260 ? 17.625 -6.863 -7.082 1 96.88 260 THR B N 1
ATOM 5668 C CA . THR B 1 260 ? 18.953 -6.633 -6.5 1 96.88 260 THR B CA 1
ATOM 5669 C C . THR B 1 260 ? 20.031 -6.762 -7.562 1 96.88 260 THR B C 1
ATOM 5671 O O . THR B 1 260 ? 21.203 -6.934 -7.234 1 96.88 260 THR B O 1
ATOM 5674 N N . ASN B 1 261 ? 19.609 -6.852 -8.797 1 94.81 261 ASN B N 1
ATOM 5675 C CA . ASN B 1 261 ? 20.531 -7.023 -9.906 1 94.81 261 ASN B CA 1
ATOM 5676 C C . ASN B 1 261 ? 21.469 -8.203 -9.68 1 94.81 261 ASN B C 1
ATOM 5678 O O . ASN B 1 261 ? 22.688 -8.062 -9.766 1 94.81 261 ASN B O 1
ATOM 5682 N N . ASN B 1 262 ? 20.859 -9.32 -9.273 1 95.19 262 ASN B N 1
ATOM 5683 C CA . ASN B 1 262 ? 21.453 -10.648 -9.148 1 95.19 262 ASN B CA 1
ATOM 5684 C C . ASN B 1 262 ? 22.453 -10.703 -7.996 1 95.19 262 ASN B C 1
ATOM 5686 O O . ASN B 1 262 ? 23.281 -11.609 -7.934 1 95.19 262 ASN B O 1
ATOM 5690 N N . THR B 1 263 ? 22.422 -9.766 -7.031 1 94.81 263 THR B N 1
ATOM 5691 C CA . THR B 1 263 ? 23.312 -9.805 -5.879 1 94.81 263 THR B CA 1
ATOM 5692 C C . THR B 1 263 ? 22.766 -10.711 -4.789 1 94.81 263 THR B C 1
ATOM 5694 O O . THR B 1 263 ? 23.5 -11.188 -3.93 1 94.81 263 THR B O 1
ATOM 5697 N N . GLN B 1 264 ? 21.5 -10.844 -4.82 1 96 264 GLN B N 1
ATOM 5698 C CA . GLN B 1 264 ? 20.875 -11.805 -3.918 1 96 264 GLN B CA 1
ATOM 5699 C C . GLN B 1 264 ? 20.188 -12.93 -4.695 1 96 264 GLN B C 1
ATOM 5701 O O . GLN B 1 264 ? 19.469 -12.672 -5.652 1 96 264 GLN B O 1
ATOM 5706 N N . ASN B 1 265 ? 20.453 -14.156 -4.254 1 96.38 265 ASN B N 1
ATOM 5707 C CA . ASN B 1 265 ? 19.938 -15.344 -4.93 1 96.38 265 ASN B CA 1
ATOM 5708 C C . ASN B 1 265 ? 19.297 -16.312 -3.941 1 96.38 265 ASN B C 1
ATOM 5710 O O . ASN B 1 265 ? 19.75 -17.453 -3.814 1 96.38 265 ASN B O 1
ATOM 5714 N N . PRO B 1 266 ? 18.25 -15.906 -3.361 1 97.25 266 PRO B N 1
ATOM 5715 C CA . PRO B 1 266 ? 17.641 -16.766 -2.355 1 97.25 266 PRO B CA 1
ATOM 5716 C C . PRO B 1 266 ? 16.953 -18 -2.965 1 97.25 266 PRO B C 1
ATOM 5718 O O . PRO B 1 266 ? 16.625 -18 -4.148 1 97.25 266 PRO B O 1
ATOM 5721 N N . VAL B 1 267 ? 16.859 -19.047 -2.182 1 98.19 267 VAL B N 1
ATOM 5722 C CA . VAL B 1 267 ? 15.977 -20.188 -2.426 1 98.19 267 VAL B CA 1
ATOM 5723 C C . VAL B 1 267 ? 14.93 -20.281 -1.318 1 98.19 267 VAL B C 1
ATOM 5725 O O . VAL B 1 267 ? 15.266 -20.547 -0.161 1 98.19 267 VAL B O 1
ATOM 5728 N N . PHE B 1 268 ? 13.703 -20.078 -1.648 1 98.69 268 PHE B N 1
ATOM 5729 C CA . PHE B 1 268 ? 12.656 -20.031 -0.64 1 98.69 268 PHE B CA 1
ATOM 5730 C C . PHE B 1 268 ? 12.078 -21.438 -0.397 1 98.69 268 PHE B C 1
ATOM 5732 O O . PHE B 1 268 ? 12.109 -22.281 -1.288 1 98.69 268 PHE B O 1
ATOM 5739 N N . SER B 1 269 ? 11.555 -21.609 0.714 1 98.81 269 SER B N 1
ATOM 5740 C CA . SER B 1 269 ? 11.086 -22.906 1.178 1 98.81 269 SER B CA 1
ATOM 5741 C C . SER B 1 269 ? 9.703 -23.234 0.629 1 98.81 269 SER B C 1
ATOM 5743 O O . SER B 1 269 ? 8.719 -22.578 0.987 1 98.81 269 SER B O 1
ATOM 5745 N N . THR B 1 270 ? 9.617 -24.234 -0.166 1 98.81 270 THR B N 1
ATOM 5746 C CA . THR B 1 270 ? 8.328 -24.75 -0.626 1 98.81 270 THR B CA 1
ATOM 5747 C C . THR B 1 270 ? 7.633 -25.547 0.471 1 98.81 270 THR B C 1
ATOM 5749 O O . THR B 1 270 ? 6.402 -25.562 0.557 1 98.81 270 THR B O 1
ATOM 5752 N N . GLN B 1 271 ? 8.43 -26.125 1.33 1 98.81 271 GLN B N 1
ATOM 5753 C CA . GLN B 1 271 ? 7.848 -26.938 2.393 1 98.81 271 GLN B CA 1
ATOM 5754 C C . GLN B 1 271 ? 7.133 -26.062 3.422 1 98.81 271 GLN B C 1
ATOM 5756 O O . GLN B 1 271 ? 6.145 -26.5 4.023 1 98.81 271 GLN B O 1
ATOM 5761 N N . ASP B 1 272 ? 7.645 -24.906 3.633 1 98.75 272 ASP B N 1
ATOM 5762 C CA . ASP B 1 272 ? 6.934 -23.953 4.496 1 98.75 272 ASP B CA 1
ATOM 5763 C C . ASP B 1 272 ? 5.504 -23.734 4.004 1 98.75 272 ASP B C 1
ATOM 5765 O O . ASP B 1 272 ? 4.57 -23.688 4.805 1 98.75 272 ASP B O 1
ATOM 5769 N N . ILE B 1 273 ? 5.285 -23.656 2.746 1 98.62 273 ILE B N 1
ATOM 5770 C CA . ILE B 1 273 ? 3.965 -23.453 2.158 1 98.62 273 ILE B CA 1
ATOM 5771 C C . ILE B 1 273 ? 3.131 -24.719 2.34 1 98.62 273 ILE B C 1
ATOM 5773 O O . ILE B 1 273 ? 1.977 -24.656 2.771 1 98.62 273 ILE B O 1
ATOM 5777 N N . VAL B 1 274 ? 3.711 -25.859 2.043 1 98.06 274 VAL B N 1
ATOM 5778 C CA . VAL B 1 274 ? 3.002 -27.141 2.059 1 98.06 274 VAL B CA 1
ATOM 5779 C C . VAL B 1 274 ? 2.488 -27.438 3.467 1 98.06 274 VAL B C 1
ATOM 5781 O O . VAL B 1 274 ? 1.369 -27.922 3.637 1 98.06 274 VAL B O 1
ATOM 5784 N N . GLU B 1 275 ? 3.287 -27.016 4.449 1 97.19 275 GLU B N 1
ATOM 5785 C CA . GLU B 1 275 ? 2.971 -27.469 5.801 1 97.19 275 GLU B CA 1
ATOM 5786 C C . GLU B 1 275 ? 2.326 -26.344 6.617 1 97.19 275 GLU B C 1
ATOM 5788 O O . GLU B 1 275 ? 1.563 -26.609 7.547 1 97.19 275 GLU B O 1
ATOM 5793 N N . CYS B 1 276 ? 2.604 -25.125 6.273 1 97 276 CYS B N 1
ATOM 5794 C CA . CYS B 1 276 ? 2.268 -24.078 7.23 1 97 276 CYS B CA 1
ATOM 5795 C C . CYS B 1 276 ? 1.175 -23.172 6.68 1 97 276 CYS B C 1
ATOM 5797 O O . CYS B 1 276 ? 0.544 -22.422 7.434 1 97 276 CYS B O 1
ATOM 5799 N N . SER B 1 277 ? 0.878 -23.141 5.43 1 96 277 SER B N 1
ATOM 5800 C CA . SER B 1 277 ? -0.045 -22.188 4.832 1 96 277 SER B CA 1
ATOM 5801 C C . SER B 1 277 ? -1.495 -22.578 5.082 1 96 277 SER B C 1
ATOM 5803 O O . SER B 1 277 ? -1.883 -23.719 4.82 1 96 277 SER B O 1
ATOM 5805 N N . HIS B 1 278 ? -2.287 -21.594 5.48 1 92.44 278 HIS B N 1
ATOM 5806 C CA . HIS B 1 278 ? -3.725 -21.812 5.613 1 92.44 278 HIS B CA 1
ATOM 5807 C C . HIS B 1 278 ? -4.453 -21.453 4.32 1 92.44 278 HIS B C 1
ATOM 5809 O O . HIS B 1 278 ? -5.672 -21.594 4.23 1 92.44 278 HIS B O 1
ATOM 5815 N N . TYR B 1 279 ? -3.699 -21.031 3.293 1 95 279 TYR B N 1
ATOM 5816 C CA . TYR B 1 279 ? -4.305 -20.562 2.051 1 95 279 TYR B CA 1
ATOM 5817 C C . TYR B 1 279 ? -4.23 -21.625 0.97 1 95 279 TYR B C 1
ATOM 5819 O O . TYR B 1 279 ? -4.609 -21.391 -0.179 1 95 279 TYR B O 1
ATOM 5827 N N . SER B 1 280 ? -3.65 -22.766 1.291 1 94.06 280 SER B N 1
ATOM 5828 C CA . SER B 1 280 ? -3.479 -23.859 0.328 1 94.06 280 SER B CA 1
ATOM 5829 C C . SER B 1 280 ? -3.803 -25.203 0.952 1 94.06 280 SER B C 1
ATOM 5831 O O . SER B 1 280 ? -4.141 -25.281 2.135 1 94.06 280 SER B O 1
ATOM 5833 N N . GLN B 1 281 ? -3.723 -26.281 0.11 1 92 281 GLN B N 1
ATOM 5834 C CA . GLN B 1 281 ? -4.16 -27.594 0.562 1 92 281 GLN B CA 1
ATOM 5835 C C . GLN B 1 281 ? -3.012 -28.594 0.516 1 92 281 GLN B C 1
ATOM 5837 O O . GLN B 1 281 ? -3.211 -29.766 0.156 1 92 281 GLN B O 1
ATOM 5842 N N . GLY B 1 282 ? -1.84 -28.078 0.792 1 95.31 282 GLY B N 1
ATOM 5843 C CA . GLY B 1 282 ? -0.698 -28.984 0.864 1 95.31 282 GLY B CA 1
ATOM 5844 C C . GLY B 1 282 ? -0.418 -29.703 -0.444 1 95.31 282 GLY B C 1
ATOM 5845 O O . GLY B 1 282 ? -0.285 -29.062 -1.49 1 95.31 282 GLY B O 1
ATOM 5846 N N . CYS B 1 283 ? -0.42 -31.031 -0.334 1 95.56 283 CYS B N 1
ATOM 5847 C CA . CYS B 1 283 ? -0.078 -31.828 -1.505 1 95.56 283 CYS B CA 1
ATOM 5848 C C . CYS B 1 283 ? -1.297 -32.062 -2.393 1 95.56 283 CYS B C 1
ATOM 5850 O O . CYS B 1 283 ? -1.248 -32.844 -3.342 1 95.56 283 CYS B O 1
ATOM 5852 N N . GLU B 1 284 ? -2.334 -31.328 -2.129 1 92.38 284 GLU B N 1
ATOM 5853 C CA . GLU B 1 284 ? -3.527 -31.469 -2.957 1 92.38 284 GLU B CA 1
ATOM 5854 C C . GLU B 1 284 ? -3.734 -30.25 -3.84 1 92.38 284 GLU B C 1
ATOM 5856 O O . GLU B 1 284 ? -4.664 -30.203 -4.648 1 92.38 284 GLU B O 1
ATOM 5861 N N . GLY B 1 285 ? -2.91 -29.234 -3.576 1 93.06 285 GLY B N 1
ATOM 5862 C CA . GLY B 1 285 ? -2.945 -28.141 -4.527 1 93.06 285 GLY B CA 1
ATOM 5863 C C . GLY B 1 285 ? -3.041 -26.781 -3.867 1 93.06 285 GLY B C 1
ATOM 5864 O O . GLY B 1 285 ? -3.143 -26.688 -2.643 1 93.06 285 GLY B O 1
ATOM 5865 N N . GLY B 1 286 ? -2.953 -25.797 -4.703 1 93.94 286 GLY B N 1
ATOM 5866 C CA . GLY B 1 286 ? -3.033 -24.391 -4.328 1 93.94 286 GLY B CA 1
ATOM 5867 C C . GLY B 1 286 ? -2.934 -23.453 -5.512 1 93.94 286 GLY B C 1
ATOM 5868 O O . GLY B 1 286 ? -2.848 -23.891 -6.66 1 93.94 286 GLY B O 1
ATOM 5869 N N . PHE B 1 287 ? -2.924 -22.156 -5.145 1 94.69 287 PHE B N 1
ATOM 5870 C CA . PHE B 1 287 ? -2.975 -21.156 -6.203 1 94.69 287 PHE B CA 1
ATOM 5871 C C . PHE B 1 287 ? -1.923 -20.078 -5.977 1 94.69 287 PHE B C 1
ATOM 5873 O O . PHE B 1 287 ? -1.688 -19.656 -4.84 1 94.69 287 PHE B O 1
ATOM 5880 N N . PRO B 1 288 ? -1.406 -19.656 -7.043 1 96 288 PRO B N 1
ATOM 5881 C CA . PRO B 1 288 ? -0.302 -18.703 -6.887 1 96 288 PRO B CA 1
ATOM 5882 C C . PRO B 1 288 ? -0.761 -17.344 -6.352 1 96 288 PRO B C 1
ATOM 5884 O O . PRO B 1 288 ? -0.012 -16.672 -5.637 1 96 288 PRO B O 1
ATOM 5887 N N . TYR B 1 289 ? -1.969 -16.891 -6.664 1 97.38 289 TYR B N 1
ATOM 5888 C CA . TYR B 1 289 ? -2.477 -15.633 -6.105 1 97.38 289 TYR B CA 1
ATOM 5889 C C . TYR B 1 289 ? -2.398 -15.648 -4.582 1 97.38 289 TYR B C 1
ATOM 5891 O O . TYR B 1 289 ? -2.023 -14.648 -3.965 1 97.38 289 TYR B O 1
ATOM 5899 N N . LEU B 1 290 ? -2.691 -16.75 -4.035 1 97.75 290 LEU B N 1
ATOM 5900 C CA . LEU B 1 290 ? -2.744 -16.859 -2.582 1 97.75 290 LEU B CA 1
ATOM 5901 C C . LEU B 1 290 ? -1.357 -17.125 -2.008 1 97.75 290 LEU B C 1
ATOM 5903 O O . LEU B 1 290 ? -1.018 -16.625 -0.936 1 97.75 290 LEU B O 1
ATOM 5907 N N . VAL B 1 291 ? -0.578 -17.875 -2.709 1 97.75 291 VAL B N 1
ATOM 5908 C CA . VAL B 1 291 ? 0.691 -18.312 -2.129 1 97.75 291 VAL B CA 1
ATOM 5909 C C . VAL B 1 291 ? 1.774 -17.281 -2.438 1 97.75 291 VAL B C 1
ATOM 5911 O O . VAL B 1 291 ? 2.348 -16.672 -1.524 1 97.75 291 VAL B O 1
ATOM 5914 N N . ALA B 1 292 ? 1.976 -17.016 -3.752 1 95.94 292 ALA B N 1
ATOM 5915 C CA . ALA B 1 292 ? 2.973 -16.031 -4.148 1 95.94 292 ALA B CA 1
ATOM 5916 C C . ALA B 1 292 ? 2.549 -14.625 -3.729 1 95.94 292 ALA B C 1
ATOM 5918 O O . ALA B 1 292 ? 3.391 -13.75 -3.545 1 95.94 292 ALA B O 1
ATOM 5919 N N . GLY B 1 293 ? 1.323 -14.438 -3.639 1 98.06 293 GLY B N 1
ATOM 5920 C CA . GLY B 1 293 ? 0.771 -13.125 -3.328 1 98.06 293 GLY B CA 1
ATOM 5921 C C . GLY B 1 293 ? 0.443 -12.945 -1.857 1 98.06 293 GLY B C 1
ATOM 5922 O O . GLY B 1 293 ? 1.263 -12.438 -1.091 1 98.06 293 GLY B O 1
ATOM 5923 N N . LYS B 1 294 ? -0.712 -13.469 -1.488 1 98.38 294 LYS B N 1
ATOM 5924 C CA . LYS B 1 294 ? -1.285 -13.164 -0.181 1 98.38 294 LYS B CA 1
ATOM 5925 C C . LYS B 1 294 ? -0.424 -13.727 0.944 1 98.38 294 LYS B C 1
ATOM 5927 O O . LYS B 1 294 ? -0.146 -13.039 1.928 1 98.38 294 LYS B O 1
ATOM 5932 N N . TYR B 1 295 ? 0.008 -14.984 0.824 1 98.5 295 TYR B N 1
ATOM 5933 C CA . TYR B 1 295 ? 0.834 -15.578 1.871 1 98.5 295 TYR B CA 1
ATOM 5934 C C . TYR B 1 295 ? 2.15 -14.82 2.02 1 98.5 295 TYR B C 1
ATOM 5936 O O . TYR B 1 295 ? 2.58 -14.523 3.137 1 98.5 295 TYR B O 1
ATOM 5944 N N . ALA B 1 296 ? 2.758 -14.539 0.926 1 98.62 296 ALA B N 1
ATOM 5945 C CA . ALA B 1 296 ? 4.031 -13.828 0.941 1 98.62 296 ALA B CA 1
ATOM 5946 C C . ALA B 1 296 ? 3.877 -12.445 1.575 1 98.62 296 ALA B C 1
ATOM 5948 O O . ALA B 1 296 ? 4.797 -11.953 2.23 1 98.62 296 ALA B O 1
ATOM 5949 N N . GLU B 1 297 ? 2.742 -11.836 1.428 1 98.56 297 GLU B N 1
ATOM 5950 C CA . GLU B 1 297 ? 2.5 -10.523 2.008 1 98.56 297 GLU B CA 1
ATOM 5951 C C . GLU B 1 297 ? 2.145 -10.625 3.488 1 98.56 297 GLU B C 1
ATOM 5953 O O . GLU B 1 297 ? 2.672 -9.883 4.312 1 98.56 297 GLU B O 1
ATOM 5958 N N . ASP B 1 298 ? 1.273 -11.555 3.816 1 98.06 298 ASP B N 1
ATOM 5959 C CA . ASP B 1 298 ? 0.716 -11.664 5.16 1 98.06 298 ASP B CA 1
ATOM 5960 C C . ASP B 1 298 ? 1.724 -12.289 6.121 1 98.06 298 ASP B C 1
ATOM 5962 O O . ASP B 1 298 ? 1.79 -11.914 7.293 1 98.06 298 ASP B O 1
ATOM 5966 N N . TYR B 1 299 ? 2.514 -13.281 5.602 1 97.56 299 TYR B N 1
ATOM 5967 C CA . TYR B 1 299 ? 3.324 -14.094 6.496 1 97.56 299 TYR B CA 1
ATOM 5968 C C . TYR B 1 299 ? 4.805 -13.977 6.156 1 97.56 299 TYR B C 1
ATOM 5970 O O . TYR B 1 299 ? 5.664 -14.234 7 1 97.56 299 TYR B O 1
ATOM 5978 N N . GLY B 1 300 ? 5.102 -13.602 4.934 1 97.81 300 GLY B N 1
ATOM 5979 C CA . GLY B 1 300 ? 6.484 -13.602 4.488 1 97.81 300 GLY B CA 1
ATOM 5980 C C . GLY B 1 300 ? 6.996 -14.992 4.145 1 97.81 300 GLY B C 1
ATOM 5981 O O . GLY B 1 300 ? 6.477 -15.992 4.645 1 97.81 300 GLY B O 1
ATOM 5982 N N . LEU B 1 301 ? 8.008 -15.031 3.369 1 98.38 301 LEU B N 1
ATOM 5983 C CA . LEU B 1 301 ? 8.625 -16.281 2.949 1 98.38 301 LEU B CA 1
ATOM 5984 C C . LEU B 1 301 ? 9.898 -16.562 3.742 1 98.38 301 LEU B C 1
ATOM 5986 O O . LEU B 1 301 ? 10.594 -15.633 4.145 1 98.38 301 LEU B O 1
ATOM 5990 N N . VAL B 1 302 ? 10.203 -17.828 3.941 1 98.19 302 VAL B N 1
ATOM 5991 C CA . VAL B 1 302 ? 11.438 -18.234 4.613 1 98.19 302 VAL B CA 1
ATOM 5992 C C . VAL B 1 302 ? 12.344 -18.953 3.627 1 98.19 302 VAL B C 1
ATOM 5994 O O . VAL B 1 302 ? 11.883 -19.453 2.596 1 98.19 302 VAL B O 1
ATOM 5997 N N . LEU B 1 303 ? 13.594 -18.984 3.959 1 98.06 303 LEU B N 1
ATOM 5998 C CA . LEU B 1 303 ? 14.562 -19.656 3.107 1 98.06 303 LEU B CA 1
ATOM 5999 C C . LEU B 1 303 ? 14.438 -21.172 3.242 1 98.06 303 LEU B C 1
ATOM 6001 O O . LEU B 1 303 ? 13.961 -21.672 4.266 1 98.06 303 LEU B O 1
ATOM 6005 N N . GLU B 1 304 ? 14.891 -21.859 2.201 1 98.25 304 GLU B N 1
ATOM 6006 C CA . GLU B 1 304 ? 14.836 -23.312 2.119 1 98.25 304 GLU B CA 1
ATOM 6007 C C . GLU B 1 304 ? 15.508 -23.953 3.328 1 98.25 304 GLU B C 1
ATOM 6009 O O . GLU B 1 304 ? 15.07 -25 3.801 1 98.25 304 GLU B O 1
ATOM 6014 N N . GLU B 1 305 ? 16.516 -23.328 3.926 1 97.19 305 GLU B N 1
ATOM 6015 C CA . GLU B 1 305 ? 17.297 -23.891 5.039 1 97.19 305 GLU B CA 1
ATOM 6016 C C . GLU B 1 305 ? 16.453 -23.953 6.309 1 97.19 305 GLU B C 1
ATOM 6018 O O . GLU B 1 305 ? 16.719 -24.781 7.188 1 97.19 305 GLU B O 1
ATOM 6023 N N . CYS B 1 306 ? 15.445 -23.125 6.371 1 97.56 306 CYS B N 1
ATOM 6024 C CA . CYS B 1 306 ? 14.602 -23.094 7.559 1 97.56 306 CYS B CA 1
ATOM 6025 C C . CYS B 1 306 ? 13.664 -24.297 7.59 1 97.56 306 CYS B C 1
ATOM 6027 O O . CYS B 1 306 ? 13.297 -24.781 8.664 1 97.56 306 CYS B O 1
ATOM 6029 N N . ASN B 1 307 ? 13.211 -24.719 6.402 1 98.44 307 ASN B N 1
ATOM 6030 C CA . ASN B 1 307 ? 12.344 -25.891 6.242 1 98.44 307 ASN B CA 1
ATOM 6031 C C . ASN B 1 307 ? 12.562 -26.578 4.895 1 98.44 307 ASN B C 1
ATOM 6033 O O . ASN B 1 307 ? 11.828 -26.328 3.939 1 98.44 307 ASN B O 1
ATOM 6037 N N . PRO B 1 308 ? 13.484 -27.469 4.832 1 98.44 308 PRO B N 1
ATOM 6038 C CA . PRO B 1 308 ? 13.805 -28.141 3.568 1 98.44 308 PRO B CA 1
ATOM 6039 C C . PRO B 1 308 ? 12.641 -28.953 3.025 1 98.44 308 PRO B C 1
ATOM 6041 O O . PRO B 1 308 ? 11.891 -29.562 3.799 1 98.44 308 PRO B O 1
ATOM 6044 N N . TYR B 1 309 ? 12.609 -29.016 1.743 1 98.56 309 TYR B N 1
ATOM 6045 C CA . TYR B 1 309 ? 11.492 -29.656 1.068 1 98.56 309 TYR B CA 1
ATOM 6046 C C . TYR B 1 309 ? 11.461 -31.156 1.389 1 98.56 309 TYR B C 1
ATOM 6048 O O . TYR B 1 309 ? 12.453 -31.859 1.222 1 98.56 309 TYR B O 1
ATOM 6056 N N . LYS B 1 310 ? 10.281 -31.625 1.845 1 98.06 310 LYS B N 1
ATOM 6057 C CA . LYS B 1 310 ? 10.055 -33.031 2.166 1 98.06 310 LYS B CA 1
ATOM 6058 C C . LYS B 1 310 ? 9.086 -33.656 1.171 1 98.06 310 LYS B C 1
ATOM 6060 O O . LYS B 1 310 ? 9.062 -34.906 1.023 1 98.06 310 LYS B O 1
ATOM 6065 N N . GLY B 1 311 ? 8.195 -32.875 0.614 1 97.19 311 GLY B N 1
ATOM 6066 C CA . GLY B 1 311 ? 7.266 -33.344 -0.402 1 97.19 311 GLY B CA 1
ATOM 6067 C C . GLY B 1 311 ? 6.086 -34.125 0.175 1 97.19 311 GLY B C 1
ATOM 6068 O O . GLY B 1 311 ? 5.574 -35.031 -0.451 1 97.19 311 GLY B O 1
ATOM 6069 N N . LYS B 1 312 ? 5.734 -33.812 1.368 1 96.75 312 LYS B N 1
ATOM 6070 C CA . LYS B 1 312 ? 4.602 -34.469 2.031 1 96.75 312 LYS B CA 1
ATOM 6071 C C . LYS B 1 312 ? 3.926 -33.5 3.008 1 96.75 312 LYS B C 1
ATOM 6073 O O . LYS B 1 312 ? 4.555 -32.562 3.5 1 96.75 312 LYS B O 1
ATOM 6078 N N . ASP B 1 313 ? 2.672 -33.812 3.23 1 96.31 313 ASP B N 1
ATOM 6079 C CA . ASP B 1 313 ? 1.936 -33.031 4.215 1 96.31 313 ASP B CA 1
ATOM 6080 C C . ASP B 1 313 ? 2.469 -33.281 5.625 1 96.31 313 ASP B C 1
ATOM 6082 O O . ASP B 1 313 ? 3.137 -34.281 5.875 1 96.31 313 ASP B O 1
ATOM 6086 N N . GLY B 1 314 ? 2.18 -32.312 6.496 1 95.75 314 GLY B N 1
ATOM 6087 C CA . GLY B 1 314 ? 2.578 -32.406 7.891 1 95.75 314 GLY B CA 1
ATOM 6088 C C . GLY B 1 314 ? 2.236 -31.172 8.703 1 95.75 314 GLY B C 1
ATOM 6089 O O . GLY B 1 314 ? 1.638 -30.234 8.18 1 95.75 314 GLY B O 1
ATOM 6090 N N . GLN B 1 315 ? 2.633 -31.297 9.953 1 95.56 315 GLN B N 1
ATOM 6091 C CA . GLN B 1 315 ? 2.482 -30.125 10.812 1 95.56 315 GLN B CA 1
ATOM 6092 C C . GLN B 1 315 ? 3.531 -29.062 10.492 1 95.56 315 GLN B C 1
ATOM 6094 O O . GLN B 1 315 ? 4.633 -29.391 10.047 1 95.56 315 GLN B O 1
ATOM 6099 N N . CYS B 1 316 ? 3.107 -27.844 10.695 1 96.12 316 CYS B N 1
ATOM 6100 C CA . CYS B 1 316 ? 4.047 -26.766 10.445 1 96.12 316 CYS B CA 1
ATOM 6101 C C . CYS B 1 316 ? 5.285 -26.906 11.32 1 96.12 316 CYS B C 1
ATOM 6103 O O . CYS B 1 316 ? 5.191 -26.859 12.555 1 96.12 316 CYS B O 1
ATOM 6105 N N . GLN B 1 317 ? 6.43 -26.953 10.719 1 96.62 317 GLN B N 1
ATOM 6106 C CA . GLN B 1 317 ? 7.672 -27.172 11.453 1 96.62 317 GLN B CA 1
ATOM 6107 C C . GLN B 1 317 ? 8.641 -26 11.258 1 96.62 317 GLN B C 1
ATOM 6109 O O . GLN B 1 317 ? 9.781 -26.062 11.727 1 96.62 317 GLN B O 1
ATOM 6114 N N . THR B 1 318 ? 8.234 -25.016 10.531 1 97.75 318 THR B N 1
ATOM 6115 C CA . THR B 1 318 ? 9.117 -23.875 10.312 1 97.75 318 THR B CA 1
ATOM 6116 C C . THR B 1 318 ? 9.391 -23.156 11.625 1 97.75 318 THR B C 1
ATOM 6118 O O . THR B 1 318 ? 8.453 -22.703 12.297 1 97.75 318 THR B O 1
ATOM 6121 N N . PRO B 1 319 ? 10.633 -23.062 11.984 1 97.19 319 PRO B N 1
ATOM 6122 C CA . PRO B 1 319 ? 10.938 -22.344 13.227 1 97.19 319 PRO B CA 1
ATOM 6123 C C . PRO B 1 319 ? 10.477 -20.891 13.195 1 97.19 319 PRO B C 1
ATOM 6125 O O . PRO B 1 319 ? 10.617 -20.219 12.172 1 97.19 319 PRO B O 1
ATOM 6128 N N . LYS B 1 320 ? 10.016 -20.438 14.305 1 93.12 320 LYS B N 1
ATOM 6129 C CA . LYS B 1 320 ? 9.539 -19.062 14.43 1 93.12 320 LYS B CA 1
ATOM 6130 C C . LYS B 1 320 ? 10.688 -18.062 14.336 1 9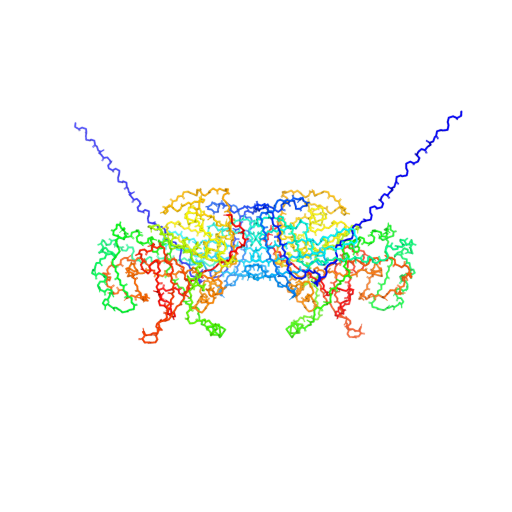3.12 320 LYS B C 1
ATOM 6132 O O . LYS B 1 320 ? 10.477 -16.891 14.07 1 93.12 320 LYS B O 1
ATOM 6137 N N . THR B 1 321 ? 11.875 -18.5 14.5 1 94.06 321 THR B N 1
ATOM 6138 C CA . THR B 1 321 ? 13.055 -17.656 14.516 1 94.06 321 THR B CA 1
ATOM 6139 C C . THR B 1 321 ? 13.562 -17.391 13.102 1 94.06 321 THR B C 1
ATOM 6141 O O . THR B 1 321 ? 14.406 -16.516 12.891 1 94.06 321 THR B O 1
ATOM 6144 N N . CYS B 1 322 ? 13.008 -18.125 12.156 1 95.5 322 CYS B N 1
ATOM 6145 C CA . CYS B 1 322 ? 13.461 -17.906 10.781 1 95.5 322 CYS B CA 1
ATOM 6146 C C . CYS B 1 322 ? 13.055 -16.531 10.281 1 95.5 322 CYS B C 1
ATOM 6148 O O . CYS B 1 322 ? 11.922 -16.094 10.5 1 95.5 322 CYS B O 1
ATOM 6150 N N . GLU B 1 323 ? 13.984 -15.906 9.648 1 93.94 323 GLU B N 1
ATOM 6151 C CA . GLU B 1 323 ? 13.711 -14.594 9.062 1 93.94 323 GLU B CA 1
ATOM 6152 C C . GLU B 1 323 ? 12.695 -14.695 7.93 1 93.94 323 GLU B C 1
ATOM 6154 O O . GLU B 1 323 ? 12.773 -15.609 7.102 1 93.94 323 GLU B O 1
ATOM 6159 N N . ARG B 1 324 ? 11.805 -13.773 7.914 1 95.5 324 ARG B N 1
ATOM 6160 C CA . ARG B 1 324 ? 10.766 -13.773 6.891 1 95.5 324 ARG B CA 1
ATOM 6161 C C . ARG B 1 324 ? 10.977 -12.633 5.898 1 95.5 324 ARG B C 1
ATOM 6163 O O . ARG B 1 324 ? 11.352 -11.531 6.289 1 95.5 324 ARG B O 1
ATOM 6170 N N . HIS B 1 325 ? 10.758 -12.898 4.68 1 97.25 325 HIS B N 1
ATOM 6171 C CA . HIS B 1 325 ? 10.875 -11.961 3.568 1 97.25 325 HIS B CA 1
ATOM 6172 C C . HIS B 1 325 ? 9.516 -11.648 2.963 1 97.25 325 HIS B C 1
ATOM 6174 O O . HIS B 1 325 ? 8.852 -12.539 2.414 1 97.25 325 HIS B O 1
ATOM 6180 N N . TYR B 1 326 ? 9.164 -10.359 2.953 1 98.19 326 TYR B N 1
ATOM 6181 C CA . TYR B 1 326 ? 7.797 -9.992 2.619 1 98.19 326 TYR B CA 1
ATOM 6182 C C . TYR B 1 326 ? 7.699 -9.484 1.187 1 98.19 326 TYR B C 1
ATOM 6184 O O . TYR B 1 326 ? 8.688 -8.992 0.63 1 98.19 326 TYR B O 1
ATOM 6192 N N . PHE B 1 327 ? 6.609 -9.695 0.605 1 98.5 327 PHE B N 1
ATOM 6193 C CA . PHE B 1 327 ? 6.219 -9.203 -0.709 1 98.5 327 PHE B CA 1
ATOM 6194 C C . PHE B 1 327 ? 4.98 -8.312 -0.608 1 98.5 327 PHE B C 1
ATOM 6196 O O . PHE B 1 327 ? 4.371 -8.211 0.459 1 98.5 327 PHE B O 1
ATOM 6203 N N . THR B 1 328 ? 4.664 -7.59 -1.732 1 97.94 328 THR B N 1
ATOM 6204 C CA . THR B 1 328 ? 3.51 -6.695 -1.736 1 97.94 328 THR B CA 1
ATOM 6205 C C . THR B 1 328 ? 2.953 -6.539 -3.148 1 97.94 328 THR B C 1
ATOM 6207 O O . THR B 1 328 ? 3.449 -7.16 -4.09 1 97.94 328 THR B O 1
ATOM 6210 N N . ASP B 1 329 ? 1.871 -5.871 -3.283 1 97.19 329 ASP B N 1
ATOM 6211 C CA . ASP B 1 329 ? 1.251 -5.516 -4.555 1 97.19 329 ASP B CA 1
ATOM 6212 C C . ASP B 1 329 ? 0.887 -6.762 -5.355 1 97.19 329 ASP B C 1
ATOM 6214 O O . ASP B 1 329 ? 1.136 -6.828 -6.562 1 97.19 329 ASP B O 1
ATOM 6218 N N . TYR B 1 330 ? 0.481 -7.793 -4.645 1 98.25 330 TYR B N 1
ATOM 6219 C CA . TYR B 1 330 ? 0.061 -8.969 -5.402 1 98.25 330 TYR B CA 1
ATOM 6220 C C . TYR B 1 330 ? -1.217 -8.688 -6.184 1 98.25 330 TYR B C 1
ATOM 6222 O O . TYR B 1 330 ? -2.082 -7.941 -5.719 1 98.25 330 TYR B O 1
ATOM 6230 N N . SER B 1 331 ? -1.34 -9.273 -7.426 1 97.81 331 SER B N 1
ATOM 6231 C CA . SER B 1 331 ? -2.484 -9.07 -8.305 1 97.81 331 SER B CA 1
ATOM 6232 C C . SER B 1 331 ? -2.523 -10.109 -9.422 1 97.81 331 SER B C 1
ATOM 6234 O O . SER B 1 331 ? -1.515 -10.758 -9.703 1 97.81 331 SER B O 1
ATOM 6236 N N . TYR B 1 332 ? -3.689 -10.297 -9.914 1 97.88 332 TYR B N 1
ATOM 6237 C CA . TYR B 1 332 ? -3.775 -10.969 -11.203 1 97.88 332 TYR B CA 1
ATOM 6238 C C . TYR B 1 332 ? -3.207 -10.086 -12.312 1 97.88 332 TYR B C 1
ATOM 6240 O O . TYR B 1 332 ? -3.367 -8.867 -12.289 1 97.88 332 TYR B O 1
ATOM 6248 N N . ILE B 1 333 ? -2.539 -10.719 -13.234 1 98.31 333 ILE B N 1
ATOM 6249 C CA . ILE B 1 333 ? -2.246 -9.984 -14.461 1 98.31 333 ILE B CA 1
ATOM 6250 C C . ILE B 1 333 ? -3.549 -9.547 -15.125 1 98.31 333 ILE B C 1
ATOM 6252 O O . ILE B 1 333 ? -4.449 -10.367 -15.336 1 98.31 333 ILE B O 1
ATOM 6256 N N . GLY B 1 334 ? -3.691 -8.32 -15.352 1 97.31 334 GLY B N 1
ATOM 6257 C CA . GLY B 1 334 ? -4.926 -7.77 -15.898 1 97.31 334 GLY B CA 1
ATOM 6258 C C . GLY B 1 334 ? -5.848 -7.215 -14.828 1 97.31 334 GLY B C 1
ATOM 6259 O O . GLY B 1 334 ? -6.914 -6.68 -15.141 1 97.31 334 GLY B O 1
ATOM 6260 N N . GLY B 1 335 ? -5.547 -7.387 -13.602 1 96.75 335 GLY B N 1
ATOM 6261 C CA . GLY B 1 335 ? -6.203 -6.648 -12.539 1 96.75 335 GLY B CA 1
ATOM 6262 C C . GLY B 1 335 ? -7.195 -7.484 -11.758 1 96.75 335 GLY B C 1
ATOM 6263 O O . GLY B 1 335 ? -7.461 -7.211 -10.586 1 96.75 335 GLY B O 1
ATOM 6264 N N . PHE B 1 336 ? -7.805 -8.422 -12.336 1 96.62 336 PHE B N 1
ATOM 6265 C CA . PHE B 1 336 ? -8.781 -9.281 -11.68 1 96.62 336 PHE B CA 1
ATOM 6266 C C . PHE B 1 336 ? -8.867 -10.633 -12.375 1 96.62 336 PHE B C 1
ATOM 6268 O O . PHE B 1 336 ? -8.305 -10.82 -13.453 1 96.62 336 PHE B O 1
ATOM 6275 N N . TYR B 1 337 ? -9.461 -11.656 -11.664 1 95.75 337 TYR B N 1
ATOM 6276 C CA . TYR B 1 337 ? -9.695 -12.969 -12.25 1 95.75 337 TYR B CA 1
ATOM 6277 C C . TYR B 1 337 ? -10.523 -12.859 -13.523 1 95.75 337 TYR B C 1
ATOM 6279 O O . TYR B 1 337 ? -11.703 -12.516 -13.469 1 95.75 337 TYR B O 1
ATOM 6287 N N . GLY B 1 338 ? -9.906 -13.055 -14.711 1 94 338 GLY B N 1
ATOM 6288 C CA . GLY B 1 338 ? -10.57 -12.898 -16 1 94 338 GLY B CA 1
ATOM 6289 C C . GLY B 1 338 ? -10.039 -11.719 -16.797 1 94 338 GLY B C 1
ATOM 6290 O O . GLY B 1 338 ? -10.461 -11.492 -17.938 1 94 338 GLY B O 1
ATOM 6291 N N . GLY B 1 339 ? -9.047 -11.07 -16.266 1 96.5 339 GLY B N 1
ATOM 6292 C CA . GLY B 1 339 ? -8.531 -9.883 -16.938 1 96.5 339 GLY B CA 1
ATOM 6293 C C . GLY B 1 339 ? -7.25 -10.141 -17.703 1 96.5 339 GLY B C 1
ATOM 6294 O O . GLY B 1 339 ? -6.738 -9.258 -18.391 1 96.5 339 GLY B O 1
ATOM 6295 N N . CYS B 1 340 ? -6.738 -11.266 -17.703 1 97.62 340 CYS B N 1
ATOM 6296 C CA . CYS B 1 340 ? -5.418 -11.609 -18.219 1 97.62 340 CYS B CA 1
ATOM 6297 C C . CYS B 1 340 ? -5.453 -11.789 -19.734 1 97.62 340 CYS B C 1
ATOM 6299 O O . CYS B 1 340 ? -6.484 -12.172 -20.297 1 97.62 340 CYS B O 1
ATOM 6301 N N . ASN B 1 341 ? -4.328 -11.492 -20.391 1 97.56 341 ASN B N 1
ATOM 6302 C CA . ASN B 1 341 ? -4.145 -11.82 -21.797 1 97.56 341 ASN B CA 1
ATOM 6303 C C . ASN B 1 341 ? -2.668 -11.898 -22.172 1 97.56 341 ASN B C 1
ATOM 6305 O O . ASN B 1 341 ? -1.8 -11.664 -21.328 1 97.56 341 ASN B O 1
ATOM 6309 N N . GLU B 1 342 ? -2.453 -12.234 -23.375 1 98.25 342 GLU B N 1
ATOM 6310 C CA . GLU B 1 342 ? -1.103 -12.492 -23.859 1 98.25 342 GLU B CA 1
ATOM 6311 C C . GLU B 1 342 ? -0.204 -11.273 -23.672 1 98.25 342 GLU B C 1
ATOM 6313 O O . GLU B 1 342 ? 0.901 -11.383 -23.141 1 98.25 342 GLU B O 1
ATOM 6318 N N . VAL B 1 343 ? -0.65 -10.102 -24.078 1 98.56 343 VAL B N 1
ATOM 6319 C CA . VAL B 1 343 ? 0.178 -8.898 -24.109 1 98.56 343 VAL B CA 1
ATOM 6320 C C . VAL B 1 343 ? 0.482 -8.438 -22.688 1 98.56 343 VAL B C 1
ATOM 6322 O O . VAL B 1 343 ? 1.606 -8.031 -22.391 1 98.56 343 VAL B O 1
ATOM 6325 N N . LEU B 1 344 ? -0.51 -8.5 -21.844 1 98.62 344 LEU B N 1
ATOM 6326 C CA . LEU B 1 344 ? -0.307 -8.125 -20.453 1 98.62 344 LEU B CA 1
ATOM 6327 C C . LEU B 1 344 ? 0.698 -9.055 -19.781 1 98.62 344 LEU B C 1
ATOM 6329 O O . LEU B 1 344 ? 1.488 -8.609 -18.938 1 98.62 344 LEU B O 1
ATOM 6333 N N . MET B 1 345 ? 0.633 -10.328 -20.141 1 98.81 345 MET B N 1
ATOM 6334 C CA . MET B 1 345 ? 1.627 -11.266 -19.625 1 98.81 345 MET B CA 1
ATOM 6335 C C . MET B 1 345 ? 3.027 -10.891 -20.094 1 98.81 345 MET B C 1
ATOM 6337 O O . MET B 1 345 ? 3.967 -10.852 -19.297 1 98.81 345 MET B O 1
ATOM 6341 N N . GLN B 1 346 ? 3.137 -10.602 -21.375 1 98.88 346 GLN B N 1
ATOM 6342 C CA . GLN B 1 346 ? 4.438 -10.219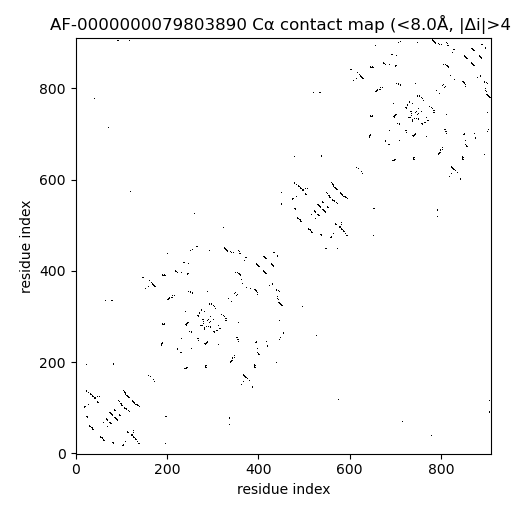 -21.906 1 98.88 346 GLN B CA 1
ATOM 6343 C C . GLN B 1 346 ? 4.969 -8.969 -21.203 1 98.88 346 GLN B C 1
ATOM 6345 O O . GLN B 1 346 ? 6.148 -8.898 -20.844 1 98.88 346 GLN B O 1
ATOM 6350 N N . GLN B 1 347 ? 4.117 -8.039 -21.062 1 98.62 347 GLN B N 1
ATOM 6351 C CA . GLN B 1 347 ? 4.512 -6.793 -20.406 1 98.62 347 GLN B CA 1
ATOM 6352 C C . GLN B 1 347 ? 5 -7.051 -18.984 1 98.62 347 GLN B C 1
ATOM 6354 O O . GLN B 1 347 ? 6.02 -6.504 -18.562 1 98.62 347 GLN B O 1
ATOM 6359 N N . ALA B 1 348 ? 4.234 -7.809 -18.266 1 98.62 348 ALA B N 1
ATOM 6360 C CA . ALA B 1 348 ? 4.609 -8.133 -16.891 1 98.62 348 ALA B CA 1
ATOM 6361 C C . ALA B 1 348 ? 5.969 -8.828 -16.844 1 98.62 348 ALA B C 1
ATOM 6363 O O . ALA B 1 348 ? 6.836 -8.453 -16.047 1 98.62 348 ALA B O 1
ATOM 6364 N N . ILE B 1 349 ? 6.152 -9.781 -17.703 1 98.81 349 ILE B N 1
ATOM 6365 C CA . ILE B 1 349 ? 7.391 -10.547 -17.734 1 98.81 349 ILE B CA 1
ATOM 6366 C C . ILE B 1 349 ? 8.562 -9.633 -18.078 1 98.81 349 ILE B C 1
ATOM 6368 O O . ILE B 1 349 ? 9.578 -9.633 -17.375 1 98.81 349 ILE B O 1
ATOM 6372 N N . TYR B 1 350 ? 8.391 -8.852 -19.078 1 98.5 350 TYR B N 1
ATOM 6373 C CA . TYR B 1 350 ? 9.477 -8.008 -19.594 1 98.5 350 TYR B CA 1
ATOM 6374 C C . TYR B 1 350 ? 9.867 -6.949 -18.562 1 98.5 350 TYR B C 1
ATOM 6376 O O . TYR B 1 350 ? 11.055 -6.691 -18.359 1 98.5 350 TYR B O 1
ATOM 6384 N N . SER B 1 351 ? 8.914 -6.398 -17.922 1 97.19 351 SER B N 1
ATOM 6385 C CA . SER B 1 351 ? 9.164 -5.219 -17.094 1 97.19 351 SER B CA 1
ATOM 6386 C C . SER B 1 351 ? 9.422 -5.598 -15.641 1 97.19 351 SER B C 1
ATOM 6388 O O . SER B 1 351 ? 10.125 -4.883 -14.922 1 97.19 351 SER B O 1
ATOM 6390 N N . ARG B 1 352 ? 8.805 -6.738 -15.227 1 97.44 352 ARG B N 1
ATOM 6391 C CA . ARG B 1 352 ? 8.805 -6.957 -13.781 1 97.44 352 ARG B CA 1
ATOM 6392 C C . ARG B 1 352 ? 9.32 -8.352 -13.438 1 97.44 352 ARG B C 1
ATOM 6394 O O . ARG B 1 352 ? 9.547 -8.664 -12.273 1 97.44 352 ARG B O 1
ATOM 6401 N N . GLY B 1 353 ? 9.484 -9.219 -14.438 1 98.5 353 GLY B N 1
ATOM 6402 C CA . GLY B 1 353 ? 10.07 -10.531 -14.203 1 98.5 353 GLY B CA 1
ATOM 6403 C C . GLY B 1 353 ? 9.109 -11.672 -14.5 1 98.5 353 GLY B C 1
ATOM 6404 O O . GLY B 1 353 ? 7.969 -11.438 -14.898 1 98.5 353 GLY B O 1
ATOM 6405 N N . PRO B 1 354 ? 9.602 -12.875 -14.289 1 98.81 354 PRO B N 1
ATOM 6406 C CA . PRO B 1 354 ? 8.766 -14.062 -14.539 1 98.81 354 PRO B CA 1
ATOM 6407 C C . PRO B 1 354 ? 7.461 -14.039 -13.758 1 98.81 354 PRO B C 1
ATOM 6409 O O . PRO B 1 354 ? 7.375 -13.398 -12.711 1 98.81 354 PRO B O 1
ATOM 6412 N N . ILE B 1 355 ? 6.457 -14.766 -14.312 1 98.88 355 ILE B N 1
ATOM 6413 C CA . ILE B 1 355 ? 5.152 -14.766 -13.664 1 98.88 355 ILE B CA 1
ATOM 6414 C C . ILE B 1 355 ? 4.672 -16.203 -13.469 1 98.88 355 ILE B C 1
ATOM 6416 O O . ILE B 1 355 ? 5 -17.078 -14.266 1 98.88 355 ILE B O 1
ATOM 6420 N N . ALA B 1 356 ? 3.926 -16.422 -12.391 1 98.62 356 ALA B N 1
ATOM 6421 C CA . ALA B 1 356 ? 3.295 -17.719 -12.141 1 98.62 356 ALA B CA 1
ATOM 6422 C C . ALA B 1 356 ? 1.971 -17.844 -12.891 1 98.62 356 ALA B C 1
ATOM 6424 O O . ALA B 1 356 ? 1.129 -16.938 -12.82 1 98.62 356 ALA B O 1
ATOM 6425 N N . VAL B 1 357 ? 1.818 -18.953 -13.602 1 97.81 357 VAL B N 1
ATOM 6426 C CA . VAL B 1 357 ? 0.612 -19.141 -14.398 1 97.81 357 VAL B CA 1
ATOM 6427 C C . VAL B 1 357 ? -0.006 -20.5 -14.109 1 97.81 357 VAL B C 1
ATOM 6429 O O . VAL B 1 357 ? 0.674 -21.406 -13.625 1 97.81 357 VAL B O 1
ATOM 6432 N N . SER B 1 358 ? -1.253 -20.516 -14.391 1 93.69 358 SER B N 1
ATOM 6433 C CA . SER B 1 358 ? -2.01 -21.75 -14.289 1 93.69 358 SER B CA 1
ATOM 6434 C C . SER B 1 358 ? -2.389 -22.281 -15.664 1 93.69 358 SER B C 1
ATOM 6436 O O . SER B 1 358 ? -2.744 -21.516 -16.562 1 93.69 358 SER B O 1
ATOM 6438 N N . PHE B 1 359 ? -2.283 -23.562 -15.867 1 93.62 359 PHE B N 1
ATOM 6439 C CA . PHE B 1 359 ? -2.791 -24.172 -17.094 1 93.62 359 PHE B CA 1
ATOM 6440 C C . PHE B 1 359 ? -3.252 -25.609 -16.844 1 93.62 359 PHE B C 1
ATOM 6442 O O . PHE B 1 359 ? -2.949 -26.188 -15.797 1 93.62 359 PHE B O 1
ATOM 6449 N N . MET B 1 360 ? -3.988 -26.156 -17.766 1 91.38 360 MET B N 1
ATOM 6450 C CA . MET B 1 360 ? -4.555 -27.5 -17.656 1 91.38 360 MET B CA 1
ATOM 6451 C C . MET B 1 360 ? -3.586 -28.547 -18.188 1 91.38 360 MET B C 1
ATOM 6453 O O . MET B 1 360 ? -3.041 -28.391 -19.281 1 91.38 360 MET B O 1
ATOM 6457 N N . VAL B 1 361 ? -3.432 -29.547 -17.359 1 91.62 361 VAL B N 1
ATOM 6458 C CA . VAL B 1 361 ? -2.535 -30.625 -17.781 1 91.62 361 VAL B CA 1
ATOM 6459 C C . VAL B 1 361 ? -3.35 -31.797 -18.297 1 91.62 361 VAL B C 1
ATOM 6461 O O . VAL B 1 361 ? -4.211 -32.344 -17.594 1 91.62 361 VAL B O 1
ATOM 6464 N N . TYR B 1 362 ? -3.084 -32.125 -19.531 1 86.69 362 TYR B N 1
ATOM 6465 C CA . TYR B 1 362 ? -3.639 -33.312 -20.141 1 86.69 362 TYR B CA 1
ATOM 6466 C C . TYR B 1 362 ? -2.629 -34.469 -20.141 1 86.69 362 TYR B C 1
ATOM 6468 O O . TYR B 1 362 ? -1.44 -34.25 -19.891 1 86.69 362 TYR B O 1
ATOM 6476 N N . LYS B 1 363 ? -3.066 -35.656 -20.375 1 83.25 363 LYS B N 1
ATOM 6477 C CA . LYS B 1 363 ? -2.234 -36.844 -20.281 1 83.25 363 LYS B CA 1
ATOM 6478 C C . LYS B 1 363 ? -1.021 -36.75 -21.188 1 83.25 363 LYS B C 1
ATOM 6480 O O . LYS B 1 363 ? 0.074 -37.188 -20.828 1 83.25 363 LYS B O 1
ATOM 6485 N N . ASP B 1 364 ? -1.243 -36.281 -22.375 1 88.94 364 ASP B N 1
ATOM 6486 C CA . ASP B 1 364 ? -0.158 -36.25 -23.344 1 88.94 364 ASP B CA 1
ATOM 6487 C C . ASP B 1 364 ? 0.976 -35.344 -22.875 1 88.94 364 ASP B C 1
ATOM 6489 O O . ASP B 1 364 ? 2.123 -35.5 -23.297 1 88.94 364 ASP B O 1
ATOM 6493 N N . PHE B 1 365 ? 0.682 -34.406 -22.016 1 92.81 365 PHE B N 1
ATOM 6494 C CA . PHE B 1 365 ? 1.688 -33.469 -21.531 1 92.81 365 PHE B CA 1
ATOM 6495 C C . PHE B 1 365 ? 2.748 -34.188 -20.703 1 92.81 365 PHE B C 1
ATOM 6497 O O . PHE B 1 365 ? 3.904 -33.781 -20.656 1 92.81 365 PHE B O 1
ATOM 6504 N N . MET B 1 366 ? 2.365 -35.25 -20.047 1 90.94 366 MET B N 1
ATOM 6505 C CA . MET B 1 366 ? 3.291 -36 -19.203 1 90.94 366 MET B CA 1
ATOM 6506 C C . MET B 1 366 ? 4.469 -36.531 -20.031 1 90.94 366 MET B C 1
ATOM 6508 O O . MET B 1 366 ? 5.566 -36.688 -19.484 1 90.94 366 MET B O 1
ATOM 6512 N N . GLN B 1 367 ? 4.25 -36.656 -21.312 1 93.19 367 GLN B N 1
ATOM 6513 C CA . GLN B 1 367 ? 5.262 -37.281 -22.156 1 93.19 367 GLN B CA 1
ATOM 6514 C C . GLN B 1 367 ? 6.023 -36.219 -22.953 1 93.19 367 GLN B C 1
ATOM 6516 O O . GLN B 1 367 ? 6.844 -36.562 -23.812 1 93.19 367 GLN B O 1
ATOM 6521 N N . TYR B 1 368 ? 5.77 -35 -22.688 1 96.56 368 TYR B N 1
ATOM 6522 C CA . TYR B 1 368 ? 6.414 -33.938 -23.453 1 96.56 368 TYR B CA 1
ATOM 6523 C C . TYR B 1 368 ? 7.93 -34.062 -23.359 1 96.56 368 TYR B C 1
ATOM 6525 O O . TYR B 1 368 ? 8.484 -34.219 -22.281 1 96.56 368 TYR B O 1
ATOM 6533 N N . LYS B 1 369 ? 8.625 -33.906 -24.516 1 97.62 369 LYS B N 1
ATOM 6534 C CA . LYS B 1 369 ? 10.086 -33.938 -24.547 1 97.62 369 LYS B CA 1
ATOM 6535 C C . LYS B 1 369 ? 10.664 -32.625 -25.078 1 97.62 369 LYS B C 1
ATOM 6537 O O . LYS B 1 369 ? 11.586 -32.062 -24.484 1 97.62 369 LYS B O 1
ATOM 6542 N N . SER B 1 370 ? 10.211 -32.188 -26.25 1 98.12 370 SER B N 1
ATOM 6543 C CA . SER B 1 370 ? 10.719 -30.969 -26.891 1 98.12 370 SER B CA 1
ATOM 6544 C C . SER B 1 370 ? 9.727 -30.438 -27.922 1 98.12 370 SER B C 1
ATOM 6546 O O . SER B 1 370 ? 8.742 -31.109 -28.25 1 98.12 370 SER B O 1
ATOM 6548 N N . GLY B 1 371 ? 10.023 -29.172 -28.297 1 97.81 371 GLY B N 1
ATOM 6549 C CA . GLY B 1 371 ? 9.133 -28.516 -29.25 1 97.81 371 GLY B CA 1
ATOM 6550 C C . GLY B 1 371 ? 8.078 -27.656 -28.594 1 97.81 371 GLY B C 1
ATOM 6551 O O . GLY B 1 371 ? 8.188 -27.328 -27.406 1 97.81 371 GLY B O 1
ATOM 6552 N N . ILE B 1 372 ? 7.098 -27.188 -29.438 1 98.56 372 ILE B N 1
ATOM 6553 C CA . ILE B 1 372 ? 6.035 -26.312 -28.953 1 98.56 372 ILE B CA 1
ATOM 6554 C C . ILE B 1 372 ? 4.789 -27.141 -28.641 1 98.56 372 ILE B C 1
ATOM 6556 O O . ILE B 1 372 ? 4.098 -27.594 -29.562 1 98.56 372 ILE B O 1
ATOM 6560 N N . TYR B 1 373 ? 4.508 -27.297 -27.406 1 98.19 373 TYR B N 1
ATOM 6561 C CA . TYR B 1 373 ? 3.396 -28.141 -26.969 1 98.19 373 TYR B CA 1
ATOM 6562 C C . TYR B 1 373 ? 2.064 -27.578 -27.453 1 98.19 373 TYR B C 1
ATOM 6564 O O . TYR B 1 373 ? 1.789 -26.391 -27.281 1 98.19 373 TYR B O 1
ATOM 6572 N N . VAL B 1 374 ? 1.275 -28.359 -28.062 1 96 374 VAL B N 1
ATOM 6573 C CA . VAL B 1 374 ? -0.137 -28.219 -28.391 1 96 374 VAL B CA 1
ATOM 6574 C C . VAL B 1 374 ? -0.893 -29.484 -28.016 1 96 374 VAL B C 1
ATOM 6576 O O . VAL B 1 374 ? -0.496 -30.594 -28.391 1 96 374 VAL B O 1
ATOM 6579 N N . HIS B 1 375 ? -1.827 -29.328 -27.25 1 93 375 HIS B N 1
ATOM 6580 C CA . HIS B 1 375 ? -2.582 -30.5 -26.828 1 93 375 HIS B CA 1
ATOM 6581 C C . HIS B 1 375 ? -3.107 -31.281 -28.031 1 93 375 HIS B C 1
ATOM 6583 O O . HIS B 1 375 ? -3.689 -30.703 -28.938 1 93 375 HIS B O 1
ATOM 6589 N N . THR B 1 376 ? -2.873 -32.562 -28.141 1 87.12 376 THR B N 1
ATOM 6590 C CA . THR B 1 376 ? -3.154 -33.375 -29.297 1 87.12 376 THR B CA 1
ATOM 6591 C C . THR B 1 376 ? -4.629 -33.781 -29.344 1 87.12 376 THR B C 1
ATOM 6593 O O . THR B 1 376 ? -5.117 -34.281 -30.359 1 87.12 376 THR B O 1
ATOM 6596 N N . GLY B 1 377 ? -5.512 -33.344 -28.5 1 74.25 377 GLY B N 1
ATOM 6597 C CA . GLY B 1 377 ? -6.922 -33.688 -28.5 1 74.25 377 GLY B CA 1
ATOM 6598 C C . GLY B 1 377 ? -7.207 -35 -27.766 1 74.25 377 GLY B C 1
ATOM 6599 O O . GLY B 1 377 ? -6.293 -35.781 -27.5 1 74.25 377 GLY B O 1
ATOM 6600 N N . ASP B 1 378 ? -8.352 -35.281 -27.438 1 63.03 378 ASP B N 1
ATOM 6601 C CA . ASP B 1 378 ? -8.75 -36.375 -26.594 1 63.03 378 ASP B CA 1
ATOM 6602 C C . ASP B 1 378 ? -8.68 -37.719 -27.359 1 63.03 378 ASP B C 1
ATOM 6604 O O . ASP B 1 378 ? -8.586 -38.781 -26.75 1 63.03 378 ASP B O 1
ATOM 6608 N N . ASN B 1 379 ? -8.641 -37.656 -28.516 1 56.28 379 ASN B N 1
ATOM 6609 C CA . ASN B 1 379 ? -8.734 -38.875 -29.297 1 56.28 379 ASN B CA 1
ATOM 6610 C C . ASN B 1 379 ? -7.355 -39.469 -29.547 1 56.28 379 ASN B C 1
ATOM 6612 O O . ASN B 1 379 ? -7.25 -40.594 -30.047 1 56.28 379 ASN B O 1
ATOM 6616 N N . VAL B 1 380 ? -6.488 -38.812 -29.188 1 48.88 380 VAL B N 1
ATOM 6617 C CA . VAL B 1 380 ? -5.164 -39.312 -29.516 1 48.88 380 VAL B CA 1
ATOM 6618 C C . VAL B 1 380 ? -4.582 -40.062 -28.297 1 48.88 380 VAL B C 1
ATOM 6620 O O . VAL B 1 380 ? -4.414 -39.469 -27.234 1 48.88 380 VAL B O 1
ATOM 6623 N N . GLY B 1 381 ? -4.258 -41.281 -28.484 1 44.5 381 GLY B N 1
ATOM 6624 C CA . GLY B 1 381 ? -3.537 -42.125 -27.531 1 44.5 381 GLY B CA 1
ATOM 6625 C C . GLY B 1 381 ? -4.355 -42.469 -26.297 1 44.5 381 GLY B C 1
ATOM 6626 O O . GLY B 1 381 ? -3.846 -43.062 -25.359 1 44.5 381 GLY B O 1
ATOM 6627 N N . VAL B 1 382 ? -5.574 -41.688 -26.203 1 50.88 382 VAL B N 1
ATOM 6628 C CA . VAL B 1 382 ? -6.324 -41.906 -24.969 1 50.88 382 VAL B CA 1
ATOM 6629 C C . VAL B 1 382 ? -7.406 -42.969 -25.203 1 50.88 382 VAL B C 1
ATOM 6631 O O . VAL B 1 382 ? -8.062 -42.969 -26.234 1 50.88 382 VAL B O 1
ATOM 6634 N N . ASN B 1 383 ? -7.16 -44 -24.516 1 44.06 383 ASN B N 1
ATOM 6635 C CA . ASN B 1 383 ? -8.242 -44.969 -24.438 1 44.06 383 ASN B CA 1
ATOM 6636 C C . ASN B 1 383 ? -9.555 -44.312 -23.984 1 44.06 383 ASN B C 1
ATOM 6638 O O . ASN B 1 383 ? -9.547 -43.312 -23.266 1 44.06 383 ASN B O 1
ATOM 6642 N N . ARG B 1 384 ? -10.664 -44.5 -24.828 1 44 384 ARG B N 1
ATOM 6643 C CA . ARG B 1 384 ? -12.039 -44.062 -24.656 1 44 384 ARG B CA 1
ATOM 6644 C C . ARG B 1 384 ? -12.352 -43.844 -23.172 1 44 384 ARG B C 1
ATOM 6646 O O . ARG B 1 384 ? -13.336 -43.188 -22.844 1 44 384 ARG B O 1
ATOM 6653 N N . PHE B 1 385 ? -11.773 -44.594 -22.281 1 39.19 385 PHE B N 1
ATOM 6654 C CA . PHE B 1 385 ? -12.141 -44.531 -20.875 1 39.19 385 PHE B CA 1
ATOM 6655 C C . PHE B 1 385 ? -11.07 -43.781 -20.078 1 39.19 385 PHE B C 1
ATOM 6657 O O . PHE B 1 385 ? -10.352 -44.375 -19.281 1 39.19 385 PHE B O 1
ATOM 6664 N N . ASP B 1 386 ? -10.484 -42.719 -20.609 1 45.44 386 ASP B N 1
ATOM 6665 C CA . ASP B 1 386 ? -9.352 -42.062 -19.969 1 45.44 386 ASP B CA 1
ATOM 6666 C C . ASP B 1 386 ? -9.812 -41.156 -18.828 1 45.44 386 ASP B C 1
ATOM 6668 O O . ASP B 1 386 ? -10.469 -40.125 -19.062 1 45.44 386 ASP B O 1
ATOM 6672 N N . PRO B 1 387 ? -9.781 -41.656 -17.531 1 44.06 387 PRO B N 1
ATOM 6673 C CA . PRO B 1 387 ? -10.188 -40.969 -16.312 1 44.06 387 PRO B CA 1
ATOM 6674 C C . PRO B 1 387 ? -9.281 -39.812 -15.953 1 44.06 387 PRO B C 1
ATOM 6676 O O . PRO B 1 387 ? -9.336 -39.281 -14.828 1 44.06 387 PRO B O 1
ATOM 6679 N N . PHE B 1 388 ? -8.578 -39.406 -16.938 1 45.09 388 PHE B N 1
ATOM 6680 C CA . PHE B 1 388 ? -7.652 -38.344 -16.516 1 45.09 388 PHE B CA 1
ATOM 6681 C C . PHE B 1 388 ? -8.406 -37.062 -16.156 1 45.09 388 PHE B C 1
ATOM 6683 O O . PHE B 1 388 ? -9.148 -36.531 -16.984 1 45.09 388 PHE B O 1
ATOM 6690 N N . VAL B 1 389 ? -8.312 -36.688 -14.781 1 51 389 VAL B N 1
ATOM 6691 C CA . VAL B 1 389 ? -8.93 -35.469 -14.266 1 51 389 VAL B CA 1
ATOM 6692 C C . VAL B 1 389 ? -8.039 -34.281 -14.578 1 51 389 VAL B C 1
ATOM 6694 O O . VAL B 1 389 ? -6.844 -34.281 -14.273 1 51 389 VAL B O 1
ATOM 6697 N N . ILE B 1 390 ? -8.625 -33.344 -15.297 1 65.12 390 ILE B N 1
ATOM 6698 C CA . ILE B 1 390 ? -7.906 -32.125 -15.648 1 65.12 390 ILE B CA 1
ATOM 6699 C C . ILE B 1 390 ? -7.738 -31.25 -14.414 1 65.12 390 ILE B C 1
ATOM 6701 O O . ILE B 1 390 ? -8.719 -30.922 -13.734 1 65.12 390 ILE B O 1
ATOM 6705 N N . THR B 1 391 ? -6.461 -31.078 -14.07 1 72.88 391 THR B N 1
ATOM 6706 C CA . THR B 1 391 ? -6.117 -30.25 -12.922 1 72.88 391 THR B CA 1
ATOM 6707 C C . THR B 1 391 ? -5.398 -28.969 -13.375 1 72.88 391 THR B C 1
ATOM 6709 O O . THR B 1 391 ? -5.078 -28.828 -14.555 1 72.88 391 THR B O 1
ATOM 6712 N N . ASN B 1 392 ? -5.422 -28.172 -12.469 1 85.06 392 ASN B N 1
ATOM 6713 C CA . ASN B 1 392 ? -4.703 -26.922 -12.688 1 85.06 392 ASN B CA 1
ATOM 6714 C C . ASN B 1 392 ? -3.254 -27.016 -12.219 1 85.06 392 ASN B C 1
ATOM 6716 O O . ASN B 1 392 ? -2.992 -27.281 -11.047 1 85.06 392 ASN B O 1
ATOM 6720 N N . HIS B 1 393 ? -2.395 -26.938 -13.156 1 94.62 393 HIS B N 1
ATOM 6721 C CA . HIS B 1 393 ? -0.96 -26.984 -12.906 1 94.62 393 HIS B CA 1
ATOM 6722 C C . HIS B 1 393 ? -0.346 -25.578 -12.961 1 94.62 393 HIS B C 1
ATOM 6724 O O . HIS B 1 393 ? -0.601 -24.828 -13.898 1 94.62 393 HIS B O 1
ATOM 6730 N N . VAL B 1 394 ? 0.392 -25.266 -11.836 1 97.81 394 VAL B N 1
ATOM 6731 C CA . VAL B 1 394 ? 1.008 -23.953 -11.766 1 97.81 394 VAL B CA 1
ATOM 6732 C C . VAL B 1 394 ? 2.482 -24.047 -12.148 1 97.81 394 VAL B C 1
ATOM 6734 O O . VAL B 1 394 ? 3.209 -24.906 -11.648 1 97.81 394 VAL B O 1
ATOM 6737 N N . VAL B 1 395 ? 2.883 -23.188 -13.055 1 98.69 395 VAL B N 1
ATOM 6738 C CA . VAL B 1 395 ? 4.25 -23.156 -13.57 1 98.69 395 VAL B CA 1
ATOM 6739 C C . VAL B 1 395 ? 4.723 -21.719 -13.695 1 98.69 395 VAL B C 1
ATOM 6741 O O . VAL B 1 395 ? 3.984 -20.781 -13.367 1 98.69 395 VAL B O 1
ATOM 6744 N N . LEU B 1 396 ? 6 -21.578 -14.062 1 98.94 396 LEU B N 1
ATOM 6745 C CA . LEU B 1 396 ? 6.598 -20.25 -14.164 1 98.94 396 LEU B CA 1
ATOM 6746 C C . LEU B 1 396 ? 6.914 -19.906 -15.617 1 98.94 396 LEU B C 1
ATOM 6748 O O . LEU B 1 396 ? 7.695 -20.609 -16.266 1 98.94 396 LEU B O 1
ATOM 6752 N N . VAL B 1 397 ? 6.328 -18.828 -16.156 1 98.94 397 VAL B N 1
ATOM 6753 C CA . VAL B 1 397 ? 6.691 -18.344 -17.484 1 98.94 397 VAL B CA 1
ATOM 6754 C C . VAL B 1 397 ? 7.871 -17.375 -17.375 1 98.94 397 VAL B C 1
ATOM 6756 O O . VAL B 1 397 ? 7.805 -16.391 -16.641 1 98.94 397 VAL B O 1
ATOM 6759 N N . VAL B 1 398 ? 8.922 -17.656 -18.172 1 98.94 398 VAL B N 1
ATOM 6760 C CA . VAL B 1 398 ? 10.156 -16.906 -18 1 98.94 398 VAL B CA 1
ATOM 6761 C C . VAL B 1 398 ? 10.461 -16.109 -19.266 1 98.94 398 VAL B C 1
ATOM 6763 O O . VAL B 1 398 ? 11.391 -15.289 -19.281 1 98.94 398 VAL B O 1
ATOM 6766 N N . GLY B 1 399 ? 9.727 -16.328 -20.328 1 98.88 399 GLY B N 1
ATOM 6767 C CA . GLY B 1 399 ? 9.961 -15.648 -21.594 1 98.88 399 GLY B CA 1
ATOM 6768 C C . GLY B 1 399 ? 9.07 -16.141 -22.719 1 98.88 399 GLY B C 1
ATOM 6769 O O . GLY B 1 399 ? 8.062 -16.812 -22.469 1 98.88 399 GLY B O 1
ATOM 6770 N N . TRP B 1 400 ? 9.469 -15.672 -23.891 1 98.81 400 TRP B N 1
ATOM 6771 C CA . TRP B 1 400 ? 8.727 -16.078 -25.094 1 98.81 400 TRP B CA 1
ATOM 6772 C C . TRP B 1 400 ? 9.617 -16.031 -26.328 1 98.81 400 TRP B C 1
ATOM 6774 O O . TRP B 1 400 ? 10.703 -15.438 -26.297 1 98.81 400 TRP B O 1
ATOM 6784 N N . GLY B 1 401 ? 9.125 -16.781 -27.297 1 98.25 401 GLY B N 1
ATOM 6785 C CA . GLY B 1 401 ? 9.812 -16.766 -28.578 1 98.25 401 GLY B CA 1
ATOM 6786 C C . GLY B 1 401 ? 8.891 -17.016 -29.75 1 98.25 401 GLY B C 1
ATOM 6787 O O . GLY B 1 401 ? 7.668 -17.062 -29.594 1 98.25 401 GLY B O 1
ATOM 6788 N N . GLN B 1 402 ? 9.562 -17.016 -30.891 1 97.06 402 GLN B N 1
ATOM 6789 C CA . GLN B 1 402 ? 8.883 -17.312 -32.156 1 97.06 402 GLN B CA 1
ATOM 6790 C C . GLN B 1 402 ? 9.805 -18.047 -33.125 1 97.06 402 GLN B C 1
ATOM 6792 O O . GLN B 1 402 ? 10.984 -17.719 -33.25 1 97.06 402 GLN B O 1
ATOM 6797 N N . LEU B 1 403 ? 9.25 -19.109 -33.656 1 96.19 403 LEU B N 1
ATOM 6798 C CA . LEU B 1 403 ? 10.016 -19.812 -34.688 1 96.19 403 LEU B CA 1
ATOM 6799 C C . LEU B 1 403 ? 10.172 -18.938 -35.906 1 96.19 403 LEU B C 1
ATOM 6801 O O . LEU B 1 403 ? 9.352 -18.047 -36.156 1 96.19 403 LEU B O 1
ATOM 6805 N N . SER B 1 404 ? 11.211 -19.266 -36.656 1 93.62 404 SER B N 1
ATOM 6806 C CA . SER B 1 404 ? 11.406 -18.547 -37.906 1 93.62 404 SER B CA 1
ATOM 6807 C C . SER B 1 404 ? 10.25 -18.797 -38.875 1 93.62 404 SER B C 1
ATOM 6809 O O . SER B 1 404 ? 9.547 -19.797 -38.781 1 93.62 404 SER B O 1
ATOM 6811 N N . PRO B 1 405 ? 10.148 -17.859 -39.781 1 91.81 405 PRO B N 1
ATOM 6812 C CA . PRO B 1 405 ? 9.109 -18.078 -40.781 1 91.81 405 PRO B CA 1
ATOM 6813 C C . PRO B 1 405 ? 9.281 -19.391 -41.531 1 91.81 405 PRO B C 1
ATOM 6815 O O . PRO B 1 405 ? 8.297 -20.047 -41.906 1 91.81 405 PRO B O 1
ATOM 6818 N N . GLU B 1 406 ? 10.484 -19.812 -41.812 1 92.69 406 GLU B N 1
ATOM 6819 C CA . GLU B 1 406 ? 10.781 -21.062 -42.5 1 92.69 406 GLU B CA 1
ATOM 6820 C C . GLU B 1 406 ? 10.336 -22.266 -41.688 1 92.69 406 GLU B C 1
ATOM 6822 O O . GLU B 1 406 ? 9.984 -23.312 -42.219 1 92.69 406 GLU B O 1
ATOM 6827 N N . GLU B 1 407 ? 10.273 -22.016 -40.375 1 90.88 407 GLU B N 1
ATOM 6828 C CA . GLU B 1 407 ? 9.891 -23.109 -39.5 1 90.88 407 GLU B CA 1
ATOM 6829 C C . GLU B 1 407 ? 8.422 -22.984 -39.094 1 90.88 407 GLU B C 1
ATOM 6831 O O . GLU B 1 407 ? 7.973 -23.656 -38.156 1 90.88 407 GLU B O 1
ATOM 6836 N N . GLY B 1 408 ? 7.707 -22.125 -39.781 1 90.62 408 GLY B N 1
ATOM 6837 C CA . GLY B 1 408 ? 6.277 -22.016 -39.562 1 90.62 408 GLY B CA 1
ATOM 6838 C C . GLY B 1 408 ? 5.91 -20.781 -38.75 1 90.62 408 GLY B C 1
ATOM 6839 O O . GLY B 1 408 ? 4.73 -20.422 -38.625 1 90.62 408 GLY B O 1
ATOM 6840 N N . GLY B 1 409 ? 6.84 -20.141 -38.031 1 94.25 409 GLY B N 1
ATOM 6841 C CA . GLY B 1 409 ? 6.609 -18.859 -37.375 1 94.25 409 GLY B CA 1
ATOM 6842 C C . GLY B 1 409 ? 5.805 -19 -36.094 1 94.25 409 GLY B C 1
ATOM 6843 O O . GLY B 1 409 ? 5.305 -18 -35.562 1 94.25 409 GLY B O 1
ATOM 6844 N N . THR B 1 410 ? 5.656 -20.203 -35.562 1 96.88 410 THR B N 1
ATOM 6845 C CA . THR B 1 410 ? 4.824 -20.438 -34.375 1 96.88 410 THR B CA 1
ATOM 6846 C C . THR B 1 410 ? 5.414 -19.75 -33.156 1 96.88 410 THR B C 1
ATOM 6848 O O . THR B 1 410 ? 6.621 -19.828 -32.906 1 96.88 410 THR B O 1
ATOM 6851 N N . LYS B 1 411 ? 4.535 -18.969 -32.469 1 98.19 411 LYS B N 1
ATOM 6852 C CA . LYS B 1 411 ? 4.934 -18.297 -31.25 1 98.19 411 LYS B CA 1
ATOM 6853 C C . LYS B 1 411 ? 4.793 -19.219 -30.047 1 98.19 411 LYS B C 1
ATOM 6855 O O . LYS B 1 411 ? 3.945 -20.125 -30.031 1 98.19 411 LYS B O 1
ATOM 6860 N N . TYR B 1 412 ? 5.688 -19.031 -29.016 1 98.75 412 TYR B N 1
ATOM 6861 C CA . TYR B 1 412 ? 5.613 -19.906 -27.844 1 98.75 412 TYR B CA 1
ATOM 6862 C C . TYR B 1 412 ? 6.023 -19.156 -26.578 1 98.75 412 TYR B C 1
ATOM 6864 O O . TYR B 1 412 ? 6.766 -18.188 -26.641 1 98.75 412 TYR B O 1
ATOM 6872 N N . TRP B 1 413 ? 5.488 -19.625 -25.484 1 98.88 413 TRP B N 1
ATOM 6873 C CA . TRP B 1 413 ? 5.98 -19.266 -24.156 1 98.88 413 TRP B CA 1
ATOM 6874 C C . TRP B 1 413 ? 7.121 -20.188 -23.734 1 98.88 413 TRP B C 1
ATOM 6876 O O . TRP B 1 413 ? 7.109 -21.375 -24.047 1 98.88 413 TRP B O 1
ATOM 6886 N N . ILE B 1 414 ? 8.07 -19.703 -23.062 1 98.94 414 ILE B N 1
ATOM 6887 C CA . ILE B 1 414 ? 9.086 -20.5 -22.375 1 98.94 414 ILE B CA 1
ATOM 6888 C C . ILE B 1 414 ? 8.703 -20.688 -20.906 1 98.94 414 ILE B C 1
ATOM 6890 O O . ILE B 1 414 ? 8.578 -19.703 -20.172 1 98.94 414 ILE B O 1
ATOM 6894 N N . VAL B 1 415 ? 8.586 -21.969 -20.5 1 98.94 415 VAL B N 1
ATOM 6895 C CA . VAL B 1 415 ? 7.949 -22.219 -19.219 1 98.94 415 VAL B CA 1
ATOM 6896 C C . VAL B 1 415 ? 8.82 -23.141 -18.375 1 98.94 415 VAL B C 1
ATOM 6898 O O . VAL B 1 415 ? 9.281 -24.172 -18.859 1 98.94 415 VAL B O 1
ATOM 6901 N N . LYS B 1 416 ? 9.023 -22.766 -17.125 1 98.94 416 LYS B N 1
ATOM 6902 C CA . LYS B 1 416 ? 9.766 -23.578 -16.156 1 98.94 416 LYS B CA 1
ATOM 6903 C C . LYS B 1 416 ? 8.828 -24.516 -15.391 1 98.94 416 LYS B C 1
ATOM 6905 O O . LYS B 1 416 ? 7.859 -24.062 -14.773 1 98.94 416 LYS B O 1
ATOM 6910 N N . ASN B 1 417 ? 9.125 -25.766 -15.469 1 98.56 417 ASN B N 1
ATOM 6911 C CA . ASN B 1 417 ? 8.375 -26.781 -14.727 1 98.56 417 ASN B CA 1
ATOM 6912 C C . ASN B 1 417 ? 9.086 -27.172 -13.438 1 98.56 417 ASN B C 1
ATOM 6914 O O . ASN B 1 417 ? 10.117 -26.594 -13.094 1 98.56 417 ASN B O 1
ATOM 6918 N N . SER B 1 418 ? 8.445 -28.094 -12.672 1 98.56 418 SER B N 1
ATOM 6919 C CA . SER B 1 418 ? 9.031 -28.516 -11.398 1 98.56 418 SER B CA 1
ATOM 6920 C C . SER B 1 418 ? 9.148 -30.031 -11.32 1 98.56 418 SER B C 1
ATOM 6922 O O . SER B 1 418 ? 8.969 -30.625 -10.258 1 98.56 418 SER B O 1
ATOM 6924 N N . TRP B 1 419 ? 9.406 -30.641 -12.453 1 97.81 419 TRP B N 1
ATOM 6925 C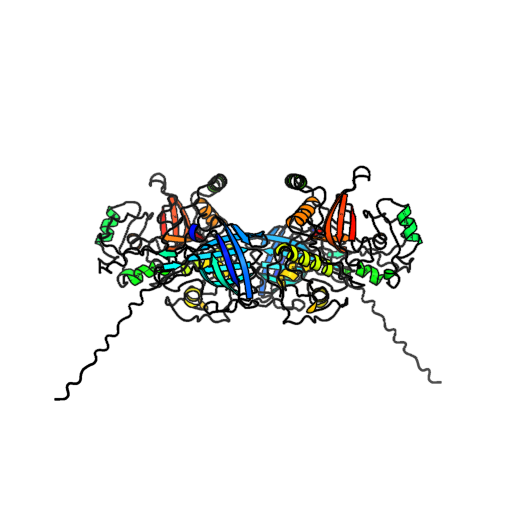 CA . TRP B 1 419 ? 9.508 -32.094 -12.516 1 97.81 419 TRP B CA 1
ATOM 6926 C C . TRP B 1 419 ? 10.945 -32.531 -12.789 1 97.81 419 TRP B C 1
ATOM 6928 O O . TRP B 1 419 ? 11.188 -33.469 -13.547 1 97.81 419 TRP B O 1
ATOM 6938 N N . SER B 1 420 ? 11.945 -31.812 -12.32 1 97.31 420 SER B N 1
ATOM 6939 C CA . SER B 1 420 ? 13.375 -32.062 -12.438 1 97.31 420 SER B CA 1
ATOM 6940 C C . SER B 1 420 ? 13.898 -31.688 -13.812 1 97.31 420 SER B C 1
ATOM 6942 O O . SER B 1 420 ? 13.109 -31.453 -14.734 1 97.31 420 SER B O 1
ATOM 6944 N N . THR B 1 421 ? 15.227 -31.703 -13.945 1 97.94 421 THR B N 1
ATOM 6945 C CA . THR B 1 421 ? 15.859 -31.344 -15.211 1 97.94 421 THR B CA 1
ATOM 6946 C C . THR B 1 421 ? 15.805 -32.531 -16.188 1 97.94 421 THR B C 1
ATOM 6948 O O . THR B 1 421 ? 16.094 -32.344 -17.375 1 97.94 421 THR B O 1
ATOM 6951 N N . LYS B 1 422 ? 15.336 -33.625 -15.773 1 96.81 422 LYS B N 1
ATOM 6952 C CA . LYS B 1 422 ? 15.266 -34.812 -16.625 1 96.81 422 LYS B CA 1
ATOM 6953 C C . LYS B 1 422 ? 14.039 -34.75 -17.531 1 96.81 422 LYS B C 1
ATOM 6955 O O . LYS B 1 422 ? 13.938 -35.531 -18.484 1 96.81 422 LYS B O 1
ATOM 6960 N N . TRP B 1 423 ? 13.133 -34 -17.188 1 97.56 423 TRP B N 1
ATOM 6961 C CA . TRP B 1 423 ? 11.883 -33.875 -17.922 1 97.56 423 TRP B CA 1
ATOM 6962 C C . TRP B 1 423 ? 11.938 -32.719 -18.922 1 97.56 423 TRP B C 1
ATOM 6964 O O . TRP B 1 423 ? 12.484 -31.656 -18.609 1 97.56 423 TRP B O 1
ATOM 6974 N N . GLY B 1 424 ? 11.32 -32.906 -20.078 1 98.25 424 GLY B N 1
ATOM 6975 C CA . GLY B 1 424 ? 11.211 -31.828 -21.062 1 98.25 424 GLY B CA 1
ATOM 6976 C C . GLY B 1 424 ? 12.555 -31.312 -21.531 1 98.25 424 GLY B C 1
ATOM 6977 O O . GLY B 1 424 ? 13.469 -32.094 -21.797 1 98.25 424 GLY B O 1
ATOM 6978 N N . ILE B 1 425 ? 12.617 -30.031 -21.781 1 98.44 425 ILE B N 1
ATOM 6979 C CA . ILE B 1 425 ? 13.852 -29.375 -22.188 1 98.44 425 ILE B CA 1
ATOM 6980 C C . ILE B 1 425 ? 14.617 -28.922 -20.938 1 98.44 425 ILE B C 1
ATOM 6982 O O . ILE B 1 425 ? 14.516 -27.75 -20.531 1 98.44 425 ILE B O 1
ATOM 6986 N N . ASP B 1 426 ? 15.352 -29.844 -20.297 1 98.12 426 ASP B N 1
ATOM 6987 C CA . ASP B 1 426 ? 16.094 -29.562 -19.062 1 98.12 426 ASP B CA 1
ATOM 6988 C C . ASP B 1 426 ? 15.172 -28.984 -18 1 98.12 426 ASP B C 1
ATOM 6990 O O . ASP B 1 426 ? 15.531 -28.016 -17.312 1 98.12 426 ASP B O 1
ATOM 6994 N N . GLY B 1 427 ? 13.945 -29.422 -17.953 1 98.62 427 GLY B N 1
ATOM 6995 C CA . GLY B 1 427 ? 12.984 -29 -16.953 1 98.62 427 GLY B CA 1
ATOM 6996 C C . GLY B 1 427 ? 12.039 -27.922 -17.438 1 98.62 427 GLY B C 1
ATOM 6997 O O . GLY B 1 427 ? 11.148 -27.484 -16.703 1 98.62 427 GLY B O 1
ATOM 6998 N N . TYR B 1 428 ? 12.281 -27.469 -18.672 1 98.88 428 TYR B N 1
ATOM 6999 C CA . TYR B 1 428 ? 11.43 -26.438 -19.297 1 98.88 428 TYR B CA 1
ATOM 7000 C C . TYR B 1 428 ? 10.562 -27.047 -20.375 1 98.88 428 TYR B C 1
ATOM 7002 O O . TYR B 1 428 ? 10.75 -28.203 -20.766 1 98.88 428 TYR B O 1
ATOM 7010 N N . PHE B 1 429 ? 9.586 -26.281 -20.828 1 98.81 429 PHE B N 1
ATOM 7011 C CA . PHE B 1 429 ? 8.805 -26.625 -22.016 1 98.81 429 PHE B CA 1
ATOM 7012 C C . PHE B 1 429 ? 8.336 -25.359 -22.734 1 98.81 429 PHE B C 1
ATOM 7014 O O . PHE B 1 429 ? 8.336 -24.281 -22.156 1 98.81 429 PHE B O 1
ATOM 7021 N N . TRP B 1 430 ? 8.078 -25.516 -23.969 1 98.81 430 TRP B N 1
ATOM 7022 C CA . TRP B 1 430 ? 7.438 -24.484 -24.781 1 98.81 430 TRP B CA 1
ATOM 7023 C C . TRP B 1 430 ? 5.965 -24.812 -25.016 1 98.81 430 TRP B C 1
ATOM 7025 O O . TRP B 1 430 ? 5.602 -25.984 -25.172 1 98.81 430 TRP B O 1
ATOM 7035 N N . ILE B 1 431 ? 5.234 -23.844 -24.969 1 98.75 431 ILE B N 1
ATOM 7036 C CA . ILE B 1 431 ? 3.812 -24.031 -25.25 1 98.75 431 ILE B CA 1
ATOM 7037 C C . ILE B 1 431 ? 3.314 -22.922 -26.172 1 98.75 431 ILE B C 1
ATOM 7039 O O . ILE B 1 431 ? 3.746 -21.766 -26.047 1 98.75 431 ILE B O 1
ATOM 7043 N N . ARG B 1 432 ? 2.385 -23.25 -27 1 98.38 432 ARG B N 1
ATOM 7044 C CA . ARG B 1 432 ? 1.924 -22.328 -28.031 1 98.38 432 ARG B CA 1
ATOM 7045 C C . ARG B 1 432 ? 1.379 -21.047 -27.406 1 98.38 432 ARG B C 1
ATOM 7047 O O . ARG B 1 432 ? 0.586 -21.094 -26.453 1 98.38 432 ARG B O 1
ATOM 7054 N N . ARG B 1 433 ? 1.818 -19.953 -27.906 1 98.5 433 ARG B N 1
ATOM 7055 C CA . ARG B 1 433 ? 1.402 -18.625 -27.453 1 98.5 433 ARG B CA 1
ATOM 7056 C C . ARG B 1 433 ? 0.421 -18 -28.438 1 98.5 433 ARG B C 1
ATOM 7058 O O . ARG B 1 433 ? 0.561 -18.156 -29.641 1 98.5 433 ARG B O 1
ATOM 7065 N N . GLY B 1 434 ? -0.545 -17.25 -27.891 1 96.75 434 GLY B N 1
ATOM 7066 C CA . GLY B 1 434 ? -1.456 -16.484 -28.719 1 96.75 434 GLY B CA 1
ATOM 7067 C C . GLY B 1 434 ? -2.797 -17.156 -28.922 1 96.75 434 GLY B C 1
ATOM 7068 O O . GLY B 1 434 ? -3.727 -16.547 -29.469 1 96.75 434 GLY B O 1
ATOM 7069 N N . THR B 1 435 ? -2.91 -18.406 -28.422 1 95.94 435 THR B N 1
ATOM 7070 C CA . THR B 1 435 ? -4.148 -19.141 -28.625 1 95.94 435 THR B CA 1
ATOM 7071 C C . THR B 1 435 ? -4.75 -19.578 -27.297 1 95.94 435 THR B C 1
ATOM 7073 O O . THR B 1 435 ? -5.734 -20.328 -27.266 1 95.94 435 THR B O 1
ATOM 7076 N N . ASP B 1 436 ? -4.094 -19.234 -26.234 1 96.69 436 ASP B N 1
ATOM 7077 C CA . ASP B 1 436 ? -4.484 -19.656 -24.891 1 96.69 436 ASP B CA 1
ATOM 7078 C C . ASP B 1 436 ? -4.465 -21.172 -24.766 1 96.69 436 ASP B C 1
ATOM 7080 O O . ASP B 1 436 ? -5.445 -21.781 -24.328 1 96.69 436 ASP B O 1
ATOM 7084 N N . GLU B 1 437 ? -3.4 -21.734 -25.297 1 96.19 437 GLU B N 1
ATOM 7085 C CA . GLU B 1 437 ? -3.236 -23.188 -25.25 1 96.19 437 GLU B CA 1
ATOM 7086 C C . GLU B 1 437 ? -3.365 -23.719 -23.828 1 96.19 437 GLU B C 1
ATOM 7088 O O . GLU B 1 437 ? -2.641 -23.281 -22.938 1 96.19 437 GLU B O 1
ATOM 7093 N N . CYS B 1 438 ? -4.328 -24.656 -23.594 1 94 438 CYS B N 1
ATOM 7094 C CA . CYS B 1 438 ? -4.594 -25.297 -22.312 1 94 438 CYS B CA 1
ATOM 7095 C C . CYS B 1 438 ? -4.906 -24.266 -21.234 1 94 438 CYS B C 1
ATOM 7097 O O . CYS B 1 438 ? -4.703 -24.531 -20.047 1 94 438 CYS B O 1
ATOM 7099 N N . GLY B 1 439 ? -5.207 -23.062 -21.562 1 94.75 439 GLY B N 1
ATOM 7100 C CA . GLY B 1 439 ? -5.629 -22.031 -20.625 1 94.75 439 GLY B CA 1
ATOM 7101 C C . GLY B 1 439 ? -4.469 -21.25 -20.047 1 94.75 439 GLY B C 1
ATOM 7102 O O . GLY B 1 439 ? -4.625 -20.562 -19.031 1 94.75 439 GLY B O 1
ATOM 7103 N N . ILE B 1 440 ? -3.324 -21.25 -20.641 1 97.25 440 ILE B N 1
ATOM 7104 C CA . ILE B 1 440 ? -2.105 -20.75 -20.031 1 97.25 440 ILE B CA 1
ATOM 7105 C C . ILE B 1 440 ? -2.129 -19.219 -20.031 1 97.25 440 ILE B C 1
ATOM 7107 O O . ILE B 1 440 ? -1.38 -18.578 -19.281 1 97.25 440 ILE B O 1
ATOM 7111 N N . GLU B 1 441 ? -2.992 -18.594 -20.859 1 97.94 441 GLU B N 1
ATOM 7112 C CA . GLU B 1 441 ? -2.977 -17.141 -21 1 97.94 441 GLU B CA 1
ATOM 7113 C C . GLU B 1 441 ? -4.168 -16.5 -20.281 1 97.94 441 GLU B C 1
ATOM 7115 O O . GLU B 1 441 ? -4.414 -15.305 -20.406 1 97.94 441 GLU B O 1
ATOM 7120 N N . SER B 1 442 ? -4.848 -17.297 -19.438 1 95.5 442 SER B N 1
ATOM 7121 C CA . SER B 1 442 ? -6.094 -16.828 -18.859 1 95.5 442 SER B CA 1
ATOM 7122 C C . SER B 1 442 ? -5.898 -16.422 -17.406 1 95.5 442 SER B C 1
ATOM 7124 O O . SER B 1 442 ? -6.605 -15.539 -16.891 1 95.5 442 SER B O 1
ATOM 7126 N N . ILE B 1 443 ? -4.996 -17.062 -16.719 1 95.88 443 ILE B N 1
ATOM 7127 C CA . ILE B 1 443 ? -4.836 -16.812 -15.297 1 95.88 443 ILE B CA 1
ATOM 7128 C C . ILE B 1 443 ? -3.354 -16.719 -14.945 1 95.88 443 ILE B C 1
ATOM 7130 O O . ILE B 1 443 ? -2.631 -17.719 -15 1 95.88 443 ILE B O 1
ATOM 7134 N N . ALA B 1 444 ? -2.967 -15.555 -14.586 1 97.69 444 ALA B N 1
ATOM 7135 C CA . ALA B 1 444 ? -1.601 -15.297 -14.141 1 97.69 444 ALA B CA 1
ATOM 7136 C C . ALA B 1 444 ? -1.583 -14.336 -12.953 1 97.69 444 ALA B C 1
ATOM 7138 O O . ALA B 1 444 ? -2.449 -13.469 -12.836 1 97.69 444 ALA B O 1
ATOM 7139 N N . ALA B 1 445 ? -0.671 -14.57 -12.086 1 97.75 445 ALA B N 1
ATOM 7140 C CA . ALA B 1 445 ? -0.538 -13.734 -10.898 1 97.75 445 ALA B CA 1
ATOM 7141 C C . ALA B 1 445 ? 0.908 -13.289 -10.695 1 97.75 445 ALA B C 1
ATOM 7143 O O . ALA B 1 445 ? 1.837 -13.938 -11.188 1 97.75 445 ALA B O 1
ATOM 7144 N N . GLU B 1 446 ? 1.047 -12.172 -10.031 1 98 446 GLU B N 1
ATOM 7145 C CA . GLU B 1 446 ? 2.369 -11.633 -9.727 1 98 446 GLU B CA 1
ATOM 7146 C C . GLU B 1 446 ? 2.379 -10.938 -8.367 1 98 446 GLU B C 1
ATOM 7148 O O . GLU B 1 446 ? 1.322 -10.68 -7.789 1 98 446 GLU B O 1
ATOM 7153 N N . SER B 1 447 ? 3.51 -10.734 -7.82 1 98.38 447 SER B N 1
ATOM 7154 C CA . SER B 1 447 ? 3.758 -9.961 -6.605 1 98.38 447 SER B CA 1
ATOM 7155 C C . SER B 1 447 ? 5.141 -9.32 -6.633 1 98.38 447 SER B C 1
ATOM 7157 O O . SER B 1 447 ? 5.957 -9.625 -7.504 1 98.38 447 SER B O 1
ATOM 7159 N N . THR B 1 448 ? 5.406 -8.383 -5.77 1 98.5 448 THR B N 1
ATOM 7160 C CA . THR B 1 448 ? 6.637 -7.605 -5.773 1 98.5 448 THR B CA 1
ATOM 7161 C C . THR B 1 448 ? 7.402 -7.797 -4.465 1 98.5 448 THR B C 1
ATOM 7163 O O . THR B 1 448 ? 6.84 -7.625 -3.381 1 98.5 448 THR B O 1
ATOM 7166 N N . PRO B 1 449 ? 8.68 -8.141 -4.562 1 98.44 449 PRO B N 1
ATOM 7167 C CA . PRO B 1 449 ? 9.453 -8.289 -3.328 1 98.44 449 PRO B CA 1
ATOM 7168 C C . PRO B 1 449 ? 9.703 -6.953 -2.627 1 98.44 449 PRO B C 1
ATOM 7170 O O . PRO B 1 449 ? 9.906 -5.934 -3.287 1 98.44 449 PRO B O 1
ATOM 7173 N N . ILE B 1 450 ? 9.664 -6.969 -1.357 1 98.19 450 ILE B N 1
ATOM 7174 C CA . ILE B 1 450 ? 10.148 -5.855 -0.546 1 98.19 450 ILE B CA 1
ATOM 7175 C C . ILE B 1 450 ? 11.625 -6.07 -0.211 1 98.19 450 ILE B C 1
ATOM 7177 O O . ILE B 1 450 ? 12.008 -7.133 0.283 1 98.19 450 ILE B O 1
ATOM 7181 N N . TYR B 1 451 ? 12.438 -5.082 -0.465 1 96.88 451 TYR B N 1
ATOM 7182 C CA . TYR B 1 451 ? 13.883 -5.242 -0.313 1 96.88 451 TYR B CA 1
ATOM 7183 C C . TYR B 1 451 ? 14.25 -5.5 1.143 1 96.88 451 TYR B C 1
ATOM 7185 O O . TYR B 1 451 ? 13.844 -4.754 2.035 1 96.88 451 TYR B O 1
ATOM 7193 N N . LYS B 1 452 ? 14.875 -6.488 1.288 1 92.69 452 LYS B N 1
ATOM 7194 C CA . LYS B 1 452 ? 15.5 -6.867 2.551 1 92.69 452 LYS B CA 1
ATOM 7195 C C . LYS B 1 452 ? 16.859 -7.523 2.316 1 92.69 452 LYS B C 1
ATOM 7197 O O . LYS B 1 452 ? 16.969 -8.461 1.52 1 92.69 452 LYS B O 1
ATOM 7202 N N . TYR B 1 453 ? 17.797 -7.027 2.984 1 88.12 453 TYR B N 1
ATOM 7203 C CA . TYR B 1 453 ? 19.125 -7.613 2.828 1 88.12 453 TYR B CA 1
ATOM 7204 C C . TYR B 1 453 ? 19.172 -9.023 3.41 1 88.12 453 TYR B C 1
ATOM 7206 O O . TYR B 1 453 ? 18.734 -9.242 4.539 1 88.12 453 TYR B O 1
ATOM 7214 N N . MET B 1 454 ? 19.625 -9.945 2.572 1 83.88 454 MET B N 1
ATOM 7215 C CA . MET B 1 454 ? 19.781 -11.336 2.986 1 83.88 454 MET B CA 1
ATOM 7216 C C . MET B 1 454 ? 21.25 -11.688 3.199 1 83.88 454 MET B C 1
ATOM 7218 O O . MET B 1 454 ? 22.109 -11.297 2.404 1 83.88 454 MET B O 1
ATOM 7222 N N . LYS B 1 455 ? 21.703 -12.234 4.359 1 70.19 455 LYS B N 1
ATOM 7223 C CA . LYS B 1 455 ? 23.078 -12.617 4.672 1 70.19 455 LYS B CA 1
ATOM 7224 C C . LYS B 1 455 ? 23.5 -13.852 3.885 1 70.19 455 LYS B C 1
ATOM 7226 O O . LYS B 1 455 ? 22.703 -14.758 3.662 1 70.19 455 LYS B O 1
#

Solvent-accessible surface area (backbone atoms only — not comparable to full-atom values): 47380 Å² total; per-residue (Å²): 137,84,79,78,79,77,78,74,74,74,74,71,73,70,73,73,75,74,63,46,69,25,74,36,53,68,83,50,57,46,41,48,34,38,36,38,26,29,63,61,77,36,53,92,79,64,70,28,90,53,90,74,63,72,69,46,77,45,43,36,38,38,40,87,83,39,41,24,30,38,82,51,68,41,71,30,34,31,31,59,44,81,27,29,24,38,39,38,37,45,51,47,25,36,39,38,32,48,34,31,53,56,49,53,31,16,33,38,22,32,27,70,44,15,45,30,27,33,80,56,72,45,46,21,23,34,26,33,37,38,36,78,64,82,35,77,42,73,55,72,63,68,80,85,64,60,85,56,89,56,84,63,95,69,39,70,66,40,30,53,45,52,42,69,73,45,83,54,38,41,49,42,76,54,77,88,55,70,83,52,53,68,68,33,52,43,10,48,35,9,8,76,62,22,45,59,93,75,75,58,58,50,35,80,83,49,75,67,45,52,56,51,51,72,72,50,72,81,54,47,46,44,65,53,54,95,83,39,57,42,57,71,80,61,45,65,42,62,57,21,2,37,32,21,38,50,17,20,38,45,30,51,32,19,33,41,10,54,61,42,62,63,74,43,81,66,56,54,26,42,30,44,46,36,26,56,43,88,74,44,52,24,42,29,9,47,46,41,57,42,47,40,14,50,38,17,43,77,66,28,41,40,45,26,88,58,28,61,75,76,56,62,68,56,75,62,71,60,55,87,82,54,66,62,48,40,31,42,82,48,42,36,42,59,69,28,76,41,36,8,24,62,55,56,49,50,51,44,34,74,76,65,30,48,33,28,28,34,28,52,47,55,79,71,59,78,26,42,34,46,55,41,46,65,86,80,56,75,75,56,66,41,58,95,74,60,70,77,71,64,17,31,26,35,28,25,38,45,34,34,37,57,43,51,72,92,71,68,40,53,38,25,35,35,32,42,45,48,66,24,51,85,34,38,54,64,14,24,48,32,32,43,46,90,71,43,51,58,42,45,34,15,42,37,27,44,54,40,64,36,69,67,92,78,134,136,83,80,77,78,77,77,73,74,74,73,71,72,70,74,71,74,74,63,48,69,24,72,34,53,69,81,49,58,47,41,48,32,38,37,38,26,29,63,62,78,36,53,93,80,64,72,28,89,52,92,73,63,73,69,46,76,47,44,36,38,37,40,87,84,39,39,23,30,40,80,50,66,40,72,32,33,31,31,58,44,81,28,30,23,36,38,37,37,45,51,47,26,36,37,39,33,47,33,30,53,57,49,52,34,16,33,38,23,31,25,71,45,16,47,29,26,34,79,57,73,45,46,22,23,32,28,32,36,36,36,77,64,81,35,78,40,73,55,73,64,69,76,84,63,67,86,61,88,58,84,64,93,69,39,71,65,38,29,51,45,51,41,68,72,44,84,54,37,40,49,43,77,53,77,87,54,69,82,53,51,70,67,35,52,42,10,48,34,8,6,79,63,22,45,58,92,74,75,59,58,51,36,81,84,49,74,68,47,54,56,52,50,72,72,50,73,81,54,48,47,44,66,52,54,95,83,40,59,44,58,70,80,60,44,65,41,63,56,20,2,38,32,22,39,49,17,22,36,46,28,52,32,18,33,41,10,54,60,41,63,64,74,42,80,68,55,54,26,41,30,42,46,37,28,55,42,89,73,45,52,24,43,29,9,46,47,38,57,40,49,40,15,49,40,17,43,77,65,29,42,41,45,26,88,58,29,62,76,76,57,62,68,55,74,63,70,58,55,87,82,54,65,63,48,40,31,42,81,49,43,35,41,60,70,27,73,41,36,10,24,62,56,56,49,50,49,43,34,74,75,66,30,48,34,28,27,35,27,50,45,55,78,71,60,77,25,42,35,46,54,39,45,66,88,80,56,75,77,55,68,41,58,94,79,61,73,76,71,64,16,30,26,36,27,25,38,44,35,36,36,56,43,50,72,92,71,68,40,54,37,24,34,34,31,42,45,48,65,22,51,84,34,39,54,65,13,24,49,32,31,43,46,91,72,44,52,58,40,46,34,15,43,36,25,45,53,39,64,34,70,66,92,77,136

Nearest PDB structures (foldseek):
  3pdf-assembly1_A  TM=9.446E-01  e=1.091E-50  Homo sapiens
  1jqp-assembly1_A  TM=9.446E-01  e=4.462E-49  Rattus norvegicus
  4oem-assembly1_A-2  TM=9.593E-01  e=6.227E-34  Homo sapiens
  4oel-assembly1_A  TM=9.555E-01  e=7.431E-34  Homo sapiens
  4cde-assembly1_D  TM=9.531E-01  e=2.607E-14  Homo sapiens

InterPro domains:
  IPR000169 Cysteine peptidase, cysteine active site [PS00139] (237-248)
  IPR000668 Peptidase C1A, papain C-terminal [PF00112] (216-444)
  IPR000668 Peptidase C1A, papain C-terminal [PR00705] (237-252)
  IPR000668 Peptidase C1A, papain C-terminal [PR00705] (393-403)
  IPR000668 Peptidase C1A, papain C-terminal [PR00705] (412-418)
  IPR000668 Peptidase C1A, papain C-terminal [SM00645] (216-448)
  IPR013128 Peptidase C1A [PTHR12411] (175-441)
  IPR014882 Cathepsin C exclusion [PF08773] (19-131)
  IPR025661 Cysteine peptidase, asparagine active site [PS00640] (412-431)
  IPR036496 Cathepsin C, exclusion domain superfamily [G3DSA:2.40.128.80] (19-131)
  IPR036496 Cathepsin C, exclusion domain superfamily [SSF75001] (19-132)
  IPR038765 Papain-like cysteine peptidase superfamily [SSF54001] (158-447)

Radius of gyration: 32.9 Å; Cα contacts (8 Å, |Δi|>4): 2224; chains: 2; bounding box: 68×129×104 Å

Secondary structure (DSSP, 8-state):
-------------------PPP---HHHH-EEEEEEE---SB-TT--TTS-----EEEEEEEETTTEEEETT--EEEEEEETTTEEEEEETTEEEEEEEEEETTEEEEEEEEEEEEEETTS-SBEEEEEEESS--EEE---S--------S-SS-HHHHHHHHHH-SSEEE---GGGTT--HHHHHHHTT-GGG--SSPPPPPPP-HHHHHHHHHS-S-EETT-BTTB--SPPP-B-TTSS-HHHHHHHHHHHHHHHHHTTTS----B-HHHHHHH-SSS-GGG---HIIIIIIIHHHT-B-BGGGS----S-------TTS--B-EEEEEETTSSTT---HHHHHHHHHHH--EEEEEEEPGGGGGEEEEEE----TTSS--SS-----EEEEEEEEEEEE--GGGT--EEEEEE-SB-TTSTBTTEEEEETTTTGGGTTT-EEEEEEPP----/-------------------PPP---HHHH-EEEEEEE---SB-TT--TTS-----EEEEEEEETTTEEEETT--EEEEEEETTTEEEEEETTEEEEEEEEEETTEEEEEEEEEEEEEETTS-SBEEEEEEESS--EEE---S----------SS-HHHHHHHHHH-SSEEE---GGGTT--HHHHHHHTT-GGG--SSPPPPPPP-HHHHHHHHHS-S-EETT-BTTB--SPPP-B-TTSS-HHHHHHHHHHHHHHHHHTTTS----B-HHHHHHH-SSS-GGG---HIIIIIIIHHHT-B-BGGGS----S-------TTS--B-EEEEEETTSSTT---HHHHHHHHHHH--EEEEEEEPGGGGGEEEEEE----TTSS--SS-----EEEEEEEEEEEE--GGGT--EEEEEE-SB-TTSTBTTEEEEETTTTGGGTTT-EEEEEEPP----

Sequence (910 aa):
MFWAAVVTLAITVCSVSADTPANCTYEDIRGTWVFELGTGNNNRTVDCSKPFNVSKVLTLQLKYPDIATDSFNNIGYWSLIYNQGFEVIVAGRKYFGFSYYEGKTSFCHQVLGGWSHDVLGHDWKCFNGKKSEPVIKQNTLLSDKTYVTGPKVNSEDIVVSINKAQKFWTAKRYSQFEHLNEEDLLRMAGGRSSQIFSRPKPAPLTAEHERVRESLPESFDWRNVDGVSFVSPVRDQGSCGSCYAFASMAMAEARVKLQTNNTQNPVFSTQDIVECSHYSQGCEGGFPYLVAGKYAEDYGLVLEECNPYKGKDGQCQTPKTCERHYFTDYSYIGGFYGGCNEVLMQQAIYSRGPIAVSFMVYKDFMQYKSGIYVHTGDNVGVNRFDPFVITNHVVLVVGWGQLSPEEGGTKYWIVKNSWSTKWGIDGYFWIRRGTDECGIESIAAESTPIYKYMKMFWAAVVTLAITVCSVSADTPANCTYEDIRGTWVFELGTGNNNRTVDCSKPFNVSKVLTLQLKYPDIATDSFNNIGYWSLIYNQGFEVIVAGRKYFGFSYYEGKTSFCHQVLGGWSHDVLGHDWKCFNGKKSEPVIKQNTLLSDKTYVTGPKVNSEDIVVSINKAQKFWTAKRYSQFEHLNEEDLLRMAGGRSSQIFSRPKPAPLTAEHERVRESLPESFDWRNVDGVSFVSPVRDQGSCGSCYAFASMAMAEARVKLQTNNTQNPVFSTQDIVECSHYSQGCEGGFPYLVAGKYAEDYGLVLEECNPYKGKDGQCQTPKTCERHYFTDYSYIGGFYGGCNEVLMQQAIYSRGPIAVSFMVYKDFMQYKSGIYVHTGDNVGVNRFDPFVITNHVVLVVGWGQLSPEEGGTKYWIVKNSWSTKWGIDGYFWIRRGTDECGIESIAAESTPIYKYMK

Foldseek 3Di:
DPPPPPPPPPPPPPPPLPAAAAAADPVLQFAKKKKFKAFWQDAPVDFLVDDGDGDDIWMWGGDPPFWIATPVGWIWGKFDDLRQWMWTDTPQKIKTFGFDGDHQKTFSQKGGRIWMDGQQRGIIITIIMGGPDTDMDGNPPPPPDDPPPPDQLFDPVQQVLLVVLDPQFHFHGDPLSRPPDQQLVCLQQFASRQDRPDAADEDDDDPVLVVLVVVFDQKDFQCQDPHDHLFDAAAALGSFSLLLLVALQRQVQSLLCVVVVNPDGFRWASVQCLEPDPQFPRSRHHHNLCVSNVCQANPAIFGCVQPPRDNDYDHRDRDPPTDGWHWHDKAKQQRYQNRWAQSSQSVCCVPRRKWKWKFWDDSRNQGTAAGADADSDCPTSADPPRPNRIGIGIWIFGMWHFDDVVVVGFIWTKIAGRRALSGHPRRIYIYTGDPCGRVGGRTIMHIHTDDDDDD/DPPPPPPPPPPPPPPPLPAAAAAADPVLQFAKKKKFKAFWQDAPVDFLVDDGDGDDIWMWGGDPPFWIATPVGWIWGKFDDLRQWMWTDTPQKIKTFGFDGDHQKTFSQKGGRIWMDGQQRGIIITIIMGGPDTDMDGNPPPPPDDPPPDDQLFDPVQQVLLVVLDPQFHFHGDPLRRPPDQQLVCLQQFASRQDRPDAADEDDDDPVLVVLVVVFDQKDFQCQDPRHHLFDAAAALGSFSLLLLVALQRQVQSLLCVVVVNPDGFRWASVQCLEPDPQFPRSRHHHNLCVSNVCQANPAIFGCVQPPRDNDYDHRDRDPPTDGWHWHDKAKQQRYQNRFAQSSQSVCCVPRRKWKWKFWDDSRNQGTAAGADADSDCPTSHDPPRPNRIGIGIWIFGMKHFDDVVVVGFIWTKIAGRRALSGHPRRIYIYTGDPCGRVRGRTIMHIHTDDDDDD

pLDDT: mean 89.84, std 16.72, range [29.72, 98.94]